Protein AF-0000000074097395 (afdb_homodimer)

Organism: Heligmosomoides polygyrus (NCBI:txid6339)

pLDDT: mean 74.3, std 24.21, range [18.67, 97.06]

Structure (mmCIF, N/CA/C/O backbone):
data_AF-0000000074097395-model_v1
#
loop_
_entity.id
_entity.type
_entity.pdbx_description
1 polymer 'BED-type domain-containing protein'
#
loop_
_atom_site.group_PDB
_atom_site.id
_atom_site.type_symbol
_atom_site.label_atom_id
_atom_site.label_alt_id
_atom_site.label_comp_id
_atom_site.label_asym_id
_atom_site.label_entity_id
_atom_site.label_seq_id
_atom_site.pdbx_PDB_ins_code
_atom_site.Cartn_x
_atom_site.Cartn_y
_atom_site.Cartn_z
_atom_site.occupancy
_atom_site.B_iso_or_equiv
_atom_site.auth_seq_id
_atom_site.auth_comp_id
_atom_site.auth_asym_id
_atom_site.auth_atom_id
_atom_site.pdbx_PDB_model_num
ATOM 1 N N . LEU A 1 1 ? 30.234 2.107 -43.625 1 19.41 1 LEU A N 1
ATOM 2 C CA . LEU A 1 1 ? 31.531 2.777 -43.688 1 19.41 1 LEU A CA 1
ATOM 3 C C . LEU A 1 1 ? 31.625 3.836 -42.594 1 19.41 1 LEU A C 1
ATOM 5 O O . LEU A 1 1 ? 30.812 4.762 -42.531 1 19.41 1 LEU A O 1
ATOM 9 N N . ASP A 1 2 ? 32.094 3.387 -41.312 1 20 2 ASP A N 1
ATOM 10 C CA . ASP A 1 2 ? 32.188 3.797 -39.906 1 20 2 ASP A CA 1
ATOM 11 C C . ASP A 1 2 ? 33.062 5.031 -39.75 1 20 2 ASP A C 1
ATOM 13 O O . ASP A 1 2 ? 34.281 4.926 -39.781 1 20 2 ASP A O 1
ATOM 17 N N . ILE A 1 3 ? 32.688 6.164 -40.469 1 21.08 3 ILE A N 1
ATOM 18 C CA . ILE A 1 3 ? 33.5 7.367 -40.5 1 21.08 3 ILE A CA 1
ATOM 19 C C . ILE A 1 3 ? 33.781 7.836 -39.094 1 21.08 3 ILE A C 1
ATOM 21 O O . ILE A 1 3 ? 32.875 8.234 -38.375 1 21.08 3 ILE A O 1
ATOM 25 N N . ALA A 1 4 ? 34.844 7.289 -38.375 1 23.27 4 ALA A N 1
ATOM 26 C CA . ALA A 1 4 ? 35.594 7.461 -37.125 1 23.27 4 ALA A CA 1
ATOM 27 C C . ALA A 1 4 ? 36.031 8.914 -36.969 1 23.27 4 ALA A C 1
ATOM 29 O O . ALA A 1 4 ? 37.062 9.312 -37.5 1 23.27 4 ALA A O 1
ATOM 30 N N . THR A 1 5 ? 35.156 9.938 -37.25 1 25.12 5 THR A N 1
ATOM 31 C CA . THR A 1 5 ? 35.625 11.312 -37.25 1 25.12 5 THR A CA 1
ATOM 32 C C . THR A 1 5 ? 36.344 11.625 -35.938 1 25.12 5 THR A C 1
ATOM 34 O O . THR A 1 5 ? 35.812 11.391 -34.844 1 25.12 5 THR A O 1
ATOM 37 N N . GLY A 1 6 ? 37.688 11.547 -35.75 1 26.08 6 GLY A N 1
ATOM 38 C CA . GLY A 1 6 ? 38.781 11.758 -34.812 1 26.08 6 GLY A CA 1
ATOM 39 C C . GLY A 1 6 ? 38.719 13.094 -34.125 1 26.08 6 GLY A C 1
ATOM 40 O O . GLY A 1 6 ? 39.469 14.016 -34.438 1 26.08 6 GLY A O 1
ATOM 41 N N . ASN A 1 7 ? 37.469 13.656 -33.781 1 25.48 7 ASN A N 1
ATOM 42 C CA . ASN A 1 7 ? 37.312 15.031 -33.312 1 25.48 7 ASN A CA 1
ATOM 43 C C . ASN A 1 7 ? 38.125 15.305 -32.062 1 25.48 7 ASN A C 1
ATOM 45 O O . ASN A 1 7 ? 37.906 14.672 -31.031 1 25.48 7 ASN A O 1
ATOM 49 N N . THR A 1 8 ? 39.438 15.672 -32.188 1 27.41 8 THR A N 1
ATOM 50 C CA . THR A 1 8 ? 40.438 16.047 -31.203 1 27.41 8 THR A CA 1
ATOM 51 C C . THR A 1 8 ? 39.906 17.109 -30.234 1 27.41 8 THR A C 1
ATOM 53 O O . THR A 1 8 ? 39.531 18.203 -30.656 1 27.41 8 THR A O 1
ATOM 56 N N . ASP A 1 9 ? 39.219 16.719 -29.188 1 26.17 9 ASP A N 1
ATOM 57 C CA . ASP A 1 9 ? 38.531 17.422 -28.109 1 26.17 9 ASP A CA 1
ATOM 58 C C . ASP A 1 9 ? 39.5 18.375 -27.359 1 26.17 9 ASP A C 1
ATOM 60 O O . ASP A 1 9 ? 40.375 17.922 -26.641 1 26.17 9 ASP A O 1
ATOM 64 N N . CYS A 1 10 ? 40.062 19.438 -28.062 1 27.48 10 CYS A N 1
ATOM 65 C CA . CYS A 1 10 ? 40.812 20.516 -27.453 1 27.48 10 CYS A CA 1
ATOM 66 C C . CYS A 1 10 ? 40.156 21.031 -26.188 1 27.48 10 CYS A C 1
ATOM 68 O O . CYS A 1 10 ? 38.969 21.359 -26.219 1 27.48 10 CYS A O 1
ATOM 70 N N . VAL A 1 11 ? 40.562 20.594 -25.016 1 29.11 11 VAL A N 1
ATOM 71 C CA . VAL A 1 11 ? 40.156 20.875 -23.641 1 29.11 11 VAL A CA 1
ATOM 72 C C . VAL A 1 11 ? 40.344 22.375 -23.344 1 29.11 11 VAL A C 1
ATOM 74 O O . VAL A 1 11 ? 41.469 22.828 -23.203 1 29.11 11 VAL A O 1
ATOM 77 N N . ILE A 1 12 ? 39.781 23.328 -24.094 1 32.34 12 ILE A N 1
ATOM 78 C CA . ILE A 1 12 ? 39.906 24.75 -23.766 1 32.34 12 ILE A CA 1
ATOM 79 C C . ILE A 1 12 ? 39.531 24.969 -22.312 1 32.34 12 ILE A C 1
ATOM 81 O O . ILE A 1 12 ? 38.5 24.453 -21.844 1 32.34 12 ILE A O 1
ATOM 85 N N . PRO A 1 13 ? 40.469 25.469 -21.516 1 31.77 13 PRO A N 1
ATOM 86 C CA . PRO A 1 13 ? 40.219 25.656 -20.094 1 31.77 13 PRO A CA 1
ATOM 87 C C . PRO A 1 13 ? 38.906 26.375 -19.797 1 31.77 13 PRO A C 1
ATOM 89 O O . PRO A 1 13 ? 38.562 27.312 -20.516 1 31.77 13 PRO A O 1
ATOM 92 N N . VAL A 1 14 ? 37.969 25.812 -19.125 1 34.22 14 VAL A N 1
ATOM 93 C CA . VAL A 1 14 ? 36.562 26.031 -18.906 1 34.22 14 VAL A CA 1
ATOM 94 C C . VAL A 1 14 ? 36.312 27.438 -18.375 1 34.22 14 VAL A C 1
ATOM 96 O O . VAL A 1 14 ? 35.281 28.047 -18.656 1 34.22 14 VAL A O 1
ATOM 99 N N . ALA A 1 15 ? 37.25 28 -17.641 1 35.91 15 ALA A N 1
ATOM 100 C CA . ALA A 1 15 ? 36.938 29.266 -16.953 1 35.91 15 ALA A CA 1
ATOM 101 C C . ALA A 1 15 ? 36.844 30.422 -17.938 1 35.91 15 ALA A C 1
ATOM 103 O O . ALA A 1 15 ? 36.062 31.344 -17.75 1 35.91 15 ALA A O 1
ATOM 104 N N . GLU A 1 16 ? 37.781 30.469 -18.812 1 39.03 16 GLU A N 1
ATOM 105 C CA . GLU A 1 16 ? 37.906 31.562 -19.766 1 39.03 16 GLU A CA 1
ATOM 106 C C . GLU A 1 16 ? 36.719 31.578 -20.734 1 39.03 16 GLU A C 1
ATOM 108 O O . GLU A 1 16 ? 36.344 32.625 -21.266 1 39.03 16 GLU A O 1
ATOM 113 N N . ILE A 1 17 ? 36.156 30.375 -20.938 1 40.47 17 ILE A N 1
ATOM 114 C CA . ILE A 1 17 ? 35.125 30.25 -21.953 1 40.47 17 ILE A CA 1
ATOM 115 C C . ILE A 1 17 ? 33.812 30.828 -21.422 1 40.47 17 ILE A C 1
ATOM 117 O O . ILE A 1 17 ? 32.844 30.984 -22.172 1 40.47 17 ILE A O 1
ATOM 121 N N . GLU A 1 18 ? 33.812 31.047 -20.156 1 43.16 18 GLU A N 1
ATOM 122 C CA . GLU A 1 18 ? 32.5 31.547 -19.766 1 43.16 18 GLU A CA 1
ATOM 123 C C . GLU A 1 18 ? 32.219 32.906 -20.406 1 43.16 18 GLU A C 1
ATOM 125 O O . GLU A 1 18 ? 31.047 33.25 -20.609 1 43.16 18 GLU A O 1
ATOM 130 N N . HIS A 1 19 ? 33.219 33.594 -20.734 1 44.97 19 HIS A N 1
ATOM 131 C CA . HIS A 1 19 ? 32.969 34.906 -21.312 1 44.97 19 HIS A CA 1
ATOM 132 C C . HIS A 1 19 ? 32.906 34.812 -22.844 1 44.97 19 HIS A C 1
ATOM 134 O O . HIS A 1 19 ? 32.781 35.844 -23.516 1 44.97 19 HIS A O 1
ATOM 140 N N . LEU A 1 20 ? 33.281 33.688 -23.359 1 44.19 20 LEU A N 1
ATOM 141 C CA . LEU A 1 20 ? 33.188 33.531 -24.797 1 44.19 20 LEU A CA 1
ATOM 142 C C . LEU A 1 20 ? 31.844 32.938 -25.203 1 44.19 20 LEU A C 1
ATOM 144 O O . LEU A 1 20 ? 31.375 31.984 -24.547 1 44.19 20 LEU A O 1
ATOM 148 N N . SER A 1 21 ? 30.984 33.656 -25.734 1 47.03 21 SER A N 1
ATOM 149 C CA . SER A 1 21 ? 29.734 33.125 -26.281 1 47.03 21 SER A CA 1
ATOM 150 C C . SER A 1 21 ? 29.984 31.938 -27.219 1 47.03 21 SER A C 1
ATOM 152 O O . SER A 1 21 ? 31.109 31.719 -27.656 1 47.03 21 SER A O 1
ATOM 154 N N . GLY A 1 22 ? 29.047 31.125 -27.656 1 47.44 22 GLY A N 1
ATOM 155 C CA . GLY A 1 22 ? 28.953 29.938 -28.484 1 47.44 22 GLY A CA 1
ATOM 156 C C . GLY A 1 22 ? 29.781 30.031 -29.75 1 47.44 22 GLY A C 1
ATOM 157 O O . GLY A 1 22 ? 30.062 31.141 -30.234 1 47.44 22 GLY A O 1
ATOM 158 N N . LYS A 1 23 ? 30.734 29.094 -29.969 1 50.12 23 LYS A N 1
ATOM 159 C CA . LYS A 1 23 ? 31.391 28.828 -31.25 1 50.12 23 LYS A CA 1
ATOM 160 C C . LYS A 1 23 ? 30.375 28.734 -32.375 1 50.12 23 LYS A C 1
ATOM 162 O O . LYS A 1 23 ? 29.391 28.016 -32.281 1 50.12 23 LYS A O 1
ATOM 167 N N . PHE A 1 24 ? 30.25 29.875 -33.062 1 53.38 24 PHE A N 1
ATOM 168 C CA . PHE A 1 24 ? 29.422 29.766 -34.25 1 53.38 24 PHE A CA 1
ATOM 169 C C . PHE A 1 24 ? 30.281 29.641 -35.5 1 53.38 24 PHE A C 1
ATOM 171 O O . PHE A 1 24 ? 31.422 30.094 -35.531 1 53.38 24 PHE A O 1
ATOM 178 N N . VAL A 1 25 ? 29.969 28.625 -36.375 1 57.19 25 VAL A N 1
ATOM 179 C CA . VAL A 1 25 ? 30.562 28.531 -37.719 1 57.19 25 VAL A CA 1
ATOM 180 C C . VAL A 1 25 ? 30.062 29.672 -38.594 1 57.19 25 VAL A C 1
ATOM 182 O O . VAL A 1 25 ? 28.844 29.906 -38.688 1 57.19 25 VAL A O 1
ATOM 185 N N . ASP A 1 26 ? 30.922 30.516 -38.906 1 54.5 26 ASP A N 1
ATOM 186 C CA . ASP A 1 26 ? 30.5 31.625 -39.75 1 54.5 26 ASP A CA 1
ATOM 187 C C . ASP A 1 26 ? 30.203 31.125 -41.188 1 54.5 26 ASP A C 1
ATOM 189 O O . ASP A 1 26 ? 30.422 29.953 -41.5 1 54.5 26 ASP A O 1
ATOM 193 N N . ASP A 1 27 ? 29.609 31.938 -42.062 1 61.84 27 ASP A N 1
ATOM 194 C CA . ASP A 1 27 ? 29.188 31.656 -43.438 1 61.84 27 ASP A CA 1
ATOM 195 C C . ASP A 1 27 ? 30.328 31.062 -44.25 1 61.84 27 ASP A C 1
ATOM 197 O O . ASP A 1 27 ? 30.094 30.422 -45.281 1 61.84 27 ASP A O 1
ATOM 201 N N . THR A 1 28 ? 31.625 31.25 -43.719 1 63.53 28 THR A N 1
ATOM 202 C CA . THR A 1 28 ? 32.75 30.734 -44.531 1 63.53 28 THR A CA 1
ATOM 203 C C . THR A 1 28 ? 33.25 29.422 -43.938 1 63.53 28 THR A C 1
ATOM 205 O O . THR A 1 28 ? 34.188 28.828 -44.5 1 63.53 28 THR A O 1
ATOM 208 N N . GLY A 1 29 ? 32.5 28.797 -42.938 1 61.94 29 GLY A N 1
ATOM 209 C CA . GLY A 1 29 ? 32.844 27.5 -42.375 1 61.94 29 GLY A CA 1
ATOM 210 C C . GLY A 1 29 ? 33.875 27.578 -41.281 1 61.94 29 GLY A C 1
ATOM 211 O O . GLY A 1 29 ? 34.344 26.547 -40.781 1 61.94 29 GLY A O 1
ATOM 212 N N . SER A 1 30 ? 34.281 28.797 -40.938 1 61.91 30 SER A N 1
ATOM 213 C CA . SER A 1 30 ? 35.344 28.906 -39.938 1 61.91 30 SER A CA 1
ATOM 214 C C . SER A 1 30 ? 34.781 29.109 -38.562 1 61.91 30 SER A C 1
ATOM 216 O O . SER A 1 30 ? 33.719 29.75 -38.406 1 61.91 30 SER A O 1
ATOM 218 N N . ASP A 1 31 ? 35.281 28.453 -37.531 1 63.53 31 ASP A N 1
ATOM 219 C CA . ASP A 1 31 ? 34.875 28.562 -36.125 1 63.53 31 ASP A CA 1
ATOM 220 C C . ASP A 1 31 ? 35.219 29.938 -35.562 1 63.53 31 ASP A C 1
ATOM 222 O O . ASP A 1 31 ? 36.344 30.391 -35.688 1 63.53 31 ASP A O 1
ATOM 226 N N . VAL A 1 32 ? 34.125 30.688 -35.219 1 69.44 32 VAL A N 1
ATOM 227 C CA . VAL A 1 32 ? 34.344 32.031 -34.688 1 69.44 32 VAL A CA 1
ATOM 228 C C . VAL A 1 32 ? 33.844 32.094 -33.25 1 69.44 32 VAL A C 1
ATOM 230 O O . VAL A 1 32 ? 32.938 31.344 -32.875 1 69.44 32 VAL A O 1
ATOM 233 N N . ALA A 1 33 ? 34.625 32.75 -32.375 1 66.94 33 ALA A N 1
ATOM 234 C CA . ALA A 1 33 ? 34.188 33 -31.016 1 66.94 33 ALA A CA 1
ATOM 235 C C . ALA A 1 33 ? 33.938 34.469 -30.766 1 66.94 33 ALA A C 1
ATOM 237 O O . ALA A 1 33 ? 34.594 35.344 -31.344 1 66.94 33 ALA A O 1
ATOM 238 N N . GLU A 1 34 ? 32.719 34.844 -30.141 1 68.88 34 GLU A N 1
ATOM 239 C CA . GLU A 1 34 ? 32.344 36.219 -29.828 1 68.88 34 GLU A CA 1
ATOM 240 C C . GLU A 1 34 ? 32.688 36.562 -28.375 1 68.88 34 GLU A C 1
ATOM 242 O O . GLU A 1 34 ? 32.375 35.781 -27.469 1 68.88 34 GLU A O 1
ATOM 247 N N . CYS A 1 35 ? 33.469 37.656 -28.188 1 64.44 35 CYS A N 1
ATOM 248 C CA . CYS A 1 35 ? 33.719 38.156 -26.844 1 64.44 35 CYS A CA 1
ATOM 249 C C . CYS A 1 35 ? 32.469 38.75 -26.219 1 64.44 35 CYS A C 1
ATOM 251 O O . CYS A 1 35 ? 31.844 39.656 -26.797 1 64.44 35 CYS A O 1
ATOM 253 N N . ARG A 1 36 ? 31.969 38.188 -25.234 1 66.62 36 ARG A N 1
ATOM 254 C CA . ARG A 1 36 ? 30.719 38.594 -24.609 1 66.62 36 ARG A CA 1
ATOM 255 C C . ARG A 1 36 ? 30.859 40 -24.031 1 66.62 36 ARG A C 1
ATOM 257 O O . ARG A 1 36 ? 29.844 40.688 -23.781 1 66.62 36 ARG A O 1
ATOM 264 N N . ILE A 1 37 ? 32 40.469 -23.906 1 67.56 37 ILE A N 1
ATOM 265 C CA . ILE A 1 37 ? 32.219 41.781 -23.312 1 67.56 37 ILE A CA 1
ATOM 266 C C . ILE A 1 37 ? 32.156 42.844 -24.406 1 67.56 37 ILE A C 1
ATOM 268 O O . ILE A 1 37 ? 31.438 43.844 -24.266 1 67.56 37 ILE A O 1
ATOM 272 N N . CYS A 1 38 ? 32.812 42.781 -25.484 1 66.56 38 CYS A N 1
ATOM 273 C CA . CYS A 1 38 ? 32.844 43.812 -26.484 1 66.56 38 CYS A CA 1
ATOM 274 C C . CYS A 1 38 ? 32.219 43.344 -27.797 1 66.56 38 CYS A C 1
ATOM 276 O O . CYS A 1 38 ? 32.156 44.094 -28.781 1 66.56 38 CYS A O 1
ATOM 278 N N . SER A 1 39 ? 31.547 42.094 -27.875 1 69.25 39 SER A N 1
ATOM 279 C CA . SER A 1 39 ? 30.812 41.5 -28.984 1 69.25 39 SER A CA 1
ATOM 280 C C . SER A 1 39 ? 31.688 41.406 -30.234 1 69.25 39 SER A C 1
ATOM 282 O O . SER A 1 39 ? 31.172 41.25 -31.344 1 69.25 39 SER A O 1
ATOM 284 N N . LYS A 1 40 ? 33.031 41.531 -30.047 1 70.94 40 LYS A N 1
ATOM 285 C CA . LYS A 1 40 ? 33.906 41.375 -31.203 1 70.94 40 LYS A CA 1
ATOM 286 C C . LYS A 1 40 ? 34.062 39.875 -31.547 1 70.94 40 LYS A C 1
ATOM 288 O O . LYS A 1 40 ? 34.188 39.031 -30.656 1 70.94 40 LYS A O 1
ATOM 293 N N . ILE A 1 41 ? 33.875 39.531 -32.875 1 68.88 41 ILE A N 1
ATOM 294 C CA . ILE A 1 41 ? 33.906 38.188 -33.375 1 68.88 41 ILE A CA 1
ATOM 295 C C . ILE A 1 41 ? 35.312 37.844 -33.812 1 68.88 41 ILE A C 1
ATOM 297 O O . ILE A 1 41 ? 35.938 38.594 -34.562 1 68.88 41 ILE A O 1
ATOM 301 N N . TYR A 1 42 ? 35.969 36.844 -33.125 1 67.56 42 TYR A N 1
ATOM 302 C CA . TYR A 1 42 ? 37.312 36.438 -33.5 1 67.56 42 TYR A CA 1
ATOM 303 C C . TYR A 1 42 ? 37.281 35.062 -34.156 1 67.56 42 TYR A C 1
ATOM 305 O O . TYR A 1 42 ? 36.5 34.188 -33.75 1 67.56 42 TYR A O 1
ATOM 313 N N . LYS A 1 43 ? 37.969 34.938 -35.25 1 64.88 43 LYS A N 1
ATOM 314 C CA . LYS A 1 43 ? 38.125 33.656 -35.938 1 64.88 43 LYS A CA 1
ATOM 315 C C . LYS A 1 43 ? 39.062 32.75 -35.188 1 64.88 43 LYS A C 1
ATOM 317 O O . LYS A 1 43 ? 40.125 33.156 -34.719 1 64.88 43 LYS A O 1
ATOM 322 N N . ILE A 1 44 ? 38.594 31.531 -34.656 1 60.69 44 ILE A N 1
ATOM 323 C CA . ILE A 1 44 ? 39.406 30.547 -33.969 1 60.69 44 ILE A CA 1
ATOM 324 C C . ILE A 1 44 ? 40.25 29.781 -34.969 1 60.69 44 ILE A C 1
ATOM 326 O O . ILE A 1 44 ? 39.719 29.172 -35.906 1 60.69 44 ILE A O 1
ATOM 330 N N . PRO A 1 45 ? 41.625 30.094 -35.031 1 56.78 45 PRO A N 1
ATOM 331 C CA . PRO A 1 45 ? 42.438 29.344 -36 1 56.78 45 PRO A CA 1
ATOM 332 C C . PRO A 1 45 ? 42.344 27.828 -35.812 1 56.78 45 PRO A C 1
ATOM 334 O O . PRO A 1 45 ? 41.969 27.359 -34.75 1 56.78 45 PRO A O 1
ATOM 337 N N . ARG A 1 46 ? 42.438 27.078 -36.906 1 50.75 46 ARG A N 1
ATOM 338 C CA . ARG A 1 46 ? 42.375 25.609 -36.969 1 50.75 46 ARG A CA 1
ATOM 339 C C . ARG A 1 46 ? 43.281 25 -35.906 1 50.75 46 ARG A C 1
ATOM 341 O O . ARG A 1 46 ? 43.094 23.875 -35.469 1 50.75 46 ARG A O 1
ATOM 348 N N . CYS A 1 47 ? 44.438 25.531 -35.562 1 42.22 47 CYS A N 1
ATOM 349 C CA . CYS A 1 47 ? 45.375 24.938 -34.625 1 42.22 47 CYS A CA 1
ATOM 350 C C . CYS A 1 47 ? 44.938 25.219 -33.188 1 42.22 47 CYS A C 1
ATOM 352 O O . CYS A 1 47 ? 45.625 24.812 -32.25 1 42.22 47 CYS A O 1
ATOM 354 N N . ARG A 1 48 ? 43.625 25.375 -32.781 1 45.59 48 ARG A N 1
ATOM 355 C CA . ARG A 1 48 ? 42.844 25.438 -31.547 1 45.59 48 ARG A CA 1
ATOM 356 C C . ARG A 1 48 ? 43.562 26.25 -30.469 1 45.59 48 ARG A C 1
ATOM 358 O O . ARG A 1 48 ? 43.344 26.016 -29.281 1 45.59 48 ARG A O 1
ATOM 365 N N . SER A 1 49 ? 44.562 27.016 -30.875 1 45.44 49 SER A N 1
ATOM 366 C CA . SER A 1 49 ? 45.25 27.75 -29.828 1 45.44 49 SER A CA 1
ATOM 367 C C . SER A 1 49 ? 44.406 28.922 -29.344 1 45.44 49 SER A C 1
ATOM 369 O O . SER A 1 49 ? 43.875 29.688 -30.141 1 45.44 49 SER A O 1
ATOM 371 N N . THR A 1 50 ? 43.781 28.922 -28.219 1 48.56 50 THR A N 1
ATOM 372 C CA . THR A 1 50 ? 43 29.969 -27.578 1 48.56 50 THR A CA 1
ATOM 373 C C . THR A 1 50 ? 43.875 31.141 -27.156 1 48.56 50 THR A C 1
ATOM 375 O O . THR A 1 50 ? 43.438 32.031 -26.422 1 48.56 50 THR A O 1
ATOM 378 N N . SER A 1 51 ? 45.188 31.094 -27.609 1 56.22 51 SER A N 1
ATOM 379 C CA . SER A 1 51 ? 46.094 32.156 -27.203 1 56.22 51 SER A CA 1
ATOM 380 C C . SER A 1 51 ? 45.656 33.5 -27.703 1 56.22 51 SER A C 1
ATOM 382 O O . SER A 1 51 ? 45.781 34.5 -27.016 1 56.22 51 SER A O 1
ATOM 384 N N . ASN A 1 52 ? 45.062 33.531 -28.906 1 60.69 52 ASN A N 1
ATOM 385 C CA . ASN A 1 52 ? 44.625 34.781 -29.5 1 60.69 52 ASN A CA 1
ATOM 386 C C . ASN A 1 52 ? 43.469 35.406 -28.75 1 60.69 52 ASN A C 1
ATOM 388 O O . ASN A 1 52 ? 43.406 36.625 -28.578 1 60.69 52 ASN A O 1
ATOM 392 N N . LEU A 1 53 ? 42.594 34.531 -28.203 1 60.47 53 LEU A N 1
ATOM 393 C CA . LEU A 1 53 ? 41.438 35.031 -27.422 1 60.47 53 LEU A CA 1
ATOM 394 C C . LEU A 1 53 ? 41.875 35.531 -26.062 1 60.47 53 LEU A C 1
ATOM 396 O O . LEU A 1 53 ? 41.375 36.562 -25.594 1 60.47 53 LEU A O 1
ATOM 400 N N . LEU A 1 54 ? 42.938 34.906 -25.547 1 63.31 54 LEU A N 1
ATOM 401 C CA . LEU A 1 54 ? 43.5 35.375 -24.281 1 63.31 54 LEU A CA 1
ATOM 402 C C . LEU A 1 54 ? 44.219 36.719 -24.469 1 63.31 54 LEU A C 1
ATOM 404 O O . LEU A 1 54 ? 44.094 37.594 -23.609 1 63.31 54 LEU A O 1
ATOM 408 N N . ARG A 1 55 ? 44.844 36.906 -25.547 1 66.44 55 ARG A N 1
ATOM 409 C CA . ARG A 1 55 ? 45.5 38.188 -25.859 1 66.44 55 ARG A CA 1
ATOM 410 C C . ARG A 1 55 ? 44.5 39.312 -26.031 1 66.44 55 ARG A C 1
ATOM 412 O O . ARG A 1 55 ? 44.719 40.406 -25.547 1 66.44 55 ARG A O 1
ATOM 419 N N . HIS A 1 56 ? 43.312 39.062 -26.609 1 67 56 HIS A N 1
ATOM 420 C CA . HIS A 1 56 ? 42.25 40.031 -26.75 1 67 56 HIS A CA 1
ATOM 421 C C . HIS A 1 56 ? 41.719 40.5 -25.391 1 67 56 HIS A C 1
ATOM 423 O O . HIS A 1 56 ? 41.594 41.688 -25.141 1 67 56 HIS A O 1
ATOM 429 N N . LEU A 1 57 ? 41.531 39.562 -24.562 1 64.88 57 LEU A N 1
ATOM 430 C CA . LEU A 1 57 ? 41 39.906 -23.25 1 64.88 57 LEU A CA 1
ATOM 431 C C . LEU A 1 57 ? 42 40.719 -22.438 1 64.88 57 LEU A C 1
ATOM 433 O O . LEU A 1 57 ? 41.656 41.688 -21.766 1 64.88 57 LEU A O 1
ATOM 437 N N . LYS A 1 58 ? 43.25 40.344 -22.547 1 68.88 58 LYS A N 1
ATOM 438 C CA . LYS A 1 58 ? 44.312 41.062 -21.844 1 68.88 58 LYS A CA 1
ATOM 439 C C . LYS A 1 58 ? 44.469 42.469 -22.375 1 68.88 58 LYS A C 1
ATOM 441 O O . LYS A 1 58 ? 44.719 43.406 -21.609 1 68.88 58 LYS A O 1
ATOM 446 N N . GLU A 1 59 ? 44.281 42.594 -23.641 1 73.88 59 GLU A N 1
ATOM 447 C CA . GLU A 1 59 ? 44.562 43.875 -24.266 1 73.88 59 GLU A CA 1
ATOM 448 C C . GLU A 1 59 ? 43.344 44.812 -24.25 1 73.88 59 GLU A C 1
ATOM 450 O O . GLU A 1 59 ? 43.5 46 -24.047 1 73.88 59 GLU A O 1
ATOM 455 N N . ASN A 1 60 ? 42.062 44.25 -24.438 1 71.94 60 ASN A N 1
ATOM 456 C CA . ASN A 1 60 ? 40.906 45.125 -24.609 1 71.94 60 ASN A CA 1
ATOM 457 C C . ASN A 1 60 ? 40.031 45.156 -23.359 1 71.94 60 ASN A C 1
ATOM 459 O O . ASN A 1 60 ? 39.188 46.031 -23.203 1 71.94 60 ASN A O 1
ATOM 463 N N . HIS A 1 61 ? 40.031 44.094 -22.531 1 64.12 61 HIS A N 1
ATOM 464 C CA . HIS A 1 61 ? 39.219 44.062 -21.328 1 64.12 61 HIS A CA 1
ATOM 465 C C . HIS A 1 61 ? 40.031 43.75 -20.094 1 64.12 61 HIS A C 1
ATOM 467 O O . HIS A 1 61 ? 39.781 42.75 -19.406 1 64.12 61 HIS A O 1
ATOM 473 N N . PRO A 1 62 ? 41.156 44.531 -19.891 1 65.62 62 PRO A N 1
ATOM 474 C CA . PRO A 1 62 ? 42.062 44.25 -18.766 1 65.62 62 PRO A CA 1
ATOM 475 C C . PRO A 1 62 ? 41.344 44.344 -17.422 1 65.62 62 PRO A C 1
ATOM 477 O O . PRO A 1 62 ? 41.688 43.594 -16.484 1 65.62 62 PRO A O 1
ATOM 480 N N . GLU A 1 63 ? 40.438 45.25 -17.234 1 64.94 63 GLU A N 1
ATOM 481 C CA . GLU A 1 63 ? 39.781 45.406 -15.945 1 64.94 63 GLU A CA 1
ATOM 482 C C . GLU A 1 63 ? 38.906 44.219 -15.609 1 64.94 63 GLU A C 1
ATOM 484 O O . GLU A 1 63 ? 38.844 43.75 -14.469 1 64.94 63 GLU A O 1
ATOM 489 N N . GLU A 1 64 ? 38.094 43.781 -16.594 1 59.81 64 GLU A N 1
ATOM 490 C CA . GLU A 1 64 ? 37.25 42.625 -16.344 1 59.81 64 GLU A CA 1
ATOM 491 C C . GLU A 1 64 ? 38.094 41.375 -16.062 1 59.81 64 GLU A C 1
ATOM 493 O O . GLU A 1 64 ? 37.719 40.531 -15.25 1 59.81 64 GLU A O 1
ATOM 498 N N . LEU A 1 65 ? 39.219 41.312 -16.781 1 56.53 65 LEU A N 1
ATOM 499 C CA . LEU A 1 65 ? 40.188 40.25 -16.484 1 56.53 65 LEU A CA 1
ATOM 500 C C . LEU A 1 65 ? 40.781 40.438 -15.094 1 56.53 65 LEU A C 1
ATOM 502 O O . LEU A 1 65 ? 40.969 39.469 -14.352 1 56.53 65 LEU A O 1
ATOM 506 N N . ARG A 1 66 ? 41.094 41.594 -14.656 1 56.69 66 ARG A N 1
ATOM 507 C CA . ARG A 1 66 ? 41.594 41.875 -13.312 1 56.69 66 ARG A CA 1
ATOM 508 C C . ARG A 1 66 ? 40.5 41.562 -12.266 1 56.69 66 ARG A C 1
ATOM 510 O O . ARG A 1 66 ? 40.812 41 -11.203 1 56.69 66 ARG A O 1
ATOM 517 N N . ASN A 1 67 ? 39.25 42.031 -12.398 1 51.41 67 ASN A N 1
ATOM 518 C CA . ASN A 1 67 ? 38.188 41.75 -11.445 1 51.41 67 ASN A CA 1
ATOM 519 C C . ASN A 1 67 ? 37.875 40.25 -11.375 1 51.41 67 ASN A C 1
ATOM 521 O O . ASN A 1 67 ? 37.531 39.75 -10.305 1 51.41 67 ASN A O 1
ATOM 525 N N . ALA A 1 68 ? 37.812 39.531 -12.453 1 45.56 68 ALA A N 1
ATOM 526 C CA . ALA A 1 68 ? 37.719 38.062 -12.43 1 45.56 68 ALA A CA 1
ATOM 527 C C . ALA A 1 68 ? 38.938 37.438 -11.758 1 45.56 68 ALA A C 1
ATOM 529 O O . ALA A 1 68 ? 38.812 36.469 -11.016 1 45.56 68 ALA A O 1
ATOM 530 N N . ASN A 1 69 ? 40.062 38 -12.008 1 43.38 69 ASN A N 1
ATOM 531 C CA . ASN A 1 69 ? 41.25 37.562 -11.32 1 43.38 69 ASN A CA 1
ATOM 532 C C . ASN A 1 69 ? 41.281 38 -9.859 1 43.38 69 ASN A C 1
ATOM 534 O O . ASN A 1 69 ? 41.812 37.312 -8.992 1 43.38 69 ASN A O 1
ATOM 538 N N . ALA A 1 70 ? 40.812 39.156 -9.438 1 43.09 70 ALA A N 1
ATOM 539 C CA . ALA A 1 70 ? 40.781 39.594 -8.047 1 43.09 70 ALA A CA 1
ATOM 540 C C . ALA A 1 70 ? 39.875 38.688 -7.211 1 43.09 70 ALA A C 1
ATOM 542 O O . ALA A 1 70 ? 40.156 38.438 -6.039 1 43.09 70 ALA A O 1
ATOM 543 N N . THR A 1 71 ? 38.625 38.344 -7.594 1 35.78 71 THR A N 1
ATOM 544 C CA . THR A 1 71 ? 37.875 37.312 -6.863 1 35.78 71 THR A CA 1
ATOM 545 C C . THR A 1 71 ? 38.625 36 -6.875 1 35.78 71 THR A C 1
ATOM 547 O O . THR A 1 71 ? 38.5 35.188 -5.938 1 35.78 71 THR A O 1
ATOM 550 N N . ARG A 1 72 ? 39.375 35.688 -7.883 1 33.81 72 ARG A N 1
ATOM 551 C CA . ARG A 1 72 ? 40.281 34.531 -7.871 1 33.81 72 ARG A CA 1
ATOM 552 C C . ARG A 1 72 ? 41.406 34.75 -6.879 1 33.81 72 ARG A C 1
ATOM 554 O O . ARG A 1 72 ? 41.844 33.812 -6.223 1 33.81 72 ARG A O 1
ATOM 561 N N . THR A 1 73 ? 41.875 35.938 -6.824 1 34.47 73 THR A N 1
ATOM 562 C CA . THR A 1 73 ? 42.969 36.188 -5.898 1 34.47 73 THR A CA 1
ATOM 563 C C . THR A 1 73 ? 42.5 36.125 -4.453 1 34.47 73 THR A C 1
ATOM 565 O O . THR A 1 73 ? 43.281 35.875 -3.539 1 34.47 73 THR A O 1
ATOM 568 N N . ARG A 1 74 ? 41.25 36.625 -4.023 1 32.94 74 ARG A N 1
ATOM 569 C CA . ARG A 1 74 ? 40.875 36.281 -2.652 1 32.94 74 ARG A CA 1
ATOM 570 C C . ARG A 1 74 ? 40.719 34.781 -2.459 1 32.94 74 ARG A C 1
ATOM 572 O O . ARG A 1 74 ? 40.906 34.281 -1.349 1 32.94 74 ARG A O 1
ATOM 579 N N . ARG A 1 75 ? 40.281 33.938 -3.455 1 31.25 75 ARG A N 1
ATOM 580 C CA . ARG A 1 75 ? 40.5 32.5 -3.346 1 31.25 75 ARG A CA 1
ATOM 581 C C . ARG A 1 75 ? 41.969 32.125 -3.445 1 31.25 75 ARG A C 1
ATOM 583 O O . ARG A 1 75 ? 42.375 31.125 -2.898 1 31.25 75 ARG A O 1
ATOM 590 N N . GLU A 1 76 ? 42.719 32.875 -4.145 1 31.56 76 GLU A N 1
ATOM 591 C CA . GLU A 1 76 ? 44.125 32.531 -4.293 1 31.56 76 GLU A CA 1
ATOM 592 C C . GLU A 1 76 ? 44.906 32.812 -3.006 1 31.56 76 GLU A C 1
ATOM 594 O O . GLU A 1 76 ? 46.031 32.344 -2.826 1 31.56 76 GLU A O 1
ATOM 599 N N . LYS A 1 77 ? 44.688 33.906 -2.26 1 32.88 77 LYS A N 1
ATOM 600 C CA . LYS A 1 77 ? 45.531 34.062 -1.09 1 32.88 77 LYS A CA 1
ATOM 601 C C . LYS A 1 77 ? 45.469 32.844 -0.186 1 32.88 77 LYS A C 1
ATOM 603 O O . LYS A 1 77 ? 46.375 32.562 0.59 1 32.88 77 LYS A O 1
ATOM 608 N N . ASN A 1 78 ? 44.312 32.312 0.165 1 29.89 78 ASN A N 1
ATOM 609 C CA . ASN A 1 78 ? 44.5 31.094 0.955 1 29.89 78 ASN A CA 1
ATOM 610 C C . ASN A 1 78 ? 45.281 30.031 0.166 1 29.89 78 ASN A C 1
ATOM 612 O O . ASN A 1 78 ? 45.312 28.875 0.574 1 29.89 78 ASN A O 1
ATOM 616 N N . ASN A 1 79 ? 45.75 30.391 -1.021 1 29.52 79 ASN A N 1
ATOM 617 C CA . ASN A 1 79 ? 46.5 29.516 -1.9 1 29.52 79 ASN A CA 1
ATOM 618 C C . ASN A 1 79 ? 47.906 29.234 -1.351 1 29.52 79 ASN A C 1
ATOM 620 O O . ASN A 1 79 ? 48.781 28.75 -2.074 1 29.52 79 ASN A O 1
ATOM 624 N N . ASN A 1 80 ? 48.406 30.062 -0.454 1 29.81 80 ASN A N 1
ATOM 625 C CA . ASN A 1 80 ? 49.844 29.875 -0.205 1 29.81 80 ASN A CA 1
ATOM 626 C C . ASN A 1 80 ? 50.156 28.438 0.149 1 29.81 80 ASN A C 1
ATOM 628 O O . ASN A 1 80 ? 51.188 27.906 -0.259 1 29.81 80 ASN A O 1
ATOM 632 N N . ASP A 1 81 ? 49.969 28.125 1.467 1 29.19 81 ASP A N 1
ATOM 633 C CA . ASP A 1 81 ? 50.625 26.891 1.899 1 29.19 81 ASP A CA 1
ATOM 634 C C . ASP A 1 81 ? 50.094 25.688 1.125 1 29.19 81 ASP A C 1
ATOM 636 O O . ASP A 1 81 ? 48.875 25.438 1.105 1 29.19 81 ASP A O 1
ATOM 640 N N . PRO A 1 82 ? 50.75 25.266 -0.046 1 32.03 82 PRO A N 1
ATOM 641 C CA . PRO A 1 82 ? 50.281 24.125 -0.843 1 32.03 82 PRO A CA 1
ATOM 642 C C . PRO A 1 82 ? 49.781 22.969 0.018 1 32.03 82 PRO A C 1
ATOM 644 O O . PRO A 1 82 ? 50.594 22.203 0.553 1 32.03 82 PRO A O 1
ATOM 647 N N . LYS A 1 83 ? 49.062 23.219 1.044 1 29.53 83 LYS A N 1
ATOM 648 C CA . LYS A 1 83 ? 48.625 21.984 1.704 1 29.53 83 LYS A CA 1
ATOM 649 C C . LYS A 1 83 ? 48.312 20.906 0.683 1 29.53 83 LYS A C 1
ATOM 651 O O . LYS A 1 83 ? 47.562 21.141 -0.277 1 29.53 83 LYS A O 1
ATOM 656 N N . GLN A 1 84 ? 49.25 19.828 0.479 1 28.28 84 GLN A N 1
ATOM 657 C CA . GLN A 1 84 ? 49.188 18.578 -0.281 1 28.28 84 GLN A CA 1
ATOM 658 C C . GLN A 1 84 ? 47.75 18.031 -0.346 1 28.28 84 GLN A C 1
ATOM 660 O O . GLN A 1 84 ? 47.219 17.625 0.67 1 28.28 84 GLN A O 1
ATOM 665 N N . ALA A 1 85 ? 46.875 18.641 -1.03 1 31.27 85 ALA A N 1
ATOM 666 C CA . ALA A 1 85 ? 45.719 17.812 -1.368 1 31.27 85 ALA A CA 1
ATOM 667 C C . ALA A 1 85 ? 46.125 16.344 -1.513 1 31.27 85 ALA A C 1
ATOM 669 O O . ALA A 1 85 ? 47.031 16.016 -2.281 1 31.27 85 ALA A O 1
ATOM 670 N N . THR A 1 86 ? 46.219 15.617 -0.46 1 32.31 86 THR A N 1
ATOM 671 C CA . THR A 1 86 ? 46.688 14.234 -0.519 1 32.31 86 THR A CA 1
ATOM 672 C C . THR A 1 86 ? 46.344 13.602 -1.866 1 32.31 86 THR A C 1
ATOM 674 O O . THR A 1 86 ? 45.312 13.938 -2.467 1 32.31 86 THR A O 1
ATOM 677 N N . LEU A 1 87 ? 47.312 13.117 -2.74 1 32.84 87 LEU A N 1
ATOM 678 C CA . LEU A 1 87 ? 47.188 12.211 -3.875 1 32.84 87 LEU A CA 1
ATOM 679 C C . LEU A 1 87 ? 45.812 11.523 -3.865 1 32.84 87 LEU A C 1
ATOM 681 O O . LEU A 1 87 ? 45.344 11.094 -4.91 1 32.84 87 LEU A O 1
ATOM 685 N N . GLU A 1 88 ? 45.281 11.43 -2.748 1 34.88 88 GLU A N 1
ATOM 686 C CA . GLU A 1 88 ? 44.031 10.672 -2.594 1 34.88 88 GLU A CA 1
ATOM 687 C C . GLU A 1 88 ? 42.875 11.383 -3.26 1 34.88 88 GLU A C 1
ATOM 689 O O . GLU A 1 88 ? 42 10.734 -3.848 1 34.88 88 GLU A O 1
ATOM 694 N N . GLU A 1 89 ? 42.719 12.695 -3.098 1 37.94 89 GLU A N 1
ATOM 695 C CA . GLU A 1 89 ? 41.531 13.336 -3.676 1 37.94 89 GLU A CA 1
ATOM 696 C C . GLU A 1 89 ? 41.656 13.445 -5.191 1 37.94 89 GLU A C 1
ATOM 698 O O . GLU A 1 89 ? 40.656 13.414 -5.906 1 37.94 89 GLU A O 1
ATOM 703 N N . THR A 1 90 ? 42.812 13.906 -5.781 1 36.81 90 THR A N 1
ATOM 704 C CA . THR A 1 90 ? 43.031 14.109 -7.207 1 36.81 90 THR A CA 1
ATOM 705 C C . THR A 1 90 ? 42.781 12.82 -7.984 1 36.81 90 THR A C 1
ATOM 707 O O . THR A 1 90 ? 42.5 12.859 -9.188 1 36.81 90 THR A O 1
ATOM 710 N N . LEU A 1 91 ? 43.281 11.648 -7.543 1 36.38 91 LEU A N 1
ATOM 711 C CA . LEU A 1 91 ? 43.062 10.461 -8.344 1 36.38 91 LEU A CA 1
ATOM 712 C C . LEU A 1 91 ? 41.562 10.07 -8.312 1 36.38 91 LEU A C 1
ATOM 714 O O . LEU A 1 91 ? 41.188 9.203 -7.531 1 36.38 91 LEU A O 1
ATOM 718 N N . LYS A 1 92 ? 40.688 11.031 -8.195 1 45.66 92 LYS A N 1
ATOM 719 C CA . LYS A 1 92 ? 39.344 10.625 -8.602 1 45.66 92 LYS A CA 1
ATOM 720 C C . LYS A 1 92 ? 39.375 9.734 -9.836 1 45.66 92 LYS A C 1
ATOM 722 O O . LYS A 1 92 ? 39.656 10.211 -10.945 1 45.66 92 LYS A O 1
ATOM 727 N N . ARG A 1 93 ? 39.844 8.664 -9.766 1 51.16 93 ARG A N 1
ATOM 728 C CA . ARG A 1 93 ? 39.875 7.746 -10.898 1 51.16 93 ARG A CA 1
ATOM 729 C C . ARG A 1 93 ? 38.594 7.793 -11.695 1 51.16 93 ARG A C 1
ATOM 731 O O . ARG A 1 93 ? 37.5 7.621 -11.133 1 51.16 93 ARG A O 1
ATOM 738 N N . LYS A 1 94 ? 38.594 8.594 -12.812 1 66.25 94 LYS A N 1
ATOM 739 C CA . LYS A 1 94 ? 37.5 8.672 -13.773 1 66.25 94 LYS A CA 1
ATOM 740 C C . LYS A 1 94 ? 36.875 7.301 -14.031 1 66.25 94 LYS A C 1
ATOM 742 O O . LYS A 1 94 ? 37.594 6.32 -14.242 1 66.25 94 LYS A O 1
ATOM 747 N N . MET A 1 95 ? 35.719 7.148 -13.602 1 84.06 95 MET A N 1
ATOM 748 C CA . MET A 1 95 ? 34.969 5.914 -13.797 1 84.06 95 MET A CA 1
ATOM 749 C C . MET A 1 95 ? 34.812 5.605 -15.289 1 84.06 95 MET A C 1
ATOM 751 O O . MET A 1 95 ? 34.531 6.504 -16.078 1 84.06 95 MET A O 1
ATOM 755 N N . THR A 1 96 ? 35.281 4.512 -15.703 1 87.44 96 THR A N 1
ATOM 756 C CA . THR A 1 96 ? 35.125 4.086 -17.094 1 87.44 96 THR A CA 1
ATOM 757 C C . THR A 1 96 ? 33.656 3.854 -17.406 1 87.44 96 THR A C 1
ATOM 759 O O . THR A 1 96 ? 32.812 3.729 -16.5 1 87.44 96 THR A O 1
ATOM 762 N N . LYS A 1 97 ? 33.406 4.008 -18.625 1 89.88 97 LYS A N 1
ATOM 763 C CA . LYS A 1 97 ? 32.031 3.742 -19.078 1 89.88 97 LYS A CA 1
ATOM 764 C C . LYS A 1 97 ? 31.578 2.344 -18.672 1 89.88 97 LYS A C 1
ATOM 766 O O . LYS A 1 97 ? 30.422 2.152 -18.266 1 89.88 97 LYS A O 1
ATOM 771 N N . ALA A 1 98 ? 32.438 1.423 -18.781 1 90.62 98 ALA A N 1
ATOM 772 C CA . ALA A 1 98 ? 32.125 0.041 -18.422 1 90.62 98 ALA A CA 1
ATOM 773 C C . ALA A 1 98 ? 31.844 -0.087 -16.922 1 90.62 98 ALA A C 1
ATOM 775 O O . ALA A 1 98 ? 30.938 -0.828 -16.531 1 90.62 98 ALA A O 1
ATOM 776 N N . GLN A 1 99 ? 32.594 0.588 -16.203 1 91.31 99 GLN A N 1
ATOM 777 C CA . GLN A 1 99 ? 32.375 0.568 -14.758 1 91.31 99 GLN A CA 1
ATOM 778 C C . GLN A 1 99 ? 31.016 1.19 -14.398 1 91.31 99 GLN A C 1
ATOM 780 O O . GLN A 1 99 ? 30.281 0.666 -13.555 1 91.31 99 GLN A O 1
ATOM 785 N N . LYS A 1 100 ? 30.75 2.26 -15.047 1 93.94 100 LYS A N 1
ATOM 786 C CA . LYS A 1 100 ? 29.469 2.918 -14.812 1 93.94 100 LYS A CA 1
ATOM 787 C C . LYS A 1 100 ? 28.297 2.006 -15.188 1 93.94 100 LYS A C 1
ATOM 789 O O . LYS A 1 100 ? 27.312 1.916 -14.461 1 93.94 100 LYS A O 1
ATOM 794 N N . GLU A 1 101 ? 28.438 1.411 -16.297 1 94.06 101 GLU A N 1
ATOM 795 C CA . GLU A 1 101 ? 27.391 0.508 -16.766 1 94.06 101 GLU A CA 1
ATOM 796 C C . GLU A 1 101 ? 27.188 -0.646 -15.797 1 94.06 101 GLU A C 1
ATOM 798 O O . GLU A 1 101 ? 26.047 -1.051 -15.547 1 94.06 101 GLU A O 1
ATOM 803 N N . SER A 1 102 ? 28.219 -1.139 -15.281 1 94.94 102 SER A N 1
ATOM 804 C CA . SER A 1 102 ? 28.125 -2.219 -14.305 1 94.94 102 SER A CA 1
ATOM 805 C C . SER A 1 102 ? 27.422 -1.755 -13.039 1 94.94 102 SER A C 1
ATOM 807 O O . SER A 1 102 ? 26.594 -2.482 -12.484 1 94.94 102 SER A O 1
ATOM 809 N N . LEU A 1 103 ? 27.75 -0.57 -12.641 1 95.94 103 LEU A N 1
ATOM 810 C CA . LEU A 1 103 ? 27.109 -0.012 -11.453 1 95.94 103 LEU A CA 1
ATOM 811 C C . LEU A 1 103 ? 25.641 0.272 -11.703 1 95.94 103 LEU A C 1
ATOM 813 O O . LEU A 1 103 ? 24.797 0.04 -10.836 1 95.94 103 LEU A O 1
ATOM 817 N N . ASP A 1 104 ? 25.328 0.768 -12.875 1 96.81 104 ASP A N 1
ATOM 818 C CA . ASP A 1 104 ? 23.938 1.003 -13.242 1 96.81 104 ASP A CA 1
ATOM 819 C C . ASP A 1 104 ? 23.141 -0.296 -13.211 1 96.81 104 ASP A C 1
ATOM 821 O O . ASP A 1 104 ? 21.984 -0.311 -12.773 1 96.81 104 ASP A O 1
ATOM 825 N N . LYS A 1 105 ? 23.75 -1.337 -13.68 1 96.62 105 LYS A N 1
ATOM 826 C CA . LYS A 1 105 ? 23.109 -2.643 -13.672 1 96.62 105 LYS A CA 1
ATOM 827 C C . LYS A 1 105 ? 22.844 -3.121 -12.25 1 96.62 105 LYS A C 1
ATOM 829 O O . LYS A 1 105 ? 21.766 -3.65 -11.953 1 96.62 105 LYS A O 1
ATOM 834 N N . LYS A 1 106 ? 23.812 -2.936 -11.422 1 96.62 106 LYS A N 1
ATOM 835 C CA . LYS A 1 106 ? 23.656 -3.338 -10.031 1 96.62 106 LYS A CA 1
ATOM 836 C C . LYS A 1 106 ? 22.578 -2.512 -9.336 1 96.62 106 LYS A C 1
ATOM 838 O O . LYS A 1 106 ? 21.812 -3.037 -8.523 1 96.62 106 LYS A O 1
ATOM 843 N N . LEU A 1 107 ? 22.547 -1.251 -9.641 1 96.81 107 LEU A N 1
ATOM 844 C CA . LEU A 1 107 ? 21.5 -0.385 -9.109 1 96.81 107 LEU A CA 1
ATOM 845 C C . LEU A 1 107 ? 20.125 -0.842 -9.578 1 96.81 107 LEU A C 1
ATOM 847 O O . LEU A 1 107 ? 19.188 -0.933 -8.781 1 96.81 107 LEU A O 1
ATOM 851 N N . ALA A 1 108 ? 20.016 -1.109 -10.812 1 97.06 108 ALA A N 1
ATOM 852 C CA . ALA A 1 108 ? 18.75 -1.586 -11.375 1 97.06 108 ALA A CA 1
ATOM 853 C C . ALA A 1 108 ? 18.297 -2.871 -10.688 1 97.06 108 ALA A C 1
ATOM 855 O O . ALA A 1 108 ? 17.109 -3.031 -10.375 1 97.06 108 ALA A O 1
ATOM 856 N N . THR A 1 109 ? 19.203 -3.75 -10.43 1 96.06 109 THR A N 1
ATOM 857 C CA . THR A 1 109 ? 18.891 -5.008 -9.75 1 96.06 109 THR A CA 1
ATOM 858 C C . THR A 1 109 ? 18.422 -4.758 -8.32 1 96.06 109 THR A C 1
ATOM 860 O O . THR A 1 109 ? 17.484 -5.402 -7.852 1 96.06 109 THR A O 1
ATOM 863 N N . ALA A 1 110 ? 19.062 -3.855 -7.695 1 95.69 110 ALA A N 1
ATOM 864 C CA . ALA A 1 110 ? 18.656 -3.508 -6.332 1 95.69 110 ALA A CA 1
ATOM 865 C C . ALA A 1 110 ? 17.25 -2.949 -6.297 1 95.69 110 ALA A C 1
ATOM 867 O O . ALA A 1 110 ? 16.453 -3.291 -5.41 1 95.69 110 ALA A O 1
ATOM 868 N N . VAL A 1 111 ? 16.922 -2.117 -7.238 1 95.44 111 VAL A N 1
ATOM 869 C CA . VAL A 1 111 ? 15.609 -1.505 -7.32 1 95.44 111 VAL A CA 1
ATOM 870 C C . VAL A 1 111 ? 14.555 -2.576 -7.609 1 95.44 111 VAL A C 1
ATOM 872 O O . VAL A 1 111 ? 13.508 -2.615 -6.965 1 95.44 111 VAL A O 1
ATOM 875 N N . ALA A 1 112 ? 14.859 -3.461 -8.477 1 94.38 112 ALA A N 1
ATOM 876 C CA . ALA A 1 112 ? 13.93 -4.52 -8.867 1 94.38 112 ALA A CA 1
ATOM 877 C C . ALA A 1 112 ? 13.719 -5.508 -7.723 1 94.38 112 ALA A C 1
ATOM 879 O O . ALA A 1 112 ? 12.578 -5.832 -7.375 1 94.38 112 ALA A O 1
ATOM 880 N N . HIS A 1 113 ? 14.781 -5.926 -7.113 1 93.19 113 HIS A N 1
ATOM 881 C CA . HIS A 1 113 ? 14.711 -6.918 -6.051 1 93.19 113 HIS A CA 1
ATOM 882 C C . HIS A 1 113 ? 14.047 -6.34 -4.805 1 93.19 113 HIS A C 1
ATOM 884 O O . HIS A 1 113 ? 13.359 -7.055 -4.074 1 93.19 113 HIS A O 1
ATOM 890 N N . GLY A 1 114 ? 14.305 -5.105 -4.598 1 91.25 114 GLY A N 1
ATOM 891 C CA . GLY A 1 114 ? 13.727 -4.461 -3.434 1 91.25 114 GLY A CA 1
ATOM 892 C C . GLY A 1 114 ? 12.336 -3.9 -3.693 1 91.25 114 GLY A C 1
ATOM 893 O O . GLY A 1 114 ? 11.688 -3.391 -2.779 1 91.25 114 GLY A O 1
ATOM 894 N N . SER A 1 115 ? 11.914 -4.016 -4.895 1 91.44 115 SER A N 1
ATOM 895 C CA . SER A 1 115 ? 10.648 -3.422 -5.297 1 91.44 115 SER A CA 1
ATOM 896 C C . SER A 1 115 ? 10.594 -1.938 -4.945 1 91.44 115 SER A C 1
ATOM 898 O O . SER A 1 115 ? 9.617 -1.47 -4.359 1 91.44 115 SER A O 1
ATOM 900 N N . LEU A 1 116 ? 11.625 -1.286 -5.203 1 92.81 116 LEU A N 1
ATOM 901 C CA . LEU A 1 116 ? 11.719 0.139 -4.906 1 92.81 116 LEU A CA 1
ATOM 902 C C . LEU A 1 116 ? 11.141 0.971 -6.043 1 92.81 116 LEU A C 1
ATOM 904 O O . LEU A 1 116 ? 11.133 0.535 -7.199 1 92.81 116 LEU A O 1
ATOM 908 N N . PRO A 1 117 ? 10.672 2.178 -5.676 1 92.25 117 PRO A N 1
ATOM 909 C CA . PRO A 1 117 ? 10.195 3.041 -6.758 1 92.25 117 PRO A CA 1
ATOM 910 C C . PRO A 1 117 ? 11.312 3.463 -7.711 1 92.25 117 PRO A C 1
ATOM 912 O O . PRO A 1 117 ? 12.445 3.697 -7.277 1 92.25 117 PRO A O 1
ATOM 915 N N . LEU A 1 118 ? 10.938 3.629 -8.992 1 93.44 118 LEU A N 1
ATOM 916 C CA . LEU A 1 118 ? 11.914 4.039 -9.992 1 93.44 118 LEU A CA 1
ATOM 917 C C . LEU A 1 118 ? 12.391 5.465 -9.734 1 93.44 118 LEU A C 1
ATOM 919 O O . LEU A 1 118 ? 13.484 5.844 -10.164 1 93.44 118 LEU A O 1
ATOM 923 N N . SER A 1 119 ? 11.664 6.18 -9 1 92.62 119 SER A N 1
ATOM 924 C CA . SER A 1 119 ? 11.969 7.582 -8.734 1 92.62 119 SER A CA 1
ATOM 925 C C . SER A 1 119 ? 13.07 7.715 -7.684 1 92.62 119 SER A C 1
ATOM 927 O O . SER A 1 119 ? 13.531 8.82 -7.402 1 92.62 119 SER A O 1
ATOM 929 N N . ILE A 1 120 ? 13.406 6.609 -7.121 1 93.75 120 ILE A N 1
ATOM 930 C CA . ILE A 1 120 ? 14.43 6.645 -6.082 1 93.75 120 ILE A CA 1
ATOM 931 C C . ILE A 1 120 ? 15.688 7.309 -6.625 1 93.75 120 ILE A C 1
ATOM 933 O O . ILE A 1 120 ? 16.391 8.008 -5.891 1 93.75 120 ILE A O 1
ATOM 937 N N . VAL A 1 121 ? 16.031 7.141 -7.883 1 94 121 VAL A N 1
ATOM 938 C CA . VAL A 1 121 ? 17.266 7.633 -8.477 1 94 121 VAL A CA 1
ATOM 939 C C . VAL A 1 121 ? 17.188 9.148 -8.641 1 94 121 VAL A C 1
ATOM 941 O O . VAL A 1 121 ? 18.219 9.812 -8.805 1 94 121 VAL A O 1
ATOM 944 N N . ALA A 1 122 ? 15.992 9.648 -8.641 1 93 122 ALA A N 1
ATOM 945 C CA . ALA A 1 122 ? 15.805 11.086 -8.789 1 93 122 ALA A CA 1
ATOM 946 C C . ALA A 1 122 ? 15.789 11.773 -7.426 1 93 122 ALA A C 1
ATOM 948 O O . ALA A 1 122 ? 15.758 13.008 -7.344 1 93 122 ALA A O 1
ATOM 949 N N . SER A 1 123 ? 15.75 11 -6.391 1 94.19 123 SER A N 1
ATOM 950 C CA . SER A 1 123 ? 15.727 11.555 -5.043 1 94.19 123 SER A CA 1
ATOM 951 C C . SER A 1 123 ? 17.031 12.258 -4.711 1 94.19 123 SER A C 1
ATOM 953 O O . SER A 1 123 ? 18.109 11.656 -4.797 1 94.19 123 SER A O 1
ATOM 955 N N . PRO A 1 124 ? 16.984 13.492 -4.262 1 94.69 124 PRO A N 1
ATOM 956 C CA . PRO A 1 124 ? 18.203 14.227 -3.92 1 94.69 124 PRO A CA 1
ATOM 957 C C . PRO A 1 124 ? 18.969 13.586 -2.76 1 94.69 124 PRO A C 1
ATOM 959 O O . PRO A 1 124 ? 20.203 13.562 -2.766 1 94.69 124 PRO A O 1
ATOM 962 N N . SER A 1 125 ? 18.219 13.086 -1.823 1 95.19 125 SER A N 1
ATOM 963 C CA . SER A 1 125 ? 18.875 12.477 -0.669 1 95.19 125 SER A CA 1
ATOM 964 C C . SER A 1 125 ? 19.594 11.195 -1.059 1 95.19 125 SER A C 1
ATOM 966 O O . SER A 1 125 ? 20.688 10.906 -0.546 1 95.19 125 SER A O 1
ATOM 968 N N . PHE A 1 126 ? 19.016 10.453 -1.963 1 96.31 126 PHE A N 1
ATOM 969 C CA . PHE A 1 126 ? 19.672 9.242 -2.43 1 96.31 126 PHE A CA 1
ATOM 970 C C . PHE A 1 126 ? 20.891 9.57 -3.264 1 96.31 126 PHE A C 1
ATOM 972 O O . PHE A 1 126 ? 21.953 8.953 -3.102 1 96.31 126 PHE A O 1
ATOM 979 N N . SER A 1 127 ? 20.75 10.523 -4.059 1 94.56 127 SER A N 1
ATOM 980 C CA . SER A 1 127 ? 21.875 10.969 -4.871 1 94.56 127 SER A CA 1
ATOM 981 C C . SER A 1 127 ? 23.031 11.461 -3.996 1 94.56 127 SER A C 1
ATOM 983 O O . SER A 1 127 ? 24.203 11.203 -4.289 1 94.56 127 SER A O 1
ATOM 985 N N . ASP A 1 128 ? 22.672 12.18 -2.959 1 95.62 128 ASP A N 1
ATOM 986 C CA . ASP A 1 128 ? 23.672 12.68 -2.021 1 95.62 128 ASP A CA 1
ATOM 987 C C . ASP A 1 128 ? 24.438 11.523 -1.373 1 95.62 128 ASP A C 1
ATOM 989 O O . ASP A 1 128 ? 25.656 11.586 -1.211 1 95.62 128 ASP A O 1
ATOM 993 N N . PHE A 1 129 ? 23.797 10.531 -1.028 1 96.44 129 PHE A N 1
ATOM 994 C CA . PHE A 1 129 ? 24.406 9.336 -0.437 1 96.44 129 PHE A CA 1
ATOM 995 C C . PHE A 1 129 ? 25.328 8.656 -1.429 1 96.44 129 PHE A C 1
ATOM 997 O O . PHE A 1 129 ? 26.484 8.336 -1.098 1 96.44 129 PHE A O 1
ATOM 1004 N N . VAL A 1 130 ? 24.828 8.484 -2.607 1 95.88 130 VAL A N 1
ATOM 1005 C CA . VAL A 1 130 ? 25.594 7.797 -3.641 1 95.88 130 VAL A CA 1
ATOM 1006 C C . VAL A 1 130 ? 26.844 8.609 -3.988 1 95.88 130 VAL A C 1
ATOM 1008 O O . VAL A 1 130 ? 27.938 8.047 -4.117 1 95.88 130 VAL A O 1
ATOM 1011 N N . THR A 1 131 ? 26.672 9.875 -4.086 1 93.56 131 THR A N 1
ATOM 1012 C CA . THR A 1 131 ? 27.797 10.758 -4.402 1 93.56 131 THR A CA 1
ATOM 1013 C C . THR A 1 131 ? 28.828 10.734 -3.283 1 93.56 131 THR A C 1
ATOM 1015 O O . THR A 1 131 ? 30.031 10.789 -3.543 1 93.56 131 THR A O 1
ATOM 1018 N N . ALA A 1 132 ? 28.359 10.672 -2.119 1 93.94 132 ALA A N 1
ATOM 1019 C CA . ALA A 1 132 ? 29.266 10.594 -0.977 1 93.94 132 ALA A CA 1
ATOM 1020 C C . ALA A 1 132 ? 30.031 9.273 -0.973 1 93.94 132 ALA A C 1
ATOM 1022 O O . ALA A 1 132 ? 31.188 9.219 -0.538 1 93.94 132 ALA A O 1
ATOM 1023 N N . LEU A 1 133 ? 29.391 8.242 -1.385 1 93.25 133 LEU A N 1
ATOM 1024 C CA . LEU A 1 133 ? 30.031 6.93 -1.468 1 93.25 133 LEU A CA 1
ATOM 1025 C C . LEU A 1 133 ? 31.094 6.91 -2.561 1 93.25 133 LEU A C 1
ATOM 1027 O O . LEU A 1 133 ? 32.188 6.426 -2.344 1 93.25 133 LEU A O 1
ATOM 1031 N N . ASN A 1 134 ? 30.688 7.367 -3.695 1 92.19 134 ASN A N 1
ATOM 1032 C CA . ASN A 1 134 ? 31.562 7.445 -4.852 1 92.19 134 ASN A CA 1
ATOM 1033 C C . ASN A 1 134 ? 31.281 8.688 -5.688 1 92.19 134 ASN A C 1
ATOM 1035 O O . ASN A 1 134 ? 30.359 8.703 -6.508 1 92.19 134 ASN A O 1
ATOM 1039 N N . PRO A 1 135 ? 32.062 9.68 -5.484 1 90.31 135 PRO A N 1
ATOM 1040 C CA . PRO A 1 135 ? 31.812 10.961 -6.16 1 90.31 135 PRO A CA 1
ATOM 1041 C C . PRO A 1 135 ? 31.906 10.852 -7.68 1 90.31 135 PRO A C 1
ATOM 1043 O O . PRO A 1 135 ? 31.438 11.734 -8.391 1 90.31 135 PRO A O 1
ATOM 1046 N N . SER A 1 136 ? 32.531 9.766 -8.172 1 91.19 136 SER A N 1
ATOM 1047 C CA . SER A 1 136 ? 32.688 9.617 -9.617 1 91.19 136 SER A CA 1
ATOM 1048 C C . SER A 1 136 ? 31.438 9.016 -10.258 1 91.19 136 SER A C 1
ATOM 1050 O O . SER A 1 136 ? 31.312 9 -11.477 1 91.19 136 SER A O 1
ATOM 1052 N N . TYR A 1 137 ? 30.609 8.57 -9.422 1 94.06 137 TYR A N 1
ATOM 1053 C CA . TYR A 1 137 ? 29.406 7.914 -9.93 1 94.06 137 TYR A CA 1
ATOM 1054 C C . TYR A 1 137 ? 28.203 8.828 -9.82 1 94.06 137 TYR A C 1
ATOM 1056 O O . TYR A 1 137 ? 27.969 9.438 -8.773 1 94.06 137 TYR A O 1
ATOM 1064 N N . ARG A 1 138 ? 27.469 8.922 -10.898 1 92.19 138 ARG A N 1
ATOM 1065 C CA . ARG A 1 138 ? 26.188 9.633 -10.914 1 92.19 138 ARG A CA 1
ATOM 1066 C C . ARG A 1 138 ? 25.047 8.695 -11.273 1 92.19 138 ARG A C 1
ATOM 1068 O O . ARG A 1 138 ? 25.125 7.957 -12.258 1 92.19 138 ARG A O 1
ATOM 1075 N N . THR A 1 139 ? 24.031 8.758 -10.484 1 93.75 139 THR A N 1
ATOM 1076 C CA . THR A 1 139 ? 22.875 7.906 -10.734 1 93.75 139 THR A CA 1
ATOM 1077 C C . THR A 1 139 ? 22.234 8.266 -12.07 1 93.75 139 THR A C 1
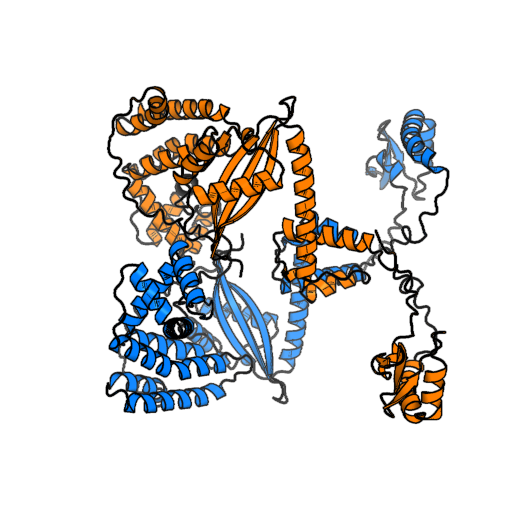ATOM 1079 O O . THR A 1 139 ? 22.203 9.43 -12.461 1 93.75 139 THR A O 1
ATOM 1082 N N . PRO A 1 140 ? 21.766 7.301 -12.711 1 94.5 140 PRO A N 1
ATOM 1083 C CA . PRO A 1 140 ? 21.031 7.582 -13.953 1 94.5 140 PRO A CA 1
ATOM 1084 C C . PRO A 1 140 ? 19.688 8.25 -13.703 1 94.5 140 PRO A C 1
ATOM 1086 O O . PRO A 1 140 ? 19.203 8.258 -12.57 1 94.5 140 PRO A O 1
ATOM 1089 N N . SER A 1 141 ? 19.188 8.883 -14.727 1 94.62 141 SER A N 1
ATOM 1090 C CA . SER A 1 141 ? 17.812 9.383 -14.664 1 94.62 141 SER A CA 1
ATOM 1091 C C . SER A 1 141 ? 16.812 8.227 -14.594 1 94.62 141 SER A C 1
ATOM 1093 O O . SER A 1 141 ? 17.188 7.066 -14.773 1 94.62 141 SER A O 1
ATOM 1095 N N . THR A 1 142 ? 15.672 8.555 -14.289 1 95.44 142 THR A N 1
ATOM 1096 C CA . THR A 1 142 ? 14.625 7.543 -14.266 1 95.44 142 THR A CA 1
ATOM 1097 C C . THR A 1 142 ? 14.508 6.852 -15.617 1 95.44 142 THR A C 1
ATOM 1099 O O . THR A 1 142 ? 14.375 5.625 -15.688 1 95.44 142 THR A O 1
ATOM 1102 N N . LYS A 1 143 ? 14.578 7.617 -16.656 1 95.31 143 LYS A N 1
ATOM 1103 C CA . LYS A 1 143 ? 14.539 7.055 -18 1 95.31 143 LYS A CA 1
ATOM 1104 C C . LYS A 1 143 ? 15.758 6.172 -18.25 1 95.31 143 LYS A C 1
ATOM 1106 O O . LYS A 1 143 ? 15.641 5.094 -18.844 1 95.31 143 LYS A O 1
ATOM 1111 N N . GLY A 1 144 ? 16.844 6.648 -17.844 1 95.38 144 GLY A N 1
ATOM 1112 C CA . GLY A 1 144 ? 18.062 5.863 -17.984 1 95.38 144 GLY A CA 1
ATOM 1113 C C . GLY A 1 144 ? 18 4.535 -17.266 1 95.38 144 GLY A C 1
ATOM 1114 O O . GLY A 1 144 ? 18.453 3.512 -17.781 1 95.38 144 GLY A O 1
ATOM 1115 N N . LEU A 1 145 ? 17.516 4.629 -16.094 1 96.56 145 LEU A N 1
ATOM 1116 C CA . LEU A 1 145 ? 17.359 3.404 -15.312 1 96.56 145 LEU A CA 1
ATOM 1117 C C . LEU A 1 145 ? 16.438 2.422 -16.016 1 96.56 145 LEU A C 1
ATOM 1119 O O . LEU A 1 145 ? 16.703 1.22 -16.047 1 96.56 145 LEU A O 1
ATOM 1123 N N . LYS A 1 146 ? 15.344 2.879 -16.562 1 96.12 146 LYS A N 1
ATOM 1124 C CA . LYS A 1 146 ? 14.414 2.041 -17.328 1 96.12 146 LYS A CA 1
ATOM 1125 C C . LYS A 1 146 ? 15.109 1.383 -18.516 1 96.12 146 LYS A C 1
ATOM 1127 O O . LYS A 1 146 ? 14.867 0.213 -18.812 1 96.12 146 LYS A O 1
ATOM 1132 N N . ASP A 1 147 ? 15.945 2.119 -19.109 1 96.12 147 ASP A N 1
ATOM 1133 C CA . ASP A 1 147 ? 16.688 1.582 -20.25 1 96.12 147 ASP A CA 1
ATOM 1134 C C . ASP A 1 147 ? 17.609 0.444 -19.812 1 96.12 147 ASP A C 1
ATOM 1136 O O . ASP A 1 147 ? 17.719 -0.566 -20.516 1 96.12 147 ASP A O 1
ATOM 1140 N N . VAL A 1 148 ? 18.234 0.692 -18.734 1 96.44 148 VAL A N 1
ATOM 1141 C CA . VAL A 1 148 ? 19.094 -0.353 -18.203 1 96.44 148 VAL A CA 1
ATOM 1142 C C . VAL A 1 148 ? 18.266 -1.6 -17.891 1 96.44 148 VAL A C 1
ATOM 1144 O O . VAL A 1 148 ? 18.688 -2.719 -18.203 1 96.44 148 VAL A O 1
ATOM 1147 N N . MET A 1 149 ? 17.141 -1.434 -17.312 1 96.12 149 MET A N 1
ATOM 1148 C CA . MET A 1 149 ? 16.266 -2.551 -16.969 1 96.12 149 MET A CA 1
ATOM 1149 C C . MET A 1 149 ? 15.773 -3.27 -18.234 1 96.12 149 MET A C 1
ATOM 1151 O O . MET A 1 149 ? 15.695 -4.5 -18.25 1 96.12 149 MET A O 1
ATOM 1155 N N . ARG A 1 150 ? 15.469 -2.51 -19.234 1 95 150 ARG A N 1
ATOM 1156 C CA . ARG A 1 150 ? 15.039 -3.104 -20.5 1 95 150 ARG A CA 1
ATOM 1157 C C . ARG A 1 150 ? 16.141 -3.955 -21.109 1 95 150 ARG A C 1
ATOM 1159 O O . ARG A 1 150 ? 15.883 -5.031 -21.641 1 95 150 ARG A O 1
ATOM 1166 N N . ALA A 1 151 ? 17.297 -3.424 -21.016 1 95.19 151 ALA A N 1
ATOM 1167 C CA . ALA A 1 151 ? 18.438 -4.188 -21.516 1 95.19 151 ALA A CA 1
ATOM 1168 C C . ALA A 1 151 ? 18.625 -5.484 -20.734 1 95.19 151 ALA A C 1
ATOM 1170 O O . ALA A 1 151 ? 18.953 -6.523 -21.312 1 95.19 151 ALA A O 1
ATOM 1171 N N . GLN A 1 152 ? 18.406 -5.375 -19.453 1 94.5 152 GLN A N 1
ATOM 1172 C CA . GLN A 1 152 ? 18.5 -6.566 -18.609 1 94.5 152 GLN A CA 1
ATOM 1173 C C . GLN A 1 152 ? 17.438 -7.594 -19 1 94.5 152 GLN A C 1
ATOM 1175 O O . GLN A 1 152 ? 17.703 -8.797 -19 1 94.5 152 GLN A O 1
ATOM 1180 N N . VAL A 1 153 ? 16.266 -7.168 -19.312 1 93.62 153 VAL A N 1
ATOM 1181 C CA . VAL A 1 153 ? 15.195 -8.062 -19.75 1 93.62 153 VAL A CA 1
ATOM 1182 C C . VAL A 1 153 ? 15.594 -8.742 -21.062 1 93.62 153 VAL A C 1
ATOM 1184 O O . VAL A 1 153 ? 15.352 -9.938 -21.234 1 93.62 153 VAL A O 1
ATOM 1187 N N . GLN A 1 154 ? 16.219 -8.016 -21.938 1 94.56 154 GLN A N 1
ATOM 1188 C CA . GLN A 1 154 ? 16.688 -8.594 -23.188 1 94.56 154 GLN A CA 1
ATOM 1189 C C . GLN A 1 154 ? 17.719 -9.68 -22.953 1 94.56 154 GLN A C 1
ATOM 1191 O O . GLN A 1 154 ? 17.734 -10.703 -23.641 1 94.56 154 GLN A O 1
ATOM 1196 N N . GLU A 1 155 ? 18.531 -9.383 -21.984 1 94.06 155 GLU A N 1
ATOM 1197 C CA . GLU A 1 155 ? 19.516 -10.391 -21.641 1 94.06 155 GLU A CA 1
ATOM 11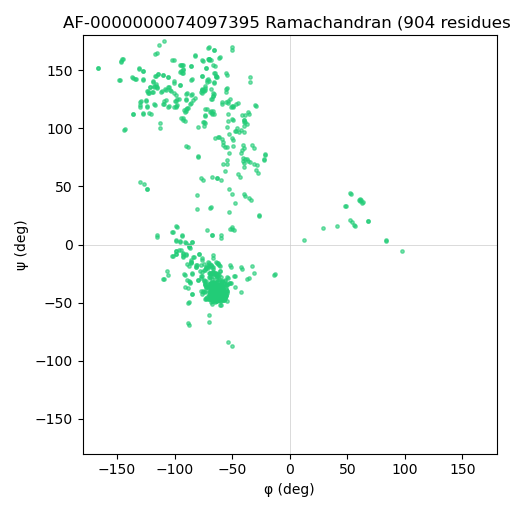98 C C . GLU A 1 155 ? 18.844 -11.664 -21.125 1 94.06 155 GLU A C 1
ATOM 1200 O O . GLU A 1 155 ? 19.266 -12.773 -21.453 1 94.06 155 GLU A O 1
ATOM 1205 N N . VAL A 1 156 ? 17.906 -11.516 -20.312 1 93.56 156 VAL A N 1
ATOM 1206 C CA . VAL A 1 156 ? 17.156 -12.656 -19.797 1 93.56 156 VAL A CA 1
ATOM 1207 C C . VAL A 1 156 ? 16.469 -13.391 -20.938 1 93.56 156 VAL A C 1
ATOM 1209 O O . VAL A 1 156 ? 16.453 -14.625 -20.969 1 93.56 156 VAL A O 1
ATOM 1212 N N . ASP A 1 157 ? 15.922 -12.656 -21.875 1 94.5 157 ASP A N 1
ATOM 1213 C CA . ASP A 1 157 ? 15.281 -13.25 -23.047 1 94.5 157 ASP A CA 1
ATOM 1214 C C . ASP A 1 157 ? 16.266 -14.094 -23.844 1 94.5 157 ASP A C 1
ATOM 1216 O O . ASP A 1 157 ? 15.93 -15.18 -24.312 1 94.5 157 ASP A O 1
ATOM 1220 N N . ASP A 1 158 ? 17.422 -13.578 -23.984 1 95.31 158 ASP A N 1
ATOM 1221 C CA . ASP A 1 158 ? 18.453 -14.312 -24.703 1 95.31 158 ASP A CA 1
ATOM 1222 C C . ASP A 1 158 ? 18.797 -15.625 -24 1 95.31 158 ASP A C 1
ATOM 1224 O O . ASP A 1 158 ? 18.969 -16.656 -24.656 1 95.31 158 ASP A O 1
ATOM 1228 N N . GLU A 1 159 ? 18.859 -15.531 -22.734 1 92.56 159 GLU A N 1
ATOM 1229 C CA . GLU A 1 159 ? 19.094 -16.734 -21.953 1 92.56 159 GLU A CA 1
ATOM 1230 C C . GLU A 1 159 ? 17.953 -17.75 -22.125 1 92.56 159 GLU A C 1
ATOM 1232 O O . GLU A 1 159 ? 18.203 -18.953 -22.25 1 92.56 159 GLU A O 1
ATOM 1237 N N . HIS A 1 160 ? 16.812 -17.281 -22.125 1 92.5 160 HIS A N 1
ATOM 1238 C CA . HIS A 1 160 ? 15.641 -18.141 -22.312 1 92.5 160 HIS A CA 1
ATOM 1239 C C . HIS A 1 160 ? 15.641 -18.766 -23.703 1 92.5 160 HIS A C 1
ATOM 1241 O O . HIS A 1 160 ? 15.328 -19.938 -23.844 1 92.5 160 HIS A O 1
ATOM 1247 N N . ARG A 1 161 ? 15.984 -17.984 -24.672 1 93 161 ARG A N 1
ATOM 1248 C CA . ARG A 1 161 ? 16.047 -18.516 -26.031 1 93 161 ARG A CA 1
ATOM 1249 C C . ARG A 1 161 ? 17.047 -19.656 -26.125 1 93 161 ARG A C 1
ATOM 1251 O O . ARG A 1 161 ? 16.781 -20.672 -26.781 1 93 161 ARG A O 1
ATOM 1258 N N . ALA A 1 162 ? 18.109 -19.453 -25.484 1 90.62 162 ALA A N 1
ATOM 1259 C CA . ALA A 1 162 ? 19.125 -20.5 -25.469 1 90.62 162 ALA A CA 1
ATOM 1260 C C . ALA A 1 162 ? 18.609 -21.75 -24.766 1 90.62 162 ALA A C 1
ATOM 1262 O O . ALA A 1 162 ? 18.844 -22.875 -25.219 1 90.62 162 ALA A O 1
ATOM 1263 N N . LEU A 1 163 ? 17.922 -21.562 -23.719 1 88.75 163 LEU A N 1
ATOM 1264 C CA . LEU A 1 163 ? 17.375 -22.672 -22.953 1 88.75 163 LEU A CA 1
ATOM 1265 C C . LEU A 1 163 ? 16.328 -23.438 -23.766 1 88.75 163 LEU A C 1
ATOM 1267 O O . LEU A 1 163 ? 16.328 -24.672 -23.797 1 88.75 163 LEU A O 1
ATOM 1271 N N . PHE A 1 164 ? 15.484 -22.766 -24.453 1 89.31 164 PHE A N 1
ATOM 1272 C CA . PHE A 1 164 ? 14.367 -23.375 -25.156 1 89.31 164 PHE A CA 1
ATOM 1273 C C . PHE A 1 164 ? 14.828 -23.953 -26.5 1 89.31 164 PHE A C 1
ATOM 1275 O O . PHE A 1 164 ? 14.133 -24.781 -27.094 1 89.31 164 PHE A O 1
ATOM 1282 N N . ALA A 1 165 ? 15.938 -23.469 -26.922 1 86.69 165 ALA A N 1
ATOM 1283 C CA . ALA A 1 165 ? 16.484 -24.031 -28.156 1 86.69 165 ALA A CA 1
ATOM 1284 C C . ALA A 1 165 ? 16.828 -25.516 -27.969 1 86.69 165 ALA A C 1
ATOM 1286 O O . ALA A 1 165 ? 16.75 -26.297 -28.922 1 86.69 165 ALA A O 1
ATOM 1287 N N . THR A 1 166 ? 17.109 -25.906 -26.797 1 79.94 166 THR A N 1
ATOM 1288 C CA . THR A 1 166 ? 17.562 -27.266 -26.531 1 79.94 166 THR A CA 1
ATOM 1289 C C . THR A 1 166 ? 16.422 -28.109 -25.969 1 79.94 166 THR A C 1
ATOM 1291 O O . THR A 1 166 ? 16.516 -29.328 -25.906 1 79.94 166 THR A O 1
ATOM 1294 N N . ALA A 1 167 ? 15.391 -27.453 -25.656 1 76.88 167 ALA A N 1
ATOM 1295 C CA . ALA A 1 167 ? 14.297 -28.172 -24.984 1 76.88 167 ALA A CA 1
ATOM 1296 C C . ALA A 1 167 ? 13.266 -28.656 -26 1 76.88 167 ALA A C 1
ATOM 1298 O O . ALA A 1 167 ? 13.117 -28.078 -27.078 1 76.88 167 ALA A O 1
ATOM 1299 N N . THR A 1 168 ? 12.641 -29.781 -25.719 1 78.31 168 THR A N 1
ATOM 1300 C CA . THR A 1 168 ? 11.688 -30.391 -26.656 1 78.31 168 THR A CA 1
ATOM 1301 C C . THR A 1 168 ? 10.289 -29.828 -26.422 1 78.31 168 THR A C 1
ATOM 1303 O O . THR A 1 168 ? 9.742 -29.141 -27.297 1 78.31 168 THR A O 1
ATOM 1306 N N . ASP A 1 169 ? 9.641 -30.125 -25.266 1 87.44 169 ASP A N 1
ATOM 1307 C CA . ASP A 1 169 ? 8.273 -29.703 -24.984 1 87.44 169 ASP A CA 1
ATOM 1308 C C . ASP A 1 169 ? 8.234 -28.641 -23.891 1 87.44 169 ASP A C 1
ATOM 1310 O O . ASP A 1 169 ? 9.094 -28.641 -23 1 87.44 169 ASP A O 1
ATOM 1314 N N . VAL A 1 170 ? 7.312 -27.797 -24.062 1 90.62 170 VAL A N 1
ATOM 1315 C CA . VAL A 1 170 ? 7.191 -26.703 -23.109 1 90.62 170 VAL A CA 1
ATOM 1316 C C . VAL A 1 170 ? 5.801 -26.703 -22.484 1 90.62 170 VAL A C 1
ATOM 1318 O O . VAL A 1 170 ? 4.805 -26.938 -23.172 1 90.62 170 VAL A O 1
ATOM 1321 N N . ALA A 1 171 ? 5.781 -26.625 -21.219 1 91.25 171 ALA A N 1
ATOM 1322 C CA . ALA A 1 171 ? 4.531 -26.391 -20.5 1 91.25 171 ALA A CA 1
ATOM 1323 C C . ALA A 1 171 ? 4.461 -24.969 -19.969 1 91.25 171 ALA A C 1
ATOM 1325 O O . ALA A 1 171 ? 5.473 -24.406 -19.531 1 91.25 171 ALA A O 1
ATOM 1326 N N . ILE A 1 172 ? 3.223 -24.375 -19.984 1 91.62 172 ILE A N 1
ATOM 1327 C CA . ILE A 1 172 ? 3.131 -23 -19.484 1 91.62 172 ILE A CA 1
ATOM 1328 C C . ILE A 1 172 ? 2.035 -22.922 -18.422 1 91.62 172 ILE A C 1
ATOM 1330 O O . ILE A 1 172 ? 1.091 -23.703 -18.422 1 91.62 172 ILE A O 1
ATOM 1334 N N . THR A 1 173 ? 2.244 -22.047 -17.531 1 90.56 173 THR A N 1
ATOM 1335 C CA . THR A 1 173 ? 1.247 -21.656 -16.531 1 90.56 173 THR A CA 1
ATOM 1336 C C . THR A 1 173 ? 0.845 -20.188 -16.719 1 90.56 173 THR A C 1
ATOM 1338 O O . THR A 1 173 ? 1.699 -19.328 -16.938 1 90.56 173 THR A O 1
ATOM 1341 N N . ILE A 1 174 ? -0.438 -19.969 -16.656 1 89.88 174 ILE A N 1
ATOM 1342 C CA . ILE A 1 174 ? -0.939 -18.625 -16.906 1 89.88 174 ILE A CA 1
ATOM 1343 C C . ILE A 1 174 ? -1.831 -18.188 -15.75 1 89.88 174 ILE A C 1
ATOM 1345 O O . ILE A 1 174 ? -2.52 -19 -15.133 1 89.88 174 ILE A O 1
ATOM 1349 N N . ASP A 1 175 ? -1.694 -16.922 -15.43 1 86.69 175 ASP A N 1
ATOM 1350 C CA . ASP A 1 175 ? -2.568 -16.312 -14.43 1 86.69 175 ASP A CA 1
ATOM 1351 C C . ASP A 1 175 ? -2.824 -14.844 -14.742 1 86.69 175 ASP A C 1
ATOM 1353 O O . ASP A 1 175 ? -1.956 -14.156 -15.289 1 86.69 175 ASP A O 1
ATOM 1357 N N . CYS A 1 176 ? -4.027 -14.469 -14.5 1 82.94 176 CYS A N 1
ATOM 1358 C CA . CYS A 1 176 ? -4.414 -13.078 -14.695 1 82.94 176 CYS A CA 1
ATOM 1359 C C . CYS A 1 176 ? -4.938 -12.469 -13.398 1 82.94 176 CYS A C 1
ATOM 1361 O O . CYS A 1 176 ? -5.684 -13.117 -12.664 1 82.94 176 CYS A O 1
ATOM 1363 N N . TRP A 1 177 ? -4.461 -11.227 -13.141 1 80.75 177 TRP A N 1
ATOM 1364 C CA . TRP A 1 177 ? -4.992 -10.562 -11.953 1 80.75 177 TRP A CA 1
ATOM 1365 C C . TRP A 1 177 ? -5.09 -9.055 -12.18 1 80.75 177 TRP A C 1
ATOM 1367 O O . TRP A 1 177 ? -4.41 -8.508 -13.047 1 80.75 177 TRP A O 1
ATOM 1377 N N . LYS A 1 178 ? -5.926 -8.422 -11.43 1 77 178 LYS A N 1
ATOM 1378 C CA . LYS A 1 178 ? -6.137 -6.98 -11.539 1 77 178 LYS A CA 1
ATOM 1379 C C . LYS A 1 178 ? -5.191 -6.219 -10.609 1 77 178 LYS A C 1
ATOM 1381 O O . LYS A 1 178 ? -5.012 -6.594 -9.453 1 77 178 LYS A O 1
ATOM 1386 N N . SER A 1 179 ? -4.527 -5.246 -11.188 1 73.44 179 SER A N 1
ATOM 1387 C CA . SER A 1 179 ? -3.74 -4.332 -10.367 1 73.44 179 SER A CA 1
ATOM 1388 C C . SER A 1 179 ? -4.598 -3.191 -9.828 1 73.44 179 SER A C 1
ATOM 1390 O O . SER A 1 179 ? -5.211 -2.453 -10.602 1 73.44 179 SER A O 1
ATOM 1392 N N . LYS A 1 180 ? -4.707 -2.979 -8.594 1 65 180 LYS A N 1
ATOM 1393 C CA . LYS A 1 180 ? -5.547 -1.947 -8 1 65 180 LYS A CA 1
ATOM 1394 C C . LYS A 1 180 ? -5.023 -0.552 -8.32 1 65 180 LYS A C 1
ATOM 1396 O O . LYS A 1 180 ? -5.793 0.336 -8.695 1 65 180 LYS A O 1
ATOM 1401 N N . ASN A 1 181 ? -3.746 -0.471 -8.219 1 59.56 181 ASN A N 1
ATOM 1402 C CA . ASN A 1 181 ? -3.146 0.851 -8.359 1 59.56 181 ASN A CA 1
ATOM 1403 C C . ASN A 1 181 ? -2.9 1.206 -9.82 1 59.56 181 ASN A C 1
ATOM 1405 O O . ASN A 1 181 ? -2.852 2.385 -10.18 1 59.56 181 ASN A O 1
ATOM 1409 N N . GLY A 1 182 ? -2.775 0.149 -10.648 1 61.44 182 GLY A N 1
ATOM 1410 C CA . GLY A 1 182 ? -2.412 0.402 -12.031 1 61.44 182 GLY A CA 1
ATOM 1411 C C . GLY A 1 182 ? -3.609 0.472 -12.961 1 61.44 182 GLY A C 1
ATOM 1412 O O . GLY A 1 182 ? -3.467 0.783 -14.141 1 61.44 182 GLY A O 1
ATOM 1413 N N . ASN A 1 183 ? -4.73 0.358 -12.398 1 64.5 183 ASN A N 1
ATOM 1414 C CA . ASN A 1 183 ? -5.949 0.4 -13.203 1 64.5 183 ASN A CA 1
ATOM 1415 C C . ASN A 1 183 ? -5.852 -0.515 -14.422 1 64.5 183 ASN A C 1
ATOM 1417 O O . ASN A 1 183 ? -6.246 -0.131 -15.523 1 64.5 183 ASN A O 1
ATOM 1421 N N . CYS A 1 184 ? -5.113 -1.642 -14.227 1 73.44 184 CYS A N 1
ATOM 1422 C CA . CYS A 1 184 ? -4.957 -2.58 -15.328 1 73.44 184 CYS A CA 1
ATOM 1423 C C . CYS A 1 184 ? -4.906 -4.016 -14.82 1 73.44 184 CYS A C 1
ATOM 1425 O O . CYS A 1 184 ? -4.805 -4.25 -13.617 1 73.44 184 CYS A O 1
ATOM 1427 N N . SER A 1 185 ? -5.203 -4.883 -15.805 1 81.38 185 SER A N 1
ATOM 1428 C CA . SER A 1 185 ? -5.02 -6.301 -15.516 1 81.38 185 SER A CA 1
ATOM 1429 C C . SER A 1 185 ? -3.646 -6.789 -15.969 1 81.38 185 SER A C 1
ATOM 1431 O O . SER A 1 185 ? -3.062 -6.23 -16.906 1 81.38 185 SER A O 1
ATOM 1433 N N . LEU A 1 186 ? -3.197 -7.742 -15.227 1 87.19 186 LEU A N 1
ATOM 1434 C CA . LEU A 1 186 ? -1.889 -8.312 -15.531 1 87.19 186 LEU A CA 1
ATOM 1435 C C . LEU A 1 186 ? -2.004 -9.797 -15.859 1 87.19 186 LEU A C 1
ATOM 1437 O O . LEU A 1 186 ? -2.809 -10.508 -15.258 1 87.19 186 LEU A O 1
ATOM 1441 N N . LEU A 1 187 ? -1.228 -10.156 -16.844 1 90.12 187 LEU A N 1
ATOM 1442 C CA . LEU A 1 187 ? -1.123 -11.547 -17.25 1 90.12 187 LEU A CA 1
ATOM 1443 C C . LEU A 1 187 ? 0.298 -12.07 -17.062 1 90.12 187 LEU A C 1
ATOM 1445 O O . LEU A 1 187 ? 1.256 -11.469 -17.547 1 90.12 187 LEU A O 1
ATOM 1449 N N . SER A 1 188 ? 0.36 -13.086 -16.25 1 92.38 188 SER A N 1
ATOM 1450 C CA . SER A 1 188 ? 1.662 -13.711 -16.062 1 92.38 188 SER A CA 1
ATOM 1451 C C . SER A 1 188 ? 1.742 -15.047 -16.797 1 92.38 188 SER A C 1
ATOM 1453 O O . SER A 1 188 ? 0.781 -15.82 -16.797 1 92.38 188 SER A O 1
ATOM 1455 N N . VAL A 1 189 ? 2.838 -15.258 -17.469 1 93.19 189 VAL A N 1
ATOM 1456 C CA . VAL A 1 189 ? 3.105 -16.516 -18.172 1 93.19 189 VAL A CA 1
ATOM 1457 C C . VAL A 1 189 ? 4.426 -17.109 -17.688 1 93.19 189 VAL A C 1
ATOM 1459 O O . VAL A 1 189 ? 5.473 -16.453 -17.766 1 93.19 189 VAL A O 1
ATOM 1462 N N . THR A 1 190 ? 4.34 -18.266 -17.141 1 92.75 190 THR A N 1
ATOM 1463 C CA . THR A 1 190 ? 5.547 -18.984 -16.734 1 92.75 190 THR A CA 1
ATOM 1464 C C . THR A 1 190 ? 5.734 -20.25 -17.562 1 92.75 190 THR A C 1
ATOM 1466 O O . THR A 1 190 ? 4.758 -20.859 -18 1 92.75 190 THR A O 1
ATOM 1469 N N . GLY A 1 191 ? 6.957 -20.547 -17.781 1 90.75 191 GLY A N 1
ATOM 1470 C CA . GLY A 1 191 ? 7.285 -21.734 -18.562 1 90.75 191 GLY A CA 1
ATOM 1471 C C . GLY A 1 191 ? 8.055 -22.766 -17.781 1 90.75 191 GLY A C 1
ATOM 1472 O O . GLY A 1 191 ? 8.867 -22.438 -16.906 1 90.75 191 GLY A O 1
ATOM 1473 N N . HIS A 1 192 ? 7.762 -24 -18.094 1 89.31 192 HIS A N 1
ATOM 1474 C CA . HIS A 1 192 ? 8.438 -25.156 -17.5 1 89.31 192 HIS A CA 1
ATOM 1475 C C . HIS A 1 192 ? 9.016 -26.062 -18.578 1 89.31 192 HIS A C 1
ATOM 1477 O O . HIS A 1 192 ? 8.297 -26.516 -19.469 1 89.31 192 HIS A O 1
ATOM 1483 N N . VAL A 1 193 ? 10.312 -26.297 -18.453 1 87.56 193 VAL A N 1
ATOM 1484 C CA . VAL A 1 193 ? 10.961 -27.141 -19.453 1 87.56 193 VAL A CA 1
ATOM 1485 C C . VAL A 1 193 ? 11.914 -28.109 -18.75 1 87.56 193 VAL A C 1
ATOM 1487 O O . VAL A 1 193 ? 12.469 -27.797 -17.703 1 87.56 193 VAL A O 1
ATOM 1490 N N . PHE A 1 194 ? 11.922 -29.234 -19.328 1 83 194 PHE A N 1
ATOM 1491 C CA . PHE A 1 194 ? 12.867 -30.234 -18.859 1 83 194 PHE A CA 1
ATOM 1492 C C . PHE A 1 194 ? 14.094 -30.297 -19.766 1 83 194 PHE A C 1
ATOM 1494 O O . PHE A 1 194 ? 13.984 -30.109 -20.984 1 83 194 PHE A O 1
ATOM 1501 N N . SER A 1 195 ? 15.219 -30.469 -19.031 1 75.06 195 SER A N 1
ATOM 1502 C CA . SER A 1 195 ? 16.422 -30.75 -19.828 1 75.06 195 SER A CA 1
ATOM 1503 C C . SER A 1 195 ? 16.266 -32.031 -20.625 1 75.06 195 SER A C 1
ATOM 1505 O O . SER A 1 195 ? 15.359 -32.812 -20.375 1 75.06 195 SER A O 1
ATOM 1507 N N . SER A 1 196 ? 17.141 -32.125 -21.688 1 72.94 196 SER A N 1
ATOM 1508 C CA . SER A 1 196 ? 17.109 -33.281 -22.562 1 72.94 196 SER A CA 1
ATOM 1509 C C . SER A 1 196 ? 17.219 -34.594 -21.766 1 72.94 196 SER A C 1
ATOM 1511 O O . SER A 1 196 ? 16.656 -35.594 -22.141 1 72.94 196 SER A O 1
ATOM 1513 N N . ASP A 1 197 ? 17.922 -34.406 -20.609 1 67.38 197 ASP A N 1
ATOM 1514 C CA . ASP A 1 197 ? 18.109 -35.594 -19.797 1 67.38 197 ASP A CA 1
ATOM 1515 C C . ASP A 1 197 ? 17.016 -35.719 -18.734 1 67.38 197 ASP A C 1
ATOM 1517 O O . ASP A 1 197 ? 17.031 -36.656 -17.938 1 67.38 197 ASP A O 1
ATOM 1521 N N . PHE A 1 198 ? 16.047 -34.906 -18.797 1 67.06 198 PHE A N 1
ATOM 1522 C CA . PHE A 1 198 ? 14.867 -34.875 -17.938 1 67.06 198 PHE A CA 1
ATOM 1523 C C . PHE A 1 198 ? 15.266 -34.812 -16.469 1 67.06 198 PHE A C 1
ATOM 1525 O O . PHE A 1 198 ? 14.5 -35.219 -15.602 1 67.06 198 PHE A O 1
ATOM 1532 N N . ASN A 1 199 ? 16.484 -34.406 -16.266 1 67.75 199 ASN A N 1
ATOM 1533 C CA . ASN A 1 199 ? 16.984 -34.406 -14.891 1 67.75 199 ASN A CA 1
ATOM 1534 C C . ASN A 1 199 ? 16.719 -33.062 -14.203 1 67.75 199 ASN A C 1
ATOM 1536 O O . ASN A 1 199 ? 16.578 -33 -12.977 1 67.75 199 ASN A O 1
ATOM 1540 N N . ARG A 1 200 ? 16.641 -32.125 -15.039 1 77.12 200 ARG A N 1
ATOM 1541 C CA . ARG A 1 200 ? 16.5 -30.828 -14.406 1 77.12 200 ARG A CA 1
ATOM 1542 C C . ARG A 1 200 ? 15.344 -30.031 -15.008 1 77.12 200 ARG A C 1
ATOM 1544 O O . ARG A 1 200 ? 15.258 -29.891 -16.234 1 77.12 200 ARG A O 1
ATOM 1551 N N . ARG A 1 201 ? 14.398 -29.719 -14.102 1 83.25 201 ARG A N 1
ATOM 1552 C CA . ARG A 1 201 ? 13.305 -28.844 -14.523 1 83.25 201 ARG A CA 1
ATOM 1553 C C . ARG A 1 201 ? 13.695 -27.375 -14.367 1 83.25 201 ARG A C 1
ATOM 1555 O O . ARG A 1 201 ? 14.203 -26.969 -13.32 1 83.25 201 ARG A O 1
ATOM 1562 N N . HIS A 1 202 ? 13.484 -26.703 -15.438 1 86.69 202 HIS A N 1
ATOM 1563 C CA . HIS A 1 202 ? 13.695 -25.25 -15.398 1 86.69 202 HIS A CA 1
ATOM 1564 C C . HIS A 1 202 ? 12.375 -24.5 -15.367 1 86.69 202 HIS A C 1
ATOM 1566 O O . HIS A 1 202 ? 11.523 -24.703 -16.234 1 86.69 202 HIS A O 1
ATOM 1572 N N . ASN A 1 203 ? 12.227 -23.781 -14.305 1 88.94 203 ASN A N 1
ATOM 1573 C CA . ASN A 1 203 ? 11.094 -22.875 -14.195 1 88.94 203 ASN A CA 1
ATOM 1574 C C . ASN A 1 203 ? 11.484 -21.438 -14.508 1 88.94 203 ASN A C 1
ATOM 1576 O O . ASN A 1 203 ? 12.352 -20.875 -13.852 1 88.94 203 ASN A O 1
ATOM 1580 N N . VAL A 1 204 ? 10.812 -20.938 -15.578 1 90.44 204 VAL A N 1
ATOM 1581 C CA . VAL A 1 204 ? 11.234 -19.609 -16 1 90.44 204 VAL A CA 1
ATOM 1582 C C . VAL A 1 204 ? 10.008 -18.703 -16.172 1 90.44 204 VAL A C 1
ATOM 1584 O O . VAL A 1 204 ? 8.906 -19.203 -16.453 1 90.44 204 VAL A O 1
ATOM 1587 N N . VAL A 1 205 ? 10.203 -17.453 -15.992 1 92.94 205 VAL A N 1
ATOM 1588 C CA . VAL A 1 205 ? 9.172 -16.469 -16.281 1 92.94 205 VAL A CA 1
ATOM 1589 C C . VAL A 1 205 ? 9.281 -16.016 -17.75 1 92.94 205 VAL A C 1
ATOM 1591 O O . VAL A 1 205 ? 10.289 -15.414 -18.141 1 92.94 205 VAL A O 1
ATOM 1594 N N . LEU A 1 206 ? 8.258 -16.281 -18.453 1 93.75 206 LEU A N 1
ATOM 1595 C CA . LEU A 1 206 ? 8.297 -15.945 -19.875 1 93.75 206 LEU A CA 1
ATOM 1596 C C . LEU A 1 206 ? 7.898 -14.492 -20.109 1 93.75 206 LEU A C 1
ATOM 1598 O O . LEU A 1 206 ? 8.484 -13.812 -20.953 1 93.75 206 LEU A O 1
ATOM 1602 N N . ASP A 1 207 ? 6.824 -14.109 -19.359 1 94.25 207 ASP A N 1
ATOM 1603 C CA . ASP A 1 207 ? 6.348 -12.75 -19.609 1 94.25 207 ASP A CA 1
ATOM 1604 C C . ASP A 1 207 ? 5.375 -12.297 -18.516 1 94.25 207 ASP A C 1
ATOM 1606 O O . ASP A 1 207 ? 4.824 -13.125 -17.797 1 94.25 207 ASP A O 1
ATOM 1610 N N . CYS A 1 208 ? 5.367 -11.07 -18.344 1 92.12 208 CYS A N 1
ATOM 1611 C CA . CYS A 1 208 ? 4.355 -10.359 -17.578 1 92.12 208 CYS A CA 1
ATOM 1612 C C . CYS A 1 208 ? 3.754 -9.211 -18.375 1 92.12 208 CYS A C 1
ATOM 1614 O O . CYS A 1 208 ? 4.418 -8.203 -18.625 1 92.12 208 CYS A O 1
ATOM 1616 N N . ILE A 1 209 ? 2.469 -9.414 -18.688 1 90.88 209 ILE A N 1
ATOM 1617 C CA . ILE A 1 209 ? 1.883 -8.547 -19.703 1 90.88 209 ILE A CA 1
ATOM 1618 C C . ILE A 1 209 ? 0.741 -7.734 -19.094 1 90.88 209 ILE A C 1
ATOM 1620 O O . ILE A 1 209 ? -0.073 -8.273 -18.328 1 90.88 209 ILE A O 1
ATOM 1624 N N . THR A 1 210 ? 0.763 -6.48 -19.438 1 86.5 210 THR A N 1
ATOM 1625 C CA . THR A 1 210 ? -0.376 -5.641 -19.078 1 86.5 210 THR A CA 1
ATOM 1626 C C . THR A 1 210 ? -1.503 -5.801 -20.094 1 86.5 210 THR A C 1
ATOM 1628 O O . THR A 1 210 ? -1.273 -5.711 -21.297 1 86.5 210 THR A O 1
ATOM 1631 N N . LEU A 1 211 ? -2.625 -6.117 -19.547 1 82.81 211 LEU A N 1
ATOM 1632 C CA . LEU A 1 211 ? -3.797 -6.234 -20.406 1 82.81 211 LEU A CA 1
ATOM 1633 C C . LEU A 1 211 ? -4.582 -4.93 -20.438 1 82.81 211 LEU A C 1
ATOM 1635 O O . LEU A 1 211 ? -5.145 -4.516 -19.422 1 82.81 211 LEU A O 1
ATOM 1639 N N . LYS A 1 212 ? -4.574 -4.215 -21.484 1 72.75 212 LYS A N 1
ATOM 1640 C CA . LYS A 1 212 ? -5.215 -2.908 -21.625 1 72.75 212 LYS A CA 1
ATOM 1641 C C . LYS A 1 212 ? -6.57 -3.031 -22.328 1 72.75 212 LYS A C 1
ATOM 1643 O O . LYS A 1 212 ? -7.352 -2.08 -22.344 1 72.75 212 LYS A O 1
ATOM 1648 N N . GLU A 1 213 ? -6.801 -4.199 -22.797 1 69.25 213 GLU A N 1
ATOM 1649 C CA . GLU A 1 213 ? -8.023 -4.383 -23.594 1 69.25 213 GLU A CA 1
ATOM 1650 C C . GLU A 1 213 ? -9.25 -4.441 -22.688 1 69.25 213 GLU A C 1
ATOM 1652 O O . GLU A 1 213 ? -9.133 -4.652 -21.484 1 69.25 213 GLU A O 1
ATOM 1657 N N . LYS A 1 214 ? -10.391 -4.16 -23.328 1 65.94 214 LYS A N 1
ATOM 1658 C CA . LYS A 1 214 ? -11.688 -4.082 -22.672 1 65.94 214 LYS A CA 1
ATOM 1659 C C . LYS A 1 214 ? -12.055 -5.406 -22.016 1 65.94 214 LYS A C 1
ATOM 1661 O O . LYS A 1 214 ? -12.531 -5.43 -20.875 1 65.94 214 LYS A O 1
ATOM 1666 N N . SER A 1 215 ? -11.961 -6.441 -22.828 1 70.31 215 SER A N 1
ATOM 1667 C CA . SER A 1 215 ? -12.312 -7.762 -22.312 1 70.31 215 SER A CA 1
ATOM 1668 C C . SER A 1 215 ? -11.164 -8.742 -22.484 1 70.31 215 SER A C 1
ATOM 1670 O O . SER A 1 215 ? -10.438 -8.695 -23.469 1 70.31 215 SER A O 1
ATOM 1672 N N . GLN A 1 216 ? -10.984 -9.336 -21.406 1 73.69 216 GLN A N 1
ATOM 1673 C CA . GLN A 1 216 ? -9.969 -10.383 -21.453 1 73.69 216 GLN A CA 1
ATOM 1674 C C . GLN A 1 216 ? -10.523 -11.664 -22.062 1 73.69 216 GLN A C 1
ATOM 1676 O O . GLN A 1 216 ? -10.852 -12.609 -21.344 1 73.69 216 GLN A O 1
ATOM 1681 N N . THR A 1 217 ? -10.641 -11.594 -23.391 1 78.56 217 THR A N 1
ATOM 1682 C CA . THR A 1 217 ? -11.141 -12.781 -24.078 1 78.56 217 THR A CA 1
ATOM 1683 C C . THR A 1 217 ? -10.016 -13.781 -24.312 1 78.56 217 THR A C 1
ATOM 1685 O O . THR A 1 217 ? -8.836 -13.438 -24.203 1 78.56 217 THR A O 1
ATOM 1688 N N . ALA A 1 218 ? -10.477 -14.969 -24.594 1 84.31 218 ALA A N 1
ATOM 1689 C CA . ALA A 1 218 ? -9.523 -16.031 -24.875 1 84.31 218 ALA A CA 1
ATOM 1690 C C . ALA A 1 218 ? -8.617 -15.664 -26.047 1 84.31 218 ALA A C 1
ATOM 1692 O O . ALA A 1 218 ? -7.418 -15.938 -26.016 1 84.31 218 ALA A O 1
ATOM 1693 N N . ASN A 1 219 ? -9.18 -15 -26.984 1 86 219 ASN A N 1
ATOM 1694 C CA . ASN A 1 219 ? -8.43 -14.633 -28.172 1 86 219 ASN A CA 1
ATOM 1695 C C . ASN A 1 219 ? -7.332 -13.617 -27.859 1 86 219 ASN A C 1
ATOM 1697 O O . ASN A 1 219 ? -6.219 -13.719 -28.375 1 86 219 ASN A O 1
ATOM 1701 N N . ILE A 1 220 ? -7.656 -12.719 -27.047 1 86.38 220 ILE A N 1
ATOM 1702 C CA . ILE A 1 220 ? -6.695 -11.68 -26.688 1 86.38 220 ILE A CA 1
ATOM 1703 C C . ILE A 1 220 ? -5.559 -12.289 -25.875 1 86.38 220 ILE A C 1
ATOM 1705 O O . ILE A 1 220 ? -4.383 -12.023 -26.141 1 86.38 220 ILE A O 1
ATOM 1709 N N . ILE A 1 221 ? -5.918 -13.078 -24.984 1 88.94 221 ILE A N 1
ATOM 1710 C CA . ILE A 1 221 ? -4.926 -13.727 -24.125 1 88.94 221 ILE A CA 1
ATOM 1711 C C . ILE A 1 221 ? -4.02 -14.617 -24.984 1 88.94 221 ILE A C 1
ATOM 1713 O O . ILE A 1 221 ? -2.797 -14.586 -24.828 1 88.94 221 ILE A O 1
ATOM 1717 N N . ALA A 1 222 ? -4.672 -15.359 -25.875 1 91 222 ALA A N 1
ATOM 1718 C CA . ALA A 1 222 ? -3.906 -16.234 -26.766 1 91 222 ALA A CA 1
ATOM 1719 C C . ALA A 1 222 ? -2.938 -15.43 -27.625 1 91 222 ALA A C 1
ATOM 1721 O O . ALA A 1 222 ? -1.787 -15.828 -27.828 1 91 222 ALA A O 1
ATOM 1722 N N . SER A 1 223 ? -3.439 -14.336 -28.078 1 91.88 223 SER A N 1
ATOM 1723 C CA . SER A 1 223 ? -2.6 -13.484 -28.906 1 91.88 223 SER A CA 1
ATOM 1724 C C . SER A 1 223 ? -1.393 -12.969 -28.141 1 91.88 223 SER A C 1
ATOM 1726 O O . SER A 1 223 ? -0.281 -12.922 -28.672 1 91.88 223 SER A O 1
ATOM 1728 N N . LYS A 1 224 ? -1.644 -12.594 -26.938 1 92.12 224 LYS A N 1
ATOM 1729 C CA . LYS A 1 224 ? -0.558 -12.102 -26.094 1 92.12 224 LYS A CA 1
ATOM 1730 C C . LYS A 1 224 ? 0.458 -13.195 -25.797 1 92.12 224 LYS A C 1
ATOM 1732 O O . LYS A 1 224 ? 1.666 -12.953 -25.797 1 92.12 224 LYS A O 1
ATOM 1737 N N . ILE A 1 225 ? -0.016 -14.344 -25.562 1 92.75 225 ILE A N 1
ATOM 1738 C CA . ILE A 1 225 ? 0.86 -15.484 -25.312 1 92.75 225 ILE A CA 1
ATOM 1739 C C . ILE A 1 225 ? 1.68 -15.805 -26.547 1 92.75 225 ILE A C 1
ATOM 1741 O O . ILE A 1 225 ? 2.883 -16.062 -26.469 1 92.75 225 ILE A O 1
ATOM 1745 N N . ARG A 1 226 ? 1.056 -15.758 -27.734 1 94.19 226 ARG A N 1
ATOM 1746 C CA . ARG A 1 226 ? 1.75 -16.016 -28.984 1 94.19 226 ARG A CA 1
ATOM 1747 C C . ARG A 1 226 ? 2.885 -15.016 -29.203 1 94.19 226 ARG A C 1
ATOM 1749 O O . ARG A 1 226 ? 3.975 -15.383 -29.641 1 94.19 226 ARG A O 1
ATOM 1756 N N . GLN A 1 227 ? 2.566 -13.82 -28.859 1 94.38 227 GLN A N 1
ATOM 1757 C CA . GLN A 1 227 ? 3.59 -12.781 -28.984 1 94.38 227 GLN A CA 1
ATOM 1758 C C . GLN A 1 227 ? 4.777 -13.086 -28.062 1 94.38 227 GLN A C 1
ATOM 1760 O O . GLN A 1 227 ? 5.934 -12.914 -28.469 1 94.38 227 GLN A O 1
ATOM 1765 N N . SER A 1 228 ? 4.48 -13.477 -26.906 1 94.06 228 SER A N 1
ATOM 1766 C CA . SER A 1 228 ? 5.531 -13.805 -25.938 1 94.06 228 SER A CA 1
ATOM 1767 C C . SER A 1 228 ? 6.352 -15 -26.422 1 94.06 228 SER A C 1
ATOM 1769 O O . SER A 1 228 ? 7.578 -15 -26.297 1 94.06 228 SER A O 1
ATOM 1771 N N . LEU A 1 229 ? 5.707 -16.016 -26.938 1 94.12 229 LEU A N 1
ATOM 1772 C CA . LEU A 1 229 ? 6.391 -17.203 -27.453 1 94.12 229 LEU A CA 1
ATOM 1773 C C . LEU A 1 229 ? 7.273 -16.844 -28.641 1 94.12 229 LEU A C 1
ATOM 1775 O O . LEU A 1 229 ? 8.414 -17.281 -28.734 1 94.12 229 LEU A O 1
ATOM 1779 N N . SER A 1 230 ? 6.711 -16.016 -29.484 1 94.62 230 SER A N 1
ATOM 1780 C CA . SER A 1 230 ? 7.461 -15.594 -30.656 1 94.62 230 SER A CA 1
ATOM 1781 C C . SER A 1 230 ? 8.703 -14.797 -30.266 1 94.62 230 SER A C 1
ATOM 1783 O O . SER A 1 230 ? 9.773 -14.977 -30.844 1 94.62 230 SER A O 1
ATOM 1785 N N . ARG A 1 231 ? 8.516 -13.961 -29.328 1 94 231 ARG A N 1
ATOM 1786 C CA . ARG A 1 231 ? 9.625 -13.164 -28.828 1 94 231 ARG A CA 1
ATOM 1787 C C . ARG A 1 231 ? 10.766 -14.055 -28.344 1 94 231 ARG A C 1
ATOM 1789 O O . ARG A 1 231 ? 11.938 -13.719 -28.516 1 94 231 ARG A O 1
ATOM 1796 N N . LEU A 1 232 ? 10.445 -15.188 -27.812 1 94.19 232 LEU A N 1
ATOM 1797 C CA . LEU A 1 232 ? 11.438 -16.094 -27.234 1 94.19 232 LEU A CA 1
ATOM 1798 C C . LEU A 1 232 ? 11.781 -17.203 -28.234 1 94.19 232 LEU A C 1
ATOM 1800 O O . LEU A 1 232 ? 12.492 -18.156 -27.891 1 94.19 232 LEU A O 1
ATOM 1804 N N . SER A 1 233 ? 11.234 -17.172 -29.438 1 92.94 233 SER A N 1
ATOM 1805 C CA . SER A 1 233 ? 11.469 -18.141 -30.516 1 92.94 233 SER A CA 1
ATOM 1806 C C . SER A 1 233 ? 11.016 -19.531 -30.109 1 92.94 233 SER A C 1
ATOM 1808 O O . SER A 1 233 ? 11.719 -20.516 -30.359 1 92.94 233 SER A O 1
ATOM 1810 N N . ILE A 1 234 ? 9.984 -19.562 -29.453 1 92.81 234 ILE A N 1
ATOM 1811 C CA . ILE A 1 234 ? 9.367 -20.828 -29.109 1 92.81 234 ILE A CA 1
ATOM 1812 C C . ILE A 1 234 ? 8.219 -21.125 -30.078 1 92.81 234 ILE A C 1
ATOM 1814 O O . ILE A 1 234 ? 7.289 -20.328 -30.203 1 92.81 234 ILE A O 1
ATOM 1818 N N . SER A 1 235 ? 8.344 -22.234 -30.672 1 91.69 235 SER A N 1
ATOM 1819 C CA . SER A 1 235 ? 7.273 -22.625 -31.578 1 91.69 235 SER A CA 1
ATOM 1820 C C . SER A 1 235 ? 6.004 -23 -30.812 1 91.69 235 SER A C 1
ATOM 1822 O O . SER A 1 235 ? 6.074 -23.641 -29.766 1 91.69 235 SER A O 1
ATOM 1824 N N . GLU A 1 236 ? 4.859 -22.656 -31.328 1 91.19 236 GLU A N 1
ATOM 1825 C CA . GLU A 1 236 ? 3.578 -22.969 -30.703 1 91.19 236 GLU A CA 1
ATOM 1826 C C . GLU A 1 236 ? 3.35 -24.469 -30.609 1 91.19 236 GLU A C 1
ATOM 1828 O O . GLU A 1 236 ? 2.658 -24.938 -29.703 1 91.19 236 GLU A O 1
ATOM 1833 N N . THR A 1 237 ? 3.922 -25.203 -31.562 1 89 237 THR A N 1
ATOM 1834 C CA . THR A 1 237 ? 3.732 -26.641 -31.625 1 89 237 THR A CA 1
ATOM 1835 C C . THR A 1 237 ? 4.426 -27.328 -30.438 1 89 237 THR A C 1
ATOM 1837 O O . THR A 1 237 ? 4.113 -28.469 -30.109 1 89 237 THR A O 1
ATOM 1840 N N . ARG A 1 238 ? 5.312 -26.625 -29.828 1 90.31 238 ARG A N 1
ATOM 1841 C CA . ARG A 1 238 ? 6.047 -27.188 -28.703 1 90.31 238 ARG A CA 1
ATOM 1842 C C . ARG A 1 238 ? 5.273 -27.016 -27.406 1 90.31 238 ARG A C 1
ATOM 1844 O O . ARG A 1 238 ? 5.605 -27.625 -26.391 1 90.31 238 ARG A O 1
ATOM 1851 N N . LEU A 1 239 ? 4.363 -26.219 -27.438 1 91.88 239 LEU A N 1
ATOM 1852 C CA . LEU A 1 239 ? 3.506 -26.031 -26.266 1 91.88 239 LEU A CA 1
ATOM 1853 C C . LEU A 1 239 ? 2.561 -27.219 -26.109 1 91.88 239 LEU A C 1
ATOM 1855 O O . LEU A 1 239 ? 1.61 -27.375 -26.875 1 91.88 239 LEU A O 1
ATOM 1859 N N . LYS A 1 240 ? 2.752 -28 -25.109 1 90.5 240 LYS A N 1
ATOM 1860 C CA . LYS A 1 240 ? 1.988 -29.234 -24.984 1 90.5 240 LYS A CA 1
ATOM 1861 C C . LYS A 1 240 ? 0.99 -29.156 -23.828 1 90.5 240 LYS A C 1
ATOM 1863 O O . LYS A 1 240 ? -0.066 -29.797 -23.859 1 90.5 240 LYS A O 1
ATOM 1868 N N . TYR A 1 241 ? 1.414 -28.359 -22.859 1 90.56 241 TYR A N 1
ATOM 1869 C CA . TYR A 1 241 ? 0.562 -28.312 -21.688 1 90.56 241 TYR A CA 1
ATOM 1870 C C . TYR A 1 241 ? 0.34 -26.875 -21.219 1 90.56 241 TYR A C 1
ATOM 1872 O O . TYR A 1 241 ? 1.26 -26.047 -21.266 1 90.56 241 TYR A O 1
ATOM 1880 N N . VAL A 1 242 ? -0.838 -26.594 -20.781 1 89.12 242 VAL A N 1
ATOM 1881 C CA . VAL A 1 242 ? -1.205 -25.312 -20.172 1 89.12 242 VAL 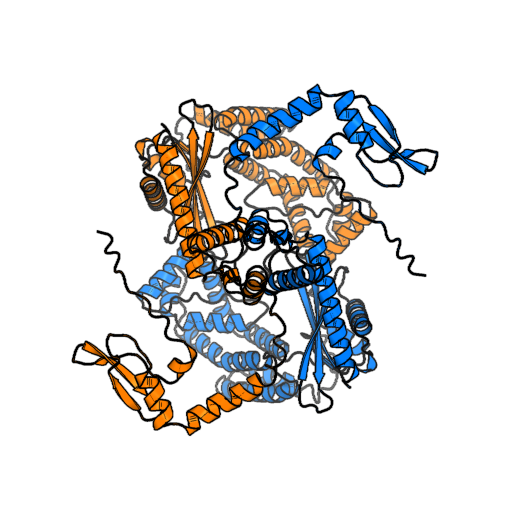A CA 1
ATOM 1882 C C . VAL A 1 242 ? -1.904 -25.562 -18.844 1 89.12 242 VAL A C 1
ATOM 1884 O O . VAL A 1 242 ? -2.848 -26.344 -18.75 1 89.12 242 VAL A O 1
ATOM 1887 N N . ALA A 1 243 ? -1.334 -24.969 -17.828 1 82.38 243 ALA A N 1
ATOM 1888 C CA . ALA A 1 243 ? -1.928 -25.078 -16.5 1 82.38 243 ALA A CA 1
ATOM 1889 C C . ALA A 1 243 ? -2.467 -23.734 -16.031 1 82.38 243 ALA A C 1
ATOM 1891 O O . ALA A 1 243 ? -1.7 -22.859 -15.609 1 82.38 243 ALA A O 1
ATOM 1892 N N . PRO A 1 244 ? -3.766 -23.469 -16.016 1 76.81 244 PRO A N 1
ATOM 1893 C CA . PRO A 1 244 ? -4.371 -22.234 -15.531 1 76.81 244 PRO A CA 1
ATOM 1894 C C . PRO A 1 244 ? -5.219 -22.438 -14.273 1 76.81 244 PRO A C 1
ATOM 1896 O O . PRO A 1 244 ? -5.348 -23.578 -13.797 1 76.81 244 PRO A O 1
ATOM 1899 N N . ASP A 1 245 ? -5.785 -21.344 -13.5 1 73.31 245 ASP A N 1
ATOM 1900 C CA . ASP A 1 245 ? -6.691 -21.391 -12.352 1 73.31 245 ASP A CA 1
ATOM 1901 C C . ASP A 1 245 ? -8.094 -21.812 -12.789 1 73.31 245 ASP A C 1
ATOM 1903 O O . ASP A 1 245 ? -8.992 -21.938 -11.953 1 73.31 245 ASP A O 1
ATOM 1907 N N . GLY A 1 246 ? -8.391 -22.312 -13.977 1 66.88 246 GLY A N 1
ATOM 1908 C CA . GLY A 1 246 ? -9.656 -22.922 -14.359 1 66.88 246 GLY A CA 1
ATOM 1909 C C . GLY A 1 246 ? -10.578 -21.953 -15.094 1 66.88 246 GLY A C 1
ATOM 1910 O O . GLY A 1 246 ? -11.688 -22.328 -15.477 1 66.88 246 GLY A O 1
ATOM 1911 N N . ALA A 1 247 ? -10.289 -20.812 -15.219 1 70 247 ALA A N 1
ATOM 1912 C CA . ALA A 1 247 ? -11.148 -19.875 -15.945 1 70 247 ALA A CA 1
ATOM 1913 C C . ALA A 1 247 ? -11.43 -20.375 -17.359 1 70 247 ALA A C 1
ATOM 1915 O O . ALA A 1 247 ? -10.539 -20.906 -18.016 1 70 247 ALA A O 1
ATOM 1916 N N . THR A 1 248 ? -12.727 -20.359 -17.719 1 74 248 THR A N 1
ATOM 1917 C CA . THR A 1 248 ? -13.18 -20.812 -19.031 1 74 248 THR A CA 1
ATOM 1918 C C . THR A 1 248 ? -12.367 -20.141 -20.141 1 74 248 THR A C 1
ATOM 1920 O O . THR A 1 248 ? -12.047 -20.781 -21.141 1 74 248 THR A O 1
ATOM 1923 N N . VAL A 1 249 ? -12.023 -19.016 -19.859 1 77.25 249 VAL A N 1
ATOM 1924 C CA . VAL A 1 249 ? -11.273 -18.25 -20.875 1 77.25 249 VAL A CA 1
ATOM 1925 C C . VAL A 1 249 ? -9.93 -18.938 -21.125 1 77.25 249 VAL A C 1
ATOM 1927 O O . VAL A 1 249 ? -9.508 -19.062 -22.281 1 77.25 249 VAL A O 1
ATOM 1930 N N . ILE A 1 250 ? -9.398 -19.422 -20.109 1 76.62 250 ILE A N 1
ATOM 1931 C CA . ILE A 1 250 ? -8.062 -19.984 -20.234 1 76.62 250 ILE A CA 1
ATOM 1932 C C . ILE A 1 250 ? -8.164 -21.391 -20.844 1 76.62 250 ILE A C 1
ATOM 1934 O O . ILE A 1 250 ? -7.27 -21.812 -21.578 1 76.62 250 ILE A O 1
ATOM 1938 N N . GLU A 1 251 ? -9.266 -22.094 -20.594 1 80.56 251 GLU A N 1
ATOM 1939 C CA . GLU A 1 251 ? -9.492 -23.359 -21.266 1 80.56 251 GLU A CA 1
ATOM 1940 C C . GLU A 1 251 ? -9.531 -23.188 -22.781 1 80.56 251 GLU A C 1
ATOM 1942 O O . GLU A 1 251 ? -8.953 -23.984 -23.516 1 80.56 251 GLU A O 1
ATOM 1947 N N . ASN A 1 252 ? -10.156 -22.141 -23.172 1 84.88 252 ASN A N 1
ATOM 1948 C CA . ASN A 1 252 ? -10.242 -21.844 -24.594 1 84.88 252 ASN A CA 1
ATOM 1949 C C . ASN A 1 252 ? -8.875 -21.5 -25.172 1 84.88 252 ASN A C 1
ATOM 1951 O O . ASN A 1 252 ? -8.586 -21.828 -26.328 1 84.88 252 ASN A O 1
ATOM 1955 N N . VAL A 1 253 ? -8.102 -20.906 -24.406 1 86.69 253 VAL A N 1
ATOM 1956 C CA . VAL A 1 253 ? -6.746 -20.562 -24.812 1 86.69 253 VAL A CA 1
ATOM 1957 C C . VAL A 1 253 ? -5.953 -21.844 -25.078 1 86.69 253 VAL A C 1
ATOM 1959 O O . VAL A 1 253 ? -5.242 -21.953 -26.078 1 86.69 253 VAL A O 1
ATOM 1962 N N . SER A 1 254 ? -6.078 -22.812 -24.203 1 87.06 254 SER A N 1
ATOM 1963 C CA . SER A 1 254 ? -5.395 -24.094 -24.359 1 87.06 254 SER A CA 1
ATOM 1964 C C . SER A 1 254 ? -5.82 -24.781 -25.656 1 87.06 254 SER A C 1
ATOM 1966 O O . SER A 1 254 ? -4.996 -25.375 -26.359 1 87.06 254 SER A O 1
ATOM 1968 N N . ARG A 1 255 ? -7.055 -24.672 -25.938 1 86.56 255 ARG A N 1
ATOM 1969 C CA . ARG A 1 255 ? -7.59 -25.266 -27.156 1 86.56 255 ARG A CA 1
ATOM 1970 C C . ARG A 1 255 ? -7.02 -24.594 -28.391 1 86.56 255 ARG A C 1
ATOM 1972 O O . ARG A 1 255 ? -6.715 -25.25 -29.391 1 86.56 255 ARG A O 1
ATOM 1979 N N . ASP A 1 256 ? -6.93 -23.328 -28.281 1 87.94 256 ASP A N 1
ATOM 1980 C CA . ASP A 1 256 ? -6.387 -22.562 -29.391 1 87.94 256 ASP A CA 1
ATOM 1981 C C . ASP A 1 256 ? -4.965 -23.016 -29.734 1 87.94 256 ASP A C 1
ATOM 1983 O O . ASP A 1 256 ? -4.566 -23.016 -30.891 1 87.94 256 ASP A O 1
ATOM 1987 N N . PHE A 1 257 ? -4.211 -23.438 -28.797 1 90.56 257 PHE A N 1
ATOM 1988 C CA . PHE A 1 257 ? -2.828 -23.844 -28.984 1 90.56 257 PHE A CA 1
ATOM 1989 C C . PHE A 1 257 ? -2.744 -25.344 -29.25 1 90.56 257 PHE A C 1
ATOM 1991 O O . PHE A 1 257 ? -1.678 -25.859 -29.578 1 90.56 257 PHE A O 1
ATOM 1998 N N . GLY A 1 258 ? -3.871 -26 -29.094 1 88.5 258 GLY A N 1
ATOM 1999 C CA . GLY A 1 258 ? -3.852 -27.453 -29.203 1 88.5 258 GLY A CA 1
ATOM 2000 C C . GLY A 1 258 ? -3.104 -28.125 -28.062 1 88.5 258 GLY A C 1
ATOM 2001 O O . GLY A 1 258 ? -2.541 -29.203 -28.25 1 88.5 258 GLY A O 1
ATOM 2002 N N . ALA A 1 259 ? -2.955 -27.438 -27.016 1 91.38 259 ALA A N 1
ATOM 2003 C CA . ALA A 1 259 ? -2.248 -27.969 -25.844 1 91.38 259 ALA A CA 1
ATOM 2004 C C . ALA A 1 259 ? -3.217 -28.625 -24.859 1 91.38 259 ALA A C 1
ATOM 2006 O O . ALA A 1 259 ? -4.418 -28.328 -24.891 1 91.38 259 ALA A O 1
ATOM 2007 N N . LYS A 1 260 ? -2.684 -29.516 -24.125 1 89.31 260 LYS A N 1
ATOM 2008 C CA . LYS A 1 260 ? -3.502 -30.156 -23.109 1 89.31 260 LYS A CA 1
ATOM 2009 C C . LYS A 1 260 ? -3.717 -29.234 -21.906 1 89.31 260 LYS A C 1
ATOM 2011 O O . LYS A 1 260 ? -2.77 -28.625 -21.422 1 89.31 260 LYS A O 1
ATOM 2016 N N . TYR A 1 261 ? -4.879 -29.172 -21.531 1 88.5 261 TYR A N 1
ATOM 2017 C CA . TYR A 1 261 ? -5.285 -28.344 -20.406 1 88.5 261 TYR A CA 1
ATOM 2018 C C . TYR A 1 261 ? -5.219 -29.125 -19.109 1 88.5 261 TYR A C 1
ATOM 2020 O O . TYR A 1 261 ? -5.793 -30.203 -18.984 1 88.5 261 TYR A O 1
ATOM 2028 N N . ILE A 1 262 ? -4.484 -28.562 -18.156 1 86.94 262 ILE A N 1
ATOM 2029 C CA . ILE A 1 262 ? -4.449 -29.156 -16.828 1 86.94 262 ILE A CA 1
ATOM 2030 C C . ILE A 1 262 ? -4.918 -28.125 -15.805 1 86.94 262 ILE A C 1
ATOM 2032 O O . ILE A 1 262 ? -4.219 -27.141 -15.539 1 86.94 262 ILE A O 1
ATOM 2036 N N . HIS A 1 263 ? -6.012 -28.375 -15.227 1 86.94 263 HIS A N 1
ATOM 2037 C CA . HIS A 1 263 ? -6.535 -27.469 -14.211 1 86.94 263 HIS A CA 1
ATOM 2038 C C . HIS A 1 263 ? -5.645 -27.453 -12.977 1 86.94 263 HIS A C 1
ATOM 2040 O O . HIS A 1 263 ? -5.281 -28.516 -12.453 1 86.94 263 HIS A O 1
ATOM 2046 N N . CYS A 1 264 ? -5.289 -26.312 -12.531 1 88.06 264 CYS A N 1
ATOM 2047 C CA . CYS A 1 264 ? -4.469 -26.188 -11.328 1 88.06 264 CYS A CA 1
ATOM 2048 C C . CYS A 1 264 ? -5.09 -26.969 -10.172 1 88.06 264 CYS A C 1
ATOM 2050 O O . CYS A 1 264 ? -6.234 -26.719 -9.797 1 88.06 264 CYS A O 1
ATOM 2052 N N . CYS A 1 265 ? -4.34 -27.812 -9.633 1 88.38 265 CYS A N 1
ATOM 2053 C CA . CYS A 1 265 ? -4.824 -28.688 -8.562 1 88.38 265 CYS A CA 1
ATOM 2054 C C . CYS A 1 265 ? -5.25 -27.875 -7.348 1 88.38 265 CYS A C 1
ATOM 2056 O O . CYS A 1 265 ? -6.297 -28.125 -6.754 1 88.38 265 CYS A O 1
ATOM 2058 N N . ALA A 1 266 ? -4.441 -26.922 -6.996 1 89.69 266 ALA A N 1
ATOM 2059 C CA . ALA A 1 266 ? -4.758 -26.078 -5.848 1 89.69 266 ALA A CA 1
ATOM 2060 C C . ALA A 1 266 ? -6.082 -25.344 -6.055 1 89.69 266 ALA A C 1
ATOM 2062 O O . ALA A 1 266 ? -6.863 -25.188 -5.113 1 89.69 266 ALA A O 1
ATOM 2063 N N . HIS A 1 267 ? -6.344 -24.953 -7.234 1 88.69 267 HIS A N 1
ATOM 2064 C CA . HIS A 1 267 ? -7.59 -24.25 -7.539 1 88.69 267 HIS A CA 1
ATOM 2065 C C . HIS A 1 267 ? -8.789 -25.188 -7.426 1 88.69 267 HIS A C 1
ATOM 2067 O O . HIS A 1 267 ? -9.852 -24.781 -6.953 1 88.69 267 HIS A O 1
ATOM 2073 N N . VAL A 1 268 ? -8.594 -26.359 -7.898 1 88.94 268 VAL A N 1
ATOM 2074 C CA . VAL A 1 268 ? -9.656 -27.344 -7.797 1 88.94 268 VAL A CA 1
ATOM 2075 C C . VAL A 1 268 ? -10.008 -27.594 -6.328 1 88.94 268 VAL A C 1
ATOM 2077 O O . VAL A 1 268 ? -11.18 -27.594 -5.953 1 88.94 268 VAL A O 1
ATOM 2080 N N . ILE A 1 269 ? -8.984 -27.75 -5.57 1 90.94 269 ILE A N 1
ATOM 2081 C CA . ILE A 1 269 ? -9.195 -27.938 -4.141 1 90.94 269 ILE A CA 1
ATOM 2082 C C . ILE A 1 269 ? -9.953 -26.75 -3.566 1 90.94 269 ILE A C 1
ATOM 2084 O O . ILE A 1 269 ? -10.891 -26.906 -2.785 1 90.94 269 ILE A O 1
ATOM 2088 N N . ASN A 1 270 ? -9.547 -25.578 -3.91 1 91.75 270 ASN A N 1
ATOM 2089 C CA . ASN A 1 270 ? -10.188 -24.359 -3.441 1 91.75 270 ASN A CA 1
ATOM 2090 C C . ASN A 1 270 ? -11.68 -24.328 -3.77 1 91.75 270 ASN A C 1
ATOM 2092 O O . ASN A 1 270 ? -12.5 -23.984 -2.922 1 91.75 270 ASN A O 1
ATOM 2096 N N . LEU A 1 271 ? -12.023 -24.719 -4.965 1 87.81 271 LEU A N 1
ATOM 2097 C CA . LEU A 1 271 ? -13.422 -24.734 -5.398 1 87.81 271 LEU A CA 1
ATOM 2098 C C . LEU A 1 271 ? -14.234 -25.734 -4.586 1 87.81 271 LEU A C 1
ATOM 2100 O O . LEU A 1 271 ? -15.328 -25.422 -4.121 1 87.81 271 LEU A O 1
ATOM 2104 N N . ILE A 1 272 ? -13.68 -26.844 -4.367 1 88.81 272 ILE A N 1
ATOM 2105 C CA . ILE A 1 272 ? -14.367 -27.922 -3.672 1 88.81 272 ILE A CA 1
ATOM 2106 C C . ILE A 1 272 ? -14.602 -27.531 -2.215 1 88.81 272 ILE A C 1
ATOM 2108 O O . ILE A 1 272 ? -15.719 -27.656 -1.703 1 88.81 272 ILE A O 1
ATOM 2112 N N . VAL A 1 273 ? -13.57 -27.078 -1.643 1 91.25 273 VAL A N 1
ATOM 2113 C CA . VAL A 1 273 ? -13.648 -26.75 -0.223 1 91.25 273 VAL A CA 1
ATOM 2114 C C . VAL A 1 273 ? -14.594 -25.562 -0.015 1 91.25 273 VAL A C 1
ATOM 2116 O O . VAL A 1 273 ? -15.438 -25.578 0.88 1 91.25 273 VAL A O 1
ATOM 2119 N N . SER A 1 274 ? -14.438 -24.547 -0.813 1 89.88 274 SER A N 1
ATOM 2120 C CA . SER A 1 274 ? -15.273 -23.359 -0.69 1 89.88 274 SER A CA 1
ATOM 2121 C C . SER A 1 274 ? -16.75 -23.703 -0.854 1 89.88 274 SER A C 1
ATOM 2123 O O . SER A 1 274 ? -17.594 -23.234 -0.083 1 89.88 274 SER A O 1
ATOM 2125 N N . LYS A 1 275 ? -17.062 -24.5 -1.784 1 87 275 LYS A N 1
ATOM 2126 C CA . LYS A 1 275 ? -18.438 -24.922 -2.01 1 87 275 LYS A CA 1
ATOM 2127 C C . LYS A 1 275 ? -18.953 -25.766 -0.847 1 87 275 LYS A C 1
ATOM 2129 O O . LYS A 1 275 ? -20.109 -25.609 -0.419 1 87 275 LYS A O 1
ATOM 2134 N N . SER A 1 276 ? -18.109 -26.609 -0.373 1 86.31 276 SER A N 1
ATOM 2135 C CA . SER A 1 276 ? -18.484 -27.484 0.724 1 86.31 276 SER A CA 1
ATOM 2136 C C . SER A 1 276 ? -18.781 -26.703 1.993 1 86.31 276 SER A C 1
ATOM 2138 O O . SER A 1 276 ? -19.766 -26.969 2.682 1 86.31 276 SER A O 1
ATOM 2140 N N . ILE A 1 277 ? -17.953 -25.734 2.271 1 86.44 277 ILE A N 1
ATOM 2141 C CA . ILE A 1 277 ? -18.141 -24.922 3.467 1 86.44 277 ILE A CA 1
ATOM 2142 C C . ILE A 1 277 ? -19.438 -24.125 3.355 1 86.44 277 ILE A C 1
ATOM 2144 O O . ILE A 1 277 ? -20.172 -23.984 4.332 1 86.44 277 ILE A O 1
ATOM 2148 N N . ALA A 1 278 ? -19.719 -23.688 2.209 1 85.19 278 ALA A N 1
ATOM 2149 C CA . ALA A 1 278 ? -20.891 -22.828 1.981 1 85.19 278 ALA A CA 1
ATOM 2150 C C . ALA A 1 278 ? -22.188 -23.625 2.166 1 85.19 278 ALA A C 1
ATOM 2152 O O . ALA A 1 278 ? -23.219 -23.047 2.52 1 85.19 278 ALA A O 1
ATOM 2153 N N . THR A 1 279 ? -22.141 -24.875 1.995 1 79.94 279 THR A N 1
ATOM 2154 C CA . THR A 1 279 ? -23.344 -25.688 2.012 1 79.94 279 THR A CA 1
ATOM 2155 C C . THR A 1 279 ? -23.531 -26.359 3.375 1 79.94 279 THR A C 1
ATOM 2157 O O . THR A 1 279 ? -24.547 -26.984 3.631 1 79.94 279 THR A O 1
ATOM 2160 N N . THR A 1 280 ? -22.641 -26.25 4.258 1 77.62 280 THR A N 1
ATOM 2161 C CA . THR A 1 280 ? 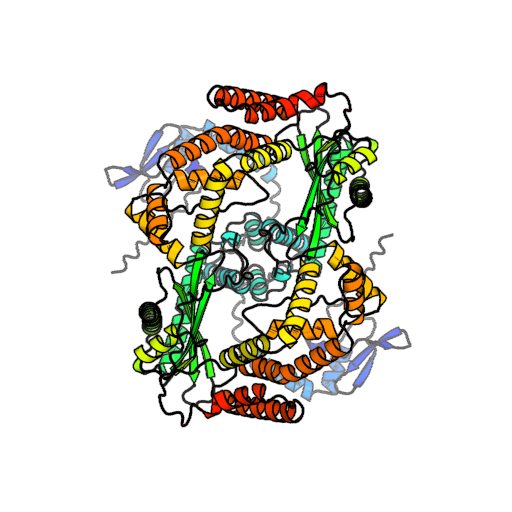-22.734 -26.875 5.566 1 77.62 280 THR A CA 1
ATOM 2162 C C . THR A 1 280 ? -23.359 -25.938 6.59 1 77.62 280 THR A C 1
ATOM 2164 O O . THR A 1 280 ? -23.234 -24.719 6.469 1 77.62 280 THR A O 1
ATOM 2167 N N . PRO A 1 281 ? -24 -26.453 7.543 1 74.56 281 PRO A N 1
ATOM 2168 C CA . PRO A 1 281 ? -24.531 -25.625 8.625 1 74.56 281 PRO A CA 1
ATOM 2169 C C . PRO A 1 281 ? -23.438 -24.891 9.391 1 74.56 281 PRO A C 1
ATOM 2171 O O . PRO A 1 281 ? -23.734 -23.891 10.07 1 74.56 281 PRO A O 1
ATOM 2174 N N . ALA A 1 282 ? -22.312 -25.406 9.188 1 83.88 282 ALA A N 1
ATOM 2175 C CA . ALA A 1 282 ? -21.188 -24.781 9.883 1 83.88 282 ALA A CA 1
ATOM 2176 C C . ALA A 1 282 ? -20.891 -23.406 9.297 1 83.88 282 ALA A C 1
ATOM 2178 O O . ALA A 1 282 ? -20.203 -22.594 9.914 1 83.88 282 ALA A O 1
ATOM 2179 N N . ASN A 1 283 ? -21.422 -23.156 8.117 1 89.62 283 ASN A N 1
ATOM 2180 C CA . ASN A 1 283 ? -21.188 -21.875 7.457 1 89.62 283 ASN A CA 1
ATOM 2181 C C . ASN A 1 283 ? -21.641 -20.703 8.32 1 89.62 283 ASN A C 1
ATOM 2183 O O . ASN A 1 283 ? -20.969 -19.672 8.391 1 89.62 283 ASN A O 1
ATOM 2187 N N . GLY A 1 284 ? -22.75 -20.906 8.938 1 91.31 284 GLY A N 1
ATOM 2188 C CA . GLY A 1 284 ? -23.25 -19.859 9.812 1 91.31 284 GLY A CA 1
ATOM 2189 C C . GLY A 1 284 ? -22.297 -19.531 10.953 1 91.31 284 GLY A C 1
ATOM 2190 O O . GLY A 1 284 ? -22.109 -18.375 11.297 1 91.31 284 GLY A O 1
ATOM 2191 N N . LEU A 1 285 ? -21.75 -20.594 11.523 1 93.62 285 LEU A N 1
ATOM 2192 C CA . LEU A 1 285 ? -20.812 -20.422 12.617 1 93.62 285 LEU A CA 1
ATOM 2193 C C . LEU A 1 285 ? -19.531 -19.719 12.133 1 93.62 285 LEU A C 1
ATOM 2195 O O . LEU A 1 285 ? -19.031 -18.828 12.805 1 93.62 285 LEU A O 1
ATOM 2199 N N . ILE A 1 286 ? -19.109 -20.109 10.984 1 93.88 286 ILE A N 1
ATOM 2200 C CA . ILE A 1 286 ? -17.906 -19.531 10.422 1 93.88 286 ILE A CA 1
ATOM 2201 C C . ILE A 1 286 ? -18.125 -18.047 10.109 1 93.88 286 ILE A C 1
ATOM 2203 O O . ILE A 1 286 ? -17.25 -17.219 10.359 1 93.88 286 ILE A O 1
ATOM 2207 N N . GLN A 1 287 ? -19.266 -17.75 9.656 1 93.94 287 GLN A N 1
ATOM 2208 C CA . GLN A 1 287 ? -19.609 -16.359 9.367 1 93.94 287 GLN A CA 1
ATOM 2209 C C . GLN A 1 287 ? -19.625 -15.516 10.641 1 93.94 287 GLN A C 1
ATOM 2211 O O . GLN A 1 287 ? -19.203 -14.359 10.625 1 93.94 287 GLN A O 1
ATOM 2216 N N . ARG A 1 288 ? -20.141 -16.109 11.664 1 94 288 ARG A N 1
ATOM 2217 C CA . ARG A 1 288 ? -20.141 -15.414 12.945 1 94 288 ARG A CA 1
ATOM 2218 C C . ARG A 1 288 ? -18.719 -15.102 13.406 1 94 288 ARG A C 1
ATOM 2220 O O . ARG A 1 288 ? -18.438 -14 13.883 1 94 288 ARG A O 1
ATOM 2227 N N . ILE A 1 289 ? -17.844 -16.031 13.219 1 95.88 289 ILE A N 1
ATOM 2228 C CA . ILE A 1 289 ? -16.438 -15.836 13.57 1 95.88 289 ILE A CA 1
ATOM 2229 C C . ILE A 1 289 ? -15.836 -14.727 12.711 1 95.88 289 ILE A C 1
ATOM 2231 O O . ILE A 1 289 ? -15.141 -13.844 13.227 1 95.88 289 ILE A O 1
ATOM 2235 N N . LYS A 1 290 ? -16.125 -14.844 11.469 1 94.81 290 LYS A N 1
ATOM 2236 C CA . LYS A 1 290 ? -15.641 -13.852 10.523 1 94.81 290 LYS A CA 1
ATOM 2237 C C . LYS A 1 290 ? -16.047 -12.445 10.945 1 94.81 290 LYS A C 1
ATOM 2239 O O . LYS A 1 290 ? -15.242 -11.508 10.883 1 94.81 290 LYS A O 1
ATOM 2244 N N . GLN A 1 291 ? -17.188 -12.273 11.383 1 94.62 291 GLN A N 1
ATOM 2245 C CA . GLN A 1 291 ? -17.719 -10.977 11.789 1 94.62 291 GLN A CA 1
ATOM 2246 C C . GLN A 1 291 ? -16.984 -10.453 13.023 1 94.62 291 GLN A C 1
ATOM 2248 O O . GLN A 1 291 ? -16.656 -9.273 13.109 1 94.62 291 GLN A O 1
ATOM 2253 N N . VAL A 1 292 ? -16.797 -11.312 13.906 1 94.94 292 VAL A N 1
ATOM 2254 C CA . VAL A 1 292 ? -16.125 -10.914 15.133 1 94.94 292 VAL A CA 1
ATOM 2255 C C . VAL A 1 292 ? -14.672 -10.539 14.82 1 94.94 292 VAL A C 1
ATOM 2257 O O . VAL A 1 292 ? -14.164 -9.539 15.328 1 94.94 292 VAL A O 1
ATOM 2260 N N . VAL A 1 293 ? -14.07 -11.359 14 1 94.75 293 VAL A N 1
ATOM 2261 C CA . VAL A 1 293 ? -12.688 -11.078 13.617 1 94.75 293 VAL A CA 1
ATOM 2262 C C . VAL A 1 293 ? -12.609 -9.742 12.875 1 94.75 293 VAL A C 1
ATOM 2264 O O . VAL A 1 293 ? -11.68 -8.969 13.078 1 94.75 293 VAL A O 1
ATOM 2267 N N . ALA A 1 294 ? -13.531 -9.492 12.016 1 92.19 294 ALA A N 1
ATOM 2268 C CA . ALA A 1 294 ? -13.594 -8.211 11.32 1 92.19 294 ALA A CA 1
ATOM 2269 C C . ALA A 1 294 ? -13.695 -7.051 12.305 1 92.19 294 ALA A C 1
ATOM 2271 O O . ALA A 1 294 ? -13.094 -5.996 12.094 1 92.19 294 ALA A O 1
ATOM 2272 N N . LYS A 1 295 ? -14.445 -7.195 13.391 1 91.19 295 LYS A N 1
ATOM 2273 C CA . LYS A 1 295 ? -14.586 -6.164 14.414 1 91.19 295 LYS A CA 1
ATOM 2274 C C . LYS A 1 295 ? -13.258 -5.895 15.117 1 91.19 295 LYS A C 1
ATOM 2276 O O . LYS A 1 295 ? -12.953 -4.75 15.461 1 91.19 295 LYS A O 1
ATOM 2281 N N . ILE A 1 296 ? -12.508 -6.973 15.359 1 89.44 296 ILE A N 1
ATOM 2282 C CA . ILE A 1 296 ? -11.188 -6.828 15.961 1 89.44 296 ILE A CA 1
ATOM 2283 C C . ILE A 1 296 ? -10.312 -5.941 15.078 1 89.44 296 ILE A C 1
ATOM 2285 O O . ILE A 1 296 ? -9.609 -5.062 15.578 1 89.44 296 ILE A O 1
ATOM 2289 N N . ASN A 1 297 ? -10.445 -6.188 13.828 1 83.56 297 ASN A N 1
ATOM 2290 C CA . ASN A 1 297 ? -9.562 -5.496 12.891 1 83.56 297 ASN A CA 1
ATOM 2291 C C . ASN A 1 297 ? -10.008 -4.051 12.672 1 83.56 297 ASN A C 1
ATOM 2293 O O . ASN A 1 297 ? -9.18 -3.182 12.391 1 83.56 297 ASN A O 1
ATOM 2297 N N . LYS A 1 298 ? -11.211 -3.779 12.82 1 80.62 298 LYS A N 1
ATOM 2298 C CA . LYS A 1 298 ? -11.766 -2.459 12.531 1 80.62 298 LYS A CA 1
ATOM 2299 C C . LYS A 1 298 ? -11.641 -1.531 13.734 1 80.62 298 LYS A C 1
ATOM 2301 O O . LYS A 1 298 ? -11.492 -0.317 13.578 1 80.62 298 LYS A O 1
ATOM 2306 N N . SER A 1 299 ? -11.719 -2.07 14.93 1 79 299 SER A N 1
ATOM 2307 C CA . SER A 1 299 ? -11.75 -1.268 16.141 1 79 299 SER A CA 1
ATOM 2308 C C . SER A 1 299 ? -10.461 -1.411 16.938 1 79 299 SER A C 1
ATOM 2310 O O . SER A 1 299 ? -10.141 -2.498 17.422 1 79 299 SER A O 1
ATOM 2312 N N . SER A 1 300 ? -9.812 -0.274 17.125 1 76.81 300 SER A N 1
ATOM 2313 C CA . SER A 1 300 ? -8.594 -0.284 17.938 1 76.81 300 SER A CA 1
ATOM 2314 C C . SER A 1 300 ? -8.891 -0.697 19.375 1 76.81 300 SER A C 1
ATOM 2316 O O . SER A 1 300 ? -8.078 -1.377 20 1 76.81 300 SER A O 1
ATOM 2318 N N . LYS A 1 301 ? -10.023 -0.285 19.859 1 80.12 301 LYS A N 1
ATOM 2319 C CA . LYS A 1 301 ? -10.414 -0.637 21.234 1 80.12 301 LYS A CA 1
ATOM 2320 C C . LYS A 1 301 ? -10.617 -2.143 21.375 1 80.12 301 LYS A C 1
ATOM 2322 O O . LYS A 1 301 ? -10.141 -2.75 22.328 1 80.12 301 LYS A O 1
ATOM 2327 N N . THR A 1 302 ? -11.328 -2.666 20.406 1 86.94 302 THR A N 1
ATOM 2328 C CA . THR A 1 302 ? -11.586 -4.102 20.422 1 86.94 302 THR A CA 1
ATOM 2329 C C . THR A 1 302 ? -10.281 -4.891 20.297 1 86.94 302 THR A C 1
ATOM 2331 O O . THR A 1 302 ? -10.094 -5.887 21 1 86.94 302 THR A O 1
ATOM 2334 N N . LYS A 1 303 ? -9.438 -4.484 19.484 1 86.44 303 LYS A N 1
ATOM 2335 C CA . LYS A 1 303 ? -8.141 -5.125 19.297 1 86.44 303 LYS A CA 1
ATOM 2336 C C . LYS A 1 303 ? -7.312 -5.094 20.578 1 86.44 303 LYS A C 1
ATOM 2338 O O . LYS A 1 303 ? -6.672 -6.086 20.938 1 86.44 303 LYS A O 1
ATOM 2343 N N . PHE A 1 304 ? -7.34 -3.932 21.172 1 83.75 304 PHE A N 1
ATOM 2344 C CA . PHE A 1 304 ? -6.613 -3.764 22.422 1 83.75 304 PHE A CA 1
ATOM 2345 C C . PHE A 1 304 ? -7.133 -4.727 23.484 1 83.75 304 PHE A C 1
ATOM 2347 O O . PHE A 1 304 ? -6.352 -5.387 24.172 1 83.75 304 PHE A O 1
ATOM 2354 N N . GLU A 1 305 ? -8.43 -4.762 23.625 1 87.94 305 GLU A N 1
ATOM 2355 C CA . GLU A 1 305 ? -9.062 -5.645 24.609 1 87.94 305 GLU A CA 1
ATOM 2356 C C . GLU A 1 305 ? -8.672 -7.102 24.359 1 87.94 305 GLU A C 1
ATOM 2358 O O . GLU A 1 305 ? -8.383 -7.836 25.312 1 87.94 305 GLU A O 1
ATOM 2363 N N . TYR A 1 306 ? -8.672 -7.457 23.156 1 91.69 306 TYR A N 1
ATOM 2364 C CA . TYR A 1 306 ? -8.312 -8.828 22.797 1 91.69 306 TYR A CA 1
ATOM 2365 C C . TYR A 1 306 ? -6.855 -9.117 23.141 1 91.69 306 TYR A C 1
ATOM 2367 O O . TYR A 1 306 ? -6.547 -10.141 23.734 1 91.69 306 TYR A O 1
ATOM 2375 N N . ARG A 1 307 ? -6.023 -8.266 22.828 1 88.62 307 ARG A N 1
ATOM 2376 C CA . ARG A 1 307 ? -4.594 -8.422 23.062 1 88.62 307 ARG A CA 1
ATOM 2377 C C . ARG A 1 307 ? -4.301 -8.484 24.562 1 88.62 307 ARG A C 1
ATOM 2379 O O . ARG A 1 307 ? -3.463 -9.273 25 1 88.62 307 ARG A O 1
ATOM 2386 N N . GLU A 1 308 ? -4.895 -7.555 25.219 1 88.5 308 GLU A N 1
ATOM 2387 C CA . GLU A 1 308 ? -4.699 -7.516 26.672 1 88.5 308 GLU A CA 1
ATOM 2388 C C . GLU A 1 308 ? -5.105 -8.836 27.328 1 88.5 308 GLU A C 1
ATOM 2390 O O . GLU A 1 308 ? -4.414 -9.336 28.219 1 88.5 308 GLU A O 1
ATOM 2395 N N . TYR A 1 309 ? -6.188 -9.305 26.891 1 92 309 TYR A N 1
ATOM 2396 C CA . TYR A 1 309 ? -6.648 -10.562 27.469 1 92 309 TYR A CA 1
ATOM 2397 C C . TYR A 1 309 ? -5.727 -11.711 27.078 1 92 309 TYR A C 1
ATOM 2399 O O . TYR A 1 309 ? -5.473 -12.609 27.891 1 92 309 TYR A O 1
ATOM 2407 N N . LEU A 1 310 ? -5.266 -11.742 25.875 1 93.38 310 LEU A N 1
ATOM 2408 C CA . LEU A 1 310 ? -4.289 -12.742 25.469 1 93.38 310 LEU A CA 1
ATOM 2409 C C . LEU A 1 310 ? -3.064 -12.719 26.375 1 93.38 310 LEU A C 1
ATOM 2411 O O . LEU A 1 310 ? -2.562 -13.766 26.781 1 93.38 310 LEU A O 1
ATOM 2415 N N . GLN A 1 311 ? -2.664 -11.539 26.641 1 91 311 GLN A N 1
ATOM 2416 C CA . GLN A 1 311 ? -1.508 -11.359 27.5 1 91 311 GLN A CA 1
ATOM 2417 C C . GLN A 1 311 ? -1.804 -11.859 28.922 1 91 311 GLN A C 1
ATOM 2419 O O . GLN A 1 311 ? -0.973 -12.531 29.531 1 91 311 GLN A O 1
ATOM 2424 N N . GLU A 1 312 ? -2.947 -11.492 29.406 1 91.75 312 GLU A N 1
ATOM 2425 C CA . GLU A 1 312 ? -3.357 -11.891 30.75 1 91.75 312 GLU A CA 1
ATOM 2426 C C . GLU A 1 312 ? -3.4 -13.414 30.875 1 91.75 312 GLU A C 1
ATOM 2428 O O . GLU A 1 312 ? -3.043 -13.961 31.922 1 91.75 312 GLU A O 1
ATOM 2433 N N . MET A 1 313 ? -3.83 -14.047 29.812 1 93.31 313 MET A N 1
ATOM 2434 C CA . MET A 1 313 ? -3.98 -15.5 29.844 1 93.31 313 MET A CA 1
ATOM 2435 C C . MET A 1 313 ? -2.697 -16.188 29.391 1 93.31 313 MET A C 1
ATOM 2437 O O . MET A 1 313 ? -2.658 -17.406 29.25 1 93.31 313 MET A O 1
ATOM 2441 N N . ASP A 1 314 ? -1.682 -15.43 29.078 1 92.12 314 ASP A N 1
ATOM 2442 C CA . ASP A 1 314 ? -0.388 -15.938 28.625 1 92.12 314 ASP A CA 1
ATOM 2443 C C . ASP A 1 314 ? -0.531 -16.75 27.344 1 92.12 314 ASP A C 1
ATOM 2445 O O . ASP A 1 314 ? 0.012 -17.844 27.234 1 92.12 314 ASP A O 1
ATOM 2449 N N . LEU A 1 315 ? -1.367 -16.266 26.547 1 90.62 315 LEU A N 1
ATOM 2450 C CA . LEU A 1 315 ? -1.53 -16.844 25.219 1 90.62 315 LEU A CA 1
ATOM 2451 C C . LEU A 1 315 ? -0.685 -16.094 24.188 1 90.62 315 LEU A C 1
ATOM 2453 O O . LEU A 1 315 ? -0.297 -14.945 24.422 1 90.62 315 LEU A O 1
ATOM 2457 N N . PRO A 1 316 ? -0.341 -16.766 23.141 1 89.56 316 PRO A N 1
ATOM 2458 C CA . PRO A 1 316 ? 0.407 -16.062 22.094 1 89.56 316 PRO A CA 1
ATOM 2459 C C . PRO A 1 316 ? -0.306 -14.812 21.609 1 89.56 316 PRO A C 1
ATOM 2461 O O . PRO A 1 316 ? -1.526 -14.828 21.422 1 89.56 316 PRO A O 1
ATOM 2464 N N . LYS A 1 317 ? 0.501 -13.82 21.516 1 86.12 317 LYS A N 1
ATOM 2465 C CA . LYS A 1 317 ? -0.041 -12.539 21.078 1 86.12 317 LYS A CA 1
ATOM 2466 C C . LYS A 1 317 ? -0.275 -12.531 19.562 1 86.12 317 LYS A C 1
ATOM 2468 O O . LYS A 1 317 ? 0.344 -11.75 18.844 1 86.12 317 LYS A O 1
ATOM 2473 N N . LYS A 1 318 ? -1.049 -13.438 19.094 1 88.94 318 LYS A N 1
ATOM 2474 C CA . LYS A 1 318 ? -1.35 -13.547 17.672 1 88.94 318 LYS A CA 1
ATOM 2475 C C . LYS A 1 318 ? -2.793 -13.148 17.375 1 88.94 318 LYS A C 1
ATOM 2477 O O . LYS A 1 318 ? -3.723 -13.648 18.016 1 88.94 318 LYS A O 1
ATOM 2482 N N . MET A 1 319 ? -2.93 -12.227 16.531 1 90.25 319 MET A N 1
ATOM 2483 C CA . MET A 1 319 ? -4.27 -11.867 16.078 1 90.25 319 MET A CA 1
ATOM 2484 C C . MET A 1 319 ? -4.809 -12.891 15.086 1 90.25 319 MET A C 1
ATOM 2486 O O . MET A 1 319 ? -4.055 -13.453 14.289 1 90.25 319 MET A O 1
ATOM 2490 N N . PRO A 1 320 ? -6.07 -13.109 15.164 1 92.81 320 PRO A N 1
ATOM 2491 C CA . PRO A 1 320 ? -6.629 -14.078 14.219 1 92.81 320 PRO A CA 1
ATOM 2492 C C . PRO A 1 320 ? -6.508 -13.625 12.766 1 92.81 320 PRO A C 1
ATOM 2494 O O . PRO A 1 320 ? -6.641 -12.438 12.469 1 92.81 320 PRO A O 1
ATOM 2497 N N . CYS A 1 321 ? -6.301 -14.586 11.961 1 91.5 321 CYS A N 1
ATOM 2498 C CA . CYS A 1 321 ? -6.203 -14.336 10.531 1 91.5 321 CYS A CA 1
ATOM 2499 C C . CYS A 1 321 ? -7.531 -13.852 9.969 1 91.5 321 CYS A C 1
ATOM 2501 O O . CYS A 1 321 ? -8.594 -14.352 10.344 1 91.5 321 CYS A O 1
ATOM 2503 N N . THR A 1 322 ? -7.426 -12.883 9.094 1 89.25 322 THR A N 1
ATOM 2504 C CA . THR A 1 322 ? -8.617 -12.414 8.398 1 89.25 322 THR A CA 1
ATOM 2505 C C . THR A 1 322 ? -8.898 -13.281 7.172 1 89.25 322 THR A C 1
ATOM 2507 O O . THR A 1 322 ? -7.977 -13.664 6.449 1 89.25 322 THR A O 1
ATOM 2510 N N . GLU A 1 323 ? -10.102 -13.492 6.969 1 87.06 323 GLU A N 1
ATOM 2511 C CA . GLU A 1 323 ? -10.469 -14.344 5.844 1 87.06 323 GLU A CA 1
ATOM 2512 C C . GLU A 1 323 ? -10.297 -13.617 4.516 1 87.06 323 GLU A C 1
ATOM 2514 O O . GLU A 1 323 ? -10.656 -12.445 4.395 1 87.06 323 GLU A O 1
ATOM 2519 N N . CYS A 1 324 ? -9.672 -14.289 3.635 1 86.25 324 CYS A N 1
ATOM 2520 C CA . CYS A 1 324 ? -9.625 -13.883 2.234 1 86.25 324 CYS A CA 1
ATOM 2521 C C . CYS A 1 324 ? -10.664 -14.633 1.412 1 86.25 324 CYS A C 1
ATOM 2523 O O . CYS A 1 324 ? -10.602 -15.859 1.296 1 86.25 324 CYS A O 1
ATOM 2525 N N . PRO A 1 325 ? -11.531 -13.938 0.832 1 81.38 325 PRO A N 1
ATOM 2526 C CA . PRO A 1 325 ? -12.664 -14.602 0.177 1 81.38 325 PRO A CA 1
ATOM 2527 C C . PRO A 1 325 ? -12.227 -15.492 -0.986 1 81.38 325 PRO A C 1
ATOM 2529 O O . PRO A 1 325 ? -12.914 -16.453 -1.316 1 81.38 325 PRO A O 1
ATOM 2532 N N . THR A 1 326 ? -11.125 -15.25 -1.577 1 80.69 326 THR A N 1
ATOM 2533 C CA . THR A 1 326 ? -10.734 -15.992 -2.771 1 80.69 326 THR A CA 1
ATOM 2534 C C . THR A 1 326 ? -9.82 -17.156 -2.41 1 80.69 326 THR A C 1
ATOM 2536 O O . THR A 1 326 ? -9.461 -17.969 -3.273 1 80.69 326 THR A O 1
ATOM 2539 N N . ARG A 1 327 ? -9.484 -17.234 -1.171 1 86.19 327 ARG A N 1
ATOM 2540 C CA . ARG A 1 327 ? -8.594 -18.297 -0.723 1 86.19 327 ARG A CA 1
ATOM 2541 C C . ARG A 1 327 ? -9.086 -18.906 0.583 1 86.19 327 ARG A C 1
ATOM 2543 O O . ARG A 1 327 ? -8.867 -18.344 1.659 1 86.19 327 ARG A O 1
ATOM 2550 N N . TRP A 1 328 ? -9.477 -20.062 0.471 1 91.25 328 TRP A N 1
ATOM 2551 C CA . TRP A 1 328 ? -10.102 -20.719 1.612 1 91.25 328 TRP A CA 1
ATOM 2552 C C . TRP A 1 328 ? -9.086 -20.953 2.727 1 91.25 328 TRP A C 1
ATOM 2554 O O . TRP A 1 328 ? -9.461 -21.172 3.883 1 91.25 328 TRP A O 1
ATOM 2564 N N . GLY A 1 329 ? -7.805 -21.047 2.404 1 92.81 329 GLY A N 1
ATOM 2565 C CA . GLY A 1 329 ? -6.766 -21.281 3.396 1 92.81 329 GLY A CA 1
ATOM 2566 C C . GLY A 1 329 ? -6.824 -20.297 4.555 1 92.81 329 GLY A C 1
ATOM 2567 O O . GLY A 1 329 ? -6.559 -20.672 5.699 1 92.81 329 GLY A O 1
ATOM 2568 N N . SER A 1 330 ? -7.211 -19.141 4.277 1 93.75 330 SER A N 1
ATOM 2569 C CA . SER A 1 330 ? -7.336 -18.141 5.32 1 93.75 330 SER A CA 1
ATOM 2570 C C . SER A 1 330 ? -8.477 -18.469 6.277 1 93.75 330 SER A C 1
ATOM 2572 O O . SER A 1 330 ? -8.406 -18.156 7.469 1 93.75 330 SER A O 1
ATOM 2574 N N . THR A 1 331 ? -9.531 -19.078 5.73 1 93.31 331 THR A N 1
ATOM 2575 C CA . THR A 1 331 ? -10.633 -19.516 6.582 1 93.31 331 THR A CA 1
ATOM 2576 C C . THR A 1 331 ? -10.156 -20.578 7.574 1 93.31 331 THR A C 1
ATOM 2578 O O . THR A 1 331 ? -10.484 -20.516 8.758 1 93.31 331 THR A O 1
ATOM 2581 N N . PHE A 1 332 ? -9.391 -21.516 7.074 1 95.12 332 PHE A N 1
ATOM 2582 C CA . PHE A 1 332 ? -8.812 -22.547 7.926 1 95.12 332 PHE A CA 1
ATOM 2583 C C . PHE A 1 332 ? -7.941 -21.938 9.008 1 95.12 332 PHE A C 1
ATOM 2585 O O . PHE A 1 332 ? -8.047 -22.297 10.18 1 95.12 332 PHE A O 1
ATOM 2592 N N . LEU A 1 333 ? -7.078 -21.016 8.68 1 96.69 333 LEU A N 1
ATOM 2593 C CA . LEU A 1 333 ? -6.176 -20.359 9.625 1 96.69 333 LEU A CA 1
ATOM 2594 C C . LEU A 1 333 ? -6.957 -19.516 10.633 1 96.69 333 LEU A C 1
ATOM 2596 O O . LEU A 1 333 ? -6.621 -19.516 11.82 1 96.69 333 LEU A O 1
ATOM 2600 N N . MET A 1 334 ? -7.922 -18.828 10.141 1 96.25 334 MET A N 1
ATOM 2601 C CA . MET A 1 334 ? -8.781 -18.047 11.031 1 96.25 334 MET A CA 1
ATOM 2602 C C . MET A 1 334 ? -9.43 -18.938 12.078 1 96.25 334 MET A C 1
ATOM 2604 O O . MET A 1 334 ? -9.383 -18.625 13.273 1 96.25 334 MET A O 1
ATOM 2608 N N . LEU A 1 335 ? -9.961 -20.016 11.617 1 95.38 335 LEU A N 1
ATOM 2609 C CA . LEU A 1 335 ? -10.602 -20.984 12.516 1 95.38 335 LEU A CA 1
ATOM 2610 C C . LEU A 1 335 ? -9.609 -21.531 13.531 1 95.38 335 LEU A C 1
ATOM 2612 O O . LEU A 1 335 ? -9.906 -21.609 14.727 1 95.38 335 LEU A O 1
ATOM 2616 N N . SER A 1 336 ? -8.492 -21.875 13.055 1 96.38 336 SER A N 1
ATOM 2617 C CA . SER A 1 336 ? -7.445 -22.422 13.914 1 96.38 336 SER A CA 1
ATOM 2618 C C . SER A 1 336 ? -7.012 -21.391 14.969 1 96.38 336 SER A C 1
ATOM 2620 O O . SER A 1 336 ? -6.875 -21.734 16.141 1 96.38 336 SER A O 1
ATOM 2622 N N . ASP A 1 337 ? -6.84 -20.188 14.531 1 95.94 337 ASP A N 1
ATOM 2623 C CA . ASP A 1 337 ? -6.422 -19.141 15.445 1 95.94 337 ASP A CA 1
ATOM 2624 C C . ASP A 1 337 ? -7.465 -18.922 16.547 1 95.94 337 ASP A C 1
ATOM 2626 O O . ASP A 1 337 ? -7.117 -18.781 17.719 1 95.94 337 ASP A O 1
ATOM 2630 N N . VAL A 1 338 ? -8.688 -18.906 16.188 1 96.12 338 VAL A N 1
ATOM 2631 C CA . VAL A 1 338 ? -9.781 -18.641 17.109 1 96.12 338 VAL A CA 1
ATOM 2632 C C . VAL A 1 338 ? -9.922 -19.812 18.094 1 96.12 338 VAL A C 1
ATOM 2634 O O . VAL A 1 338 ? -10.047 -19.609 19.297 1 96.12 338 VAL A O 1
ATOM 2637 N N . LEU A 1 339 ? -9.867 -21 17.609 1 95.88 339 LEU A N 1
ATOM 2638 C CA . LEU A 1 339 ? -10.023 -22.188 18.453 1 95.88 339 LEU A CA 1
ATOM 2639 C C . LEU A 1 339 ? -8.859 -22.312 19.422 1 95.88 339 LEU A C 1
ATOM 2641 O O . LEU A 1 339 ? -9.031 -22.781 20.547 1 95.88 339 LEU A O 1
ATOM 2645 N N . ASN A 1 340 ? -7.699 -21.922 18.984 1 94.44 340 ASN A N 1
ATOM 2646 C CA . ASN A 1 340 ? -6.523 -21.969 19.844 1 94.44 340 ASN A CA 1
ATOM 2647 C C . ASN A 1 340 ? -6.602 -20.938 20.969 1 94.44 340 ASN A C 1
ATOM 2649 O O . ASN A 1 340 ? -5.969 -21.109 22.016 1 94.44 340 ASN A O 1
ATOM 2653 N N . ALA A 1 341 ? -7.344 -19.922 20.734 1 95 341 ALA A N 1
ATOM 2654 C CA . ALA A 1 341 ? -7.512 -18.875 21.75 1 95 341 ALA A CA 1
ATOM 2655 C C . ALA A 1 341 ? -8.992 -18.656 22.078 1 95 341 ALA A C 1
ATOM 2657 O O . ALA A 1 341 ? -9.461 -17.531 22.141 1 95 341 ALA A O 1
ATOM 2658 N N . MET A 1 342 ? -9.656 -19.766 22.297 1 93.94 342 MET A N 1
ATOM 2659 C CA . MET A 1 342 ? -11.109 -19.719 22.453 1 93.94 342 MET A CA 1
ATOM 2660 C C . MET A 1 342 ? -11.492 -18.938 23.703 1 93.94 342 MET A C 1
ATOM 2662 O O . MET A 1 342 ? -12.492 -18.219 23.719 1 93.94 342 MET A O 1
ATOM 2666 N N . SER A 1 343 ? -10.719 -19.047 24.766 1 93.38 343 SER A N 1
ATOM 2667 C CA . SER A 1 343 ? -11.008 -18.328 26 1 93.38 343 SER A CA 1
ATOM 2668 C C . SER A 1 343 ? -10.977 -16.812 25.781 1 93.38 343 SER A C 1
ATOM 2670 O O . SER A 1 343 ? -11.859 -16.094 26.25 1 93.38 343 SER A O 1
ATOM 2672 N N . ALA A 1 344 ? -9.93 -16.438 25.109 1 94.31 344 ALA A N 1
ATOM 2673 C CA . ALA A 1 344 ? -9.812 -15.023 24.781 1 94.31 344 ALA A CA 1
ATOM 2674 C C . ALA A 1 344 ? -10.953 -14.57 23.875 1 94.31 344 ALA A C 1
ATOM 2676 O O . ALA A 1 344 ? -11.484 -13.469 24.031 1 94.31 344 ALA A O 1
ATOM 2677 N N . PHE A 1 345 ? -11.289 -15.414 22.984 1 95.44 345 PHE A N 1
ATOM 2678 C CA . PHE A 1 345 ? -12.359 -15.102 22.031 1 95.44 345 PHE A CA 1
ATOM 2679 C C . PHE A 1 345 ? -13.703 -14.984 22.75 1 95.44 345 PHE A C 1
ATOM 2681 O O . PHE A 1 345 ? -14.492 -14.086 22.469 1 95.44 345 PHE A O 1
ATOM 2688 N N . ASP A 1 346 ? -13.922 -15.828 23.688 1 94.38 346 ASP A N 1
ATOM 2689 C CA . ASP A 1 346 ? -15.133 -15.789 24.5 1 94.38 346 ASP A CA 1
ATOM 2690 C C . ASP A 1 346 ? -15.211 -14.484 25.297 1 94.38 346 ASP A C 1
ATOM 2692 O O . ASP A 1 346 ? -16.266 -13.852 25.359 1 94.38 346 ASP A O 1
ATOM 2696 N N . HIS A 1 347 ? -14.133 -14.203 25.859 1 94.81 347 HIS A N 1
ATOM 2697 C CA . HIS A 1 347 ? -14.078 -12.945 26.594 1 94.81 347 HIS A CA 1
ATOM 2698 C C . HIS A 1 347 ? -14.422 -11.766 25.703 1 94.81 347 HIS A C 1
ATOM 2700 O O . HIS A 1 347 ? -15.133 -10.852 26.109 1 94.81 347 HIS A O 1
ATOM 2706 N N . LEU A 1 348 ? -13.852 -11.805 24.562 1 94.94 348 LEU A N 1
ATOM 2707 C CA . LEU A 1 348 ? -14.109 -10.727 23.609 1 94.94 348 LEU A CA 1
ATOM 2708 C C . LEU A 1 348 ? -15.594 -10.664 23.25 1 94.94 348 LEU A C 1
ATOM 2710 O O . LEU A 1 348 ? -16.156 -9.578 23.141 1 94.94 348 LEU A O 1
ATOM 2714 N N . MET A 1 349 ? -16.172 -11.781 23.047 1 95.62 349 MET A N 1
ATOM 2715 C CA . MET A 1 349 ? -17.594 -11.828 22.719 1 95.62 349 MET A CA 1
ATOM 2716 C C . MET A 1 349 ? -18.422 -11.211 23.844 1 95.62 349 MET A C 1
ATOM 2718 O O . MET A 1 349 ? -19.375 -10.461 23.578 1 95.62 349 MET A O 1
ATOM 2722 N N . ASP A 1 350 ? -18.031 -11.453 25 1 95.06 350 ASP A N 1
ATOM 2723 C CA . ASP A 1 350 ? -18.688 -10.836 26.141 1 95.06 350 ASP A CA 1
ATOM 2724 C C . ASP A 1 350 ? -18.516 -9.312 26.125 1 95.06 350 ASP A C 1
ATOM 2726 O O . ASP A 1 350 ? -19.469 -8.578 26.344 1 95.06 350 ASP A O 1
ATOM 2730 N N . TYR A 1 351 ? -17.312 -9.016 25.906 1 93.19 351 TYR A N 1
ATOM 2731 C CA . TYR A 1 351 ? -16.984 -7.594 25.844 1 93.19 351 TYR A CA 1
ATOM 2732 C C . TYR A 1 351 ? -17.844 -6.883 24.797 1 93.19 351 TYR A C 1
ATOM 2734 O O . TYR A 1 351 ? -18.297 -5.754 25.016 1 93.19 351 TYR A O 1
ATOM 2742 N N . LEU A 1 352 ? -18.094 -7.508 23.703 1 94.81 352 LEU A N 1
ATOM 2743 C CA . LEU A 1 352 ? -18.859 -6.941 22.594 1 94.81 352 LEU A CA 1
ATOM 2744 C C . LEU A 1 352 ? -20.344 -7.18 22.781 1 94.81 352 LEU A C 1
ATOM 2746 O O . LEU A 1 352 ? -21.156 -6.863 21.906 1 94.81 352 LEU A O 1
ATOM 2750 N N . LYS A 1 353 ? -20.734 -7.816 23.812 1 95.06 353 LYS A N 1
ATOM 2751 C CA . LYS A 1 353 ? -22.109 -8.133 24.125 1 95.06 353 LYS A CA 1
ATOM 2752 C C . LYS A 1 353 ? -22.734 -9.047 23.078 1 95.06 353 LYS A C 1
ATOM 2754 O O . LYS A 1 353 ? -23.859 -8.828 22.641 1 95.06 353 LYS A O 1
ATOM 2759 N N . LEU A 1 354 ? -21.922 -9.891 22.609 1 95.25 354 LEU A N 1
ATOM 2760 C CA . LEU A 1 354 ? -22.375 -10.914 21.688 1 95.25 354 LEU A CA 1
ATOM 2761 C C . LEU A 1 354 ? -22.562 -12.258 22.391 1 95.25 354 LEU A C 1
ATOM 2763 O O . LEU A 1 354 ? -21.938 -12.5 23.438 1 95.25 354 LEU A O 1
ATOM 2767 N N . SER A 1 355 ? -23.344 -13.094 21.781 1 94 355 SER A N 1
ATOM 2768 C CA . SER A 1 355 ? -23.562 -14.422 22.359 1 94 355 SER A CA 1
ATOM 2769 C C . SER A 1 355 ? -22.359 -15.328 22.125 1 94 355 SER A C 1
ATOM 2771 O O . SER A 1 355 ? -21.859 -15.43 21 1 94 355 SER A O 1
ATOM 2773 N N . ARG A 1 356 ? -22 -15.977 23.188 1 94.12 356 ARG A N 1
ATOM 2774 C CA . ARG A 1 356 ? -20.906 -16.938 23.078 1 94.12 356 ARG A CA 1
ATOM 2775 C C . ARG A 1 356 ? -21.328 -18.156 22.266 1 94.12 356 ARG A C 1
ATOM 2777 O O . ARG A 1 356 ? -22.516 -18.406 22.078 1 94.12 356 ARG A O 1
ATOM 2784 N N . PHE A 1 357 ? -20.281 -18.781 21.781 1 94.62 357 PHE A N 1
ATOM 2785 C CA . PHE A 1 357 ? -20.562 -20.047 21.125 1 94.62 357 PHE A CA 1
ATOM 2786 C C . PHE A 1 357 ? -20.891 -21.125 22.156 1 94.62 357 PHE A C 1
ATOM 2788 O O . PHE A 1 357 ? -20.234 -21.219 23.188 1 94.62 357 PHE A O 1
ATOM 2795 N N . GLU A 1 358 ? -21.906 -21.906 21.875 1 93.88 358 GLU A N 1
ATOM 2796 C CA . GLU A 1 358 ? -22.25 -23.031 22.719 1 93.88 358 GLU A CA 1
ATOM 2797 C C . GLU A 1 358 ? -21.203 -24.156 22.594 1 93.88 358 GLU A C 1
ATOM 2799 O O . GLU A 1 358 ? -20.469 -24.203 21.609 1 93.88 358 GLU A O 1
ATOM 2804 N N . ILE A 1 359 ? -21.188 -24.984 23.562 1 93.06 359 ILE A N 1
ATOM 2805 C CA . ILE A 1 359 ? -20.219 -26.078 23.594 1 93.06 359 ILE A CA 1
ATOM 2806 C C . ILE A 1 359 ? -20.375 -26.953 22.359 1 93.06 359 ILE A C 1
ATOM 2808 O O . ILE A 1 359 ? -19.375 -27.375 21.766 1 93.06 359 ILE A O 1
ATOM 2812 N N . GLU A 1 360 ? -21.578 -27.109 21.953 1 91.81 360 GLU A N 1
ATOM 2813 C CA . GLU A 1 360 ? -21.844 -27.922 20.766 1 91.81 360 GLU A CA 1
ATOM 2814 C C . GLU A 1 360 ? -21.344 -27.234 19.5 1 91.81 360 GLU A C 1
ATOM 2816 O O . GLU A 1 360 ? -20.844 -27.906 18.594 1 91.81 360 GLU A O 1
ATOM 2821 N N . GLU A 1 361 ? -21.484 -26.016 19.5 1 92.94 361 GLU A N 1
ATOM 2822 C CA . GLU A 1 361 ? -21.031 -25.25 18.344 1 92.94 361 GLU A CA 1
ATOM 2823 C C . GLU A 1 361 ? -19.5 -25.297 18.234 1 92.94 361 GLU A C 1
ATOM 2825 O O . GLU A 1 361 ? -18.969 -25.422 17.125 1 92.94 361 GLU A O 1
ATOM 2830 N N . VAL A 1 362 ? -18.875 -25.188 19.391 1 94.25 362 VAL A N 1
ATOM 2831 C CA . VAL A 1 362 ? -17.422 -25.266 19.422 1 94.25 362 VAL A CA 1
ATOM 2832 C C . VAL A 1 362 ? -16.969 -26.641 18.953 1 94.25 362 VAL A C 1
ATOM 2834 O O . VAL A 1 362 ? -15.969 -26.766 18.234 1 94.25 362 VAL A O 1
ATOM 2837 N N . ARG A 1 363 ? -17.656 -27.641 19.328 1 91.5 363 ARG A N 1
ATOM 2838 C CA . ARG A 1 363 ? -17.344 -29 18.906 1 91.5 363 ARG A CA 1
ATOM 2839 C C . ARG A 1 363 ? -17.453 -29.141 17.391 1 91.5 363 ARG A C 1
ATOM 2841 O O . ARG A 1 363 ? -16.609 -29.766 16.75 1 91.5 363 ARG A O 1
ATOM 2848 N N . VAL A 1 364 ? -18.469 -28.547 16.875 1 89.88 364 VAL A N 1
ATOM 2849 C CA . VAL A 1 364 ? -18.672 -28.578 15.43 1 89.88 364 VAL A CA 1
ATOM 2850 C C . VAL A 1 364 ? -17.531 -27.859 14.727 1 89.88 364 VAL A C 1
ATOM 2852 O O . VAL A 1 364 ? -17 -28.344 13.727 1 89.88 364 VAL A O 1
ATOM 2855 N N . LEU A 1 365 ? -17.156 -26.734 15.258 1 93.12 365 LEU A N 1
ATOM 2856 C CA . LEU A 1 365 ? -16.062 -25.953 14.672 1 93.12 365 LEU A CA 1
ATOM 2857 C C . LEU A 1 365 ? -14.758 -26.734 14.719 1 93.12 365 LEU A C 1
ATOM 2859 O O . LEU A 1 365 ? -13.984 -26.703 13.758 1 93.12 365 LEU A O 1
ATOM 2863 N N . LYS A 1 366 ? -14.516 -27.406 15.75 1 93.12 366 LYS A N 1
ATOM 2864 C CA . LYS A 1 366 ? -13.312 -28.234 15.867 1 93.12 366 LYS A CA 1
ATOM 2865 C C . LYS A 1 366 ? -13.328 -29.375 14.859 1 93.12 366 LYS A C 1
ATOM 2867 O O . LYS A 1 366 ? -12.297 -29.672 14.25 1 93.12 366 LYS A O 1
ATOM 2872 N N . LYS A 1 367 ? -14.445 -29.922 14.672 1 88.62 367 LYS A N 1
ATOM 2873 C CA . LYS A 1 367 ? -14.578 -31 13.703 1 88.62 367 LYS A CA 1
ATOM 2874 C C . LYS A 1 367 ? -14.312 -30.516 12.281 1 88.62 367 LYS A C 1
ATOM 2876 O O . LYS A 1 367 ? -13.625 -31.188 11.508 1 88.62 367 LYS A O 1
ATOM 2881 N N . ILE A 1 368 ? -14.797 -29.406 12.055 1 89.94 368 ILE A N 1
ATOM 2882 C CA . ILE A 1 368 ? -14.609 -28.844 10.727 1 89.94 368 ILE A CA 1
ATOM 2883 C C . ILE A 1 368 ? -13.133 -28.516 10.508 1 89.94 368 ILE A C 1
ATOM 2885 O O . ILE A 1 368 ? -12.578 -28.781 9.438 1 89.94 368 ILE A O 1
ATOM 2889 N N . ARG A 1 369 ? -12.562 -27.906 11.477 1 93.12 369 ARG A N 1
ATOM 2890 C CA . ARG A 1 369 ? -11.141 -27.594 11.391 1 93.12 369 ARG A CA 1
ATOM 2891 C C . ARG A 1 369 ? -10.32 -28.859 11.125 1 93.12 369 ARG A C 1
ATOM 2893 O O . ARG A 1 369 ? -9.43 -28.859 10.266 1 93.12 369 ARG A O 1
ATOM 2900 N N . ASN A 1 370 ? -10.633 -29.906 11.82 1 91.25 370 ASN A N 1
ATOM 2901 C CA . ASN A 1 370 ? -9.93 -31.172 11.641 1 91.25 370 ASN A CA 1
ATOM 2902 C C . ASN A 1 370 ? -10.172 -31.75 10.258 1 91.25 370 ASN A C 1
ATOM 2904 O O . ASN A 1 370 ? -9.266 -32.312 9.648 1 91.25 370 ASN A O 1
ATOM 2908 N N . PHE A 1 371 ? -11.359 -31.594 9.875 1 89.62 371 PHE A N 1
ATOM 2909 C CA . PHE A 1 371 ? -11.734 -32.094 8.555 1 89.62 371 PHE A CA 1
ATOM 2910 C C . PHE A 1 371 ? -10.969 -31.344 7.465 1 89.62 371 PHE A C 1
ATOM 2912 O O . PHE A 1 371 ? -10.586 -31.953 6.453 1 89.62 371 PHE A O 1
ATOM 2919 N N . LEU A 1 372 ? -10.703 -30.078 7.652 1 93.06 372 LEU A N 1
ATOM 2920 C CA . LEU A 1 372 ? -10.102 -29.234 6.633 1 93.06 372 LEU A CA 1
ATOM 2921 C C . LEU A 1 372 ? -8.578 -29.328 6.664 1 93.06 372 LEU A C 1
ATOM 2923 O O . LEU A 1 372 ? -7.906 -28.938 5.711 1 93.06 372 LEU A O 1
ATOM 2927 N N . GLU A 1 373 ? -8.016 -29.859 7.652 1 94.56 373 GLU A N 1
ATOM 2928 C CA . GLU A 1 373 ? -6.574 -29.891 7.867 1 94.56 373 GLU A CA 1
ATOM 2929 C C . GLU A 1 373 ? -5.859 -30.609 6.734 1 94.56 373 GLU A C 1
ATOM 2931 O O . GLU A 1 373 ? -4.887 -30.094 6.176 1 94.56 373 GLU A O 1
ATOM 2936 N N . PRO A 1 374 ? -6.363 -31.828 6.316 1 93.62 374 PRO A N 1
ATOM 2937 C CA . PRO A 1 374 ? -5.699 -32.5 5.195 1 93.62 374 PRO A CA 1
ATOM 2938 C C . PRO A 1 374 ? -5.762 -31.672 3.904 1 93.62 374 PRO A C 1
ATOM 2940 O O . PRO A 1 374 ? -4.816 -31.688 3.111 1 93.62 374 PRO A O 1
ATOM 2943 N N . TYR A 1 375 ? -6.836 -31.016 3.699 1 95.06 375 TYR A N 1
ATOM 2944 C CA . TYR A 1 375 ? -6.973 -30.188 2.508 1 95.06 375 TYR A CA 1
ATOM 2945 C C . TYR A 1 375 ? -5.984 -29.031 2.535 1 95.06 375 TYR A C 1
ATOM 2947 O O . TYR A 1 375 ? -5.395 -28.688 1.507 1 95.06 375 TYR A O 1
ATOM 2955 N N . TYR A 1 376 ? -5.82 -28.422 3.699 1 95.56 376 TYR A N 1
ATOM 2956 C CA . TYR A 1 376 ? -4.863 -27.328 3.852 1 95.56 376 TYR A CA 1
ATOM 2957 C C . TYR A 1 376 ? -3.439 -27.812 3.607 1 95.56 376 TYR A C 1
ATOM 2959 O O . TYR A 1 376 ? -2.678 -27.172 2.873 1 95.56 376 TYR A O 1
ATOM 2967 N N . THR A 1 377 ? -3.125 -28.922 4.133 1 94.88 377 THR A N 1
ATOM 2968 C CA . THR A 1 377 ? -1.791 -29.5 3.994 1 94.88 377 THR A CA 1
ATOM 2969 C C . THR A 1 377 ? -1.497 -29.828 2.533 1 94.88 377 THR A C 1
ATOM 2971 O O . THR A 1 377 ? -0.424 -29.5 2.021 1 94.88 377 THR A O 1
ATOM 2974 N N . MET A 1 378 ? -2.465 -30.5 1.914 1 93.75 378 MET A N 1
ATOM 2975 C CA . MET A 1 378 ? -2.264 -30.906 0.527 1 93.75 378 MET A CA 1
ATOM 2976 C C . MET A 1 378 ? -2.205 -29.703 -0.395 1 93.75 378 MET A C 1
ATOM 2978 O O . MET A 1 378 ? -1.477 -29.703 -1.389 1 93.75 378 MET A O 1
ATOM 2982 N N . THR A 1 379 ? -3.012 -28.656 -0.112 1 93.62 379 THR A N 1
ATOM 2983 C CA . THR A 1 379 ? -2.941 -27.422 -0.894 1 93.62 379 THR A CA 1
ATOM 2984 C C . THR A 1 379 ? -1.535 -26.828 -0.848 1 93.62 379 THR A C 1
ATOM 2986 O O . THR A 1 379 ? -0.979 -26.469 -1.883 1 93.62 379 THR A O 1
ATOM 2989 N N . ASN A 1 380 ? -0.971 -26.797 0.308 1 92.62 380 ASN A N 1
ATOM 2990 C CA . ASN A 1 380 ? 0.377 -26.25 0.464 1 92.62 380 ASN A CA 1
ATOM 2991 C C . ASN A 1 380 ? 1.407 -27.109 -0.271 1 92.62 380 ASN A C 1
ATOM 2993 O O . ASN A 1 380 ? 2.381 -26.578 -0.815 1 92.62 380 ASN A O 1
ATOM 2997 N N . GLN A 1 381 ? 1.156 -28.391 -0.331 1 90.62 381 GLN A N 1
ATOM 2998 C CA . GLN A 1 381 ? 2.072 -29.297 -1.008 1 90.62 381 GLN A CA 1
ATOM 2999 C C . GLN A 1 381 ? 2.039 -29.094 -2.52 1 90.62 381 GLN A C 1
ATOM 3001 O O . GLN A 1 381 ? 3.086 -29.078 -3.172 1 90.62 381 GLN A O 1
ATOM 3006 N N . VAL A 1 382 ? 0.91 -28.953 -3.012 1 90.06 382 VAL A N 1
ATOM 3007 C CA . VAL A 1 382 ? 0.784 -28.828 -4.461 1 90.06 382 VAL A CA 1
ATOM 3008 C C . VAL A 1 382 ? 1.248 -27.453 -4.91 1 90.06 382 VAL A C 1
ATOM 3010 O O . VAL A 1 382 ? 1.589 -27.25 -6.082 1 90.06 382 VAL A O 1
ATOM 3013 N N . CYS A 1 383 ? 1.264 -26.453 -4.027 1 88.38 383 CYS A N 1
ATOM 3014 C CA . CYS A 1 383 ? 1.66 -25.094 -4.371 1 88.38 383 CYS A CA 1
ATOM 3015 C C . CYS A 1 383 ? 3.174 -24.922 -4.285 1 88.38 383 CYS A C 1
ATOM 3017 O O . CYS A 1 383 ? 3.709 -23.875 -4.648 1 88.38 383 CYS A O 1
ATOM 3019 N N . PHE A 1 384 ? 3.764 -25.969 -3.988 1 84.44 384 PHE A N 1
ATOM 3020 C CA . PHE A 1 384 ? 5.215 -25.875 -3.877 1 84.44 384 PHE A CA 1
ATOM 3021 C C . PHE A 1 384 ? 5.855 -25.734 -5.254 1 84.44 384 PHE A C 1
ATOM 3023 O O . PHE A 1 384 ? 5.348 -26.266 -6.238 1 84.44 384 PHE A O 1
ATOM 3030 N N . LYS A 1 385 ? 6.945 -25.125 -5.348 1 79.06 385 LYS A N 1
ATOM 3031 C CA . LYS A 1 385 ? 7.621 -24.781 -6.59 1 79.06 385 LYS A CA 1
ATOM 3032 C C . LYS A 1 385 ? 7.953 -26.016 -7.41 1 79.06 385 LYS A C 1
ATOM 3034 O O . LYS A 1 385 ? 7.879 -26 -8.641 1 79.06 385 LYS A O 1
ATOM 3039 N N . ASP A 1 386 ? 8.266 -27.109 -6.766 1 78.75 386 ASP A N 1
ATOM 3040 C CA . ASP A 1 386 ? 8.727 -28.312 -7.469 1 78.75 386 ASP A CA 1
ATOM 3041 C C . ASP A 1 386 ? 7.586 -29.312 -7.645 1 78.75 386 ASP A C 1
ATOM 3043 O O . ASP A 1 386 ? 7.82 -30.469 -8 1 78.75 386 ASP A O 1
ATOM 3047 N N . SER A 1 387 ? 6.434 -28.797 -7.449 1 84.12 387 SER A N 1
ATOM 3048 C CA . SER A 1 387 ? 5.293 -29.703 -7.605 1 84.12 387 SER A CA 1
ATOM 3049 C C . SER A 1 387 ? 5.066 -30.047 -9.07 1 84.12 387 SER A C 1
ATOM 3051 O O . SER A 1 387 ? 5.23 -29.203 -9.953 1 84.12 387 SER A O 1
ATOM 3053 N N . THR A 1 388 ? 4.73 -31.344 -9.32 1 82.88 388 THR A N 1
ATOM 3054 C CA . THR A 1 388 ? 4.5 -31.828 -10.68 1 82.88 388 THR A CA 1
ATOM 3055 C C . THR A 1 388 ? 3.047 -32.25 -10.859 1 82.88 388 THR A C 1
ATOM 3057 O O . THR A 1 388 ? 2.316 -32.406 -9.883 1 82.88 388 THR A O 1
ATOM 3060 N N . ALA A 1 389 ? 2.662 -32.406 -12.086 1 83.56 389 ALA A N 1
ATOM 3061 C CA . ALA A 1 389 ? 1.293 -32.812 -12.406 1 83.56 389 ALA A CA 1
ATOM 3062 C C . ALA A 1 389 ? 0.973 -34.188 -11.852 1 83.56 389 ALA A C 1
ATOM 3064 O O . ALA A 1 389 ? -0.184 -34.5 -11.547 1 83.56 389 ALA A O 1
ATOM 3065 N N . SER A 1 390 ? 1.985 -34.969 -11.68 1 82.5 390 SER A N 1
ATOM 3066 C CA . SER A 1 390 ? 1.768 -36.312 -11.18 1 82.5 390 SER A CA 1
ATOM 3067 C C . SER A 1 390 ? 1.262 -36.312 -9.742 1 82.5 390 SER A C 1
ATOM 3069 O O . SER A 1 390 ? 0.622 -37.281 -9.297 1 82.5 390 SER A O 1
ATOM 3071 N N . MET A 1 391 ? 1.544 -35.281 -9.078 1 85.94 391 MET A N 1
ATOM 3072 C CA . MET A 1 391 ? 1.111 -35.156 -7.691 1 85.94 391 MET A CA 1
ATOM 3073 C C . MET A 1 391 ? -0.407 -35.062 -7.602 1 85.94 391 MET A C 1
ATOM 3075 O O . MET A 1 391 ? -0.994 -35.375 -6.562 1 85.94 391 MET A O 1
ATOM 3079 N N . TYR A 1 392 ? -0.942 -34.688 -8.695 1 86.69 392 TYR A N 1
ATOM 3080 C CA . TYR A 1 392 ? -2.389 -34.5 -8.742 1 86.69 392 TYR A CA 1
ATOM 3081 C C . TYR A 1 392 ? -3.111 -35.781 -8.336 1 86.69 392 TYR A C 1
ATOM 3083 O O . TYR A 1 392 ? -4.027 -35.75 -7.512 1 86.69 392 TYR A O 1
ATOM 3091 N N . ILE A 1 393 ? -2.629 -36.844 -8.805 1 87.5 393 ILE A N 1
ATOM 3092 C CA . ILE A 1 393 ? -3.273 -38.125 -8.562 1 87.5 393 ILE A CA 1
ATOM 3093 C C . ILE A 1 393 ? -3.084 -38.531 -7.105 1 87.5 393 ILE A C 1
ATOM 3095 O O . ILE A 1 393 ? -4.043 -38.906 -6.434 1 87.5 393 ILE A O 1
ATOM 3099 N N . GLY A 1 394 ? -1.855 -38.406 -6.641 1 89.25 394 GLY A N 1
ATOM 3100 C CA . GLY A 1 394 ? -1.581 -38.719 -5.25 1 89.25 394 GLY A CA 1
ATOM 3101 C C . GLY A 1 394 ? -2.371 -37.875 -4.27 1 89.25 394 GLY A C 1
ATOM 3102 O O . GLY A 1 394 ? -2.949 -38.406 -3.316 1 89.25 394 GLY A O 1
ATOM 3103 N N . VAL A 1 395 ? -2.447 -36.688 -4.535 1 91.69 395 VAL A N 1
ATOM 3104 C CA . VAL A 1 395 ? -3.143 -35.75 -3.658 1 91.69 395 VAL A CA 1
ATOM 3105 C C . VAL A 1 395 ? -4.641 -36.062 -3.668 1 91.69 395 VAL A C 1
ATOM 3107 O O . VAL A 1 395 ? -5.281 -36.062 -2.615 1 91.69 395 VAL A O 1
ATOM 3110 N N . ALA A 1 396 ? -5.199 -36.312 -4.805 1 89.69 396 ALA A N 1
ATOM 3111 C CA . ALA A 1 396 ? -6.621 -36.656 -4.918 1 89.69 396 ALA A CA 1
ATOM 3112 C C . ALA A 1 396 ? -6.961 -37.906 -4.113 1 89.69 396 ALA A C 1
ATOM 3114 O O . ALA A 1 396 ? -7.953 -37.938 -3.379 1 89.69 396 ALA A O 1
ATOM 3115 N N . GLN A 1 397 ? -6.129 -38.844 -4.195 1 90.81 397 GLN A N 1
ATOM 3116 C CA . GLN A 1 397 ? -6.371 -40.094 -3.48 1 90.81 397 GLN A CA 1
ATOM 3117 C C . GLN A 1 397 ? -6.32 -39.875 -1.97 1 90.81 397 GLN A C 1
ATOM 3119 O O . GLN A 1 397 ? -7.148 -40.438 -1.234 1 90.81 397 GLN A O 1
ATOM 3124 N N . ILE A 1 398 ? -5.387 -39.125 -1.589 1 91.25 398 ILE A N 1
ATOM 3125 C CA . ILE A 1 398 ? -5.238 -38.844 -0.164 1 91.25 398 ILE A CA 1
ATOM 3126 C C . ILE A 1 398 ? -6.473 -38.094 0.349 1 91.25 398 ILE A C 1
ATOM 3128 O O . ILE A 1 398 ? -7.02 -38.438 1.399 1 91.25 398 ILE A O 1
ATOM 3132 N N . LEU A 1 399 ? -6.938 -37.188 -0.393 1 91.69 399 LEU A N 1
ATOM 3133 C CA . LEU A 1 399 ? -8.055 -36.344 0.05 1 91.69 399 LEU A CA 1
ATOM 3134 C C . LEU A 1 399 ? -9.359 -37.125 0.022 1 91.69 399 LEU A C 1
ATOM 3136 O O . LEU A 1 399 ? -10.211 -36.969 0.898 1 91.69 399 LEU A O 1
ATOM 3140 N N . ILE A 1 400 ? -9.461 -38 -0.916 1 88.31 400 ILE A N 1
ATOM 3141 C CA . ILE A 1 400 ? -10.633 -38.875 -0.979 1 88.31 400 ILE A CA 1
ATOM 3142 C C . ILE A 1 400 ? -10.648 -39.812 0.221 1 88.31 400 ILE A C 1
ATOM 3144 O O . ILE A 1 400 ? -11.672 -39.969 0.89 1 88.31 400 ILE A O 1
ATOM 3148 N N . SER A 1 401 ? -9.531 -40.312 0.48 1 88.94 401 SER A N 1
ATOM 3149 C CA . SER A 1 401 ? -9.414 -41.219 1.618 1 88.94 401 SER A CA 1
ATOM 3150 C C . SER A 1 401 ? -9.695 -40.5 2.932 1 88.94 401 SER A C 1
ATOM 3152 O O . SER A 1 401 ? -10.383 -41.031 3.803 1 88.94 401 SER A O 1
ATOM 3154 N N . ALA A 1 402 ? -9.133 -39.375 3.023 1 87.38 402 ALA A N 1
ATOM 3155 C CA . ALA A 1 402 ? -9.344 -38.594 4.234 1 87.38 402 ALA A CA 1
ATOM 3156 C C . ALA A 1 402 ? -10.82 -38.25 4.418 1 87.38 402 ALA A C 1
ATOM 3158 O O . ALA A 1 402 ? -11.336 -38.281 5.539 1 87.38 402 ALA A O 1
ATOM 3159 N N . THR A 1 403 ? -11.5 -37.938 3.406 1 86 403 THR A N 1
ATOM 3160 C CA . THR A 1 403 ? -12.914 -37.594 3.447 1 86 403 THR A CA 1
ATOM 3161 C C . THR A 1 403 ? -13.758 -38.812 3.828 1 86 403 THR A C 1
ATOM 3163 O O . THR A 1 403 ? -14.688 -38.719 4.629 1 86 403 THR A O 1
ATOM 3166 N N . GLU A 1 404 ? -13.375 -39.906 3.287 1 83.81 404 GLU A N 1
ATOM 3167 C CA . GLU A 1 404 ? -14.102 -41.125 3.572 1 83.81 404 GLU A CA 1
ATOM 3168 C C . GLU A 1 404 ? -13.922 -41.562 5.027 1 83.81 404 GLU A C 1
ATOM 3170 O O . GLU A 1 404 ? -14.875 -42.031 5.664 1 83.81 404 GLU A O 1
ATOM 3175 N N . SER A 1 405 ? -12.805 -41.375 5.48 1 80.5 405 SER A N 1
ATOM 3176 C CA . SER A 1 405 ? -12.531 -41.75 6.867 1 80.5 405 SER A CA 1
ATOM 3177 C C . SER A 1 405 ? -13.289 -40.844 7.832 1 80.5 405 SER A C 1
ATOM 3179 O O . SER A 1 405 ? -13.703 -41.281 8.906 1 80.5 405 SER A O 1
ATOM 3181 N N . SER A 1 406 ? -13.398 -39.625 7.469 1 74 406 SER A N 1
ATOM 3182 C CA . SER A 1 406 ? -14.086 -38.656 8.328 1 74 406 SER A CA 1
ATOM 3183 C C . SER A 1 406 ? -15.602 -38.812 8.25 1 74 406 SER A C 1
ATOM 3185 O O . SER A 1 406 ? -16.312 -38.562 9.211 1 74 406 SER A O 1
ATOM 3187 N N . SER A 1 407 ? -16.141 -39.062 7.02 1 62.84 407 SER A N 1
ATOM 3188 C CA . SER A 1 407 ? -17.578 -39.25 6.812 1 62.84 407 SER A CA 1
ATOM 3189 C C . SER A 1 407 ? -18.094 -40.469 7.586 1 62.84 407 SER A C 1
ATOM 3191 O O . SER A 1 407 ? -19.266 -40.469 8.008 1 62.84 407 SER A O 1
ATOM 3193 N N . SER A 1 408 ? -17.312 -41.562 7.574 1 54.59 408 SER A N 1
ATOM 3194 C CA . SER A 1 408 ? -17.812 -42.656 8.406 1 54.59 408 SER A CA 1
ATOM 3195 C C . SER A 1 408 ? -18.188 -42.156 9.797 1 54.59 408 SER A C 1
ATOM 3197 O O . SER A 1 408 ? -19.078 -42.75 10.445 1 54.59 408 SER A O 1
ATOM 3199 N N . SER A 1 409 ? -17.484 -41.125 10.047 1 48.03 409 SER A N 1
ATOM 3200 C CA . SER A 1 409 ? -17.891 -40.594 11.336 1 48.03 409 SER A CA 1
ATOM 3201 C C . SER A 1 409 ? -19.031 -39.594 11.18 1 48.03 409 SER A C 1
ATOM 3203 O O . SER A 1 409 ? -19.641 -39.188 12.172 1 48.03 409 SER A O 1
ATOM 3205 N N . TRP A 1 410 ? -19.047 -38.875 9.977 1 48.44 410 TRP A N 1
ATOM 3206 C CA . TRP A 1 410 ? -20.094 -37.906 9.734 1 48.44 410 TRP A CA 1
ATOM 3207 C C . TRP A 1 410 ? -21.312 -38.562 9.086 1 48.44 410 TRP A C 1
ATOM 3209 O O . TRP A 1 410 ? -21.188 -39.25 8.07 1 48.44 410 TRP A O 1
ATOM 3219 N N . SER A 1 411 ? -22.219 -39.156 9.727 1 41.16 411 SER A N 1
ATOM 3220 C CA . SER A 1 411 ? -23.469 -39.75 9.242 1 41.16 411 SER A CA 1
ATOM 3221 C C . SER A 1 411 ? -24 -39 8.039 1 41.16 411 SER A C 1
ATOM 3223 O O . SER A 1 411 ? -24.984 -39.438 7.41 1 41.16 411 SER A O 1
ATOM 3225 N N . ASP A 1 412 ? -23.703 -37.719 7.781 1 39.41 412 ASP A N 1
ATOM 3226 C CA . ASP A 1 412 ? -24.578 -37.062 6.824 1 39.41 412 ASP A CA 1
ATOM 3227 C C . ASP A 1 412 ? -24.078 -37.219 5.395 1 39.41 412 ASP A C 1
ATOM 3229 O O . ASP A 1 412 ? -22.875 -37.094 5.137 1 39.41 412 ASP A O 1
ATOM 3233 N N . GLU A 1 413 ? -24.734 -37.875 4.418 1 39.09 413 GLU A N 1
ATOM 3234 C CA . GLU A 1 413 ? -24.672 -38.25 3.012 1 39.09 413 GLU A CA 1
ATOM 3235 C C . GLU A 1 413 ? -24.031 -37.156 2.166 1 39.09 413 GLU A C 1
ATOM 3237 O O . GLU A 1 413 ? -23.438 -37.438 1.126 1 39.09 413 GLU A O 1
ATOM 3242 N N . LYS A 1 414 ? -24.109 -36 2.479 1 37 414 LYS A N 1
ATOM 3243 C CA . LYS A 1 414 ? -23.875 -34.875 1.556 1 37 414 LYS A CA 1
ATOM 3244 C C . LYS A 1 414 ? -22.375 -34.719 1.291 1 37 414 LYS A C 1
ATOM 3246 O O . LYS A 1 414 ? -21.984 -34.344 0.179 1 37 414 LYS A O 1
ATOM 3251 N N . TRP A 1 415 ? -21.562 -35.031 2.193 1 39.97 415 TRP A N 1
ATOM 3252 C CA . TRP A 1 415 ? -20.141 -34.781 1.952 1 39.97 415 TRP A CA 1
ATOM 3253 C C . TRP A 1 415 ? -19.547 -35.844 1.04 1 39.97 415 TRP A C 1
ATOM 3255 O O . TRP A 1 415 ? -18.5 -35.625 0.417 1 39.97 415 TRP A O 1
ATOM 3265 N N . LEU A 1 416 ? -20.156 -37.062 0.953 1 38.62 416 LEU A N 1
ATOM 3266 C CA . LEU A 1 416 ? -19.672 -38.156 0.092 1 38.62 416 LEU A CA 1
ATOM 3267 C C . LEU A 1 416 ? -19.672 -37.719 -1.37 1 38.62 416 LEU A C 1
ATOM 3269 O O . LEU A 1 416 ? -18.891 -38.219 -2.174 1 38.62 416 LEU A O 1
ATOM 3273 N N . ARG A 1 417 ? -20.422 -36.781 -1.75 1 35.09 417 ARG A N 1
ATOM 3274 C CA . ARG A 1 417 ? -20.453 -36.344 -3.143 1 35.09 417 ARG A CA 1
ATOM 3275 C C . ARG A 1 417 ? -19.156 -35.625 -3.506 1 35.09 417 ARG A C 1
ATOM 3277 O O . ARG A 1 417 ? -18.875 -35.406 -4.688 1 35.09 417 ARG A O 1
ATOM 3284 N N . TYR A 1 418 ? -18.438 -35.188 -2.547 1 36.97 418 TYR A N 1
ATOM 3285 C CA . TYR A 1 418 ? -17.203 -34.438 -2.791 1 36.97 418 TYR A CA 1
ATOM 3286 C C . TYR A 1 418 ? -16.172 -35.281 -3.506 1 36.97 418 TYR A C 1
ATOM 3288 O O . TYR A 1 418 ? -15.484 -34.812 -4.41 1 36.97 418 TYR A O 1
ATOM 3296 N N . GLY A 1 419 ? -15.945 -36.594 -3.08 1 35.47 419 GLY A N 1
ATOM 3297 C CA . GLY A 1 419 ? -14.977 -37.5 -3.693 1 35.47 419 GLY A CA 1
ATOM 3298 C C . GLY A 1 419 ? -15.375 -37.938 -5.094 1 35.47 419 GLY A C 1
ATOM 3299 O O . GLY A 1 419 ? -14.516 -38.281 -5.902 1 35.47 419 GLY A O 1
ATOM 3300 N N . ARG A 1 420 ? -16.641 -38 -5.402 1 33.31 420 ARG A N 1
ATOM 3301 C CA . ARG A 1 420 ? -17.078 -38.5 -6.699 1 33.31 420 ARG A CA 1
ATOM 3302 C C . ARG A 1 420 ? -16.828 -37.5 -7.805 1 33.31 420 ARG A C 1
ATOM 3304 O O . ARG A 1 420 ? -16.969 -37.812 -8.984 1 33.31 420 ARG A O 1
ATOM 3311 N N . TYR A 1 421 ? -16.594 -36.25 -7.406 1 34.38 421 TYR A N 1
ATOM 3312 C CA . TYR A 1 421 ? -16.328 -35.312 -8.492 1 34.38 421 TYR A CA 1
ATOM 3313 C C . TYR A 1 421 ? -15.07 -35.719 -9.258 1 34.38 421 TYR A C 1
ATOM 3315 O O . TYR A 1 421 ? -15 -35.562 -10.484 1 34.38 421 TYR A O 1
ATOM 3323 N N . TYR A 1 422 ? -14.117 -36.25 -8.586 1 34.78 422 TYR A N 1
ATOM 3324 C CA . TYR A 1 422 ? -12.93 -36.656 -9.328 1 34.78 422 TYR A CA 1
ATOM 3325 C C . TYR A 1 422 ? -13.18 -37.969 -10.094 1 34.78 422 TYR A C 1
ATOM 3327 O O . TYR A 1 422 ? -12.492 -38.25 -11.078 1 34.78 422 TYR A O 1
ATOM 3335 N N . ASP A 1 423 ? -14.094 -38.875 -9.578 1 31.27 423 ASP A N 1
ATOM 3336 C CA . ASP A 1 423 ? -14.297 -40.125 -10.273 1 31.27 423 ASP A CA 1
ATOM 3337 C C . ASP A 1 423 ? -15.133 -39.938 -11.539 1 31.27 423 ASP A C 1
ATOM 3339 O O . ASP A 1 423 ? -15.008 -40.688 -12.5 1 31.27 423 ASP A O 1
ATOM 3343 N N . SER A 1 424 ? -16.219 -39.062 -11.445 1 32.09 424 SER A N 1
ATOM 3344 C CA . SER A 1 424 ? -17.125 -39.031 -12.578 1 32.09 424 SER A CA 1
ATOM 3345 C C . SER A 1 424 ? -16.422 -38.562 -13.844 1 32.09 424 SER A C 1
ATOM 3347 O O . SER A 1 424 ? -16.891 -38.812 -14.953 1 32.09 424 SER A O 1
ATOM 3349 N N . ASP A 1 425 ? -15.383 -37.688 -13.773 1 32.22 425 ASP A N 1
ATOM 3350 C CA . ASP A 1 425 ? -14.961 -37.344 -15.117 1 32.22 425 ASP A CA 1
ATOM 3351 C C . ASP A 1 425 ? -14.367 -38.531 -15.852 1 32.22 425 ASP A C 1
ATOM 3353 O O . ASP A 1 425 ? -13.883 -38.406 -16.984 1 32.22 425 ASP A O 1
ATOM 3357 N N . SER A 1 426 ? -14.102 -39.688 -15.195 1 31.2 426 SER A N 1
ATOM 3358 C CA . SER A 1 426 ? -13.766 -40.719 -16.156 1 31.2 426 SER A CA 1
ATOM 3359 C C . SER A 1 426 ? -14.984 -41.156 -16.969 1 31.2 426 SER A C 1
ATOM 3361 O O . SER A 1 426 ? -14.891 -41.375 -18.172 1 31.2 426 SER A O 1
ATOM 3363 N N . SER A 1 427 ? -16.109 -41.844 -16.406 1 28.94 427 SER A N 1
ATOM 3364 C CA . SER A 1 427 ? -17.156 -42.438 -17.219 1 28.94 427 SER A CA 1
ATOM 3365 C C . SER A 1 427 ? -18.25 -41.438 -17.531 1 28.94 427 SER A C 1
ATOM 3367 O O . SER A 1 427 ? -19.328 -41.812 -18 1 28.94 427 SER A O 1
ATOM 3369 N N . SER A 1 428 ? -18.5 -40.312 -16.906 1 28.2 428 SER A N 1
ATOM 3370 C CA . SER A 1 428 ? -19.75 -39.625 -17.141 1 28.2 428 SER A CA 1
ATOM 3371 C C . SER A 1 428 ? -19.969 -39.375 -18.641 1 28.2 428 SER A C 1
ATOM 3373 O O . SER A 1 428 ? -19.078 -38.906 -19.328 1 28.2 428 SER A O 1
ATOM 3375 N N . GLU A 1 429 ? -20.984 -40.031 -19.312 1 26.72 429 GLU A N 1
ATOM 3376 C CA . GLU A 1 429 ? -21.938 -39.562 -20.328 1 26.72 429 GLU A CA 1
ATOM 3377 C C . GLU A 1 429 ? -22.328 -38.125 -20.078 1 26.72 429 GLU A C 1
ATOM 3379 O O . GLU A 1 429 ? -22.359 -37.656 -18.938 1 26.72 429 GLU A O 1
ATOM 3384 N N . SER A 1 430 ? -22.484 -37.188 -21.188 1 27.28 430 SER A N 1
ATOM 3385 C CA . SER A 1 430 ? -22.844 -35.812 -21.5 1 27.28 430 SER A CA 1
ATOM 3386 C C . SER A 1 430 ? -24.156 -35.438 -20.828 1 27.28 430 SER A C 1
ATOM 3388 O O . SER A 1 430 ? -25.016 -34.781 -21.438 1 27.28 430 SER A O 1
ATOM 3390 N N . SER A 1 431 ? -24.75 -36.062 -19.891 1 25.89 431 SER A N 1
ATOM 3391 C CA . SER A 1 431 ? -26.031 -35.406 -19.594 1 25.89 431 SER A CA 1
ATOM 3392 C C . SER A 1 431 ? -25.859 -33.938 -19.312 1 25.89 431 SER A C 1
ATOM 3394 O O . SER A 1 431 ? -24.906 -33.531 -18.625 1 25.89 431 SER A O 1
ATOM 3396 N N . ASP A 1 432 ? -26.562 -32.938 -20.125 1 25.16 432 ASP A N 1
ATOM 3397 C CA . ASP A 1 432 ? -26.828 -31.5 -20.312 1 25.16 432 ASP A CA 1
ATOM 3398 C C . ASP A 1 432 ? -27.234 -30.844 -19 1 25.16 432 ASP A C 1
ATOM 3400 O O . ASP A 1 432 ? -28.422 -30.547 -18.797 1 25.16 432 ASP A O 1
ATOM 3404 N N . THR A 1 433 ? -27.094 -31.422 -17.891 1 25.27 433 THR A N 1
ATOM 3405 C CA . THR A 1 433 ? -27.656 -30.531 -16.875 1 25.27 433 THR A CA 1
ATOM 3406 C C . THR A 1 433 ? -27.109 -29.109 -17.031 1 25.27 433 THR A C 1
ATOM 3408 O O . THR A 1 433 ? -25.906 -28.922 -17.156 1 25.27 433 THR A O 1
ATOM 3411 N N . ASP A 1 434 ? -27.969 -28.094 -17.547 1 23.59 434 ASP A N 1
ATOM 3412 C CA . ASP A 1 434 ? -27.906 -26.656 -17.766 1 23.59 434 ASP A CA 1
ATOM 3413 C C . ASP A 1 434 ? -27.281 -25.938 -16.578 1 23.59 434 ASP A C 1
ATOM 3415 O O . ASP A 1 434 ? -27.875 -25.891 -15.5 1 23.59 434 ASP A O 1
ATOM 3419 N N . TYR A 1 435 ? -26.109 -26.297 -16.25 1 24.41 435 TYR A N 1
ATOM 3420 C CA . TYR A 1 435 ? -25.484 -25.281 -15.422 1 24.41 435 TYR A CA 1
ATOM 3421 C C . TYR A 1 435 ? -25.797 -23.891 -15.93 1 24.41 435 TYR A C 1
ATOM 3423 O O . TYR A 1 435 ? -25.422 -23.516 -17.047 1 24.41 435 TYR A O 1
ATOM 3431 N N . ASP A 1 436 ? -27.016 -23.422 -15.703 1 24 436 ASP A N 1
ATOM 3432 C CA . ASP A 1 436 ? -27.266 -21.984 -15.891 1 24 436 ASP A CA 1
ATOM 3433 C C . ASP A 1 436 ? -26.062 -21.156 -15.453 1 24 436 ASP A C 1
ATOM 3435 O O . ASP A 1 436 ? -25.688 -21.172 -14.281 1 24 436 ASP A O 1
ATOM 3439 N N . SER A 1 437 ? -25 -21.203 -16.234 1 26.14 437 SER A N 1
ATOM 3440 C CA . SER A 1 437 ? -23.938 -20.203 -16.281 1 26.14 437 SER A CA 1
ATOM 3441 C C . SER A 1 437 ? -24.484 -18.812 -16.031 1 26.14 437 SER A C 1
ATOM 3443 O O . SER A 1 437 ? -24.938 -18.141 -16.969 1 26.14 437 SER A O 1
ATOM 3445 N N . THR A 1 438 ? -25.422 -18.641 -15.141 1 24.97 438 THR A N 1
ATOM 3446 C CA . THR A 1 438 ? -25.562 -17.203 -14.969 1 24.97 438 THR A CA 1
ATOM 3447 C C . THR A 1 438 ? -24.203 -16.516 -14.984 1 24.97 438 THR A C 1
ATOM 3449 O O . THR A 1 438 ? -23.234 -17.016 -14.406 1 24.97 438 THR A O 1
ATOM 3452 N N . ASP A 1 439 ? -23.875 -15.836 -16.078 1 25.45 439 ASP A N 1
ATOM 3453 C CA . ASP A 1 439 ? -22.891 -14.781 -16.328 1 25.45 439 ASP A CA 1
ATOM 3454 C C . ASP A 1 439 ? -22.609 -13.984 -15.062 1 25.45 439 ASP A C 1
ATOM 3456 O O . ASP A 1 439 ? -23.25 -12.953 -14.812 1 25.45 439 ASP A O 1
ATOM 3460 N N . GLU A 1 440 ? -22.812 -14.562 -13.922 1 25.69 440 GLU A N 1
ATOM 3461 C CA . GLU A 1 440 ? -22.266 -13.625 -12.953 1 25.69 440 GLU A CA 1
ATOM 3462 C C . GLU A 1 440 ? -20.859 -13.172 -13.359 1 25.69 440 GLU A C 1
ATOM 3464 O O . GLU A 1 440 ? -19.984 -14.008 -13.609 1 25.69 440 GLU A O 1
ATOM 3469 N N . GLU A 1 441 ? -20.75 -12.07 -14.141 1 27.66 441 GLU A N 1
ATOM 3470 C CA . GLU A 1 441 ? -19.562 -11.25 -14.359 1 27.66 441 GLU A CA 1
ATOM 3471 C C . GLU A 1 441 ? -18.562 -11.406 -13.219 1 27.66 441 GLU A C 1
ATOM 3473 O O . GLU A 1 441 ? -18.875 -11.109 -12.062 1 27.66 441 GLU A O 1
ATOM 3478 N N . ASN A 1 442 ? -17.906 -12.531 -13.18 1 28.11 442 ASN A N 1
ATOM 3479 C CA . ASN A 1 442 ? -16.719 -12.711 -12.344 1 28.11 442 ASN A CA 1
ATOM 3480 C C . ASN A 1 442 ? -15.984 -11.391 -12.109 1 28.11 442 ASN A C 1
ATOM 3482 O O . ASN A 1 442 ? -15.352 -10.859 -13.023 1 28.11 442 ASN A O 1
ATOM 3486 N N . SER A 1 443 ? -16.641 -10.5 -11.516 1 27.81 443 SER A N 1
ATOM 3487 C CA . SER A 1 443 ? -15.922 -9.336 -11.008 1 27.81 443 SER A CA 1
ATOM 3488 C C . SER A 1 443 ? -14.602 -9.742 -10.352 1 27.81 443 SER A C 1
ATOM 3490 O O . SER A 1 443 ? -14.586 -10.57 -9.438 1 27.81 443 SER A O 1
ATOM 3492 N N . TYR A 1 444 ? -13.555 -10.023 -11.188 1 28 444 TYR A N 1
ATOM 3493 C CA . TYR A 1 444 ? -12.211 -10.055 -10.633 1 28 444 TYR A CA 1
ATOM 3494 C C . TYR A 1 444 ? -12.141 -9.258 -9.336 1 28 444 TYR A C 1
ATOM 3496 O O . TYR 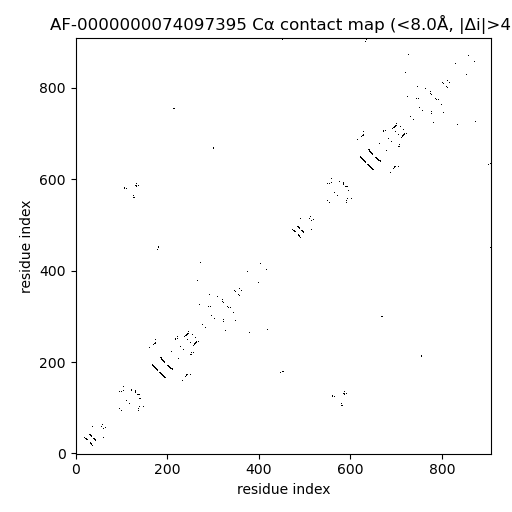A 1 444 ? -12.438 -8.062 -9.312 1 28 444 TYR A O 1
ATOM 3504 N N . GLU A 1 445 ? -12.617 -9.852 -8.312 1 29.39 445 GLU A N 1
ATOM 3505 C CA . GLU A 1 445 ? -12.492 -9.312 -6.965 1 29.39 445 GLU A CA 1
ATOM 3506 C C . GLU A 1 445 ? -11.156 -8.602 -6.77 1 29.39 445 GLU A C 1
ATOM 3508 O O . GLU A 1 445 ? -10.125 -9.062 -7.266 1 29.39 445 GLU A O 1
ATOM 3513 N N . GLU A 1 446 ? -11.234 -7.309 -6.605 1 28.98 446 GLU A N 1
ATOM 3514 C CA . GLU A 1 446 ? -10.219 -6.363 -6.152 1 28.98 446 GLU A CA 1
ATOM 3515 C C . GLU A 1 446 ? -9.344 -6.969 -5.062 1 28.98 446 GLU A C 1
ATOM 3517 O O . GLU A 1 446 ? -9.844 -7.363 -4.004 1 28.98 446 GLU A O 1
ATOM 3522 N N . ASN A 1 447 ? -8.492 -7.855 -5.484 1 28.47 447 ASN A N 1
ATOM 3523 C CA . ASN A 1 447 ? -7.492 -8.156 -4.465 1 28.47 447 ASN A CA 1
ATOM 3524 C C . ASN A 1 447 ? -7.059 -6.906 -3.711 1 28.47 447 ASN A C 1
ATOM 3526 O O . ASN A 1 447 ? -6.508 -5.977 -4.309 1 28.47 447 ASN A O 1
ATOM 3530 N N . SER A 1 448 ? -7.801 -6.582 -2.791 1 27.23 448 SER A N 1
ATOM 3531 C CA . SER A 1 448 ? -7.566 -5.496 -1.844 1 27.23 448 SER A CA 1
ATOM 3532 C C . SER A 1 448 ? -6.109 -5.457 -1.396 1 27.23 448 SER A C 1
ATOM 3534 O O . SER A 1 448 ? -5.699 -4.539 -0.682 1 27.23 448 SER A O 1
ATOM 3536 N N . ASP A 1 449 ? -5.438 -6.566 -1.541 1 27.7 449 ASP A N 1
ATOM 3537 C CA . ASP A 1 449 ? -4.156 -6.523 -0.848 1 27.7 449 ASP A CA 1
ATOM 3538 C C . ASP A 1 449 ? -3.107 -5.785 -1.681 1 27.7 449 ASP A C 1
ATOM 3540 O O . ASP A 1 449 ? -1.92 -5.805 -1.351 1 27.7 449 ASP A O 1
ATOM 3544 N N . ALA A 1 450 ? -3.363 -5.617 -2.994 1 26.16 450 ALA A N 1
ATOM 3545 C CA . ALA A 1 450 ? -2.197 -5.07 -3.684 1 26.16 450 ALA A CA 1
ATOM 3546 C C . ALA A 1 450 ? -1.928 -3.633 -3.252 1 26.16 450 ALA A C 1
ATOM 3548 O O . ALA A 1 450 ? -2.854 -2.824 -3.152 1 26.16 450 ALA A O 1
ATOM 3549 N N . PRO A 1 451 ? -0.741 -3.303 -2.789 1 23.86 451 PRO A N 1
ATOM 3550 C CA . PRO A 1 451 ? -0.307 -1.983 -2.322 1 23.86 451 PRO A CA 1
ATOM 3551 C C . PRO A 1 451 ? -0.431 -0.907 -3.398 1 23.86 451 PRO A C 1
ATOM 3553 O O . PRO A 1 451 ? -0.192 -1.178 -4.578 1 23.86 451 PRO A O 1
ATOM 3556 N N . THR A 1 452 ? -1.576 -0.224 -3.457 1 21.11 452 THR A N 1
ATOM 3557 C CA . THR A 1 452 ? -1.699 0.902 -4.375 1 21.11 452 THR A CA 1
ATOM 3558 C C . THR A 1 452 ? -0.413 1.723 -4.398 1 21.11 452 THR A C 1
ATOM 3560 O O . THR A 1 452 ? 0.143 2.049 -3.35 1 21.11 452 THR A O 1
ATOM 3563 N N . LEU A 1 453 ? 0.342 1.654 -5.41 1 20.19 453 LEU A N 1
ATOM 3564 C CA . LEU A 1 453 ? 1.485 2.502 -5.73 1 20.19 453 LEU A CA 1
ATOM 3565 C C . LEU A 1 453 ? 1.09 3.975 -5.723 1 20.19 453 LEU A C 1
ATOM 3567 O O . LEU A 1 453 ? 0.199 4.387 -6.469 1 20.19 453 LEU A O 1
ATOM 3571 N N . ASP A 1 454 ? 0.794 4.574 -4.641 1 18.98 454 ASP A N 1
ATOM 3572 C CA . ASP A 1 454 ? 0.909 6.016 -4.852 1 18.98 454 ASP A CA 1
ATOM 3573 C C . ASP A 1 454 ? 2.26 6.375 -5.469 1 18.98 454 ASP A C 1
ATOM 3575 O O . ASP A 1 454 ? 3.295 5.848 -5.055 1 18.98 454 ASP A O 1
ATOM 3579 N N . LEU B 1 1 ? 34.938 9.727 33.656 1 18.95 1 LEU B N 1
ATOM 3580 C CA . LEU B 1 1 ? 36.344 9.438 33.656 1 18.95 1 LEU B CA 1
ATOM 3581 C C . LEU B 1 1 ? 36.688 8.336 32.656 1 18.95 1 LEU B C 1
ATOM 3583 O O . LEU B 1 1 ? 36.156 7.227 32.75 1 18.95 1 LEU B O 1
ATOM 3587 N N . ASP B 1 2 ? 37 8.695 31.312 1 19.14 2 ASP B N 1
ATOM 3588 C CA . ASP B 1 2 ? 37.125 8.156 29.969 1 19.14 2 ASP B CA 1
ATOM 3589 C C . ASP B 1 2 ? 38.312 7.188 29.875 1 19.14 2 ASP B C 1
ATOM 3591 O O . ASP B 1 2 ? 39.469 7.609 29.828 1 19.14 2 ASP B O 1
ATOM 3595 N N . ILE B 1 3 ? 38.281 6.07 30.75 1 20.52 3 ILE B N 1
ATOM 3596 C CA . ILE B 1 3 ? 39.438 5.164 30.875 1 20.52 3 ILE B CA 1
ATOM 3597 C C . ILE B 1 3 ? 39.812 4.605 29.516 1 20.52 3 ILE B C 1
ATOM 3599 O O . ILE B 1 3 ? 39.031 3.867 28.906 1 20.52 3 ILE B O 1
ATOM 3603 N N . ALA B 1 4 ? 40.625 5.297 28.625 1 22.86 4 ALA B N 1
ATOM 3604 C CA . ALA B 1 4 ? 41.312 5.176 27.359 1 22.86 4 ALA B CA 1
ATOM 3605 C C . ALA B 1 4 ? 42.188 3.928 27.344 1 22.86 4 ALA B C 1
ATOM 3607 O O . ALA B 1 4 ? 43.344 3.943 27.844 1 22.86 4 ALA B O 1
ATOM 3608 N N . THR B 1 5 ? 41.656 2.691 27.766 1 24.27 5 THR B N 1
ATOM 3609 C CA . THR B 1 5 ? 42.469 1.51 27.938 1 24.27 5 THR B CA 1
ATOM 3610 C C . THR B 1 5 ? 43.25 1.195 26.656 1 24.27 5 THR B C 1
ATOM 3612 O O . THR B 1 5 ? 42.688 1.191 25.578 1 24.27 5 THR B O 1
ATOM 3615 N N . GLY B 1 6 ? 44.531 1.465 26.438 1 25.64 6 GLY B N 1
ATOM 3616 C CA . GLY B 1 6 ? 45.625 1.442 25.469 1 25.64 6 GLY B CA 1
ATOM 3617 C C . GLY B 1 6 ? 45.812 0.087 24.828 1 25.64 6 GLY B C 1
ATOM 3618 O O . GLY B 1 6 ? 46.875 -0.542 24.984 1 25.64 6 GLY B O 1
ATOM 3619 N N . ASN B 1 7 ? 44.75 -0.855 24.656 1 24.88 7 ASN B N 1
ATOM 3620 C CA . ASN B 1 7 ? 44.906 -2.264 24.312 1 24.88 7 ASN B CA 1
ATOM 3621 C C . ASN B 1 7 ? 45.5 -2.434 22.922 1 24.88 7 ASN B C 1
ATOM 3623 O O . ASN B 1 7 ? 44.938 -1.989 21.922 1 24.88 7 ASN B O 1
ATOM 3627 N N . THR B 1 8 ? 46.875 -2.533 22.75 1 27 8 THR B N 1
ATOM 3628 C CA . THR B 1 8 ? 47.781 -2.727 21.625 1 27 8 THR B CA 1
ATOM 3629 C C . THR B 1 8 ? 47.375 -3.955 20.812 1 27 8 THR B C 1
ATOM 3631 O O . THR B 1 8 ? 47.406 -5.082 21.312 1 27 8 THR B O 1
ATOM 3634 N N . ASP B 1 9 ? 46.375 -3.918 19.938 1 26.11 9 ASP B N 1
ATOM 3635 C CA . ASP B 1 9 ? 45.688 -4.895 19.078 1 26.11 9 ASP B CA 1
ATOM 3636 C C . ASP B 1 9 ? 46.688 -5.562 18.125 1 26.11 9 ASP B C 1
ATOM 3638 O O . ASP B 1 9 ? 47.219 -4.918 17.219 1 26.11 9 ASP B O 1
ATOM 3642 N N . CYS B 1 10 ? 47.656 -6.438 18.641 1 27.09 10 CYS B N 1
ATOM 3643 C CA . CYS B 1 10 ? 48.562 -7.289 17.891 1 27.09 10 CYS B CA 1
ATOM 3644 C C . CYS B 1 10 ? 47.844 -8.031 16.781 1 27.09 10 CYS B C 1
ATOM 3646 O O . CYS B 1 10 ? 46.812 -8.664 17.031 1 27.09 10 CYS B O 1
ATOM 3648 N N . VAL B 1 11 ? 47.906 -7.594 15.508 1 29.08 11 VAL B N 1
ATOM 3649 C CA . VAL B 1 11 ? 47.312 -8.07 14.266 1 29.08 11 VAL B CA 1
ATOM 3650 C C . VAL B 1 11 ? 47.844 -9.469 13.938 1 29.08 11 VAL B C 1
ATOM 3652 O O . VAL B 1 11 ? 49.031 -9.625 13.586 1 29.08 11 VAL B O 1
ATOM 3655 N N . ILE B 1 12 ? 47.719 -10.508 14.773 1 32.12 12 ILE B N 1
ATOM 3656 C CA . ILE B 1 12 ? 48.125 -11.867 14.445 1 32.12 12 ILE B CA 1
ATOM 3657 C C . ILE B 1 12 ? 47.562 -12.266 13.086 1 32.12 12 ILE B C 1
ATOM 3659 O O . ILE B 1 12 ? 46.375 -12.062 12.82 1 32.12 12 ILE B O 1
ATOM 3663 N N . PRO B 1 13 ? 48.438 -12.578 12.133 1 31.34 13 PRO B N 1
ATOM 3664 C CA . PRO B 1 13 ? 48 -12.914 10.781 1 31.34 13 PRO B CA 1
ATOM 3665 C C . PRO B 1 13 ? 46.906 -13.984 10.766 1 31.34 13 PRO B C 1
ATOM 3667 O O . PRO B 1 13 ? 46.969 -14.938 11.547 1 31.34 13 PRO B O 1
ATOM 3670 N N . VAL B 1 14 ? 45.719 -13.773 10.297 1 33.97 14 VAL B N 1
ATOM 3671 C CA . VAL B 1 14 ? 44.406 -14.398 10.336 1 33.97 14 VAL B CA 1
ATOM 3672 C C . VAL B 1 14 ? 44.5 -15.836 9.844 1 33.97 14 VAL B C 1
ATOM 3674 O O . VAL B 1 14 ? 43.75 -16.703 10.289 1 33.97 14 VAL B O 1
ATOM 3677 N N . ALA B 1 15 ? 45.375 -16.188 8.938 1 35.62 15 ALA B N 1
ATOM 3678 C CA . ALA B 1 15 ? 45.281 -17.5 8.289 1 35.62 15 ALA B CA 1
ATOM 3679 C C . ALA B 1 15 ? 45.688 -18.609 9.25 1 35.62 15 ALA B C 1
ATOM 3681 O O . ALA B 1 15 ? 45.125 -19.703 9.195 1 35.62 15 ALA B O 1
ATOM 3682 N N . GLU B 1 16 ? 46.781 -18.422 9.922 1 39.06 16 GLU B N 1
ATOM 3683 C CA . GLU B 1 16 ? 47.312 -19.438 10.82 1 39.06 16 GLU B CA 1
ATOM 3684 C C . GLU B 1 16 ? 46.375 -19.734 11.969 1 39.06 16 GLU B C 1
ATOM 3686 O O . GLU B 1 16 ? 46.406 -20.828 12.539 1 39.06 16 GLU B O 1
ATOM 3691 N N . ILE B 1 17 ? 45.562 -18.734 12.32 1 40.28 17 ILE B N 1
ATOM 3692 C CA . ILE B 1 17 ? 44.75 -18.859 13.516 1 40.28 17 ILE B CA 1
ATOM 3693 C C . ILE B 1 17 ? 43.562 -19.797 13.242 1 40.28 17 ILE B C 1
ATOM 3695 O O . ILE B 1 17 ? 42.844 -20.172 14.164 1 40.28 17 ILE B O 1
ATOM 3699 N N . GLU B 1 18 ? 43.406 -20.062 12 1 43.47 18 GLU B N 1
ATOM 3700 C CA . GLU B 1 18 ? 42.219 -20.906 11.859 1 43.47 18 GLU B CA 1
ATOM 3701 C C . GLU B 1 18 ? 42.406 -22.25 12.555 1 43.47 18 GLU B C 1
ATOM 3703 O O . GLU B 1 18 ? 41.438 -22.875 12.984 1 43.47 18 GLU B O 1
ATOM 3708 N N . HIS B 1 19 ? 43.594 -22.672 12.688 1 45.31 19 HIS B N 1
ATOM 3709 C CA . HIS B 1 19 ? 43.812 -23.969 13.305 1 45.31 19 HIS B CA 1
ATOM 3710 C C . HIS B 1 19 ? 44.031 -23.844 14.805 1 45.31 19 HIS B C 1
ATOM 3712 O O . HIS B 1 19 ? 44.344 -24.828 15.477 1 45.31 19 HIS B O 1
ATOM 3718 N N . LEU B 1 20 ? 44.188 -22.625 15.258 1 44.19 20 LEU B N 1
ATOM 3719 C CA . LEU B 1 20 ? 44.344 -22.453 16.703 1 44.19 20 LEU B CA 1
ATOM 3720 C C . LEU B 1 20 ? 42.969 -22.188 17.344 1 44.19 20 LEU B C 1
ATOM 3722 O O . LEU B 1 20 ? 42.156 -21.438 16.812 1 44.19 20 LEU B O 1
ATOM 3726 N N . SER B 1 21 ? 42.438 -23.109 18.062 1 46.62 21 SER B N 1
ATOM 3727 C CA . SER B 1 21 ? 41.25 -22.875 18.844 1 46.62 21 SER B CA 1
ATOM 3728 C C . SER B 1 21 ? 41.375 -21.625 19.703 1 46.62 21 SER B C 1
ATOM 3730 O O . SER B 1 21 ? 42.469 -21.125 19.922 1 46.62 21 SER B O 1
ATOM 3732 N N . GLY B 1 22 ? 40.375 -21.062 20.375 1 47.5 22 GLY B N 1
ATOM 3733 C CA . GLY B 1 22 ? 40.156 -19.906 21.219 1 47.5 22 GLY B CA 1
ATOM 3734 C C . GLY B 1 22 ? 41.219 -19.734 22.281 1 47.5 22 GLY B C 1
ATOM 3735 O O . GLY B 1 22 ? 41.875 -20.703 22.672 1 47.5 22 GLY B O 1
ATOM 3736 N N . LYS B 1 23 ? 41.938 -18.562 22.266 1 50.69 23 LYS B N 1
ATOM 3737 C CA . LYS B 1 23 ? 42.75 -18.094 23.375 1 50.69 23 LYS B CA 1
ATOM 3738 C C . LYS B 1 23 ? 42 -18.172 24.703 1 50.69 23 LYS B C 1
ATOM 3740 O O . LYS B 1 23 ? 40.844 -17.688 24.797 1 50.69 23 LYS B O 1
ATOM 3745 N N . PHE B 1 24 ? 42.281 -19.266 25.406 1 52.44 24 PHE B N 1
ATOM 3746 C CA . PHE B 1 24 ? 41.688 -19.312 26.734 1 52.44 24 PHE B CA 1
ATOM 3747 C C . PHE B 1 24 ? 42.719 -18.891 27.797 1 52.44 24 PHE B C 1
ATOM 3749 O O . PHE B 1 24 ? 43.938 -19.031 27.594 1 52.44 24 PHE B O 1
ATOM 3756 N N . VAL B 1 25 ? 42.344 -17.922 28.688 1 56.62 25 VAL B N 1
ATOM 3757 C CA . VAL B 1 25 ? 43.125 -17.625 29.891 1 56.62 25 VAL B CA 1
ATOM 3758 C C . VAL B 1 25 ? 43.094 -18.812 30.844 1 56.62 25 VAL B C 1
ATOM 3760 O O . VAL B 1 25 ? 42.031 -19.312 31.172 1 56.62 25 VAL B O 1
ATOM 3763 N N . ASP B 1 26 ? 44.188 -19.406 31 1 54.31 26 ASP B N 1
ATOM 3764 C CA . ASP B 1 26 ? 44.219 -20.531 31.938 1 54.31 26 ASP B CA 1
ATOM 3765 C C . ASP B 1 26 ? 44.094 -20.047 33.375 1 54.31 26 ASP B C 1
ATOM 3767 O O . ASP B 1 26 ? 44.094 -18.844 33.625 1 54.31 26 ASP B O 1
ATOM 3771 N N . ASP B 1 27 ? 43.875 -20.906 34.375 1 61.69 27 ASP B N 1
ATOM 3772 C CA . ASP B 1 27 ? 43.656 -20.656 35.781 1 61.69 27 ASP B CA 1
ATOM 3773 C C . ASP B 1 27 ? 44.75 -19.75 36.344 1 61.69 27 ASP B C 1
ATOM 3775 O O . ASP B 1 27 ? 44.562 -19.125 37.375 1 61.69 27 ASP B O 1
ATOM 3779 N N . THR B 1 28 ? 45.938 -19.672 35.594 1 63.34 28 THR B N 1
ATOM 3780 C CA . THR B 1 28 ? 47.031 -18.859 36.156 1 63.34 28 THR B CA 1
ATOM 3781 C C . THR B 1 28 ? 47.094 -17.5 35.469 1 63.34 28 THR B C 1
ATOM 3783 O O . THR B 1 28 ? 47.969 -16.672 35.781 1 63.34 28 THR B O 1
ATOM 3786 N N . GLY B 1 29 ? 46.031 -17.141 34.625 1 61.62 29 GLY B N 1
ATOM 3787 C CA . GLY B 1 29 ? 45.938 -15.844 34 1 61.62 29 GLY B CA 1
ATOM 3788 C C . GLY B 1 29 ? 46.75 -15.742 32.719 1 61.62 29 GLY B C 1
ATOM 3789 O O . GLY B 1 29 ? 46.844 -14.656 32.125 1 61.62 29 GLY B O 1
ATOM 3790 N N . SER B 1 30 ? 47.344 -16.828 32.312 1 61.81 30 SER B N 1
ATOM 3791 C CA . SER B 1 30 ? 48.188 -16.75 31.125 1 61.81 30 SER B CA 1
ATOM 3792 C C . SER B 1 30 ? 47.438 -17.156 29.875 1 61.81 30 SER B C 1
ATOM 3794 O O . SER B 1 30 ? 46.562 -18.031 29.938 1 61.81 30 SER B O 1
ATOM 3796 N N . ASP B 1 31 ? 47.562 -16.484 28.781 1 63.84 31 ASP B N 1
ATOM 3797 C CA . ASP B 1 31 ? 46.938 -16.766 27.5 1 63.84 31 ASP B CA 1
ATOM 3798 C C . ASP B 1 31 ? 47.5 -18.047 26.875 1 63.84 31 ASP B C 1
ATOM 3800 O O . ASP B 1 31 ? 48.719 -18.219 26.781 1 63.84 31 ASP B O 1
ATOM 3804 N N . VAL B 1 32 ? 46.594 -19.062 26.75 1 69.56 32 VAL B N 1
ATOM 3805 C CA . VAL B 1 32 ? 47 -20.344 26.188 1 69.56 32 VAL B CA 1
ATOM 3806 C C . VAL B 1 32 ? 46.25 -20.594 24.891 1 69.56 32 VAL B C 1
ATOM 3808 O O . VAL B 1 32 ? 45.125 -20.109 24.703 1 69.56 32 VAL B O 1
ATOM 3811 N N . ALA B 1 33 ? 47 -21.078 23.875 1 67.12 33 ALA B N 1
ATOM 3812 C CA . ALA B 1 33 ? 46.406 -21.484 22.609 1 67.12 33 ALA B CA 1
ATOM 3813 C C . ALA B 1 33 ? 46.469 -22.984 22.422 1 67.12 33 ALA B C 1
ATOM 3815 O O . ALA B 1 33 ? 47.438 -23.625 22.859 1 67.12 33 ALA B O 1
ATOM 3816 N N . GLU B 1 34 ? 45.281 -23.672 22.016 1 69.44 34 GLU B N 1
ATOM 3817 C CA . GLU B 1 34 ? 45.219 -25.109 21.766 1 69.44 34 GLU B CA 1
ATOM 3818 C C . GLU B 1 34 ? 45.344 -25.422 20.281 1 69.44 34 GLU B C 1
ATOM 3820 O O . GLU B 1 34 ? 44.688 -24.797 19.453 1 69.44 34 GLU B O 1
ATOM 3825 N N . CYS B 1 35 ? 46.312 -26.281 19.938 1 64.69 35 CYS B N 1
ATOM 3826 C CA . CYS B 1 35 ? 46.438 -26.781 18.562 1 64.69 35 CYS B CA 1
ATOM 3827 C C . CYS B 1 35 ? 45.25 -27.688 18.203 1 64.69 35 CYS B C 1
ATOM 3829 O O . CYS B 1 35 ? 45 -28.688 18.891 1 64.69 35 CYS B O 1
ATOM 3831 N N . ARG B 1 36 ? 44.469 -27.297 17.359 1 66.56 36 ARG B N 1
ATOM 3832 C CA . ARG B 1 36 ? 43.25 -28.031 16.984 1 66.56 36 ARG B CA 1
ATOM 3833 C C . ARG B 1 36 ? 43.625 -29.391 16.391 1 66.56 36 ARG B C 1
ATOM 3835 O O . ARG B 1 36 ? 42.781 -30.297 16.344 1 66.56 36 ARG B O 1
ATOM 3842 N N . ILE B 1 37 ? 44.812 -29.562 16.031 1 67.88 37 ILE B N 1
ATOM 3843 C CA . ILE B 1 37 ? 45.219 -30.828 15.406 1 67.88 37 ILE B CA 1
ATOM 3844 C C . ILE B 1 37 ? 45.625 -31.828 16.484 1 67.88 37 ILE B C 1
ATOM 3846 O O . ILE B 1 37 ? 45.156 -32.969 16.484 1 67.88 37 ILE B O 1
ATOM 3850 N N . CYS B 1 38 ? 46.438 -31.547 17.422 1 66.88 38 CYS B N 1
ATOM 3851 C CA . CYS B 1 38 ? 46.938 -32.5 18.406 1 66.88 38 CYS B CA 1
ATOM 3852 C C . CYS B 1 38 ? 46.469 -32.156 19.812 1 66.88 38 CYS B C 1
ATOM 3854 O O . CYS B 1 38 ? 46.781 -32.812 20.781 1 66.88 38 CYS B O 1
ATOM 3856 N N . SER B 1 39 ? 45.5 -31.062 20.016 1 69.38 39 SER B N 1
ATOM 3857 C CA . SER B 1 39 ? 44.875 -30.609 21.25 1 69.38 39 SER B CA 1
ATOM 3858 C C . SER B 1 39 ? 45.906 -30.234 22.297 1 69.38 39 SER B C 1
ATOM 3860 O O . SER B 1 39 ? 45.625 -30.188 23.5 1 69.38 39 SER B O 1
ATOM 3862 N N . LYS B 1 40 ? 47.219 -30.047 21.844 1 70.75 40 LYS B N 1
ATOM 3863 C CA . LYS B 1 40 ? 48.219 -29.609 22.812 1 70.75 40 LYS B CA 1
ATOM 3864 C C . LYS B 1 40 ? 48.062 -28.125 23.125 1 70.75 40 LYS B C 1
ATOM 3866 O O . LYS B 1 40 ? 47.812 -27.312 22.234 1 70.75 40 LYS B O 1
ATOM 3871 N N . ILE B 1 41 ? 48.031 -27.781 24.469 1 68.38 41 ILE B N 1
ATOM 3872 C CA . ILE B 1 41 ? 47.812 -26.438 24.969 1 68.38 41 ILE B CA 1
ATOM 3873 C C . ILE B 1 41 ? 49.156 -25.734 25.109 1 68.38 41 ILE B C 1
ATOM 3875 O O . ILE B 1 41 ? 50.094 -26.266 25.719 1 68.38 41 ILE B O 1
ATOM 3879 N N . TYR B 1 42 ? 49.406 -24.672 24.328 1 67.25 42 TYR B N 1
ATOM 3880 C CA . TYR B 1 42 ? 50.656 -23.922 24.406 1 67.25 42 TYR B CA 1
ATOM 3881 C C . TYR B 1 42 ? 50.406 -22.562 25.078 1 67.25 42 TYR B C 1
ATOM 3883 O O . TYR B 1 42 ? 49.375 -21.922 24.859 1 67.25 42 TYR B O 1
ATOM 3891 N N . LYS B 1 43 ? 51.25 -22.219 26.031 1 64.38 43 LYS B N 1
ATOM 3892 C CA . LYS B 1 43 ? 51.219 -20.906 26.688 1 64.38 43 LYS B CA 1
ATOM 3893 C C . LYS B 1 43 ? 51.719 -19.812 25.734 1 64.38 43 LYS B C 1
ATOM 3895 O O . LYS B 1 43 ? 52.75 -20 25.078 1 64.38 43 LYS B O 1
ATOM 3900 N N . ILE B 1 44 ? 50.875 -18.828 25.344 1 60.28 44 ILE B N 1
ATOM 3901 C CA . ILE B 1 44 ? 51.25 -17.688 24.516 1 60.28 44 ILE B CA 1
ATOM 3902 C C . ILE B 1 44 ? 52.062 -16.688 25.328 1 60.28 44 ILE B C 1
ATOM 3904 O O . ILE B 1 44 ? 51.562 -16.188 26.344 1 60.28 44 ILE B O 1
ATOM 3908 N N . PRO B 1 45 ? 53.469 -16.688 25.141 1 55.81 45 PRO B N 1
ATOM 3909 C CA . PRO B 1 45 ? 54.219 -15.711 25.922 1 55.81 45 PRO B CA 1
ATOM 3910 C C . PRO B 1 45 ? 53.719 -14.281 25.734 1 55.81 45 PRO B C 1
ATOM 3912 O O . PRO B 1 45 ? 53.062 -13.992 24.734 1 55.81 45 PRO B O 1
ATOM 3915 N N . ARG B 1 46 ? 53.781 -13.484 26.781 1 49.09 46 ARG B N 1
ATOM 3916 C CA . ARG B 1 46 ? 53.406 -12.078 26.797 1 49.09 46 ARG B CA 1
ATOM 3917 C C . ARG B 1 46 ? 53.906 -11.352 25.562 1 49.09 46 ARG B C 1
ATOM 3919 O O . ARG B 1 46 ? 53.344 -10.352 25.125 1 49.09 46 ARG B O 1
ATOM 3926 N N . CYS B 1 47 ? 55.094 -11.578 25.062 1 41.75 47 CYS B N 1
ATOM 3927 C CA . CYS B 1 47 ? 55.656 -10.836 23.938 1 41.75 47 CYS B CA 1
ATOM 3928 C C . CYS B 1 47 ? 55.125 -11.367 22.609 1 41.75 47 CYS B C 1
ATOM 3930 O O . CYS B 1 47 ? 55.5 -10.906 21.547 1 41.75 47 CYS B O 1
ATOM 3932 N N . ARG B 1 48 ? 53.75 -11.711 22.391 1 44.88 48 ARG B N 1
ATOM 3933 C CA . ARG B 1 48 ? 52.812 -12.047 21.344 1 44.88 48 ARG B CA 1
ATOM 3934 C C . ARG B 1 48 ? 53.5 -12.727 20.172 1 44.88 48 ARG B C 1
ATOM 3936 O O . ARG B 1 48 ? 53.031 -12.648 19.031 1 44.88 48 ARG B O 1
ATOM 3943 N N . SER B 1 49 ? 54.719 -13.172 20.375 1 45.16 49 SER B N 1
ATOM 3944 C CA . SER B 1 49 ? 55.344 -13.781 19.203 1 45.16 49 SER B CA 1
ATOM 3945 C C . SER B 1 49 ? 54.75 -15.148 18.906 1 45.16 49 SER B C 1
ATOM 3947 O O . SER B 1 49 ? 54.594 -15.969 19.812 1 45.16 49 SER B O 1
ATOM 3949 N N . THR B 1 50 ? 53.938 -15.352 17.953 1 48.5 50 THR B N 1
ATOM 3950 C CA . THR B 1 50 ? 53.312 -16.594 17.5 1 48.5 50 THR B CA 1
ATOM 3951 C C . THR B 1 50 ? 54.344 -17.531 16.906 1 48.5 50 THR B C 1
ATOM 3953 O O . THR B 1 50 ? 54 -18.547 16.281 1 48.5 50 THR B O 1
ATOM 3956 N N . SER B 1 51 ? 55.656 -17.141 17.062 1 56.19 51 SER B N 1
ATOM 3957 C CA . SER B 1 51 ? 56.719 -17.969 16.484 1 56.19 51 SER B CA 1
ATOM 3958 C C . SER B 1 51 ? 56.719 -19.375 17.078 1 56.19 51 SER B C 1
ATOM 3960 O O . SER B 1 51 ? 56.969 -20.344 16.359 1 56.19 51 SER B O 1
ATOM 3962 N N . ASN B 1 52 ? 56.375 -19.469 18.375 1 60.47 52 ASN B N 1
ATOM 3963 C CA . ASN B 1 52 ? 56.406 -20.766 19.031 1 60.47 52 ASN B CA 1
ATOM 3964 C C . ASN B 1 52 ? 55.312 -21.688 18.5 1 60.47 52 ASN B C 1
ATOM 3966 O O . ASN B 1 52 ? 55.531 -22.891 18.359 1 60.47 52 ASN B O 1
ATOM 3970 N N . LEU B 1 53 ? 54.188 -21.094 18.141 1 60.44 53 LEU B N 1
ATOM 3971 C CA . LEU B 1 53 ? 53.062 -21.875 17.609 1 60.44 53 LEU B CA 1
ATOM 3972 C C . LEU B 1 53 ? 53.375 -22.328 16.172 1 60.44 53 LEU B C 1
ATOM 3974 O O . LEU B 1 53 ? 53.062 -23.469 15.812 1 60.44 53 LEU B O 1
ATOM 3978 N N . LEU B 1 54 ? 54.094 -21.469 15.477 1 63.06 54 LEU B N 1
ATOM 3979 C CA . LEU B 1 54 ? 54.5 -21.844 14.125 1 63.06 54 LEU B CA 1
ATOM 3980 C C . LEU B 1 54 ? 55.531 -22.953 14.156 1 63.06 54 LEU B C 1
ATOM 3982 O O . LEU B 1 54 ? 55.5 -23.875 13.336 1 63.06 54 LEU B O 1
ATOM 3986 N N . ARG B 1 55 ? 56.406 -22.953 15.094 1 66.19 55 ARG B N 1
ATOM 3987 C CA . ARG B 1 55 ? 57.406 -24 15.266 1 66.19 55 ARG B CA 1
ATOM 3988 C C . ARG B 1 55 ? 56.75 -25.328 15.617 1 66.19 55 ARG B C 1
ATOM 3990 O O . ARG B 1 55 ? 57.156 -26.375 15.086 1 66.19 55 ARG B O 1
ATOM 3997 N N . HIS B 1 56 ? 55.688 -25.344 16.422 1 67.19 56 HIS B N 1
ATOM 3998 C CA . HIS B 1 56 ? 54.938 -26.547 16.766 1 67.19 56 HIS B CA 1
ATOM 3999 C C . HIS B 1 56 ? 54.281 -27.172 15.539 1 67.19 56 HIS B C 1
ATOM 4001 O O . HIS B 1 56 ? 54.375 -28.391 15.32 1 67.19 56 HIS B O 1
ATOM 4007 N N . LEU B 1 57 ? 53.688 -26.344 14.766 1 64.81 57 LEU B N 1
ATOM 4008 C CA . LEU B 1 57 ? 53.031 -26.875 13.578 1 64.81 57 LEU B CA 1
ATOM 4009 C C . LEU B 1 57 ? 54.031 -27.438 12.586 1 64.81 57 LEU B C 1
ATOM 4011 O O . LEU B 1 57 ? 53.812 -28.484 11.992 1 64.81 57 LEU B O 1
ATOM 4015 N N . LYS B 1 58 ? 55.156 -26.781 12.461 1 68.69 58 LYS B N 1
ATOM 4016 C CA . LYS B 1 58 ? 56.188 -27.234 11.555 1 68.69 58 LYS B CA 1
ATOM 4017 C C . LYS B 1 58 ? 56.812 -28.547 12.039 1 68.69 58 LYS B C 1
ATOM 4019 O O . LYS B 1 58 ? 57.094 -29.438 11.227 1 68.69 58 LYS B O 1
ATOM 4024 N N . GLU B 1 59 ? 56.875 -28.672 13.328 1 73.94 59 GLU B N 1
ATOM 4025 C CA . GLU B 1 59 ? 57.594 -29.812 13.867 1 73.94 59 GLU B CA 1
ATOM 4026 C C . GLU B 1 59 ? 56.688 -31 14.078 1 73.94 59 GLU B C 1
ATOM 4028 O O . GLU B 1 59 ? 57.062 -32.156 13.844 1 73.94 59 GLU B O 1
ATOM 4033 N N . ASN B 1 60 ? 55.344 -30.766 14.523 1 71.94 60 ASN B N 1
ATOM 4034 C CA . ASN B 1 60 ? 54.5 -31.891 14.914 1 71.94 60 ASN B CA 1
ATOM 4035 C C . ASN B 1 60 ? 53.406 -32.188 13.867 1 71.94 60 ASN B C 1
ATOM 4037 O O . ASN B 1 60 ? 52.812 -33.25 13.867 1 71.94 60 ASN B O 1
ATOM 4041 N N . HIS B 1 61 ? 53.031 -31.188 13.031 1 64.12 61 HIS B N 1
ATOM 4042 C CA . HIS B 1 61 ? 52 -31.422 12.023 1 64.12 61 HIS B CA 1
ATOM 4043 C C . HIS B 1 61 ? 52.469 -30.953 10.648 1 64.12 61 HIS B C 1
ATOM 4045 O O . HIS B 1 61 ? 51.844 -30.094 10.031 1 64.12 61 HIS B O 1
ATOM 4051 N N . PRO B 1 62 ? 53.688 -31.469 10.211 1 65.62 62 PRO B N 1
ATOM 4052 C CA . PRO B 1 62 ? 54.25 -31.031 8.93 1 65.62 62 PRO B CA 1
ATOM 4053 C C . PRO B 1 62 ? 53.375 -31.359 7.742 1 65.62 62 PRO B C 1
ATOM 4055 O O . PRO B 1 62 ? 53.344 -30.609 6.766 1 65.62 62 PRO B O 1
ATOM 4058 N N . GLU B 1 63 ? 52.688 -32.469 7.734 1 64.94 63 GLU B N 1
ATOM 4059 C CA . GLU B 1 63 ? 51.875 -32.875 6.586 1 64.94 63 GLU B CA 1
ATOM 4060 C C . GLU B 1 63 ? 50.656 -31.953 6.43 1 64.94 63 GLU B C 1
ATOM 4062 O O . GLU B 1 63 ? 50.281 -31.578 5.309 1 64.94 63 GLU B O 1
ATOM 4067 N N . GLU B 1 64 ? 49.969 -31.625 7.543 1 59.84 64 GLU B N 1
ATOM 4068 C CA . GLU B 1 64 ? 48.812 -30.734 7.453 1 59.84 64 GLU B CA 1
ATOM 4069 C C . GLU B 1 64 ? 49.25 -29.328 7.012 1 59.84 64 GLU B C 1
ATOM 4071 O O . GLU B 1 64 ? 48.5 -28.656 6.273 1 59.84 64 GLU B O 1
ATOM 4076 N N . LEU B 1 65 ? 50.469 -29 7.449 1 56.91 65 LEU B N 1
ATOM 4077 C CA . LEU B 1 65 ? 51.062 -27.766 6.965 1 56.91 65 LEU B CA 1
ATOM 4078 C C . LEU B 1 65 ? 51.406 -27.859 5.484 1 56.91 65 LEU B C 1
ATOM 4080 O O . LEU B 1 65 ? 51.188 -26.906 4.723 1 56.91 65 LEU B O 1
ATOM 4084 N N . ARG B 1 66 ? 51.906 -28.922 5 1 57.28 66 ARG B N 1
ATOM 4085 C CA . ARG B 1 66 ? 52.188 -29.125 3.584 1 57.28 66 ARG B CA 1
ATOM 4086 C C . ARG B 1 66 ? 50.906 -29.141 2.76 1 57.28 66 ARG B C 1
ATOM 4088 O O . ARG B 1 66 ? 50.875 -28.578 1.664 1 57.28 66 ARG B O 1
ATOM 4095 N N . ASN B 1 67 ? 49.844 -29.891 3.141 1 51.66 67 ASN B N 1
ATOM 4096 C CA . ASN B 1 67 ? 48.562 -29.922 2.414 1 51.66 67 ASN B CA 1
ATOM 4097 C C . ASN B 1 67 ? 47.906 -28.562 2.381 1 51.66 67 ASN B C 1
ATOM 4099 O O . ASN B 1 67 ? 47.281 -28.188 1.381 1 51.66 67 ASN B O 1
ATOM 4103 N N . ALA B 1 68 ? 47.906 -27.781 3.434 1 45.75 68 ALA B N 1
ATOM 4104 C CA . ALA B 1 68 ? 47.469 -26.406 3.414 1 45.75 68 ALA B CA 1
ATOM 4105 C C . ALA B 1 68 ? 48.344 -25.547 2.502 1 45.75 68 ALA B C 1
ATOM 4107 O O . ALA B 1 68 ? 47.844 -24.656 1.803 1 45.75 68 ALA B O 1
ATOM 4108 N N . ASN B 1 69 ? 49.594 -25.797 2.512 1 43.88 69 ASN B N 1
ATOM 4109 C CA . ASN B 1 69 ? 50.5 -25.109 1.602 1 43.88 69 ASN B CA 1
ATOM 4110 C C . ASN B 1 69 ? 50.344 -25.609 0.17 1 43.88 69 ASN B C 1
ATOM 4112 O O . ASN B 1 69 ? 50.531 -24.859 -0.784 1 43.88 69 ASN B O 1
ATOM 4116 N N . ALA B 1 70 ? 50.094 -26.891 -0.152 1 43.84 70 ALA B N 1
ATOM 4117 C CA . ALA B 1 70 ? 49.938 -27.391 -1.517 1 43.84 70 ALA B CA 1
ATOM 4118 C C . ALA B 1 70 ? 48.719 -26.766 -2.186 1 43.84 70 ALA B C 1
ATOM 4120 O O . ALA B 1 70 ? 48.719 -26.5 -3.389 1 43.84 70 ALA B O 1
ATOM 4121 N N . THR B 1 71 ? 47.5 -26.688 -1.565 1 37.75 71 THR B N 1
ATOM 4122 C CA . THR B 1 71 ? 46.406 -25.922 -2.17 1 37.75 71 THR B CA 1
ATOM 4123 C C . THR B 1 71 ? 46.812 -24.453 -2.344 1 37.75 71 THR B C 1
ATOM 4125 O O . THR B 1 71 ? 46.312 -23.781 -3.254 1 37.75 71 THR B O 1
ATOM 4128 N N . ARG B 1 72 ? 47.688 -23.922 -1.542 1 33 72 ARG B N 1
ATOM 4129 C CA . ARG B 1 72 ? 48.281 -22.594 -1.758 1 33 72 ARG B CA 1
ATOM 4130 C C . ARG B 1 72 ? 49.188 -22.594 -2.98 1 33 72 ARG B C 1
ATOM 4132 O O . ARG B 1 72 ? 49.219 -21.609 -3.725 1 33 72 ARG B O 1
ATOM 4139 N N . THR B 1 73 ? 49.938 -23.625 -3.141 1 34.88 73 THR B N 1
ATOM 4140 C CA . THR B 1 73 ? 50.875 -23.641 -4.262 1 34.88 73 THR B CA 1
ATOM 4141 C C . THR B 1 73 ? 50.125 -23.688 -5.59 1 34.88 73 THR B C 1
ATOM 4143 O O . THR B 1 73 ? 50.625 -23.234 -6.617 1 34.88 73 THR B O 1
ATOM 4146 N N . ARG B 1 74 ? 49 -24.531 -5.797 1 33.5 74 ARG B N 1
ATOM 4147 C CA . ARG B 1 74 ? 48.312 -24.359 -7.07 1 33.5 74 ARG B CA 1
ATOM 4148 C C . ARG B 1 74 ? 47.812 -22.922 -7.234 1 33.5 74 ARG B C 1
ATOM 4150 O O . ARG B 1 74 ? 47.656 -22.438 -8.359 1 33.5 74 ARG B O 1
ATOM 4157 N N . ARG B 1 75 ? 47.438 -22.188 -6.16 1 31.08 75 ARG B N 1
ATOM 4158 C CA . ARG B 1 75 ? 47.219 -20.75 -6.285 1 31.08 75 ARG B CA 1
ATOM 4159 C C . ARG B 1 75 ? 48.531 -20.031 -6.508 1 31.08 75 ARG B C 1
ATOM 4161 O O . ARG B 1 75 ? 48.562 -18.922 -7.07 1 31.08 75 ARG B O 1
ATOM 4168 N N . GLU B 1 76 ? 49.594 -20.578 -6.027 1 31.52 76 GLU B N 1
ATOM 4169 C CA . GLU B 1 76 ? 50.875 -19.875 -6.141 1 31.52 76 GLU B CA 1
ATOM 4170 C C . GLU B 1 76 ? 51.406 -19.922 -7.57 1 31.52 76 GLU B C 1
ATOM 4172 O O . GLU B 1 76 ? 52.281 -19.125 -7.945 1 31.52 76 GLU B O 1
ATOM 4177 N N . LYS B 1 77 ? 51.312 -21.078 -8.328 1 33.06 77 LYS B N 1
ATOM 4178 C CA . LYS B 1 77 ? 51.938 -21.031 -9.641 1 33.06 77 LYS B CA 1
ATOM 4179 C C . LYS B 1 77 ? 51.375 -19.875 -10.477 1 33.06 77 LYS B C 1
ATOM 4181 O O . LYS B 1 77 ? 52 -19.438 -11.445 1 33.06 77 LYS B O 1
ATOM 4186 N N . ASN B 1 78 ? 50.062 -19.672 -10.539 1 30.2 78 ASN B N 1
ATOM 4187 C CA . ASN B 1 78 ? 49.75 -18.484 -11.336 1 30.2 78 ASN B CA 1
ATOM 4188 C C . ASN B 1 78 ? 50.375 -17.234 -10.75 1 30.2 78 ASN B C 1
ATOM 4190 O O . ASN B 1 78 ? 50.031 -16.125 -11.141 1 30.2 78 ASN B O 1
ATOM 4194 N N . ASN B 1 79 ? 51.219 -17.422 -9.742 1 29.23 79 ASN B N 1
ATOM 4195 C CA . ASN B 1 79 ? 51.875 -16.297 -9.078 1 29.23 79 ASN B CA 1
ATOM 4196 C C . ASN B 1 79 ? 52.969 -15.695 -9.977 1 29.23 79 ASN B C 1
ATOM 4198 O O . ASN B 1 79 ? 53.812 -14.938 -9.5 1 29.23 79 ASN B O 1
ATOM 4202 N N . ASN B 1 80 ? 53.438 -16.422 -10.961 1 30 80 ASN B N 1
ATOM 4203 C CA . ASN B 1 80 ? 54.656 -15.852 -11.523 1 30 80 ASN B CA 1
ATOM 4204 C C . ASN B 1 80 ? 54.5 -14.375 -11.852 1 30 80 ASN B C 1
ATOM 4206 O O . ASN B 1 80 ? 55.375 -13.57 -11.586 1 30 80 ASN B O 1
ATOM 4210 N N . ASP B 1 81 ? 54 -14.117 -13.109 1 29.22 81 ASP B N 1
ATOM 4211 C CA . ASP B 1 81 ? 54.219 -12.781 -13.648 1 29.22 81 ASP B CA 1
ATOM 4212 C C . ASP B 1 81 ? 53.531 -11.727 -12.789 1 29.22 81 ASP B C 1
ATOM 4214 O O . ASP B 1 81 ? 52.344 -11.789 -12.562 1 29.22 81 ASP B O 1
ATOM 4218 N N . PRO B 1 82 ? 54.25 -11.109 -11.766 1 31.98 82 PRO B N 1
ATOM 4219 C CA . PRO B 1 82 ? 53.719 -10.094 -10.867 1 31.98 82 PRO B CA 1
ATOM 4220 C C . PRO B 1 82 ? 52.812 -9.102 -11.586 1 31.98 82 PRO B C 1
ATOM 4222 O O . PRO B 1 82 ? 53.281 -8.211 -12.289 1 31.98 82 PRO B O 1
ATOM 4225 N N . LYS B 1 83 ? 51.938 -9.516 -12.445 1 29.64 83 LYS B N 1
ATOM 4226 C CA . LYS B 1 83 ? 51.125 -8.445 -12.984 1 29.64 83 LYS B CA 1
ATOM 4227 C C . LYS B 1 83 ? 50.75 -7.438 -11.898 1 29.64 83 LYS B C 1
ATOM 4229 O O . LYS B 1 83 ? 50.344 -7.82 -10.797 1 29.64 83 LYS B O 1
ATOM 4234 N N . GLN B 1 84 ? 51.406 -6.125 -11.898 1 28.91 84 GLN B N 1
ATOM 4235 C CA . GLN B 1 84 ? 51.188 -4.891 -11.156 1 28.91 84 GLN B CA 1
ATOM 4236 C C . GLN B 1 84 ? 49.719 -4.746 -10.75 1 28.91 84 GLN B C 1
ATOM 4238 O O . GLN B 1 84 ? 48.875 -4.543 -11.602 1 28.91 84 GLN B O 1
ATOM 4243 N N . ALA B 1 85 ? 49.219 -5.527 -9.898 1 31.47 85 ALA B N 1
ATOM 4244 C CA . ALA B 1 85 ? 47.969 -5.043 -9.289 1 31.47 85 ALA B CA 1
ATOM 4245 C C . ALA B 1 85 ? 48 -3.521 -9.172 1 31.47 85 ALA B C 1
ATOM 4247 O O . ALA B 1 85 ? 48.906 -2.938 -8.609 1 31.47 85 ALA B O 1
ATOM 4248 N N . THR B 1 86 ? 47.625 -2.789 -10.195 1 32.84 86 THR B N 1
ATOM 4249 C CA . THR B 1 86 ? 47.688 -1.331 -10.203 1 32.84 86 THR B CA 1
ATOM 4250 C C . THR B 1 86 ? 47.5 -0.775 -8.797 1 32.84 86 THR B C 1
ATOM 4252 O O . THR B 1 86 ? 46.75 -1.351 -8 1 32.84 86 THR B O 1
ATOM 4255 N N . LEU B 1 87 ? 48.469 0.002 -8.156 1 33.03 87 LEU B N 1
ATOM 4256 C CA . LEU B 1 87 ? 48.375 0.908 -7.02 1 33.03 87 LEU B CA 1
ATOM 4257 C C . LEU B 1 87 ? 46.906 1.23 -6.711 1 33.03 87 LEU B C 1
ATOM 4259 O O . LEU B 1 87 ? 46.562 1.579 -5.578 1 33.03 87 LEU B O 1
ATOM 4263 N N . GLU B 1 88 ? 46.125 1.131 -7.691 1 35.19 88 GLU B N 1
ATOM 4264 C CA . GLU B 1 88 ? 44.719 1.541 -7.547 1 35.19 88 GLU B CA 1
ATOM 4265 C C . GLU B 1 88 ? 43.969 0.606 -6.605 1 35.19 88 GLU B C 1
ATOM 4267 O O . GLU B 1 88 ? 43.125 1.05 -5.836 1 35.19 88 GLU B O 1
ATOM 4272 N N . GLU B 1 89 ? 44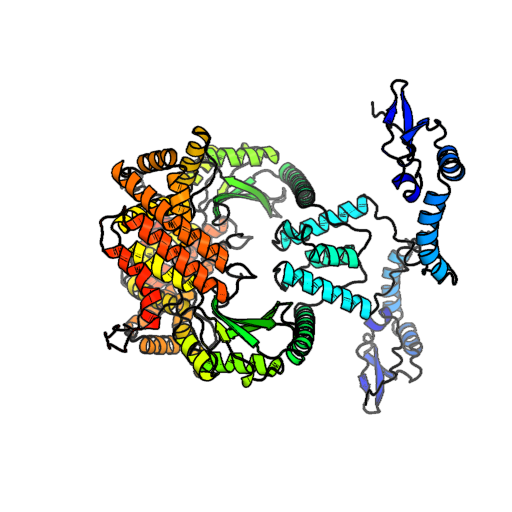.125 -0.701 -6.699 1 37.84 89 GLU B N 1
ATOM 4273 C CA . GLU B 1 89 ? 43.344 -1.588 -5.852 1 37.84 89 GLU B CA 1
ATOM 4274 C C . GLU B 1 89 ? 43.844 -1.546 -4.402 1 37.84 89 GLU B C 1
ATOM 4276 O O . GLU B 1 89 ? 43.062 -1.769 -3.475 1 37.84 89 GLU B O 1
ATOM 4281 N N . THR B 1 90 ? 45.156 -1.613 -4.07 1 36.88 90 THR B N 1
ATOM 4282 C CA . THR B 1 90 ? 45.75 -1.653 -2.736 1 36.88 90 THR B CA 1
ATOM 4283 C C . THR B 1 90 ? 45.312 -0.444 -1.916 1 36.88 90 THR B C 1
ATOM 4285 O O . THR B 1 90 ? 45.312 -0.486 -0.684 1 36.88 90 THR B O 1
ATOM 4288 N N . LEU B 1 91 ? 45.375 0.809 -2.439 1 36.59 91 LEU B N 1
ATOM 4289 C CA . LEU B 1 91 ? 45 1.925 -1.574 1 36.59 91 LEU B CA 1
ATOM 4290 C C . LEU B 1 91 ? 43.5 1.906 -1.274 1 36.59 91 LEU B C 1
ATOM 4292 O O . LEU B 1 91 ? 42.719 2.609 -1.926 1 36.59 91 LEU B O 1
ATOM 4296 N N . LYS B 1 92 ? 42.875 0.75 -1.19 1 45.81 92 LYS B N 1
ATOM 4297 C CA . LYS B 1 92 ? 41.594 0.8 -0.502 1 45.81 92 LYS B CA 1
ATOM 4298 C C . LYS B 1 92 ? 41.656 1.724 0.711 1 45.81 92 LYS B C 1
ATOM 4300 O O . LYS B 1 92 ? 42.281 1.39 1.721 1 45.81 92 LYS B O 1
ATOM 4305 N N . ARG B 1 93 ? 41.75 2.895 0.612 1 52 93 ARG B N 1
ATOM 4306 C CA . ARG B 1 93 ? 41.781 3.844 1.721 1 52 93 ARG B CA 1
ATOM 4307 C C . ARG B 1 93 ? 40.75 3.48 2.775 1 52 93 ARG B C 1
ATOM 4309 O O . ARG B 1 93 ? 39.562 3.326 2.461 1 52 93 ARG B O 1
ATOM 4316 N N . LYS B 1 94 ? 41.188 2.783 3.873 1 66.75 94 LYS B N 1
ATOM 4317 C CA . LYS B 1 94 ? 40.375 2.439 5.043 1 66.75 94 LYS B CA 1
ATOM 4318 C C . LYS B 1 94 ? 39.469 3.604 5.461 1 66.75 94 LYS B C 1
ATOM 4320 O O . LYS B 1 94 ? 39.938 4.746 5.543 1 66.75 94 LYS B O 1
ATOM 4325 N N . MET B 1 95 ? 38.25 3.441 5.301 1 84.06 95 MET B N 1
ATOM 4326 C CA . MET B 1 95 ? 37.25 4.426 5.695 1 84.06 95 MET B CA 1
ATOM 4327 C C . MET B 1 95 ? 37.344 4.723 7.188 1 84.06 95 MET B C 1
ATOM 4329 O O . MET B 1 95 ? 37.5 3.807 8 1 84.06 95 MET B O 1
ATOM 4333 N N . THR B 1 96 ? 37.531 5.934 7.539 1 87.5 96 THR B N 1
ATOM 4334 C CA . THR B 1 96 ? 37.562 6.336 8.945 1 87.5 96 THR B CA 1
ATOM 4335 C C . THR B 1 96 ? 36.188 6.156 9.57 1 87.5 96 THR B C 1
ATOM 4337 O O . THR B 1 96 ? 35.188 6.02 8.859 1 87.5 96 THR B O 1
ATOM 4340 N N . LYS B 1 97 ? 36.25 5.98 10.812 1 89.94 97 LYS B N 1
ATOM 4341 C CA . LYS B 1 97 ? 35 5.867 11.547 1 89.94 97 LYS B CA 1
ATOM 4342 C C . LYS B 1 97 ? 34.094 7.066 11.289 1 89.94 97 LYS B C 1
ATOM 4344 O O . LYS B 1 97 ? 32.875 6.918 11.148 1 89.94 97 LYS B O 1
ATOM 4349 N N . ALA B 1 98 ? 34.656 8.203 11.227 1 90.75 98 ALA B N 1
ATOM 4350 C CA . ALA B 1 98 ? 33.906 9.43 10.984 1 90.75 98 ALA B CA 1
ATOM 4351 C C . ALA B 1 98 ? 33.281 9.422 9.594 1 90.75 98 ALA B C 1
ATOM 4353 O O . ALA B 1 98 ? 32.156 9.867 9.414 1 90.75 98 ALA B O 1
ATOM 4354 N N . GLN B 1 99 ? 34.031 8.961 8.703 1 91.31 99 GLN B N 1
ATOM 4355 C CA . GLN B 1 99 ? 33.5 8.867 7.34 1 91.31 99 GLN B CA 1
ATOM 4356 C C . GLN B 1 99 ? 32.344 7.887 7.254 1 91.31 99 GLN B C 1
ATOM 4358 O O . GLN B 1 99 ? 31.328 8.156 6.598 1 91.31 99 GLN B O 1
ATOM 4363 N N . LYS B 1 100 ? 32.531 6.809 7.922 1 94 100 LYS B N 1
ATOM 4364 C CA . LYS B 1 100 ? 31.453 5.809 7.938 1 94 100 LYS B CA 1
ATOM 4365 C C . LYS B 1 100 ? 30.188 6.371 8.578 1 94 100 LYS B C 1
ATOM 4367 O O . LYS B 1 100 ? 29.094 6.156 8.07 1 94 100 LYS B O 1
ATOM 4372 N N . GLU B 1 101 ? 30.375 7.012 9.656 1 94.06 101 GLU B N 1
ATOM 4373 C CA . GLU B 1 101 ? 29.25 7.602 10.359 1 94.06 101 GLU B CA 1
ATOM 4374 C C . GLU B 1 101 ? 28.516 8.617 9.477 1 94.06 101 GLU B C 1
ATOM 4376 O O . GLU B 1 101 ? 27.297 8.688 9.484 1 94.06 101 GLU B O 1
ATOM 4381 N N . SER B 1 102 ? 29.266 9.367 8.781 1 95 102 SER B N 1
ATOM 4382 C CA . SER B 1 102 ? 28.672 10.344 7.883 1 95 102 SER B CA 1
ATOM 4383 C C . SER B 1 102 ? 27.875 9.664 6.773 1 95 102 SER B C 1
ATOM 4385 O O . SER B 1 102 ? 26.781 10.117 6.422 1 95 102 SER B O 1
ATOM 4387 N N . LEU B 1 103 ? 28.438 8.617 6.285 1 95.94 103 LEU B N 1
ATOM 4388 C CA . LEU B 1 103 ? 27.75 7.867 5.234 1 95.94 103 LEU B CA 1
ATOM 4389 C C . LEU B 1 103 ? 26.5 7.191 5.773 1 95.94 103 LEU B C 1
ATOM 4391 O O . LEU B 1 103 ? 25.469 7.156 5.102 1 95.94 103 LEU B O 1
ATOM 4395 N N . ASP B 1 104 ? 26.578 6.66 6.961 1 96.81 104 ASP B N 1
ATOM 4396 C CA . ASP B 1 104 ? 25.422 6.055 7.602 1 96.81 104 ASP B CA 1
ATOM 4397 C C . ASP B 1 104 ? 24.297 7.078 7.781 1 96.81 104 ASP B C 1
ATOM 4399 O O . ASP B 1 104 ? 23.125 6.758 7.59 1 96.81 104 ASP B O 1
ATOM 4403 N N . LYS B 1 105 ? 24.688 8.266 8.141 1 96.62 105 LYS B N 1
ATOM 4404 C CA . LYS B 1 105 ? 23.703 9.336 8.305 1 96.62 105 LYS B CA 1
ATOM 4405 C C . LYS B 1 105 ? 23.031 9.68 6.98 1 96.62 105 LYS B C 1
ATOM 4407 O O . LYS B 1 105 ? 21.812 9.875 6.926 1 96.62 105 LYS B O 1
ATOM 4412 N N . LYS B 1 106 ? 23.828 9.75 5.969 1 96.62 106 LYS B N 1
ATOM 4413 C CA . LYS B 1 106 ? 23.281 10.055 4.648 1 96.62 106 LYS B CA 1
ATOM 4414 C C . LYS B 1 106 ? 22.359 8.938 4.168 1 96.62 106 LYS B C 1
ATOM 4416 O O . LYS B 1 106 ? 21.328 9.203 3.543 1 96.62 106 LYS B O 1
ATOM 4421 N N . LEU B 1 107 ? 22.75 7.734 4.43 1 96.81 107 LEU B N 1
ATOM 4422 C CA . LEU B 1 107 ? 21.906 6.594 4.094 1 96.81 107 LEU B CA 1
ATOM 4423 C C . LEU B 1 107 ? 20.594 6.656 4.852 1 96.81 107 LEU B C 1
ATOM 4425 O O . LEU B 1 107 ? 19.516 6.461 4.262 1 96.81 107 LEU B O 1
ATOM 4429 N N . ALA B 1 108 ? 20.656 6.914 6.09 1 97.06 108 ALA B N 1
ATOM 4430 C CA . ALA B 1 108 ? 19.453 7.035 6.914 1 97.06 108 ALA B CA 1
ATOM 4431 C C . ALA B 1 108 ? 18.516 8.117 6.375 1 97.06 108 ALA B C 1
ATOM 4433 O O . ALA B 1 108 ? 17.297 7.93 6.32 1 97.06 108 ALA B O 1
ATOM 4434 N N . THR B 1 109 ? 19.062 9.203 5.961 1 96.06 109 THR B N 1
ATOM 4435 C CA . THR B 1 109 ? 18.281 10.305 5.402 1 96.06 109 THR B CA 1
ATOM 4436 C C . THR B 1 109 ? 17.625 9.891 4.094 1 96.06 109 THR B C 1
ATOM 4438 O O . THR B 1 109 ? 16.453 10.227 3.848 1 96.06 109 THR B O 1
ATOM 4441 N N . ALA B 1 110 ? 18.344 9.188 3.314 1 95.62 110 ALA B N 1
ATOM 4442 C CA . ALA B 1 110 ? 17.797 8.703 2.053 1 95.62 110 ALA B CA 1
ATOM 4443 C C . ALA B 1 110 ? 16.609 7.766 2.293 1 95.62 110 ALA B C 1
ATOM 4445 O O . ALA B 1 110 ? 15.594 7.844 1.598 1 95.62 110 ALA B O 1
ATOM 4446 N N . VAL B 1 111 ? 16.734 6.906 3.26 1 95.38 111 VAL B N 1
ATOM 4447 C CA . VAL B 1 111 ? 15.688 5.949 3.59 1 95.38 111 VAL B CA 1
ATOM 4448 C C . VAL B 1 111 ? 14.461 6.691 4.121 1 95.38 111 VAL B C 1
ATOM 4450 O O . VAL B 1 111 ? 13.328 6.418 3.705 1 95.38 111 VAL B O 1
ATOM 4453 N N . ALA B 1 112 ? 14.672 7.656 4.941 1 94.38 112 ALA B N 1
ATOM 4454 C CA . ALA B 1 112 ? 13.586 8.422 5.543 1 94.38 112 ALA B CA 1
ATOM 4455 C C . ALA B 1 112 ? 12.875 9.281 4.5 1 94.38 112 ALA B C 1
ATOM 4457 O O . ALA B 1 112 ? 11.648 9.258 4.406 1 94.38 112 ALA B O 1
ATOM 4458 N N . HIS B 1 113 ? 13.648 9.961 3.689 1 93.19 113 HIS B N 1
ATOM 4459 C CA . HIS B 1 113 ? 13.078 10.867 2.697 1 93.19 113 HIS B CA 1
ATOM 4460 C C . HIS B 1 113 ? 12.367 10.094 1.591 1 93.19 113 HIS B C 1
ATOM 4462 O O . HIS B 1 113 ? 11.367 10.57 1.038 1 93.19 113 HIS B O 1
ATOM 4468 N N . GLY B 1 114 ? 12.906 8.969 1.3 1 91.25 114 GLY B N 1
ATOM 4469 C CA . GLY B 1 114 ? 12.305 8.156 0.256 1 91.25 114 GLY B CA 1
ATOM 4470 C C . GLY B 1 114 ? 11.219 7.234 0.771 1 91.25 114 GLY B C 1
ATOM 4471 O O . GLY B 1 114 ? 10.57 6.535 -0.01 1 91.25 114 GLY B O 1
ATOM 4472 N N . SER B 1 115 ? 11.023 7.27 2.037 1 91.38 115 SER B N 1
ATOM 4473 C CA . SER B 1 115 ? 10.078 6.359 2.674 1 91.38 115 SER B CA 1
ATOM 4474 C C . SER B 1 115 ? 10.367 4.91 2.297 1 91.38 115 SER B C 1
ATOM 4476 O O . SER B 1 115 ? 9.461 4.164 1.916 1 91.38 115 SER B O 1
ATOM 4478 N N . LEU B 1 116 ? 11.578 4.578 2.328 1 92.81 116 LEU B N 1
ATOM 4479 C CA . LEU B 1 116 ? 12.008 3.229 1.982 1 92.81 116 LEU B CA 1
ATOM 4480 C C . LEU B 1 116 ? 11.922 2.307 3.193 1 92.81 116 LEU B C 1
ATOM 4482 O O . LEU B 1 116 ? 12.039 2.76 4.336 1 92.81 116 LEU B O 1
ATOM 4486 N N . PRO B 1 117 ? 11.742 0.997 2.895 1 92.12 117 PRO B N 1
ATOM 4487 C CA . PRO B 1 117 ? 11.758 0.073 4.031 1 92.12 117 PRO B CA 1
ATOM 4488 C C . PRO B 1 117 ? 13.125 0.002 4.715 1 92.12 117 PRO B C 1
ATOM 4490 O O . PRO B 1 117 ? 14.156 0.07 4.047 1 92.12 117 PRO B O 1
ATOM 4493 N N . LEU B 1 118 ? 13.086 -0.217 6.035 1 93.31 118 LEU B N 1
ATOM 4494 C CA . LEU B 1 118 ? 14.328 -0.311 6.797 1 93.31 118 LEU B CA 1
ATOM 4495 C C . LEU B 1 118 ? 15.117 -1.552 6.398 1 93.31 118 LEU B C 1
ATOM 4497 O O . LEU B 1 118 ? 16.344 -1.597 6.566 1 93.31 118 LEU B O 1
ATOM 4501 N N . SER B 1 119 ? 14.469 -2.465 5.805 1 92.56 119 SER B N 1
ATOM 4502 C CA . SER B 1 119 ? 15.094 -3.732 5.441 1 92.56 119 SER B CA 1
ATOM 4503 C C . SER B 1 119 ? 15.945 -3.588 4.188 1 92.56 119 SER B C 1
ATOM 4505 O O . SER B 1 119 ? 16.641 -4.531 3.783 1 92.56 119 SER B O 1
ATOM 4507 N N . ILE B 1 120 ? 15.836 -2.455 3.594 1 93.69 120 ILE B N 1
ATOM 4508 C CA . ILE B 1 120 ? 16.594 -2.234 2.365 1 93.69 120 ILE B CA 1
ATOM 4509 C C . ILE B 1 120 ? 18.078 -2.508 2.617 1 93.69 120 ILE B C 1
ATOM 4511 O O . ILE B 1 120 ? 18.781 -3.004 1.735 1 93.69 120 ILE B O 1
ATOM 4515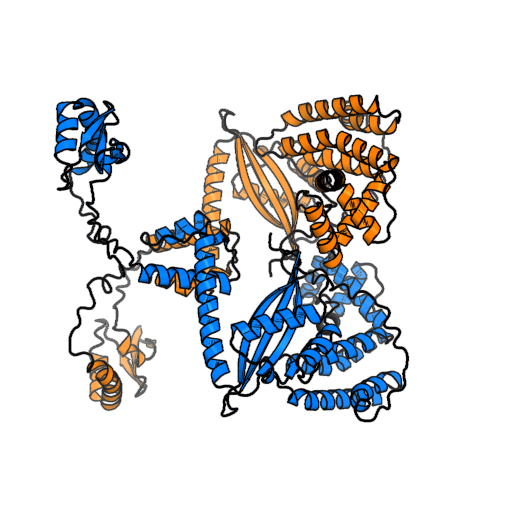 N N . VAL B 1 121 ? 18.594 -2.201 3.793 1 94 121 VAL B N 1
ATOM 4516 C CA . VAL B 1 121 ? 20.016 -2.311 4.105 1 94 121 VAL B CA 1
ATOM 4517 C C . VAL B 1 121 ? 20.406 -3.781 4.242 1 94 121 VAL B C 1
ATOM 4519 O O . VAL B 1 121 ? 21.594 -4.129 4.172 1 94 121 VAL B O 1
ATOM 4522 N N . ALA B 1 122 ? 19.422 -4.598 4.477 1 93.06 122 ALA B N 1
ATOM 4523 C CA . ALA B 1 122 ? 19.688 -6.027 4.609 1 93.06 122 ALA B CA 1
ATOM 4524 C C . ALA B 1 122 ? 19.578 -6.73 3.26 1 93.06 122 ALA B C 1
ATOM 4526 O O . ALA B 1 122 ? 19.891 -7.922 3.148 1 93.06 122 ALA B O 1
ATOM 4527 N N . SER B 1 123 ? 19.125 -6.035 2.285 1 94.19 123 SER B N 1
ATOM 4528 C CA . SER B 1 123 ? 18.984 -6.613 0.953 1 94.19 123 SER B CA 1
ATOM 4529 C C . SER B 1 123 ? 20.344 -6.934 0.34 1 94.19 123 SER B C 1
ATOM 4531 O O . SER B 1 123 ? 21.203 -6.055 0.222 1 94.19 123 SER B O 1
ATOM 4533 N N . PRO B 1 124 ? 20.547 -8.133 -0.12 1 94.69 124 PRO B N 1
ATOM 4534 C CA . PRO B 1 124 ? 21.828 -8.5 -0.728 1 94.69 124 PRO B CA 1
ATOM 4535 C C . PRO B 1 124 ? 22.125 -7.707 -1.999 1 94.69 124 PRO B C 1
ATOM 4537 O O . PRO B 1 124 ? 23.281 -7.344 -2.246 1 94.69 124 PRO B O 1
ATOM 4540 N N . SER B 1 125 ? 21.094 -7.477 -2.75 1 95.25 125 SER B N 1
ATOM 4541 C CA . SER B 1 125 ? 21.297 -6.742 -3.994 1 95.25 125 SER B CA 1
ATOM 4542 C C . SER B 1 125 ? 21.703 -5.297 -3.723 1 95.25 125 SER B C 1
ATOM 4544 O O . SER B 1 125 ? 22.531 -4.734 -4.441 1 95.25 125 SER B O 1
ATOM 4546 N N . PHE B 1 126 ? 21.109 -4.727 -2.699 1 96.31 126 PHE B N 1
ATOM 4547 C CA . PHE B 1 126 ? 21.484 -3.363 -2.342 1 96.31 126 PHE B CA 1
ATOM 4548 C C . PHE B 1 126 ? 22.906 -3.316 -1.793 1 96.31 126 PHE B C 1
ATOM 4550 O O . PHE B 1 126 ? 23.688 -2.43 -2.146 1 96.31 126 PHE B O 1
ATOM 4557 N N . SER B 1 127 ? 23.219 -4.242 -1.012 1 94.62 127 SER B N 1
ATOM 4558 C CA . SER B 1 127 ? 24.562 -4.336 -0.467 1 94.62 127 SER B CA 1
ATOM 4559 C C . SER B 1 127 ? 25.594 -4.512 -1.575 1 94.62 127 SER B C 1
ATOM 4561 O O . SER B 1 127 ? 26.688 -3.928 -1.521 1 94.62 127 SER B O 1
ATOM 4563 N N . ASP B 1 128 ? 25.234 -5.324 -2.535 1 95.75 128 ASP B N 1
ATOM 4564 C CA . ASP B 1 128 ? 26.125 -5.543 -3.676 1 95.75 128 ASP B CA 1
ATOM 4565 C C . ASP B 1 128 ? 26.375 -4.242 -4.43 1 95.75 128 ASP B C 1
ATOM 4567 O O . ASP B 1 128 ? 27.516 -3.971 -4.844 1 95.75 128 ASP B O 1
ATOM 4571 N N . PHE B 1 129 ? 25.438 -3.48 -4.602 1 96.44 129 PHE B N 1
ATOM 4572 C CA . PHE B 1 129 ? 25.547 -2.188 -5.266 1 96.44 129 PHE B CA 1
ATOM 4573 C C . PHE B 1 129 ? 26.438 -1.243 -4.465 1 96.44 129 PHE B C 1
ATOM 4575 O O . PHE B 1 129 ? 27.359 -0.634 -5.016 1 96.44 129 PHE B O 1
ATOM 4582 N N . VAL B 1 130 ? 26.156 -1.182 -3.211 1 95.88 130 VAL B N 1
ATOM 4583 C CA . VAL B 1 130 ? 26.891 -0.275 -2.336 1 95.88 130 VAL B CA 1
ATOM 4584 C C . VAL B 1 130 ? 28.359 -0.692 -2.277 1 95.88 130 VAL B C 1
ATOM 4586 O O . VAL B 1 130 ? 29.25 0.152 -2.357 1 95.88 130 VAL B O 1
ATOM 4589 N N . THR B 1 131 ? 28.578 -1.957 -2.189 1 93.5 131 THR B N 1
ATOM 4590 C CA . THR B 1 131 ? 29.938 -2.475 -2.137 1 93.5 131 THR B CA 1
ATOM 4591 C C . THR B 1 131 ? 30.672 -2.197 -3.443 1 93.5 131 THR B C 1
ATOM 4593 O O . THR B 1 131 ? 31.875 -1.91 -3.439 1 93.5 131 THR B O 1
ATOM 4596 N N . ALA B 1 132 ? 29.984 -2.303 -4.48 1 94 132 ALA B N 1
ATOM 4597 C CA . ALA B 1 132 ? 30.578 -2.004 -5.781 1 94 132 ALA B CA 1
ATOM 4598 C C . ALA B 1 132 ? 30.922 -0.523 -5.902 1 94 132 ALA B C 1
ATOM 4600 O O . ALA B 1 132 ? 31.891 -0.158 -6.559 1 94 132 ALA B O 1
ATOM 4601 N N . LEU B 1 133 ? 30.109 0.298 -5.336 1 93.25 133 LEU B N 1
ATOM 4602 C CA . LEU B 1 133 ? 30.344 1.736 -5.344 1 93.25 133 LEU B CA 1
ATOM 4603 C C . LEU B 1 133 ? 31.578 2.08 -4.496 1 93.25 133 LEU B C 1
ATOM 4605 O O . LEU B 1 133 ? 32.438 2.852 -4.93 1 93.25 133 LEU B O 1
ATOM 4609 N N . ASN B 1 134 ? 31.562 1.57 -3.318 1 92.12 134 ASN B N 1
ATOM 4610 C CA . ASN B 1 134 ? 32.656 1.772 -2.377 1 92.12 134 ASN B CA 1
ATOM 4611 C C . ASN B 1 134 ? 32.906 0.523 -1.538 1 92.12 134 ASN B C 1
ATOM 4613 O O . ASN B 1 134 ? 32.219 0.28 -0.55 1 92.12 134 ASN B O 1
ATOM 4617 N N . PRO B 1 135 ? 33.875 -0.224 -1.923 1 90.38 135 PRO B N 1
ATOM 4618 C CA . PRO B 1 135 ? 34.125 -1.499 -1.254 1 90.38 135 PRO B CA 1
ATOM 4619 C C . PRO B 1 135 ? 34.5 -1.327 0.218 1 90.38 135 PRO B C 1
ATOM 4621 O O . PRO B 1 135 ? 34.469 -2.289 0.988 1 90.38 135 PRO B O 1
ATOM 4624 N N . SER B 1 136 ? 34.875 -0.1 0.61 1 91.25 136 SER B N 1
ATOM 4625 C CA . SER B 1 136 ? 35.281 0.131 1.992 1 91.25 136 SER B CA 1
ATOM 4626 C C . SER B 1 136 ? 34.062 0.375 2.891 1 91.25 136 SER B C 1
ATOM 4628 O O . SER B 1 136 ? 34.188 0.381 4.117 1 91.25 136 SER B O 1
ATOM 4630 N N . TYR B 1 137 ? 33 0.55 2.262 1 94.06 137 TYR B N 1
ATOM 4631 C CA . TYR B 1 137 ? 31.812 0.861 3.027 1 94.06 137 TYR B CA 1
ATOM 4632 C C . TYR B 1 137 ? 30.891 -0.359 3.139 1 94.06 137 TYR B C 1
ATOM 4634 O O . TYR B 1 137 ? 30.641 -1.039 2.145 1 94.06 137 TYR B O 1
ATOM 4642 N N . ARG B 1 138 ? 30.438 -0.617 4.332 1 92.19 138 ARG B N 1
ATOM 4643 C CA . ARG B 1 138 ? 29.453 -1.653 4.59 1 92.19 138 ARG B CA 1
ATOM 4644 C C . ARG B 1 138 ? 28.188 -1.062 5.211 1 92.19 138 ARG B C 1
ATOM 4646 O O . ARG B 1 138 ? 28.266 -0.3 6.176 1 92.19 138 ARG B O 1
ATOM 4653 N N . THR B 1 139 ? 27.109 -1.438 4.645 1 93.81 139 THR B N 1
ATOM 4654 C CA . THR B 1 139 ? 25.844 -0.937 5.156 1 93.81 139 THR B CA 1
ATOM 4655 C C . THR B 1 139 ? 25.609 -1.422 6.586 1 93.81 139 THR B C 1
ATOM 4657 O O . THR B 1 139 ? 25.984 -2.539 6.938 1 93.81 139 THR B O 1
ATOM 4660 N N . PRO B 1 140 ? 25.031 -0.607 7.336 1 94.5 140 PRO B N 1
ATOM 4661 C CA . PRO B 1 140 ? 24.672 -1.049 8.688 1 94.5 140 PRO B CA 1
ATOM 4662 C C . PRO B 1 140 ? 23.547 -2.072 8.703 1 94.5 140 PRO B C 1
ATOM 4664 O O . PRO B 1 140 ? 22.859 -2.25 7.695 1 94.5 140 PRO B O 1
ATOM 4667 N N . SER B 1 141 ? 23.469 -2.793 9.789 1 94.62 141 SER B N 1
ATOM 4668 C CA . SER B 1 141 ? 22.297 -3.65 9.992 1 94.62 141 SER B CA 1
ATOM 4669 C C . SER B 1 141 ? 21.031 -2.826 10.164 1 94.62 141 SER B C 1
ATOM 4671 O O . SER B 1 141 ? 21.094 -1.602 10.297 1 94.62 141 SER B O 1
ATOM 4673 N N . THR B 1 142 ? 19.984 -3.48 10.094 1 95.5 142 THR B N 1
ATOM 4674 C CA . THR B 1 142 ? 18.719 -2.801 10.32 1 95.5 142 THR B CA 1
ATOM 4675 C C . THR B 1 142 ? 18.688 -2.125 11.688 1 95.5 142 THR B C 1
ATOM 4677 O O . THR B 1 142 ? 18.234 -0.984 11.812 1 95.5 142 THR B O 1
ATOM 4680 N N . LYS B 1 143 ? 19.172 -2.799 12.656 1 95.19 143 LYS B N 1
ATOM 4681 C CA . LYS B 1 143 ? 19.266 -2.229 14 1 95.19 143 LYS B CA 1
ATOM 4682 C C . LYS B 1 143 ? 20.219 -1.035 14.023 1 95.19 143 LYS B C 1
ATOM 4684 O O . LYS B 1 143 ? 19.922 -0.019 14.656 1 95.19 143 LYS B O 1
ATOM 4689 N N . GLY B 1 144 ? 21.297 -1.207 13.383 1 95.38 144 GLY B N 1
ATOM 4690 C CA . GLY B 1 144 ? 22.25 -0.112 13.297 1 95.38 144 GLY B CA 1
ATOM 4691 C C . GLY B 1 144 ? 21.672 1.129 12.641 1 95.38 144 GLY B C 1
ATOM 4692 O O . GLY B 1 144 ? 21.922 2.248 13.094 1 95.38 144 GLY B O 1
ATOM 4693 N N . LEU B 1 145 ? 20.984 0.867 11.594 1 96.56 145 LEU B N 1
ATOM 4694 C CA . LEU B 1 145 ? 20.344 1.982 10.906 1 96.56 145 LEU B CA 1
ATOM 4695 C C . LEU B 1 145 ? 19.359 2.688 11.82 1 96.56 145 LEU B C 1
ATOM 4697 O O . LEU B 1 145 ? 19.281 3.92 11.836 1 96.56 145 LEU B O 1
ATOM 4701 N N . LYS B 1 146 ? 18.578 1.954 12.562 1 96.12 146 LYS B N 1
ATOM 4702 C CA . LYS B 1 146 ? 17.625 2.521 13.516 1 96.12 146 LYS B CA 1
ATOM 4703 C C . LYS B 1 146 ? 18.344 3.383 14.555 1 96.12 146 LYS B C 1
ATOM 4705 O O . LYS B 1 146 ? 17.844 4.445 14.93 1 96.12 146 LYS B O 1
ATOM 4710 N N . ASP B 1 147 ? 19.438 2.926 14.945 1 96.06 147 ASP B N 1
ATOM 4711 C CA . ASP B 1 147 ? 20.219 3.68 15.922 1 96.06 147 ASP B CA 1
ATOM 4712 C C . ASP B 1 147 ? 20.672 5.016 15.344 1 96.06 147 ASP B C 1
ATOM 4714 O O . ASP B 1 147 ? 20.656 6.039 16.031 1 96.06 147 ASP B O 1
ATOM 4718 N N . VAL B 1 148 ? 21.109 4.93 14.164 1 96.44 148 VAL B N 1
ATOM 4719 C CA . VAL B 1 148 ? 21.516 6.156 13.484 1 96.44 148 VAL B CA 1
ATOM 4720 C C . VAL B 1 148 ? 20.328 7.113 13.391 1 96.44 148 VAL B C 1
ATOM 4722 O O . VAL B 1 148 ? 20.469 8.312 13.641 1 96.44 148 VAL B O 1
ATOM 4725 N N . MET B 1 149 ? 19.203 6.617 13.062 1 96.06 149 MET B N 1
ATOM 4726 C CA . MET B 1 149 ? 18 7.434 12.938 1 96.06 149 MET B CA 1
ATOM 4727 C C . MET B 1 149 ? 17.594 8.023 14.281 1 96.06 149 MET B C 1
ATOM 4729 O O . MET B 1 149 ? 17.188 9.188 14.359 1 96.06 149 MET B O 1
ATOM 4733 N N . ARG B 1 150 ? 17.719 7.242 15.305 1 94.94 150 ARG B N 1
ATOM 4734 C CA . ARG B 1 150 ? 17.406 7.73 16.641 1 94.94 150 ARG B CA 1
ATOM 4735 C C . ARG B 1 150 ? 18.344 8.875 17.031 1 94.94 150 ARG B C 1
ATOM 4737 O O . ARG B 1 150 ? 17.906 9.852 17.656 1 94.94 150 ARG B O 1
ATOM 4744 N N . ALA B 1 151 ? 19.547 8.688 16.703 1 95.12 151 ALA B N 1
ATOM 4745 C CA . ALA B 1 151 ? 20.516 9.758 16.969 1 95.12 151 ALA B CA 1
ATOM 4746 C C . ALA B 1 151 ? 20.156 11.031 16.219 1 95.12 151 ALA B C 1
ATOM 4748 O O . ALA B 1 151 ? 20.297 12.133 16.734 1 95.12 151 ALA B O 1
ATOM 4749 N N . GLN B 1 152 ? 19.719 10.828 14.992 1 94.44 152 GLN B N 1
ATOM 4750 C CA . GLN B 1 152 ? 19.297 11.969 14.188 1 94.44 152 GLN B CA 1
ATOM 4751 C C . GLN B 1 152 ? 18.094 12.672 14.82 1 94.44 152 GLN B C 1
ATOM 4753 O O . GLN B 1 152 ? 18.016 13.898 14.805 1 94.44 152 GLN B O 1
ATOM 4758 N N . VAL B 1 153 ? 17.188 11.93 15.352 1 93.62 153 VAL B N 1
ATOM 4759 C CA . VAL B 1 153 ? 16.016 12.5 16.031 1 93.62 153 VAL B CA 1
ATOM 4760 C C . VAL B 1 153 ? 16.469 13.305 17.25 1 93.62 153 VAL B C 1
ATOM 4762 O O . VAL B 1 153 ? 15.938 14.391 17.5 1 93.62 153 VAL B O 1
ATOM 4765 N N . GLN B 1 154 ? 17.422 12.82 17.953 1 94.44 154 GLN B N 1
ATOM 4766 C CA . GLN B 1 154 ? 17.953 13.539 19.109 1 94.44 154 GLN B CA 1
ATOM 4767 C C . GLN B 1 154 ? 18.578 14.867 18.688 1 94.44 154 GLN B C 1
ATOM 4769 O O . GLN B 1 154 ? 18.453 15.867 19.406 1 94.44 154 GLN B O 1
ATOM 4774 N N . GLU B 1 155 ? 19.219 14.781 17.578 1 93.94 155 GLU B N 1
ATOM 4775 C CA . GLU B 1 155 ? 19.797 16.016 17.062 1 93.94 155 GLU B CA 1
ATOM 4776 C C . GLU B 1 155 ? 18.703 17.031 16.734 1 93.94 155 GLU B C 1
ATOM 4778 O O . GLU B 1 155 ? 18.844 18.219 17 1 93.94 155 GLU B O 1
ATOM 4783 N N . VAL B 1 156 ? 17.703 16.609 16.125 1 93.38 156 VAL B N 1
ATOM 4784 C CA . VAL B 1 156 ? 16.562 17.469 15.805 1 93.38 156 VAL B CA 1
ATOM 4785 C C . VAL B 1 156 ? 15.945 18.016 17.094 1 93.38 156 VAL B C 1
ATOM 4787 O O . VAL B 1 156 ? 15.594 19.188 17.156 1 93.38 156 VAL B O 1
ATOM 4790 N N . ASP B 1 157 ? 15.828 17.172 18.094 1 94.38 157 ASP B N 1
ATOM 4791 C CA . ASP B 1 157 ? 15.305 17.594 19.391 1 94.38 157 ASP B CA 1
ATOM 4792 C C . ASP B 1 157 ? 16.156 18.719 19.984 1 94.38 157 ASP B C 1
ATOM 4794 O O . ASP B 1 157 ? 15.633 19.672 20.547 1 94.38 157 ASP B O 1
ATOM 4798 N N . ASP B 1 158 ? 17.406 18.547 19.875 1 95.25 158 ASP B N 1
ATOM 4799 C CA . ASP B 1 158 ? 18.312 19.562 20.406 1 95.25 158 ASP B CA 1
ATOM 4800 C C . ASP B 1 158 ? 18.125 20.891 19.688 1 95.25 158 ASP B C 1
ATOM 4802 O O . ASP B 1 158 ? 18.141 21.953 20.312 1 95.25 158 ASP B O 1
ATOM 4806 N N . GLU B 1 159 ? 17.938 20.797 18.422 1 92.44 159 GLU B N 1
ATOM 4807 C CA . GLU B 1 159 ? 17.656 22 17.641 1 92.44 159 GLU B CA 1
ATOM 4808 C C . GLU B 1 159 ? 16.344 22.656 18.078 1 92.44 159 GLU B C 1
ATOM 4810 O O . GLU B 1 159 ? 16.266 23.875 18.188 1 92.44 159 GLU B O 1
ATOM 4815 N N . HIS B 1 160 ? 15.406 21.875 18.281 1 92.38 160 HIS B N 1
ATOM 4816 C CA . HIS B 1 160 ? 14.109 22.375 18.734 1 92.38 160 HIS B CA 1
ATOM 4817 C C . HIS B 1 160 ? 14.211 23.016 20.109 1 92.38 160 HIS B C 1
ATOM 4819 O O . HIS B 1 160 ? 13.617 24.062 20.359 1 92.38 160 HIS B O 1
ATOM 4825 N N . ARG B 1 161 ? 14.945 22.406 20.953 1 92.88 161 ARG B N 1
ATOM 4826 C CA . ARG B 1 161 ? 15.133 22.969 22.281 1 92.88 161 ARG B CA 1
ATOM 4827 C C . ARG B 1 161 ? 15.766 24.359 22.219 1 92.88 161 ARG B C 1
ATOM 4829 O O . ARG B 1 161 ? 15.367 25.266 22.938 1 92.88 161 ARG B O 1
ATOM 4836 N N . ALA B 1 162 ? 16.672 24.422 21.359 1 90.38 162 ALA B N 1
ATOM 4837 C CA . ALA B 1 162 ? 17.328 25.719 21.172 1 90.38 162 ALA B CA 1
ATOM 4838 C C . ALA B 1 162 ? 16.359 26.75 20.625 1 90.38 162 ALA B C 1
ATOM 4840 O O . ALA B 1 162 ? 16.359 27.906 21.062 1 90.38 162 ALA B O 1
ATOM 4841 N N . LEU B 1 163 ? 15.555 26.359 19.75 1 88.62 163 LEU B N 1
ATOM 4842 C CA . LEU B 1 163 ? 14.562 27.234 19.141 1 88.62 163 LEU B CA 1
ATOM 4843 C C . LEU B 1 163 ? 13.531 27.688 20.172 1 88.62 163 LEU B C 1
ATOM 4845 O O . LEU B 1 163 ? 13.195 28.875 20.234 1 88.62 163 LEU B O 1
ATOM 4849 N N . PHE B 1 164 ? 13.086 26.828 21 1 89.19 164 PHE B N 1
ATOM 4850 C CA . PHE B 1 164 ? 12.016 27.109 21.938 1 89.19 164 PHE B CA 1
ATOM 4851 C C . PHE B 1 164 ? 12.555 27.844 23.172 1 89.19 164 PHE B C 1
ATOM 4853 O O . PHE B 1 164 ? 11.797 28.469 23.906 1 89.19 164 PHE B O 1
ATOM 4860 N N . ALA B 1 165 ? 13.828 27.719 23.328 1 86.62 165 ALA B N 1
ATOM 4861 C CA . ALA B 1 165 ? 14.43 28.453 24.453 1 86.62 165 ALA B CA 1
ATOM 4862 C C . ALA B 1 165 ? 14.312 29.953 24.25 1 86.62 165 ALA B C 1
ATOM 4864 O O . ALA B 1 165 ? 14.211 30.719 25.219 1 86.62 165 ALA B O 1
ATOM 4865 N N . THR B 1 166 ? 14.219 30.359 23.047 1 79.94 166 THR B N 1
ATOM 4866 C CA . THR B 1 166 ? 14.195 31.797 22.75 1 79.94 166 THR B CA 1
ATOM 4867 C C . THR B 1 166 ? 12.773 32.25 22.453 1 79.94 166 THR B C 1
ATOM 4869 O O . THR B 1 166 ? 12.5 33.469 22.406 1 79.94 166 THR B O 1
ATOM 4872 N N . ALA B 1 167 ? 11.93 31.328 22.328 1 76.88 167 ALA B N 1
ATOM 4873 C CA . ALA B 1 167 ? 10.57 31.688 21.938 1 76.88 167 ALA B CA 1
ATOM 4874 C C . ALA B 1 167 ? 9.672 31.891 23.141 1 76.88 167 ALA B C 1
ATOM 4876 O O . ALA B 1 167 ? 9.922 31.328 24.219 1 76.88 167 ALA B O 1
ATOM 4877 N N . THR B 1 168 ? 8.711 32.781 23.031 1 78.19 168 THR B N 1
ATOM 4878 C CA . THR B 1 168 ? 7.836 33.125 24.156 1 78.19 168 THR B CA 1
ATOM 4879 C C . THR B 1 168 ? 6.641 32.188 24.203 1 78.19 168 THR B C 1
ATOM 4881 O O . THR B 1 168 ? 6.527 31.359 25.125 1 78.19 168 THR B O 1
ATOM 4884 N N . ASP B 1 169 ? 5.676 32.25 23.234 1 87.12 169 ASP B N 1
ATOM 4885 C CA . ASP B 1 169 ? 4.469 31.453 23.25 1 87.12 169 ASP B CA 1
ATOM 4886 C C . ASP B 1 169 ? 4.508 30.391 22.141 1 87.12 169 ASP B C 1
ATOM 4888 O O . ASP B 1 169 ? 5.129 30.609 21.094 1 87.12 169 ASP B O 1
ATOM 4892 N N . VAL B 1 170 ? 3.92 29.312 22.484 1 90.5 170 VAL B N 1
ATOM 4893 C CA . VAL B 1 170 ? 3.922 28.203 21.531 1 90.5 170 VAL B CA 1
ATOM 4894 C C . VAL B 1 170 ? 2.484 27.797 21.203 1 90.5 170 VAL B C 1
ATOM 4896 O O . VAL B 1 170 ? 1.631 27.75 22.094 1 90.5 170 VAL B O 1
ATOM 4899 N N . ALA B 1 171 ? 2.219 27.688 19.969 1 91.12 171 ALA B N 1
ATOM 4900 C CA . ALA B 1 171 ? 0.967 27.078 19.516 1 91.12 171 ALA B CA 1
ATOM 4901 C C . ALA B 1 171 ? 1.198 25.688 18.969 1 91.12 171 ALA B C 1
ATOM 4903 O O . ALA B 1 171 ? 2.215 25.422 18.312 1 91.12 171 ALA B O 1
ATOM 4904 N N . ILE B 1 172 ? 0.219 24.75 19.219 1 91.5 172 ILE B N 1
ATOM 4905 C CA . ILE B 1 172 ? 0.416 23.406 18.703 1 91.5 172 ILE B CA 1
ATOM 4906 C C . ILE B 1 172 ? -0.806 22.984 17.891 1 91.5 172 ILE B C 1
ATOM 4908 O O . ILE B 1 172 ? -1.914 23.469 18.125 1 91.5 172 ILE B O 1
ATOM 4912 N N . THR B 1 173 ? -0.545 22.172 16.938 1 90.56 173 THR B N 1
ATOM 4913 C CA . THR B 1 173 ? -1.572 21.484 16.172 1 90.56 173 THR B CA 1
ATOM 4914 C C . THR B 1 173 ? -1.496 19.984 16.391 1 90.56 173 THR B C 1
ATOM 4916 O O . THR B 1 173 ? -0.407 19.406 16.391 1 90.56 173 THR B O 1
ATOM 4919 N N . ILE B 1 174 ? -2.646 19.406 16.594 1 89.69 174 ILE B N 1
ATOM 4920 C CA . ILE B 1 174 ? -2.68 17.984 16.906 1 89.69 174 ILE B CA 1
ATOM 4921 C C . ILE B 1 174 ? -3.629 17.266 15.953 1 89.69 174 ILE B C 1
ATOM 4923 O O . ILE B 1 174 ? -4.629 17.828 15.516 1 89.69 174 ILE B O 1
ATOM 4927 N N . ASP B 1 175 ? -3.225 16.078 15.578 1 86.81 175 ASP B N 1
ATOM 4928 C CA . ASP B 1 175 ? -4.082 15.211 14.766 1 86.81 175 ASP B CA 1
ATOM 4929 C C . ASP B 1 175 ? -3.834 13.742 15.078 1 86.81 175 ASP B C 1
ATOM 4931 O O . ASP B 1 175 ? -2.711 13.352 15.406 1 86.81 175 ASP B O 1
ATOM 4935 N N . CYS B 1 176 ? -4.902 13.039 15.086 1 82.94 176 CYS B N 1
ATOM 4936 C CA . CYS B 1 176 ? -4.824 11.594 15.32 1 82.94 176 CYS B CA 1
ATOM 4937 C C . CYS B 1 176 ? -5.414 10.828 14.141 1 82.94 176 CYS B C 1
ATOM 4939 O O . CYS B 1 176 ? -6.449 11.211 13.594 1 82.94 176 CYS B O 1
ATOM 4941 N N . TRP B 1 177 ? -4.676 9.766 13.742 1 80.75 177 TRP B N 1
ATOM 4942 C CA . TRP B 1 177 ? -5.234 8.938 12.68 1 80.75 177 TRP B CA 1
ATOM 4943 C C . TRP B 1 177 ? -4.844 7.477 12.859 1 80.75 177 TRP B C 1
ATOM 4945 O O . TRP B 1 177 ? -3.865 7.168 13.547 1 80.75 177 TRP B O 1
ATOM 4955 N N . LYS B 1 178 ? -5.594 6.605 12.297 1 76.69 178 LYS B N 1
ATOM 4956 C CA . LYS B 1 178 ? -5.352 5.168 12.391 1 76.69 178 LYS B CA 1
ATOM 4957 C C . LYS B 1 178 ? -4.438 4.691 11.266 1 76.69 178 LYS B C 1
ATOM 4959 O O . LYS B 1 178 ? -4.613 5.078 10.109 1 76.69 178 LYS B O 1
ATOM 4964 N N . SER B 1 179 ? -3.422 3.959 11.648 1 73.25 179 SER B N 1
ATOM 4965 C CA . SER B 1 179 ? -2.59 3.295 10.648 1 73.25 179 SER B CA 1
ATOM 4966 C C . SER B 1 179 ? -3.164 1.935 10.266 1 73.25 179 SER B C 1
ATOM 4968 O O . SER B 1 179 ? -3.338 1.067 11.125 1 73.25 179 SER B O 1
ATOM 4970 N N . LYS B 1 180 ? -3.477 1.668 9.078 1 64.62 180 LYS B N 1
ATOM 4971 C CA . LYS B 1 180 ? -4.086 0.419 8.633 1 64.62 180 LYS B CA 1
ATOM 4972 C C . LYS B 1 180 ? -3.119 -0.751 8.789 1 64.62 180 LYS B C 1
ATOM 4974 O O . LYS B 1 180 ? -3.5 -1.815 9.281 1 64.62 180 LYS B O 1
ATOM 4979 N N . ASN B 1 181 ? -1.928 -0.456 8.438 1 59.25 181 ASN B N 1
ATOM 4980 C CA . ASN B 1 181 ? -0.95 -1.539 8.398 1 59.25 181 ASN B CA 1
ATOM 4981 C C . ASN B 1 181 ? -0.323 -1.776 9.766 1 59.25 181 ASN B C 1
ATOM 4983 O O . ASN B 1 181 ? 0.132 -2.883 10.062 1 59.25 181 ASN B O 1
ATOM 4987 N N . GLY B 1 182 ? -0.323 -0.726 10.578 1 61.31 182 GLY B N 1
ATOM 4988 C CA . GLY B 1 182 ? 0.372 -0.835 11.852 1 61.31 182 GLY B CA 1
ATOM 4989 C C . GLY B 1 182 ? -0.542 -1.222 13 1 61.31 182 GLY B C 1
ATOM 4990 O O . GLY B 1 182 ? -0.078 -1.454 14.117 1 61.31 182 GLY B O 1
ATOM 4991 N N . ASN B 1 183 ? -1.742 -1.428 12.688 1 64.62 183 ASN B N 1
ATOM 4992 C CA . ASN B 1 183 ? -2.705 -1.797 13.719 1 64.62 183 ASN B CA 1
ATOM 4993 C C . ASN B 1 183 ? -2.627 -0.86 14.922 1 64.62 183 ASN B C 1
ATOM 4995 O O . ASN B 1 183 ? -2.668 -1.31 16.062 1 64.62 183 ASN B O 1
ATOM 4999 N N . CYS B 1 184 ? -2.295 0.419 14.617 1 73.25 184 CYS B N 1
ATOM 5000 C CA . CYS B 1 184 ? -2.189 1.392 15.695 1 73.25 184 CYS B CA 1
ATOM 5001 C C . CYS B 1 184 ? -2.662 2.768 15.242 1 73.25 184 CYS B C 1
ATOM 5003 O O . CYS B 1 184 ? -2.879 2.99 14.055 1 73.25 184 CYS B O 1
ATOM 5005 N N . SER B 1 185 ? -2.98 3.541 16.297 1 81.31 185 SER B N 1
ATOM 5006 C CA . SER B 1 185 ? -3.283 4.941 16.016 1 81.31 185 SER B CA 1
ATOM 5007 C C . SER B 1 185 ? -2.049 5.82 16.203 1 81.31 185 SER B C 1
ATOM 5009 O O . SER B 1 185 ? -1.15 5.484 16.969 1 81.31 185 SER B O 1
ATOM 5011 N N . LEU B 1 186 ? -2.051 6.836 15.406 1 87.25 186 LEU B N 1
ATOM 5012 C CA . LEU B 1 186 ? -0.926 7.762 15.453 1 87.25 186 LEU B CA 1
ATOM 5013 C C . LEU B 1 186 ? -1.391 9.164 15.844 1 87.25 186 LEU B C 1
ATOM 5015 O O . LEU B 1 186 ? -2.473 9.594 15.445 1 87.25 186 LEU B O 1
ATOM 5019 N N . LEU B 1 187 ? -0.568 9.773 16.656 1 90.19 187 LEU B N 1
ATOM 5020 C CA . LEU B 1 187 ? -0.78 11.156 17.078 1 90.19 187 LEU B CA 1
ATOM 5021 C C . LEU B 1 187 ? 0.362 12.047 16.609 1 90.19 187 LEU B C 1
ATOM 5023 O O . LEU B 1 187 ? 1.531 11.758 16.875 1 90.19 187 LEU B O 1
ATOM 5027 N N . SER B 1 188 ? -0.035 13.008 15.836 1 92.38 188 SER B N 1
ATOM 5028 C CA . SER B 1 188 ? 0.965 13.977 15.398 1 92.38 188 SER B CA 1
ATOM 5029 C C . SER B 1 188 ? 0.816 15.297 16.141 1 92.38 188 SER B C 1
ATOM 5031 O O . SER B 1 188 ? -0.302 15.766 16.375 1 92.38 188 SER B O 1
ATOM 5033 N N . VAL B 1 189 ? 1.921 15.836 16.578 1 93.19 189 VAL B N 1
ATOM 5034 C CA . VAL B 1 189 ? 1.966 17.125 17.25 1 93.19 189 VAL B CA 1
ATOM 5035 C C . VAL B 1 189 ? 2.934 18.062 16.516 1 93.19 189 VAL B C 1
ATOM 5037 O O . VAL B 1 189 ? 4.113 17.734 16.359 1 93.19 189 VAL B O 1
ATOM 5040 N N . THR B 1 190 ? 2.414 19.141 16.031 1 92.81 190 THR B N 1
ATOM 5041 C CA . THR B 1 190 ? 3.256 20.141 15.398 1 92.81 190 THR B CA 1
ATOM 5042 C C . THR B 1 190 ? 3.24 21.438 16.203 1 92.81 190 THR B C 1
ATOM 5044 O O . THR B 1 190 ? 2.25 21.75 16.859 1 92.81 190 THR B O 1
ATOM 5047 N N . GLY B 1 191 ? 4.348 22.094 16.188 1 90.69 191 GLY B N 1
ATOM 5048 C CA . GLY B 1 191 ? 4.484 23.344 16.906 1 90.69 191 GLY B CA 1
ATOM 5049 C C . GLY B 1 191 ? 4.738 24.531 16.016 1 90.69 191 GLY B C 1
ATOM 5050 O O . GLY B 1 191 ? 5.402 24.406 14.977 1 90.69 191 GLY B O 1
ATOM 5051 N N . HIS B 1 192 ? 4.184 25.625 16.422 1 89.25 192 HIS B N 1
ATOM 5052 C CA . HIS B 1 192 ? 4.352 26.906 15.75 1 89.25 192 HIS B CA 1
ATOM 5053 C C . HIS B 1 192 ? 4.859 27.984 16.703 1 89.25 192 HIS B C 1
ATOM 5055 O O . HIS B 1 192 ? 4.234 28.234 17.734 1 89.25 192 HIS B O 1
ATOM 5061 N N . VAL B 1 193 ? 5.977 28.562 16.312 1 87.44 193 VAL B N 1
ATOM 5062 C CA . VAL B 1 193 ? 6.555 29.578 17.188 1 87.44 193 VAL B CA 1
ATOM 5063 C C . VAL B 1 193 ? 7.012 30.781 16.344 1 87.44 193 VAL B C 1
ATOM 5065 O O . VAL B 1 193 ? 7.406 30.609 15.188 1 87.44 193 VAL B O 1
ATOM 5068 N N . PHE B 1 194 ? 6.816 31.859 16.953 1 82.62 194 PHE B N 1
ATOM 5069 C CA . PHE B 1 194 ? 7.32 33.094 16.328 1 82.62 194 PHE B CA 1
ATOM 5070 C C . PHE B 1 194 ? 8.633 33.531 16.969 1 82.62 194 PHE B C 1
ATOM 5072 O O . PHE B 1 194 ? 8.828 33.344 18.172 1 82.62 194 PHE B O 1
ATOM 5079 N N . SER B 1 195 ? 9.492 33.969 16.016 1 74.56 195 SER B N 1
ATOM 5080 C CA . SER B 1 195 ? 10.703 34.594 16.562 1 74.56 195 SER B CA 1
ATOM 5081 C C . SER B 1 195 ? 10.367 35.812 17.406 1 74.56 195 SER B C 1
ATOM 5083 O O . SER B 1 195 ? 9.234 36.312 17.375 1 74.56 195 SER B O 1
ATOM 5085 N N . SER B 1 196 ? 11.383 36.188 18.25 1 72.06 196 SER B N 1
ATOM 5086 C CA . SER B 1 196 ? 11.203 37.312 19.141 1 72.06 196 SER B CA 1
ATOM 5087 C C . SER B 1 196 ? 10.781 38.562 18.375 1 72.06 196 SER B C 1
ATOM 5089 O O . SER B 1 196 ? 10.039 39.406 18.891 1 72.06 196 SER B O 1
ATOM 5091 N N . ASP B 1 197 ? 11.234 38.531 17.109 1 66.5 197 ASP B N 1
ATOM 5092 C CA . ASP B 1 197 ? 10.898 39.719 16.297 1 66.5 197 ASP B CA 1
ATOM 5093 C C . ASP B 1 197 ? 9.609 39.5 15.508 1 66.5 197 ASP B C 1
ATOM 5095 O O . ASP B 1 197 ? 9.188 40.344 14.742 1 66.5 197 ASP B O 1
ATOM 5099 N N . PHE B 1 198 ? 8.953 38.469 15.75 1 66.69 198 PHE B N 1
ATOM 5100 C CA . PHE B 1 198 ? 7.668 38.062 15.164 1 66.69 198 PHE B CA 1
ATOM 5101 C C . PHE B 1 198 ? 7.746 38.094 13.641 1 66.69 198 PHE B C 1
ATOM 5103 O O . PHE B 1 198 ? 6.727 38.219 12.961 1 66.69 198 PHE B O 1
ATOM 5110 N N . ASN B 1 199 ? 8.977 38.031 13.164 1 66.81 199 ASN B N 1
ATOM 5111 C CA . ASN B 1 199 ? 9.148 38.125 11.719 1 66.81 199 ASN B CA 1
ATOM 5112 C C . ASN B 1 199 ? 9.148 36.75 11.062 1 66.81 199 ASN B C 1
ATOM 5114 O O . ASN B 1 199 ? 8.781 36.625 9.891 1 66.81 199 ASN B O 1
ATOM 5118 N N . ARG B 1 200 ? 9.516 35.875 11.875 1 76.38 200 ARG B N 1
ATOM 5119 C CA . ARG B 1 200 ? 9.641 34.562 11.234 1 76.38 200 ARG B CA 1
ATOM 5120 C C . ARG B 1 200 ? 8.906 33.469 12.039 1 76.38 200 ARG B C 1
ATOM 5122 O O . ARG B 1 200 ? 9.102 33.375 13.25 1 76.38 200 ARG B O 1
ATOM 5129 N N . ARG B 1 201 ? 7.93 32.906 11.328 1 83.12 201 ARG B N 1
ATOM 5130 C CA . ARG B 1 201 ? 7.246 31.75 11.93 1 83.12 201 ARG B CA 1
ATOM 5131 C C . ARG B 1 201 ? 7.996 30.453 11.656 1 83.12 201 ARG B C 1
ATOM 5133 O O . ARG B 1 201 ? 8.398 30.188 10.523 1 83.12 201 ARG B O 1
ATOM 5140 N N . HIS B 1 202 ? 8.203 29.766 12.734 1 86.44 202 HIS B N 1
ATOM 5141 C CA . HIS B 1 202 ? 8.812 28.453 12.602 1 86.44 202 HIS B CA 1
ATOM 5142 C C . HIS B 1 202 ? 7.777 27.344 12.82 1 86.44 202 HIS B C 1
ATOM 5144 O O . HIS B 1 202 ? 7.109 27.312 13.859 1 86.44 202 HIS B O 1
ATOM 5150 N N . ASN B 1 203 ? 7.625 26.594 11.789 1 88.81 203 ASN B N 1
ATOM 5151 C CA . ASN B 1 203 ? 6.797 25.391 11.883 1 88.81 203 ASN B CA 1
ATOM 5152 C C . ASN B 1 203 ? 7.645 24.141 12.078 1 88.81 203 ASN B C 1
ATOM 5154 O O . ASN B 1 203 ? 8.492 23.828 11.234 1 88.81 203 ASN B O 1
ATOM 5158 N N . VAL B 1 204 ? 7.379 23.5 13.25 1 90.19 204 VAL B N 1
ATOM 5159 C CA . VAL B 1 204 ? 8.242 22.359 13.539 1 90.19 204 VAL B CA 1
ATOM 5160 C C . VAL B 1 204 ? 7.387 21.156 13.93 1 90.19 204 VAL B C 1
ATOM 5162 O O . VAL B 1 204 ? 6.277 21.312 14.445 1 90.19 204 VAL B O 1
ATOM 5165 N N . VAL B 1 205 ? 7.895 20 13.656 1 92.75 205 VAL B N 1
ATOM 5166 C CA . VAL B 1 205 ? 7.273 18.766 14.125 1 92.75 205 VAL B CA 1
ATOM 5167 C C . VAL B 1 205 ? 7.809 18.406 15.516 1 92.75 205 VAL B C 1
ATOM 5169 O O . VAL B 1 205 ? 9 18.141 15.672 1 92.75 205 VAL B O 1
ATOM 5172 N N . LEU B 1 206 ? 6.922 18.391 16.438 1 93.62 206 LEU B N 1
ATOM 5173 C CA . LEU B 1 206 ? 7.344 18.125 17.797 1 93.62 206 LEU B CA 1
ATOM 5174 C C . LEU B 1 206 ? 7.43 16.609 18.062 1 93.62 206 LEU B C 1
ATOM 5176 O O . LEU B 1 206 ? 8.352 16.156 18.734 1 93.62 206 LEU B O 1
ATOM 5180 N N . ASP B 1 207 ? 6.383 15.922 17.547 1 94.25 207 ASP B N 1
ATOM 5181 C CA . ASP B 1 207 ? 6.367 14.492 17.859 1 94.25 207 ASP B CA 1
ATOM 5182 C C . ASP B 1 207 ? 5.359 13.758 16.984 1 94.25 207 ASP B C 1
ATOM 5184 O O . ASP B 1 207 ? 4.449 14.367 16.422 1 94.25 207 ASP B O 1
ATOM 5188 N N . CYS B 1 208 ? 5.66 12.57 16.781 1 92.19 208 CYS B N 1
ATOM 5189 C CA . CYS B 1 208 ? 4.754 11.578 16.219 1 92.19 208 CYS B CA 1
ATOM 5190 C C . CYS B 1 208 ? 4.684 10.336 17.094 1 92.19 208 CYS B C 1
ATOM 5192 O O . CYS B 1 208 ? 5.641 9.562 17.172 1 92.19 208 CYS B O 1
ATOM 5194 N N . ILE B 1 209 ? 3.49 10.18 17.656 1 91 209 ILE B N 1
ATOM 5195 C CA . ILE B 1 209 ? 3.4 9.219 18.734 1 91 209 ILE B CA 1
ATOM 5196 C C . ILE B 1 209 ? 2.441 8.094 18.359 1 91 209 ILE B C 1
ATOM 5198 O O . ILE B 1 209 ? 1.366 8.344 17.812 1 91 209 ILE B O 1
ATOM 5202 N N . THR B 1 210 ? 2.887 6.887 18.672 1 86.5 210 THR B N 1
ATOM 5203 C CA . THR B 1 210 ? 1.991 5.746 18.531 1 86.5 210 THR B CA 1
ATOM 5204 C C . THR B 1 210 ? 1.103 5.605 19.766 1 86.5 210 THR B C 1
ATOM 5206 O O . THR B 1 210 ? 1.594 5.617 20.891 1 86.5 210 THR B O 1
ATOM 5209 N N . LEU B 1 211 ? -0.153 5.594 19.469 1 82.88 211 LEU B N 1
ATOM 5210 C CA . LEU B 1 211 ? -1.104 5.398 20.547 1 82.88 211 LEU B CA 1
ATOM 5211 C C . LEU B 1 211 ? -1.46 3.926 20.719 1 82.88 211 LEU B C 1
ATOM 5213 O O . LEU B 1 211 ? -2.074 3.334 19.828 1 82.88 211 LEU B O 1
ATOM 5217 N N . LYS B 1 212 ? -1.033 3.271 21.703 1 72.75 212 LYS B N 1
ATOM 5218 C CA . LYS B 1 212 ? -1.225 1.842 21.938 1 72.75 212 LYS B CA 1
ATOM 5219 C C . LYS B 1 212 ? -2.383 1.592 22.906 1 72.75 212 LYS B C 1
ATOM 5221 O O . LYS B 1 212 ? -2.838 0.455 23.047 1 72.75 212 LYS B O 1
ATOM 5226 N N . GLU B 1 213 ? -2.842 2.654 23.453 1 69.62 213 GLU B N 1
ATOM 5227 C CA . GLU B 1 213 ? -3.873 2.504 24.469 1 69.62 213 GLU B CA 1
ATOM 5228 C C . GLU B 1 213 ? -5.227 2.172 23.844 1 69.62 213 GLU B C 1
ATOM 5230 O O . GLU B 1 213 ? -5.426 2.363 22.641 1 69.62 213 GLU B O 1
ATOM 5235 N N . LYS B 1 214 ? -6.074 1.582 24.703 1 66.31 214 LYS B N 1
ATOM 5236 C CA . LYS B 1 214 ? -7.402 1.11 24.328 1 66.31 214 LYS B CA 1
ATOM 5237 C C . LYS B 1 214 ? -8.258 2.256 23.797 1 66.31 214 LYS B C 1
ATOM 5239 O O . LYS B 1 214 ? -8.953 2.105 22.797 1 66.31 214 LYS B O 1
ATOM 5244 N N . SER B 1 215 ? -8.312 3.309 24.609 1 70.62 215 SER B N 1
ATOM 5245 C CA . SER B 1 215 ? -9.117 4.457 24.219 1 70.62 215 SER B CA 1
ATOM 5246 C C . SER B 1 215 ? -8.289 5.734 24.172 1 70.62 215 SER B C 1
ATOM 5248 O O . SER B 1 215 ? -7.387 5.922 25 1 70.62 215 SER B O 1
ATOM 5250 N N . GLN B 1 216 ? -8.5 6.324 23.125 1 73.94 216 GLN B N 1
ATOM 5251 C CA . GLN B 1 216 ? -7.836 7.617 22.984 1 73.94 216 GLN B CA 1
ATOM 5252 C C . GLN B 1 216 ? -8.594 8.711 23.734 1 73.94 216 GLN B C 1
ATOM 5254 O O . GLN B 1 216 ? -9.305 9.508 23.109 1 73.94 216 GLN B O 1
ATOM 5259 N N . THR B 1 217 ? -8.43 8.656 25.047 1 78.5 217 THR B N 1
ATOM 5260 C CA . THR B 1 217 ? -9.094 9.672 25.859 1 78.5 217 THR B CA 1
ATOM 5261 C C . THR B 1 217 ? -8.273 10.961 25.891 1 78.5 217 THR B C 1
ATOM 5263 O O . THR B 1 217 ? -7.094 10.961 25.531 1 78.5 217 THR B O 1
ATOM 5266 N N . ALA B 1 218 ? -8.992 11.961 26.281 1 84.31 218 ALA B N 1
ATOM 5267 C CA . ALA B 1 218 ? -8.344 13.266 26.391 1 84.31 218 ALA B CA 1
ATOM 5268 C C . ALA B 1 218 ? -7.156 13.219 27.344 1 84.31 218 ALA B C 1
ATOM 5270 O O . ALA B 1 218 ? -6.109 13.82 27.078 1 84.31 218 ALA B O 1
ATOM 5271 N N . ASN B 1 219 ? -7.293 12.445 28.359 1 85.81 219 ASN B N 1
ATOM 5272 C CA . ASN B 1 219 ? -6.234 12.352 29.359 1 85.81 219 ASN B CA 1
ATOM 5273 C C . ASN B 1 219 ? -4.984 11.688 28.781 1 85.81 219 ASN B C 1
ATOM 5275 O O . ASN B 1 219 ? -3.867 12.117 29.062 1 85.81 219 ASN B O 1
ATOM 5279 N N . ILE B 1 220 ? -5.195 10.703 28.047 1 86.38 220 ILE B N 1
ATOM 5280 C CA . ILE B 1 220 ? -4.078 9.969 27.469 1 86.38 220 ILE B CA 1
ATOM 5281 C C . ILE B 1 220 ? -3.359 10.852 26.453 1 86.38 220 ILE B C 1
ATOM 5283 O O . ILE B 1 220 ? -2.129 10.945 26.453 1 86.38 220 ILE B O 1
ATOM 5287 N N . ILE B 1 221 ? -4.094 11.477 25.672 1 88.94 221 ILE B N 1
ATOM 5288 C CA . ILE B 1 221 ? -3.525 12.352 24.641 1 88.94 221 ILE B CA 1
ATOM 5289 C C . ILE B 1 221 ? -2.76 13.492 25.312 1 88.94 221 ILE B C 1
ATOM 5291 O O . ILE B 1 221 ? -1.637 13.812 24.922 1 88.94 221 ILE B O 1
ATOM 5295 N N . ALA B 1 222 ? -3.406 14.047 26.359 1 90.88 222 ALA B N 1
ATOM 5296 C CA . ALA B 1 222 ? -2.754 15.133 27.094 1 90.88 222 ALA B CA 1
ATOM 5297 C C . ALA B 1 222 ? -1.439 14.664 27.703 1 90.88 222 ALA B C 1
ATOM 5299 O O . ALA B 1 222 ? -0.439 15.383 27.672 1 90.88 222 ALA B O 1
ATOM 5300 N N . SER B 1 223 ? -1.499 13.484 28.219 1 91.81 223 SER B N 1
ATOM 5301 C CA . SER B 1 223 ? -0.296 12.93 28.828 1 91.81 223 SER B CA 1
ATOM 5302 C C . SER B 1 223 ? 0.82 12.758 27.812 1 91.81 223 SER B C 1
ATOM 5304 O O . SER B 1 223 ? 1.983 13.047 28.094 1 91.81 223 SER B O 1
ATOM 5306 N N . LYS B 1 224 ? 0.447 12.297 26.672 1 92.19 224 LYS B N 1
ATOM 5307 C CA . LYS B 1 224 ? 1.429 12.102 25.609 1 92.19 224 LYS B CA 1
ATOM 5308 C C . LYS B 1 224 ? 2.004 13.438 25.141 1 92.19 224 LYS B C 1
ATOM 5310 O O . LYS B 1 224 ? 3.205 13.547 24.875 1 92.19 224 LYS B O 1
ATOM 5315 N N . ILE B 1 225 ? 1.186 14.398 25.047 1 92.56 225 ILE B N 1
ATOM 5316 C CA . ILE B 1 225 ? 1.626 15.727 24.641 1 92.56 225 ILE B CA 1
ATOM 5317 C C . ILE B 1 225 ? 2.562 16.312 25.703 1 92.56 225 ILE B C 1
ATOM 5319 O O . ILE B 1 225 ? 3.594 16.891 25.375 1 92.56 225 ILE B O 1
ATOM 5323 N N . ARG B 1 226 ? 2.23 16.125 26.984 1 94.12 226 ARG B N 1
ATOM 5324 C CA . ARG B 1 226 ? 3.072 16.594 28.078 1 94.12 226 ARG B CA 1
ATOM 5325 C C . ARG B 1 226 ? 4.461 15.969 28 1 94.12 226 ARG B C 1
ATOM 5327 O O . ARG B 1 226 ? 5.465 16.656 28.219 1 94.12 226 ARG B O 1
ATOM 5334 N N . GLN B 1 227 ? 4.441 14.727 27.719 1 94.31 227 GLN B N 1
ATOM 5335 C CA . GLN B 1 227 ? 5.719 14.031 27.578 1 94.31 227 GLN B CA 1
ATOM 5336 C C . GLN B 1 227 ? 6.555 14.625 26.453 1 94.31 227 GLN B C 1
ATOM 5338 O O . GLN B 1 227 ? 7.766 14.805 26.594 1 94.31 227 GLN B O 1
ATOM 5343 N N . SER B 1 228 ? 5.922 14.875 25.391 1 93.94 228 SER B N 1
ATOM 5344 C CA . SER B 1 228 ? 6.609 15.461 24.25 1 93.94 228 SER B CA 1
ATOM 5345 C C . SER B 1 228 ? 7.141 16.859 24.578 1 93.94 228 SER B C 1
ATOM 5347 O O . SER B 1 228 ? 8.266 17.203 24.203 1 93.94 228 SER B O 1
ATOM 5349 N N . LEU B 1 229 ? 6.348 17.672 25.25 1 94 229 LEU B N 1
ATOM 5350 C CA . LEU B 1 229 ? 6.758 19.016 25.656 1 94 229 LEU B CA 1
ATOM 5351 C C . LEU B 1 229 ? 7.934 18.969 26.625 1 94 229 LEU B C 1
ATOM 5353 O O . LEU B 1 229 ? 8.898 19.719 26.484 1 94 229 LEU B O 1
ATOM 5357 N N . SER B 1 230 ? 7.812 18.031 27.531 1 94.5 230 SER B N 1
ATOM 5358 C CA . SER B 1 230 ? 8.883 17.875 28.516 1 94.5 230 SER B CA 1
ATOM 5359 C C . SER B 1 230 ? 10.188 17.438 27.828 1 94.5 230 SER B C 1
ATOM 5361 O O . SER B 1 230 ? 11.266 17.938 28.188 1 94.5 230 SER B O 1
ATOM 5363 N N . ARG B 1 231 ? 10.062 16.562 26.938 1 93.88 231 ARG B N 1
ATOM 5364 C CA . ARG B 1 231 ? 11.219 16.094 26.188 1 93.88 231 ARG B CA 1
ATOM 5365 C C . ARG B 1 231 ? 11.938 17.25 25.516 1 93.88 231 ARG B C 1
ATOM 5367 O O . ARG B 1 231 ? 13.164 17.266 25.422 1 93.88 231 ARG B O 1
ATOM 5374 N N . LEU B 1 232 ? 11.203 18.234 25.094 1 94.06 232 LEU B N 1
ATOM 5375 C CA . LEU B 1 232 ? 11.75 19.375 24.359 1 94.06 232 LEU B CA 1
ATOM 5376 C C . LEU B 1 232 ? 11.969 20.562 25.281 1 94.06 232 LEU B C 1
ATOM 5378 O O . LEU B 1 232 ? 12.289 21.672 24.828 1 94.06 232 LEU B O 1
ATOM 5382 N N . SER B 1 233 ? 11.727 20.422 26.594 1 92.88 233 SER B N 1
ATOM 5383 C CA . SER B 1 233 ? 11.898 21.438 27.625 1 92.88 233 SER B CA 1
ATOM 5384 C C . SER B 1 233 ? 10.992 22.641 27.359 1 92.88 233 SER B C 1
ATOM 5386 O O . SER B 1 233 ? 11.422 23.781 27.484 1 92.88 233 SER B O 1
ATOM 5388 N N . ILE B 1 234 ? 9.883 22.359 26.938 1 92.69 234 ILE B N 1
ATOM 5389 C CA . ILE B 1 234 ? 8.867 23.391 26.766 1 92.69 234 ILE B CA 1
ATOM 5390 C C . ILE B 1 234 ? 7.91 23.375 27.953 1 92.69 234 ILE B C 1
ATOM 5392 O O . ILE B 1 234 ? 7.285 22.359 28.25 1 92.69 234 ILE B O 1
ATOM 5396 N N . SER B 1 235 ? 7.832 24.5 28.547 1 91.56 235 SER B N 1
ATOM 5397 C CA . SER B 1 235 ? 6.906 24.594 29.672 1 91.56 235 SER B CA 1
ATOM 5398 C C . SER B 1 235 ? 5.457 24.578 29.203 1 91.56 235 SER B C 1
ATOM 5400 O O . SER B 1 235 ? 5.121 25.172 28.188 1 91.56 235 SER B O 1
ATOM 5402 N N . GLU B 1 236 ? 4.582 23.922 29.922 1 91.12 236 GLU B N 1
ATOM 5403 C CA . GLU B 1 236 ? 3.166 23.828 29.594 1 91.12 236 GLU B CA 1
ATOM 5404 C C . GLU B 1 236 ? 2.504 25.203 29.594 1 91.12 236 GLU B C 1
ATOM 5406 O O . GLU B 1 236 ? 1.53 25.438 28.875 1 91.12 236 GLU B O 1
ATOM 5411 N N . THR B 1 237 ? 3.037 26.094 30.422 1 88.88 237 THR B N 1
ATOM 5412 C CA . THR B 1 237 ? 2.461 27.438 30.562 1 88.88 237 THR B CA 1
ATOM 5413 C C . THR B 1 237 ? 2.67 28.25 29.297 1 88.88 237 THR B C 1
ATOM 5415 O O . THR B 1 237 ? 1.984 29.25 29.062 1 88.88 237 THR B O 1
ATOM 5418 N N . ARG B 1 238 ? 3.574 27.812 28.484 1 90.19 238 ARG B N 1
ATOM 5419 C CA . ARG B 1 238 ? 3.865 28.531 27.25 1 90.19 238 ARG B CA 1
ATOM 5420 C C . ARG B 1 238 ? 2.924 28.094 26.141 1 90.19 238 ARG B C 1
ATOM 5422 O O . ARG B 1 238 ? 2.852 28.75 25.094 1 90.19 238 ARG B O 1
ATOM 5429 N N . LEU B 1 239 ? 2.299 27.062 26.344 1 91.81 239 LEU B N 1
ATOM 5430 C CA . LEU B 1 239 ? 1.305 26.625 25.375 1 91.81 239 LEU B CA 1
ATOM 5431 C C . LEU B 1 239 ? 0.051 27.484 25.438 1 91.81 239 LEU B C 1
ATOM 5433 O O . LEU B 1 239 ? -0.725 27.375 26.391 1 91.81 239 LEU B O 1
ATOM 5437 N N . LYS B 1 240 ? -0.2 28.266 24.438 1 90.25 240 LYS B N 1
ATOM 5438 C CA . LYS B 1 240 ? -1.294 29.234 24.5 1 90.25 240 LYS B CA 1
ATOM 5439 C C . LYS B 1 240 ? -2.441 28.828 23.578 1 90.25 240 LYS B C 1
ATOM 5441 O O . LYS B 1 240 ? -3.602 29.141 23.859 1 90.25 240 LYS B O 1
ATOM 5446 N N . TYR B 1 241 ? -2.008 28.156 22.531 1 90.31 241 TYR B N 1
ATOM 5447 C CA . TYR B 1 241 ? -3.035 27.828 21.547 1 90.31 241 TYR B CA 1
ATOM 5448 C C . TYR B 1 241 ? -2.93 26.375 21.109 1 90.31 241 TYR B C 1
ATOM 5450 O O . TYR B 1 241 ? -1.827 25.844 20.938 1 90.31 241 TYR B O 1
ATOM 5458 N N . VAL B 1 242 ? -4.043 25.766 20.906 1 89 242 VAL B N 1
ATOM 5459 C CA . VAL B 1 242 ? -4.148 24.406 20.359 1 89 242 VAL B CA 1
ATOM 5460 C C . VAL B 1 242 ? -5.145 24.391 19.203 1 89 242 VAL B C 1
ATOM 5462 O O . VAL B 1 242 ? -6.27 24.891 19.344 1 89 242 VAL B O 1
ATOM 5465 N N . ALA B 1 243 ? -4.637 23.953 18.094 1 82.44 243 ALA B N 1
ATOM 5466 C CA . ALA B 1 243 ? -5.496 23.844 16.922 1 82.44 243 ALA B CA 1
ATOM 5467 C C . ALA B 1 243 ? -5.719 22.391 16.531 1 82.44 243 ALA B C 1
ATOM 5469 O O . ALA B 1 243 ? -4.836 21.75 15.953 1 82.44 243 ALA B O 1
ATOM 5470 N N . PRO B 1 244 ? -6.801 21.734 16.844 1 76.62 244 PRO B N 1
ATOM 5471 C CA . PRO B 1 244 ? -7.117 20.344 16.469 1 76.62 244 PRO B CA 1
ATOM 5472 C C . PRO B 1 244 ? -8.234 20.266 15.43 1 76.62 244 PRO B C 1
ATOM 5474 O O . PRO B 1 244 ? -8.781 21.281 15.016 1 76.62 244 PRO B O 1
ATOM 5477 N N . ASP B 1 245 ? -8.406 18.891 15.031 1 74.25 245 ASP B N 1
ATOM 5478 C CA . ASP B 1 245 ? -9.609 18.609 14.258 1 74.25 245 ASP B CA 1
ATOM 5479 C C . ASP B 1 245 ? -10.828 18.5 15.164 1 74.25 245 ASP B C 1
ATOM 5481 O O . ASP B 1 245 ? -10.766 17.859 16.219 1 74.25 245 ASP B O 1
ATOM 5485 N N . GLY B 1 246 ? -11.742 19.391 15.383 1 68.25 246 GLY B N 1
ATOM 5486 C CA . GLY B 1 246 ? -13.023 19.578 16.031 1 68.25 246 GLY B CA 1
ATOM 5487 C C . GLY B 1 246 ? -13.406 18.438 16.953 1 68.25 246 GLY B C 1
ATOM 5488 O O . GLY B 1 246 ? -14.484 18.453 17.547 1 68.25 246 GLY B O 1
ATOM 5489 N N . ALA B 1 247 ? -12.516 17.391 17.172 1 70.31 247 ALA B N 1
ATOM 5490 C CA . ALA B 1 247 ? -12.898 16.266 18.031 1 70.31 247 ALA B CA 1
ATOM 5491 C C . ALA B 1 247 ? -13.008 16.703 19.484 1 70.31 247 ALA B C 1
ATOM 5493 O O . ALA B 1 247 ? -12.195 17.5 19.969 1 70.31 247 ALA B O 1
ATOM 5494 N N . THR B 1 248 ? -14.094 16.297 20.141 1 73.94 248 THR B N 1
ATOM 5495 C CA . THR B 1 248 ? -14.375 16.656 21.531 1 73.94 248 THR B CA 1
ATOM 5496 C C . THR B 1 248 ? -13.195 16.281 22.422 1 73.94 248 THR B C 1
ATOM 5498 O O . THR B 1 248 ? -12.867 17.016 23.359 1 73.94 248 THR B O 1
ATOM 5501 N N . VAL B 1 249 ? -12.594 15.266 22.078 1 77.19 249 VAL B N 1
ATOM 5502 C CA . VAL B 1 249 ? -11.477 14.789 22.875 1 77.19 249 VAL B CA 1
ATOM 5503 C C . VAL B 1 249 ? -10.352 15.828 22.875 1 77.19 249 VAL B C 1
ATOM 5505 O O . VAL B 1 249 ? -9.758 16.109 23.922 1 77.19 249 VAL B O 1
ATOM 5508 N N . ILE B 1 250 ? -10.195 16.406 21.797 1 76.19 250 ILE B N 1
ATOM 5509 C CA . ILE B 1 250 ? -9.078 17.328 21.656 1 76.19 250 ILE B CA 1
ATOM 5510 C C . ILE B 1 250 ? -9.438 18.672 22.312 1 76.19 250 ILE B C 1
ATOM 5512 O O . ILE B 1 250 ? -8.562 19.344 22.859 1 76.19 250 ILE B O 1
ATOM 5516 N N . GLU B 1 251 ? -10.734 19.016 22.297 1 80.12 251 GLU B N 1
ATOM 5517 C CA . GLU B 1 251 ? -11.164 20.203 23.047 1 80.12 251 GLU B CA 1
ATOM 5518 C C . GLU B 1 251 ? -10.844 20.078 24.531 1 80.12 251 GLU B C 1
ATOM 5520 O O . GLU B 1 251 ? -10.375 21.031 25.141 1 80.12 251 GLU B O 1
ATOM 5525 N N . ASN B 1 252 ? -11.047 18.906 25 1 84.62 252 ASN B N 1
ATOM 5526 C CA . ASN B 1 252 ? -10.75 18.641 26.406 1 84.62 252 ASN B CA 1
ATOM 5527 C C . ASN B 1 252 ? -9.25 18.703 26.688 1 84.62 252 ASN B C 1
ATOM 5529 O O . ASN B 1 252 ? -8.836 19.156 27.766 1 84.62 252 ASN B O 1
ATOM 5533 N N . VAL B 1 253 ? -8.508 18.344 25.766 1 86.5 253 VAL B N 1
ATOM 5534 C CA . VAL B 1 253 ? -7.055 18.422 25.875 1 86.5 253 VAL B CA 1
ATOM 5535 C C . VAL B 1 253 ? -6.621 19.875 26.016 1 86.5 253 VAL B C 1
ATOM 5537 O O . VAL B 1 253 ? -5.777 20.203 26.844 1 86.5 253 VAL B O 1
ATOM 5540 N N . SER B 1 254 ? -7.188 20.734 25.203 1 86.94 254 SER B N 1
ATOM 5541 C CA . SER B 1 254 ? -6.875 22.172 25.266 1 86.94 254 SER B CA 1
ATOM 5542 C C . SER B 1 254 ? -7.207 22.75 26.641 1 86.94 254 SER B C 1
ATOM 5544 O O . SER B 1 254 ? -6.461 23.562 27.172 1 86.94 254 SER B O 1
ATOM 5546 N N . ARG B 1 255 ? -8.273 22.297 27.156 1 86.19 255 ARG B N 1
ATOM 5547 C CA . ARG B 1 255 ? -8.695 22.766 28.484 1 86.19 255 ARG B CA 1
ATOM 5548 C C . ARG B 1 255 ? -7.719 22.312 29.562 1 86.19 255 ARG B C 1
ATOM 5550 O O . ARG B 1 255 ? -7.422 23.062 30.484 1 86.19 255 ARG B O 1
ATOM 5557 N N . ASP B 1 256 ? -7.285 21.125 29.391 1 87.69 256 ASP B N 1
ATOM 5558 C CA . ASP B 1 256 ? -6.328 20.578 30.344 1 87.69 256 ASP B CA 1
ATOM 5559 C C . ASP B 1 256 ? -5.055 21.422 30.391 1 87.69 256 ASP B C 1
ATOM 5561 O O . ASP B 1 256 ? -4.445 21.578 31.453 1 87.69 256 ASP B O 1
ATOM 5565 N N . PHE B 1 257 ? -4.66 22.016 29.328 1 90.31 257 PHE B N 1
ATOM 5566 C CA . PHE B 1 257 ? -3.443 22.812 29.25 1 90.31 257 PHE B CA 1
ATOM 5567 C C . PHE B 1 257 ? -3.738 24.281 29.531 1 90.31 257 PHE B C 1
ATOM 5569 O O . PHE B 1 257 ? -2.816 25.094 29.656 1 90.31 257 PHE B O 1
ATOM 5576 N N . GLY B 1 258 ? -5.012 24.578 29.641 1 88.12 258 GLY B N 1
ATOM 5577 C CA . GLY B 1 258 ? -5.383 25.969 29.797 1 88.12 258 GLY B CA 1
ATOM 5578 C C . GLY B 1 258 ? -5.109 26.797 28.547 1 88.12 258 GLY B C 1
ATOM 5579 O O . GLY B 1 258 ? -4.859 28 28.641 1 88.12 258 GLY B O 1
ATOM 5580 N N . ALA B 1 259 ? -4.992 26.156 27.453 1 91.31 259 ALA B N 1
ATOM 5581 C CA . ALA B 1 259 ? -4.723 26.828 26.188 1 91.31 259 ALA B CA 1
ATOM 5582 C C . ALA B 1 259 ? -6.02 27.141 25.453 1 91.31 259 ALA B C 1
ATOM 5584 O O . ALA B 1 259 ? -7.059 26.531 25.703 1 91.31 259 ALA B O 1
ATOM 5585 N N . LYS B 1 260 ? -5.926 28.141 24.656 1 89.19 260 LYS B N 1
ATOM 5586 C CA . LYS B 1 260 ? -7.09 28.484 23.844 1 89.19 260 LYS B CA 1
ATOM 5587 C C . LYS B 1 260 ? -7.273 27.5 22.688 1 89.19 260 LYS B C 1
ATOM 5589 O O . LYS B 1 260 ? -6.316 27.172 21.984 1 89.19 260 LYS B O 1
ATOM 5594 N N . TYR B 1 261 ? -8.43 27.094 22.562 1 88.44 261 TYR B N 1
ATOM 5595 C CA . TYR B 1 261 ? -8.805 26.141 21.516 1 88.44 261 TYR B CA 1
ATOM 5596 C C . TYR B 1 261 ? -9.234 26.859 20.25 1 88.44 261 TYR B C 1
ATOM 5598 O O . TYR B 1 261 ? -10.102 27.734 20.297 1 88.44 261 TYR B O 1
ATOM 5606 N N . ILE B 1 262 ? -8.57 26.516 19.156 1 86.94 262 ILE B N 1
ATOM 5607 C CA . ILE B 1 262 ? -8.977 27.047 17.859 1 86.94 262 ILE B CA 1
ATOM 5608 C C . ILE B 1 262 ? -9.328 25.891 16.922 1 86.94 262 ILE B C 1
ATOM 5610 O O . ILE B 1 262 ? -8.453 25.141 16.5 1 86.94 262 ILE B O 1
ATOM 5614 N N . HIS B 1 263 ? -10.547 25.781 16.594 1 87.06 263 HIS B N 1
ATOM 5615 C CA . HIS B 1 263 ? -10.992 24.734 15.688 1 87.06 263 HIS B CA 1
ATOM 5616 C C . HIS B 1 263 ? -10.406 24.938 14.289 1 87.06 263 HIS B C 1
ATOM 5618 O O . HIS B 1 263 ? -10.477 26.047 13.734 1 87.06 263 HIS B O 1
ATOM 5624 N N . CYS B 1 264 ? -9.836 23.922 13.75 1 88.19 264 CYS B N 1
ATOM 5625 C CA . CYS B 1 264 ? -9.281 24.016 12.398 1 88.19 264 CYS B CA 1
ATOM 5626 C C . CYS B 1 264 ? -10.32 24.531 11.414 1 88.19 264 CYS B C 1
ATOM 5628 O O . CYS B 1 264 ? -11.391 23.938 11.273 1 88.19 264 CYS B O 1
ATOM 5630 N N . CYS B 1 265 ? -10 25.562 10.766 1 88.38 265 CYS B N 1
ATOM 5631 C CA . CYS B 1 265 ? -10.922 26.219 9.852 1 88.38 265 CYS B CA 1
ATOM 5632 C C . CYS B 1 265 ? -11.336 25.281 8.727 1 88.38 265 CYS B C 1
ATOM 5634 O O . CYS B 1 265 ? -12.516 25.203 8.375 1 88.38 265 CYS B O 1
ATOM 5636 N N . ALA B 1 266 ? -10.391 24.594 8.18 1 89.88 266 ALA B N 1
ATOM 5637 C CA . ALA B 1 266 ? -10.688 23.656 7.094 1 89.88 266 ALA B CA 1
ATOM 5638 C C . ALA B 1 266 ? -11.672 22.594 7.551 1 89.88 266 ALA B C 1
ATOM 5640 O O . ALA B 1 266 ? -12.547 22.172 6.785 1 89.88 266 ALA B O 1
ATOM 5641 N N . HIS B 1 267 ? -11.555 22.172 8.758 1 88.75 267 HIS B N 1
ATOM 5642 C CA . HIS B 1 267 ? -12.453 21.156 9.289 1 88.75 267 HIS B CA 1
ATOM 5643 C C . HIS B 1 267 ? -13.867 21.703 9.461 1 88.75 267 HIS B C 1
ATOM 5645 O O . HIS B 1 267 ? -14.844 21 9.211 1 88.75 267 HIS B O 1
ATOM 5651 N N . VAL B 1 268 ? -13.922 22.891 9.922 1 88.94 268 VAL B N 1
ATOM 5652 C CA . VAL B 1 268 ? -15.227 23.531 10.07 1 88.94 268 VAL B CA 1
ATOM 5653 C C . VAL B 1 268 ? -15.922 23.625 8.719 1 88.94 268 VAL B C 1
ATOM 5655 O O . VAL B 1 268 ? -17.094 23.281 8.602 1 88.94 268 VAL B O 1
ATOM 5658 N N . ILE B 1 269 ? -15.18 24.047 7.762 1 90.94 269 ILE B N 1
ATOM 5659 C CA . ILE B 1 269 ? -15.734 24.125 6.414 1 90.94 269 ILE B CA 1
ATOM 5660 C C . ILE B 1 269 ? -16.203 22.734 5.977 1 90.94 269 ILE B C 1
ATOM 5662 O O . ILE B 1 269 ? -17.297 22.594 5.41 1 90.94 269 ILE B O 1
ATOM 5666 N N . ASN B 1 270 ? -15.422 21.75 6.199 1 91.88 270 ASN B N 1
ATOM 5667 C CA . ASN B 1 270 ? -15.766 20.375 5.836 1 91.88 270 ASN B CA 1
ATOM 5668 C C . ASN B 1 270 ? -17.078 19.938 6.465 1 91.88 270 ASN B C 1
ATOM 5670 O O . ASN B 1 270 ? -17.922 19.344 5.797 1 91.88 270 ASN B O 1
ATOM 5674 N N . LEU B 1 271 ? -17.266 20.25 7.719 1 87.81 271 LEU B N 1
ATOM 5675 C CA . LEU B 1 271 ? -18.484 19.875 8.43 1 87.81 271 LEU B CA 1
ATOM 5676 C C . LEU B 1 271 ? -19.703 20.578 7.828 1 87.81 271 LEU B C 1
ATOM 5678 O O . LEU B 1 271 ? -20.734 19.953 7.594 1 87.81 271 LEU B O 1
ATOM 5682 N N . ILE B 1 272 ? -19.562 21.797 7.531 1 88.75 272 ILE B N 1
ATOM 5683 C CA . ILE B 1 272 ? -20.656 22.609 7.023 1 88.75 272 ILE B CA 1
ATOM 5684 C C . ILE B 1 272 ? -21.062 22.109 5.633 1 88.75 272 ILE B C 1
ATOM 5686 O O . ILE B 1 272 ? -22.25 21.891 5.367 1 88.75 272 ILE B O 1
ATOM 5690 N N . VAL B 1 273 ? -20.078 21.953 4.848 1 91.06 273 VAL B N 1
ATOM 5691 C CA . VAL B 1 273 ? -20.359 21.578 3.467 1 91.06 273 VAL B CA 1
ATOM 5692 C C . VAL B 1 273 ? -20.938 20.156 3.428 1 91.06 273 VAL B C 1
ATOM 5694 O O . VAL B 1 273 ? -21.922 19.906 2.73 1 91.06 273 VAL B O 1
ATOM 5697 N N . SER B 1 274 ? -20.344 19.266 4.156 1 89.88 274 SER B N 1
ATOM 5698 C CA . SER B 1 274 ? -20.812 17.875 4.18 1 89.88 274 SER B CA 1
ATOM 5699 C C . SER B 1 274 ? -22.266 17.797 4.656 1 89.88 274 SER B C 1
ATOM 5701 O O . SER B 1 274 ? -23.062 17.078 4.062 1 89.88 274 SER B O 1
ATOM 5703 N N . LYS B 1 275 ? -22.578 18.484 5.656 1 86.88 275 LYS B N 1
ATOM 5704 C CA . LYS B 1 275 ? -23.938 18.5 6.172 1 86.88 275 LYS B CA 1
ATOM 5705 C C . LYS B 1 275 ? -24.906 19.125 5.164 1 86.88 275 LYS B C 1
ATOM 5707 O O . LYS B 1 275 ? -26.016 18.625 4.977 1 86.88 275 LYS B O 1
ATOM 5712 N N . SER B 1 276 ? -24.453 20.172 4.535 1 86.25 276 SER B N 1
ATOM 5713 C CA . SER B 1 276 ? -25.297 20.859 3.566 1 86.25 276 SER B CA 1
ATOM 5714 C C . SER B 1 276 ? -25.609 19.984 2.363 1 86.25 276 SER B C 1
ATOM 5716 O O . SER B 1 276 ? -26.75 19.938 1.899 1 86.25 276 SER B O 1
ATOM 5718 N N . ILE B 1 277 ? -24.625 19.297 1.891 1 86.56 277 ILE B N 1
ATOM 5719 C CA . ILE B 1 277 ? -24.797 18.422 0.733 1 86.56 277 ILE B CA 1
ATOM 5720 C C . ILE B 1 277 ? -25.75 17.281 1.086 1 86.56 277 ILE B C 1
ATOM 5722 O O . ILE B 1 277 ? -26.609 16.906 0.278 1 86.56 277 ILE B O 1
ATOM 5726 N N . ALA B 1 278 ? -25.641 16.812 2.262 1 85.12 278 ALA B N 1
ATOM 5727 C CA . ALA B 1 278 ? -26.453 15.672 2.701 1 85.12 278 ALA B CA 1
ATOM 5728 C C . ALA B 1 278 ? -27.922 16.047 2.809 1 85.12 278 ALA B C 1
ATOM 5730 O O . ALA B 1 278 ? -28.797 15.188 2.662 1 85.12 278 ALA B O 1
ATOM 5731 N N . THR B 1 279 ? -28.219 17.25 3.002 1 79.44 279 THR B N 1
ATOM 5732 C CA . THR B 1 279 ? -29.578 17.688 3.26 1 79.44 279 THR B CA 1
ATOM 5733 C C . THR B 1 279 ? -30.219 18.234 1.987 1 79.44 279 THR B C 1
ATOM 5735 O O . THR B 1 279 ? -31.422 18.531 1.97 1 79.44 279 THR B O 1
ATOM 5738 N N . THR B 1 280 ? -29.547 18.359 0.936 1 77.75 280 THR B N 1
ATOM 5739 C CA . THR B 1 280 ? -30.078 18.906 -0.304 1 77.75 280 THR B CA 1
ATOM 5740 C C . THR B 1 280 ? -30.609 17.797 -1.206 1 77.75 280 THR B C 1
ATOM 5742 O O . THR B 1 280 ? -30.125 16.656 -1.157 1 77.75 280 THR B O 1
ATOM 5745 N N . PRO B 1 281 ? -31.562 18.094 -1.982 1 74.5 281 PRO B N 1
ATOM 5746 C CA . PRO B 1 281 ? -32.062 17.125 -2.955 1 74.5 281 PRO B CA 1
ATOM 5747 C C . PRO B 1 281 ? -31 16.688 -3.957 1 74.5 281 PRO B C 1
ATOM 5749 O O . PRO B 1 281 ? -31.125 15.648 -4.598 1 74.5 281 PRO B O 1
ATOM 5752 N N . ALA B 1 282 ? -30.031 17.516 -3.971 1 83.88 282 ALA B N 1
ATOM 5753 C CA . ALA B 1 282 ? -28.953 17.203 -4.906 1 83.88 282 ALA B CA 1
ATOM 5754 C C . ALA B 1 282 ? -28.156 15.984 -4.434 1 83.88 282 ALA B C 1
ATOM 5756 O O . ALA B 1 282 ? -27.406 15.383 -5.211 1 83.88 282 ALA B O 1
ATOM 5757 N N . ASN B 1 283 ? -28.344 15.633 -3.18 1 89.5 283 ASN B N 1
ATOM 5758 C CA . ASN B 1 283 ? -27.609 14.5 -2.625 1 89.5 283 ASN B CA 1
ATOM 5759 C C . ASN B 1 283 ? -27.875 13.219 -3.404 1 89.5 283 ASN B C 1
ATOM 5761 O O . ASN B 1 283 ? -26.969 12.43 -3.645 1 89.5 283 ASN B O 1
ATOM 5765 N N . GLY B 1 284 ? -29.094 13.078 -3.771 1 91.44 284 GLY B N 1
ATOM 5766 C CA . GLY B 1 284 ? -29.438 11.898 -4.555 1 91.44 284 GLY B CA 1
ATOM 5767 C C . GLY B 1 284 ? -28.703 11.828 -5.879 1 91.44 284 GLY B C 1
ATOM 5768 O O . GLY B 1 284 ? -28.25 10.758 -6.289 1 91.44 284 GLY B O 1
ATOM 5769 N N . LEU B 1 285 ? -28.625 12.992 -6.516 1 93.62 285 LEU B N 1
ATOM 5770 C CA . LEU B 1 285 ? -27.922 13.055 -7.789 1 93.62 285 LEU B CA 1
ATOM 5771 C C . LEU B 1 285 ? -26.422 12.766 -7.605 1 93.62 285 LEU B C 1
ATOM 5773 O O . LEU B 1 285 ? -25.828 12.031 -8.391 1 93.62 285 LEU B O 1
ATOM 5777 N N . ILE B 1 286 ? -25.906 13.297 -6.562 1 93.94 286 ILE B N 1
ATOM 5778 C CA . ILE B 1 286 ? -24.484 13.109 -6.277 1 93.94 286 ILE B CA 1
ATOM 5779 C C . ILE B 1 286 ? -24.203 11.633 -5.973 1 93.94 286 ILE B C 1
ATOM 5781 O O . ILE B 1 286 ? -23.203 11.078 -6.418 1 93.94 286 ILE B O 1
ATOM 5785 N N . GLN B 1 287 ? -25.094 11.023 -5.305 1 93.94 287 GLN B N 1
ATOM 5786 C CA . GLN B 1 287 ? -24.969 9.609 -4.988 1 93.94 287 GLN B CA 1
ATOM 5787 C C . GLN B 1 287 ? -25 8.758 -6.254 1 93.94 287 GLN B C 1
ATOM 5789 O O . GLN B 1 287 ? -24.266 7.766 -6.359 1 93.94 287 GLN B O 1
ATOM 5794 N N . ARG B 1 288 ? -25.859 9.141 -7.121 1 94.12 288 ARG B N 1
ATOM 5795 C CA . ARG B 1 288 ? -25.922 8.43 -8.391 1 94.12 288 ARG B CA 1
ATOM 5796 C C . ARG B 1 288 ? -24.594 8.523 -9.141 1 94.12 288 ARG B C 1
ATOM 5798 O O . ARG B 1 288 ? -24.125 7.535 -9.695 1 94.12 288 ARG B O 1
ATOM 5805 N N . ILE B 1 289 ? -24 9.688 -9.125 1 95.81 289 ILE B N 1
ATOM 5806 C CA . ILE B 1 289 ? -22.703 9.891 -9.766 1 95.81 289 ILE B CA 1
ATOM 5807 C C . ILE B 1 289 ? -21.656 9.023 -9.078 1 95.81 289 ILE B C 1
ATOM 5809 O O . ILE B 1 289 ? -20.859 8.359 -9.742 1 95.81 289 ILE B O 1
ATOM 5813 N N . LYS B 1 290 ? -21.719 9.086 -7.793 1 94.75 290 LYS B N 1
ATOM 5814 C CA . LYS B 1 290 ? -20.766 8.305 -7 1 94.75 290 LYS B CA 1
ATOM 5815 C C . LYS B 1 290 ? -20.844 6.824 -7.371 1 94.75 290 LYS B C 1
ATOM 5817 O O . LYS B 1 290 ? -19.797 6.164 -7.504 1 94.75 290 LYS B O 1
ATOM 5822 N N . GLN B 1 291 ? -21.953 6.332 -7.57 1 94.62 291 GLN B N 1
ATOM 5823 C CA . GLN B 1 291 ? -22.156 4.926 -7.902 1 94.62 291 GLN B CA 1
ATOM 5824 C C . GLN B 1 291 ? -21.578 4.598 -9.281 1 94.62 291 GLN B C 1
ATOM 5826 O O . GLN B 1 291 ? -20.953 3.553 -9.461 1 94.62 291 GLN B O 1
ATOM 5831 N N . VAL B 1 292 ? -21.844 5.434 -10.156 1 95.06 292 VAL B N 1
ATOM 5832 C CA . VAL B 1 292 ? -21.344 5.207 -11.508 1 95.06 292 VAL B CA 1
ATOM 5833 C C . VAL B 1 292 ? -19.812 5.273 -11.516 1 95.06 292 VAL B C 1
ATOM 5835 O O . VAL B 1 292 ? -19.156 4.445 -12.141 1 95.06 292 VAL B O 1
ATOM 5838 N N . VAL B 1 293 ? -19.312 6.258 -10.805 1 94.75 293 VAL B N 1
ATOM 5839 C CA . VAL B 1 293 ? -17.859 6.398 -10.727 1 94.75 293 VAL B CA 1
ATOM 5840 C C . VAL B 1 293 ? -17.25 5.164 -10.062 1 94.75 293 VAL B C 1
ATOM 5842 O O . VAL B 1 293 ? -16.203 4.676 -10.484 1 94.75 293 VAL B O 1
ATOM 5845 N N . ALA B 1 294 ? -17.859 4.684 -9.039 1 92.19 294 ALA B N 1
ATOM 5846 C CA . ALA B 1 294 ? -17.406 3.463 -8.375 1 92.19 294 ALA B CA 1
ATOM 5847 C C . ALA B 1 294 ? -17.375 2.291 -9.359 1 92.19 294 ALA B C 1
ATOM 5849 O O . ALA B 1 294 ? -16.469 1.46 -9.312 1 92.19 294 ALA B O 1
ATOM 5850 N N . LYS B 1 295 ? -18.359 2.18 -10.25 1 91.12 295 LYS B N 1
ATOM 5851 C CA . LYS B 1 295 ? -18.406 1.118 -11.25 1 91.12 295 LYS B CA 1
ATOM 5852 C C . LYS B 1 295 ? -17.234 1.222 -12.219 1 91.12 295 LYS B C 1
ATOM 5854 O O . LYS B 1 295 ? -16.688 0.204 -12.656 1 91.12 295 LYS B O 1
ATOM 5859 N N . ILE B 1 296 ? -16.891 2.459 -12.586 1 89.38 296 ILE B N 1
ATOM 5860 C CA . ILE B 1 296 ? -15.742 2.678 -13.461 1 89.38 296 ILE B CA 1
ATOM 5861 C C . ILE B 1 296 ? -14.484 2.111 -12.805 1 89.38 296 ILE B C 1
ATOM 5863 O O . ILE B 1 296 ? -13.672 1.454 -13.461 1 89.38 296 ILE B O 1
ATOM 5867 N N . ASN B 1 297 ? -14.406 2.359 -11.539 1 83.69 297 ASN B N 1
ATOM 5868 C CA . ASN B 1 297 ? -13.188 1.978 -10.836 1 83.69 297 ASN B CA 1
ATOM 5869 C C . ASN B 1 297 ? -13.141 0.475 -10.57 1 83.69 297 ASN B C 1
ATOM 5871 O O . ASN B 1 297 ? -12.062 -0.112 -10.492 1 83.69 297 ASN B O 1
ATOM 5875 N N . LYS B 1 298 ? -14.234 -0.135 -10.477 1 80.75 298 LYS B N 1
ATOM 5876 C CA . LYS B 1 298 ? -14.312 -1.548 -10.109 1 80.75 298 LYS B CA 1
ATOM 5877 C C . LYS B 1 298 ? -14.172 -2.438 -11.344 1 80.75 298 LYS B C 1
ATOM 5879 O O . LYS B 1 298 ? -13.648 -3.551 -11.258 1 80.75 298 LYS B O 1
ATOM 5884 N N . SER B 1 299 ? -14.648 -1.994 -12.477 1 79.12 299 SER B N 1
ATOM 5885 C CA . SER B 1 299 ? -14.695 -2.812 -13.688 1 79.12 299 SER B CA 1
ATOM 5886 C C . SER B 1 299 ? -13.688 -2.33 -14.727 1 79.12 299 SER B C 1
ATOM 5888 O O . SER B 1 299 ? -13.805 -1.212 -15.234 1 79.12 299 SER B O 1
ATOM 5890 N N . SER B 1 300 ? -12.805 -3.246 -15.086 1 76.88 300 SER B N 1
ATOM 5891 C CA . SER B 1 300 ? -11.836 -2.914 -16.125 1 76.88 300 SER B CA 1
ATOM 5892 C C . SER B 1 300 ? -12.523 -2.65 -17.469 1 76.88 300 SER B C 1
ATOM 5894 O O . SER B 1 300 ? -12.094 -1.788 -18.234 1 76.88 300 SER B O 1
ATOM 5896 N N . LYS B 1 301 ? -13.586 -3.373 -17.719 1 80 301 LYS B N 1
ATOM 5897 C CA . LYS B 1 301 ? -14.336 -3.191 -18.953 1 80 301 LYS B CA 1
ATOM 5898 C C . LYS B 1 301 ? -14.984 -1.812 -19 1 80 301 LYS B C 1
ATOM 5900 O O . LYS B 1 301 ? -14.914 -1.125 -20.031 1 80 301 LYS B O 1
ATOM 5905 N N . THR B 1 302 ? -15.594 -1.485 -17.906 1 86.81 302 THR B N 1
ATOM 5906 C CA . THR B 1 302 ? -16.25 -0.186 -17.812 1 86.81 302 THR B CA 1
ATOM 5907 C C . THR B 1 302 ? -15.227 0.943 -17.953 1 86.81 302 THR B C 1
ATOM 5909 O O . THR B 1 302 ? -15.484 1.936 -18.641 1 86.81 302 THR B O 1
ATOM 5912 N N . LYS B 1 303 ? -14.141 0.823 -17.328 1 86.25 303 LYS B N 1
ATOM 5913 C CA . LYS B 1 303 ? -13.07 1.814 -17.406 1 86.25 303 LYS B CA 1
ATOM 5914 C C . LYS B 1 303 ? -12.555 1.979 -18.828 1 86.25 303 LYS B C 1
ATOM 5916 O O . LYS B 1 303 ? -12.312 3.1 -19.281 1 86.25 303 LYS B O 1
ATOM 5921 N N . PHE B 1 304 ? -12.383 0.847 -19.453 1 83.75 304 PHE B N 1
ATOM 5922 C CA . PHE B 1 304 ? -11.922 0.857 -20.828 1 83.75 304 PHE B CA 1
ATOM 5923 C C . PHE B 1 304 ? -12.906 1.596 -21.734 1 83.75 304 PHE B C 1
ATOM 5925 O O . PHE B 1 304 ? -12.508 2.428 -22.547 1 83.75 304 PHE B O 1
ATOM 5932 N N . GLU B 1 305 ? -14.156 1.241 -21.594 1 87.94 305 GLU B N 1
ATOM 5933 C CA . GLU B 1 305 ? -15.203 1.875 -22.375 1 87.94 305 GLU B CA 1
ATOM 5934 C C . GLU B 1 305 ? -15.203 3.389 -22.188 1 87.94 305 GLU B C 1
ATOM 5936 O O . GLU B 1 305 ? -15.344 4.145 -23.156 1 87.94 305 GLU B O 1
ATOM 5941 N N . TYR B 1 306 ? -15.055 3.777 -21 1 91.69 306 TYR B N 1
ATOM 5942 C CA . TYR B 1 306 ? -15.039 5.199 -20.672 1 91.69 306 TYR B CA 1
ATOM 5943 C C . TYR B 1 306 ? -13.828 5.883 -21.297 1 91.69 306 TYR B C 1
ATOM 5945 O O . TYR B 1 306 ? -13.961 6.938 -21.922 1 91.69 306 TYR B O 1
ATOM 5953 N N . ARG B 1 307 ? -12.742 5.316 -21.203 1 88.56 307 ARG B N 1
ATOM 5954 C CA . ARG B 1 307 ? -11.508 5.871 -21.734 1 88.56 307 ARG B CA 1
ATOM 5955 C C . ARG B 1 307 ? -11.562 5.965 -23.266 1 88.56 307 ARG B C 1
ATOM 5957 O O . ARG B 1 307 ? -11.094 6.945 -23.844 1 88.56 307 ARG B O 1
ATOM 5964 N N . GLU B 1 308 ? -11.992 4.895 -23.812 1 88.5 308 GLU B N 1
ATOM 5965 C CA . GLU B 1 308 ? -12.109 4.867 -25.266 1 88.5 308 GLU B CA 1
ATOM 5966 C C . GLU B 1 308 ? -13 5.992 -25.766 1 88.5 308 GLU B C 1
ATOM 5968 O O . GLU B 1 308 ? -12.688 6.641 -26.766 1 88.5 308 GLU B O 1
ATOM 5973 N N . TYR B 1 309 ? -14.055 6.137 -25.109 1 91.94 309 TYR B N 1
ATOM 5974 C CA . TYR B 1 309 ? -14.969 7.191 -25.531 1 91.94 309 TYR B CA 1
ATOM 5975 C C . TYR B 1 309 ? -14.352 8.57 -25.312 1 91.94 309 TYR B C 1
ATOM 5977 O O . TYR B 1 309 ? -14.547 9.477 -26.125 1 91.94 309 TYR B O 1
ATOM 5985 N N . LEU B 1 310 ? -13.68 8.766 -24.234 1 93.38 310 LEU B N 1
ATOM 5986 C CA . LEU B 1 310 ? -12.977 10.023 -24 1 93.38 310 LEU B CA 1
ATOM 5987 C C . LEU B 1 310 ? -12.016 10.32 -25.156 1 93.38 310 LEU B C 1
ATOM 5989 O O . LEU B 1 310 ? -11.938 11.453 -25.625 1 93.38 310 LEU B O 1
ATOM 5993 N N . GLN B 1 311 ? -11.359 9.297 -25.531 1 91 311 GLN B N 1
ATOM 5994 C CA . GLN B 1 311 ? -10.406 9.43 -26.625 1 91 311 GLN B CA 1
ATOM 5995 C C . GLN B 1 311 ? -11.125 9.773 -27.922 1 91 311 GLN B C 1
ATOM 5997 O O . GLN B 1 311 ? -10.664 10.633 -28.688 1 91 311 GLN B O 1
ATOM 6002 N N . GLU B 1 312 ? -12.188 9.078 -28.156 1 91.69 312 GLU B N 1
ATOM 6003 C CA . GLU B 1 312 ? -12.969 9.305 -29.375 1 91.69 312 GLU B CA 1
ATOM 6004 C C . GLU B 1 312 ? -13.469 10.742 -29.453 1 91.69 312 GLU B C 1
ATOM 6006 O O . GLU B 1 312 ? -13.516 11.336 -30.531 1 91.69 312 GLU B O 1
ATOM 6011 N N . MET B 1 313 ? -13.828 11.266 -28.312 1 93.31 313 MET B N 1
ATOM 6012 C CA . MET B 1 313 ? -14.391 12.609 -28.266 1 93.31 313 MET B CA 1
ATOM 6013 C C . MET B 1 313 ? -13.297 13.656 -28.062 1 93.31 313 MET B C 1
ATOM 6015 O O . MET B 1 313 ? -13.578 14.844 -27.906 1 93.31 313 MET B O 1
ATOM 6019 N N . ASP B 1 314 ? -12.055 13.234 -28 1 92.06 314 ASP B N 1
ATOM 6020 C CA . ASP B 1 314 ? -10.898 14.109 -27.828 1 92.06 314 ASP B CA 1
ATOM 6021 C C . ASP B 1 314 ? -10.992 14.883 -26.5 1 92.06 314 ASP B C 1
ATOM 6023 O O . ASP B 1 314 ? -10.773 16.094 -26.484 1 92.06 314 ASP B O 1
ATOM 6027 N N . LEU B 1 315 ? -11.477 14.203 -25.578 1 90.75 315 LEU B N 1
ATOM 6028 C CA . LEU B 1 315 ? -11.516 14.742 -24.219 1 90.75 315 LEU B CA 1
ATOM 6029 C C . LEU B 1 315 ? -10.297 14.297 -23.422 1 90.75 315 LEU B C 1
ATOM 6031 O O . LEU B 1 315 ? -9.656 13.297 -23.766 1 90.75 315 LEU B O 1
ATOM 6035 N N . PRO B 1 316 ? -9.938 15.07 -22.438 1 89.81 316 PRO B N 1
ATOM 6036 C CA . PRO B 1 316 ? -8.82 14.641 -21.594 1 89.81 316 PRO B CA 1
ATOM 6037 C C . PRO B 1 316 ? -9.031 13.25 -21 1 89.81 316 PRO B C 1
ATOM 6039 O O . PRO B 1 316 ? -10.133 12.914 -20.578 1 89.81 316 PRO B O 1
ATOM 6042 N N . LYS B 1 317 ? -7.965 12.516 -21.125 1 85.94 317 LYS B N 1
ATOM 6043 C CA . LYS B 1 317 ? -8.016 11.148 -20.609 1 85.94 317 LYS B CA 1
ATOM 6044 C C . LYS B 1 317 ? -7.926 11.117 -19.094 1 85.94 317 LYS B C 1
ATOM 6046 O O . LYS B 1 317 ? -6.988 10.547 -18.531 1 85.94 317 LYS B O 1
ATOM 6051 N N . LYS B 1 318 ? -8.797 11.812 -18.453 1 88.94 318 LYS B N 1
ATOM 6052 C CA . LYS B 1 318 ? -8.812 11.875 -16.984 1 88.94 318 LYS B CA 1
ATOM 6053 C C . LYS B 1 318 ? -9.992 11.086 -16.422 1 88.94 318 LYS B C 1
ATOM 6055 O O . LYS B 1 318 ? -11.133 11.281 -16.828 1 88.94 318 LYS B O 1
ATOM 6060 N N . MET B 1 319 ? -9.68 10.188 -15.578 1 90.25 319 MET B N 1
ATOM 6061 C CA . MET B 1 319 ? -10.727 9.469 -14.867 1 90.25 319 MET B CA 1
ATOM 6062 C C . MET B 1 319 ? -11.32 10.336 -13.758 1 90.25 319 MET B C 1
ATOM 6064 O O . MET B 1 319 ? -10.609 11.109 -13.117 1 90.25 319 MET B O 1
ATOM 6068 N N . PRO B 1 320 ? -12.586 10.18 -13.555 1 92.81 320 PRO B N 1
ATOM 6069 C CA . PRO B 1 320 ? -13.188 10.977 -12.484 1 92.81 320 PRO B CA 1
ATOM 6070 C C . PRO B 1 320 ? -12.633 10.625 -11.102 1 92.81 320 PRO B C 1
ATOM 6072 O O . PRO B 1 320 ? -12.359 9.453 -10.828 1 92.81 320 PRO B O 1
ATOM 6075 N N . CYS B 1 321 ? -12.547 11.625 -10.328 1 91.44 321 CYS B N 1
ATOM 6076 C CA . CYS B 1 321 ? -12.086 11.461 -8.961 1 91.44 321 CYS B CA 1
ATOM 6077 C C . CYS B 1 321 ? -13.07 10.633 -8.148 1 91.44 321 CYS B C 1
ATOM 6079 O O . CYS B 1 321 ? -14.281 10.797 -8.281 1 91.44 321 CYS B O 1
ATOM 6081 N N . THR B 1 322 ? -12.508 9.773 -7.328 1 89.19 322 THR B N 1
ATOM 6082 C CA . THR B 1 322 ? -13.344 9.008 -6.414 1 89.19 322 THR B CA 1
ATOM 6083 C C . THR B 1 322 ? -13.602 9.797 -5.133 1 89.19 322 THR B C 1
ATOM 6085 O O . THR B 1 322 ? -12.703 10.461 -4.609 1 89.19 322 THR B O 1
ATOM 6088 N N . GLU B 1 323 ? -14.742 9.664 -4.688 1 87.12 323 GLU B N 1
ATOM 6089 C CA . GLU B 1 323 ? -15.102 10.414 -3.49 1 87.12 323 GLU B CA 1
ATOM 6090 C C . GLU B 1 323 ? -14.453 9.812 -2.246 1 87.12 323 GLU B C 1
ATOM 6092 O O . GLU B 1 323 ? -14.414 8.586 -2.092 1 87.12 323 GLU B O 1
ATOM 6097 N N . CYS B 1 324 ? -13.891 10.672 -1.486 1 86.31 324 CYS B N 1
ATOM 6098 C CA . CYS B 1 324 ? -13.438 10.344 -0.139 1 86.31 324 CYS B CA 1
ATOM 6099 C C . CYS B 1 324 ? -14.453 10.789 0.902 1 86.31 324 CYS B C 1
ATOM 6101 O O . CYS B 1 324 ? -14.734 11.984 1.033 1 86.31 324 CYS B O 1
ATOM 6103 N N . PRO B 1 325 ? -14.945 9.883 1.62 1 81.56 325 PRO B N 1
ATOM 6104 C CA . PRO B 1 325 ? -16.047 10.219 2.516 1 81.56 325 PRO B CA 1
ATOM 6105 C C . PRO B 1 325 ? -15.664 11.234 3.586 1 81.56 325 PRO B C 1
ATOM 6107 O O . PRO B 1 325 ? -16.516 11.977 4.078 1 81.56 325 PRO B O 1
ATOM 6110 N N . THR B 1 326 ? -14.438 11.328 3.938 1 81.12 326 THR B N 1
ATOM 6111 C CA . THR B 1 326 ? -14.039 12.188 5.047 1 81.12 326 THR B CA 1
ATOM 6112 C C . THR B 1 326 ? -13.602 13.555 4.539 1 81.12 326 THR B C 1
ATOM 6114 O O . THR B 1 326 ? -13.328 14.461 5.332 1 81.12 326 THR B O 1
ATOM 6117 N N . ARG B 1 327 ? -13.562 13.688 3.258 1 86.31 327 ARG B N 1
ATOM 6118 C CA . ARG B 1 327 ? -13.133 14.953 2.666 1 86.31 327 ARG B CA 1
ATOM 6119 C C . ARG B 1 327 ? -14.031 15.352 1.505 1 86.31 327 ARG B C 1
ATOM 6121 O O . ARG B 1 327 ? -13.891 14.836 0.395 1 86.31 327 ARG B O 1
ATOM 6128 N N . TRP B 1 328 ? -14.703 16.344 1.724 1 91.31 328 TRP B N 1
ATOM 6129 C CA . TRP B 1 328 ? -15.711 16.766 0.752 1 91.31 328 TRP B CA 1
ATOM 6130 C C . TRP B 1 328 ? -15.055 17.25 -0.54 1 91.31 328 TRP B C 1
ATOM 6132 O O . TRP B 1 328 ? -15.703 17.297 -1.587 1 91.31 328 TRP B O 1
ATOM 6142 N N . GLY B 1 329 ? -13.812 17.703 -0.477 1 92.81 329 GLY B N 1
ATOM 6143 C CA . GLY B 1 329 ? -13.109 18.188 -1.654 1 92.81 329 GLY B CA 1
ATOM 6144 C C . GLY B 1 329 ? -13.117 17.203 -2.803 1 92.81 329 GLY B C 1
ATOM 6145 O O . GLY B 1 329 ? -13.211 17.594 -3.969 1 92.81 329 GLY B O 1
ATOM 6146 N N . SER B 1 330 ? -13.102 15.984 -2.488 1 93.69 330 SER B N 1
ATOM 6147 C CA . SER B 1 330 ? -13.148 14.945 -3.514 1 93.69 330 SER B CA 1
ATOM 6148 C C . SER B 1 330 ? -14.508 14.906 -4.203 1 93.69 330 SER B C 1
ATOM 6150 O O . SER B 1 330 ? -14.602 14.586 -5.391 1 93.69 330 SER B O 1
ATOM 6152 N N . THR B 1 331 ? -15.547 15.203 -3.43 1 93.38 331 THR B N 1
ATOM 6153 C CA . THR B 1 331 ? -16.875 15.289 -4.023 1 93.38 331 THR B CA 1
ATOM 6154 C C . THR B 1 331 ? -16.938 16.406 -5.059 1 93.38 331 THR B C 1
ATOM 6156 O O . THR B 1 331 ? -17.484 16.219 -6.148 1 93.38 331 THR B O 1
ATOM 6159 N N . PHE B 1 332 ? -16.391 17.547 -4.707 1 95.19 332 PHE B N 1
ATOM 6160 C CA . PHE B 1 332 ? -16.328 18.672 -5.625 1 95.19 332 PHE B CA 1
ATOM 6161 C C . PHE B 1 332 ? -15.562 18.297 -6.887 1 95.19 332 PHE B C 1
ATOM 6163 O O . PHE B 1 332 ? -16 18.578 -8 1 95.19 332 PHE B O 1
ATOM 6170 N N . LEU B 1 333 ? -14.422 17.672 -6.773 1 96.69 333 LEU B N 1
ATOM 6171 C CA . LEU B 1 333 ? -13.586 17.281 -7.902 1 96.69 333 LEU B CA 1
ATOM 6172 C C . LEU B 1 333 ? -14.289 16.219 -8.75 1 96.69 333 LEU B C 1
ATOM 6174 O O . LEU B 1 333 ? -14.219 16.266 -9.984 1 96.69 333 LEU B O 1
ATOM 6178 N N . MET B 1 334 ? -14.891 15.289 -8.094 1 96.31 334 MET B N 1
ATOM 6179 C CA . MET B 1 334 ? -15.656 14.266 -8.805 1 96.31 334 MET B CA 1
ATOM 6180 C C . MET B 1 334 ? -16.734 14.898 -9.672 1 96.31 334 MET B C 1
ATOM 6182 O O . MET B 1 334 ? -16.859 14.586 -10.859 1 96.31 334 MET B O 1
ATOM 6186 N N . LEU B 1 335 ? -17.453 15.812 -9.07 1 95.38 335 LEU B N 1
ATOM 6187 C CA . LEU B 1 335 ? -18.516 16.516 -9.781 1 95.38 335 LEU B CA 1
ATOM 6188 C C . LEU B 1 335 ? -17.953 17.297 -10.969 1 95.38 335 LEU B C 1
ATOM 6190 O O . LEU B 1 335 ? -18.5 17.234 -12.07 1 95.38 335 LEU B O 1
ATOM 6194 N N . SER B 1 336 ? -16.906 17.953 -10.727 1 96.44 336 SER B N 1
ATOM 6195 C CA . SER B 1 336 ? -16.266 18.734 -11.766 1 96.44 336 SER B CA 1
ATOM 6196 C C . SER B 1 336 ? -15.789 17.859 -12.914 1 96.44 336 SER B C 1
ATOM 6198 O O . SER B 1 336 ? -16 18.188 -14.086 1 96.44 336 SER B O 1
ATOM 6200 N N . ASP B 1 337 ? -15.188 16.766 -12.57 1 96 337 ASP B N 1
ATOM 6201 C CA . ASP B 1 337 ? -14.688 15.844 -13.586 1 96 337 ASP B CA 1
ATOM 6202 C C . ASP B 1 337 ? -15.828 15.297 -14.445 1 96 337 ASP B C 1
ATOM 6204 O O . ASP B 1 337 ? -15.711 15.234 -15.672 1 96 337 ASP B O 1
ATOM 6208 N N . VAL B 1 338 ? -16.891 14.953 -13.836 1 96.19 338 VAL B N 1
ATOM 6209 C CA . VAL B 1 338 ? -18.031 14.359 -14.523 1 96.19 338 VAL B CA 1
ATOM 6210 C C . VAL B 1 338 ? -18.703 15.406 -15.414 1 96.19 338 VAL B C 1
ATOM 6212 O O . VAL B 1 338 ? -19.016 15.133 -16.578 1 96.19 338 VAL B O 1
ATOM 6215 N N . LEU B 1 339 ? -18.891 16.578 -14.914 1 96 339 LEU B N 1
ATOM 6216 C CA . LEU B 1 339 ? -19.547 17.641 -15.664 1 96 339 LEU B CA 1
ATOM 6217 C C . LEU B 1 339 ? -18.703 18.062 -16.859 1 96 339 LEU B C 1
ATOM 6219 O O . LEU B 1 339 ? -19.234 18.422 -17.906 1 96 339 LEU B O 1
ATOM 6223 N N . ASN B 1 340 ? -17.422 18.016 -16.703 1 94.56 340 ASN B N 1
ATOM 6224 C CA . ASN B 1 340 ? -16.516 18.375 -17.781 1 94.56 340 ASN B CA 1
ATOM 6225 C C . ASN B 1 340 ? -16.531 17.344 -18.891 1 94.56 340 ASN B C 1
ATOM 6227 O O . ASN B 1 340 ? -16.203 17.656 -20.047 1 94.56 340 ASN B O 1
ATOM 6231 N N . ALA B 1 341 ? -16.891 16.156 -18.531 1 95.12 341 ALA B N 1
ATOM 6232 C CA . ALA B 1 341 ? -16.953 15.078 -19.516 1 95.12 341 ALA B CA 1
ATOM 6233 C C . ALA B 1 341 ? -18.344 14.445 -19.531 1 95.12 341 ALA B C 1
ATOM 6235 O O . ALA B 1 341 ? -18.469 13.219 -19.531 1 95.12 341 ALA B O 1
ATOM 6236 N N . MET B 1 342 ? -19.328 15.305 -19.578 1 93.94 342 MET B N 1
ATOM 6237 C CA . MET B 1 342 ? -20.703 14.844 -19.438 1 93.94 342 MET B CA 1
ATOM 6238 C C . MET B 1 342 ? -21.094 13.945 -20.609 1 93.94 342 MET B C 1
ATOM 6240 O O . MET B 1 342 ? -21.828 12.969 -20.422 1 93.94 342 MET B O 1
ATOM 6244 N N . SER B 1 343 ? -20.641 14.234 -21.797 1 93.38 343 SER B N 1
ATOM 6245 C CA . SER B 1 343 ? -20.969 13.414 -22.969 1 93.38 343 SER B CA 1
ATOM 6246 C C . SER B 1 343 ? -20.453 11.992 -22.797 1 93.38 343 SER B C 1
ATOM 6248 O O . SER B 1 343 ? -21.172 11.031 -23.094 1 93.38 343 SER B O 1
ATOM 6250 N N . ALA B 1 344 ? -19.234 11.953 -22.359 1 94.31 344 ALA B N 1
ATOM 6251 C CA . ALA B 1 344 ? -18.641 10.641 -22.125 1 94.31 344 ALA B CA 1
ATOM 6252 C C . ALA B 1 344 ? -19.375 9.914 -21 1 94.31 344 ALA B C 1
ATOM 6254 O O . ALA B 1 344 ? -19.594 8.703 -21.078 1 94.31 344 ALA B O 1
ATOM 6255 N N . PHE B 1 345 ? -19.75 10.648 -20.031 1 95.5 345 PHE B N 1
ATOM 6256 C CA . PHE B 1 345 ? -20.469 10.07 -18.891 1 95.5 345 PHE B CA 1
ATOM 6257 C C . PHE B 1 345 ? -21.844 9.555 -19.312 1 95.5 345 PHE B C 1
ATOM 6259 O O . PHE B 1 345 ? -22.266 8.477 -18.906 1 95.5 345 PHE B O 1
ATOM 6266 N N . ASP B 1 346 ? -22.484 10.266 -20.156 1 94.38 346 ASP B N 1
ATOM 6267 C CA . ASP B 1 346 ? -23.766 9.852 -20.719 1 94.38 346 ASP B CA 1
ATOM 6268 C C . ASP B 1 346 ? -23.641 8.555 -21.5 1 94.38 346 ASP B C 1
ATOM 6270 O O . ASP B 1 346 ? -24.469 7.645 -21.359 1 94.38 346 ASP B O 1
ATOM 6274 N N . HIS B 1 347 ? -22.672 8.578 -22.297 1 94.75 347 HIS B N 1
ATOM 6275 C CA . HIS B 1 347 ? -22.406 7.371 -23.062 1 94.75 347 HIS B CA 1
ATOM 6276 C C . HIS B 1 347 ? -22.203 6.168 -22.141 1 94.75 347 HIS B C 1
ATOM 6278 O O . HIS B 1 347 ? -22.703 5.074 -22.422 1 94.75 347 HIS B O 1
ATOM 6284 N N . LEU B 1 348 ? -21.438 6.398 -21.156 1 94.94 348 LEU B N 1
ATOM 6285 C CA . LEU B 1 348 ? -21.188 5.328 -20.203 1 94.94 348 LEU B CA 1
ATOM 6286 C C . LEU B 1 348 ? -22.469 4.855 -19.547 1 94.94 348 LEU B C 1
ATOM 6288 O O . LEU B 1 348 ? -22.672 3.656 -19.344 1 94.94 348 LEU B O 1
ATOM 6292 N N . MET B 1 349 ? -23.281 5.773 -19.188 1 95.62 349 MET B N 1
ATOM 6293 C CA . MET B 1 349 ? -24.562 5.422 -18.578 1 95.62 349 MET B CA 1
ATOM 6294 C C . MET B 1 349 ? -25.391 4.555 -19.516 1 95.62 349 MET B C 1
ATOM 6296 O O . MET B 1 349 ? -26.016 3.58 -19.078 1 95.62 349 MET B O 1
ATOM 6300 N N . ASP B 1 350 ? -25.344 4.863 -20.719 1 95.06 350 ASP B N 1
ATOM 6301 C CA . ASP B 1 350 ? -26.016 4.043 -21.719 1 95.06 350 ASP B CA 1
ATOM 6302 C C . ASP B 1 350 ? -25.422 2.639 -21.781 1 95.06 350 ASP B C 1
ATOM 6304 O O . ASP B 1 350 ? -26.156 1.647 -21.812 1 95.06 350 ASP B O 1
ATOM 6308 N N . TYR B 1 351 ? -24.172 2.703 -21.828 1 93.12 351 TYR B N 1
ATOM 6309 C CA . TYR B 1 351 ? -23.438 1.437 -21.875 1 93.12 351 TYR B CA 1
ATOM 6310 C C . TYR B 1 351 ? -23.812 0.549 -20.703 1 93.12 351 TYR B C 1
ATOM 6312 O O . TYR B 1 351 ? -23.953 -0.667 -20.844 1 93.12 351 TYR B O 1
ATOM 6320 N N . LEU B 1 352 ? -24 1.104 -19.562 1 94.81 352 LEU B N 1
ATOM 6321 C CA . LEU B 1 352 ? -24.312 0.379 -18.328 1 94.81 352 LEU B CA 1
ATOM 6322 C C . LEU B 1 352 ? -25.812 0.174 -18.203 1 94.81 352 LEU B C 1
ATOM 6324 O O . LEU B 1 352 ? -26.297 -0.331 -17.172 1 94.81 352 LEU B O 1
ATOM 6328 N N . LYS B 1 353 ? -26.594 0.638 -19.109 1 95.06 353 LYS B N 1
ATOM 6329 C CA . LYS B 1 353 ? -28.047 0.529 -19.109 1 95.06 353 LYS B CA 1
ATOM 6330 C C . LYS B 1 353 ? -28.656 1.265 -17.922 1 95.06 353 LYS B C 1
ATOM 6332 O O . LYS B 1 353 ? -29.562 0.747 -17.281 1 95.06 353 LYS B O 1
ATOM 6337 N N . LEU B 1 354 ? -28.047 2.33 -17.625 1 95.25 354 LEU B N 1
ATOM 6338 C CA . LEU B 1 354 ? -28.578 3.211 -16.594 1 95.25 354 LEU B CA 1
ATOM 6339 C C . LEU B 1 354 ? -29.281 4.422 -17.203 1 95.25 354 LEU B C 1
ATOM 6341 O O . LEU B 1 354 ? -28.984 4.797 -18.344 1 95.25 354 LEU B O 1
ATOM 6345 N N . SER B 1 355 ? -30.125 5.016 -16.422 1 94.06 355 SER B N 1
ATOM 6346 C CA . SER B 1 355 ? -30.828 6.199 -16.906 1 94.06 355 SER B CA 1
ATOM 6347 C C . SER B 1 355 ? -29.922 7.422 -16.891 1 94.06 355 SER B C 1
ATOM 6349 O O . SER B 1 355 ? -29.25 7.695 -15.891 1 94.06 355 SER B O 1
ATOM 6351 N N . ARG B 1 356 ? -29.969 8.109 -17.984 1 94.12 356 ARG B N 1
ATOM 6352 C CA . ARG B 1 356 ? -29.203 9.344 -18.078 1 94.12 356 ARG B CA 1
ATOM 6353 C C . ARG B 1 356 ? -29.781 10.422 -17.156 1 94.12 356 ARG B C 1
ATOM 6355 O O . ARG B 1 356 ? -30.922 10.32 -16.719 1 94.12 356 ARG B O 1
ATOM 6362 N N . PHE B 1 357 ? -28.875 11.328 -16.891 1 94.62 357 PHE B N 1
ATOM 6363 C CA . PHE B 1 357 ? -29.359 12.492 -16.156 1 94.62 357 PHE B CA 1
ATOM 6364 C C . PHE B 1 357 ? -30.188 13.398 -17.047 1 94.62 357 PHE B C 1
ATOM 6366 O O . PHE B 1 357 ? -29.828 13.648 -18.203 1 94.62 357 PHE B O 1
ATOM 6373 N N . GLU B 1 358 ? -31.312 13.852 -16.547 1 94 358 GLU B N 1
ATOM 6374 C CA . GLU B 1 358 ? -32.125 14.812 -17.266 1 94 358 GLU B CA 1
ATOM 6375 C C . GLU B 1 358 ? -31.453 16.172 -17.328 1 94 358 GLU B C 1
ATOM 6377 O O . GLU B 1 358 ? -30.578 16.484 -16.516 1 94 358 GLU B O 1
ATOM 6382 N N . ILE B 1 359 ? -31.859 16.953 -18.25 1 93.44 359 ILE B N 1
ATOM 6383 C CA . ILE B 1 359 ? -31.281 18.266 -18.469 1 93.44 359 ILE B CA 1
ATOM 6384 C C . ILE B 1 359 ? -31.406 19.109 -17.188 1 93.44 359 ILE B C 1
ATOM 6386 O O . ILE B 1 359 ? -30.469 19.812 -16.812 1 93.44 359 ILE B O 1
ATOM 6390 N N . GLU B 1 360 ? -32.5 18.938 -16.547 1 92 360 GLU B N 1
ATOM 6391 C CA . GLU B 1 360 ? -32.719 19.688 -15.305 1 92 360 GLU B CA 1
ATOM 6392 C C . GLU B 1 360 ? -31.797 19.203 -14.195 1 92 360 GLU B C 1
ATOM 6394 O O . GLU B 1 360 ? -31.328 20.016 -13.383 1 92 360 GLU B O 1
ATOM 6399 N N . GLU B 1 361 ? -31.594 17.984 -14.195 1 93.12 361 GLU B N 1
ATOM 6400 C CA . GLU B 1 361 ? -30.703 17.422 -13.18 1 93.12 361 GLU B CA 1
ATOM 6401 C C . GLU B 1 361 ? -29.266 17.906 -13.391 1 93.12 361 GLU B C 1
ATOM 6403 O O . GLU B 1 361 ? -28.562 18.219 -12.422 1 93.12 361 GLU B O 1
ATOM 6408 N N . VAL B 1 362 ? -28.891 17.953 -14.656 1 94.5 362 VAL B N 1
ATOM 6409 C CA . VAL B 1 362 ? -27.562 18.422 -14.984 1 94.5 362 VAL B CA 1
ATOM 6410 C C . VAL B 1 362 ? -27.422 19.891 -14.586 1 94.5 362 VAL B C 1
ATOM 6412 O O . VAL B 1 362 ? -26.375 20.328 -14.094 1 94.5 362 VAL B O 1
ATOM 6415 N N . ARG B 1 363 ? -28.438 20.641 -14.781 1 91.81 363 ARG B N 1
ATOM 6416 C CA . ARG B 1 363 ? -28.438 22.047 -14.398 1 91.81 363 ARG B CA 1
ATOM 6417 C C . ARG B 1 363 ? -28.266 22.203 -12.891 1 91.81 363 ARG B C 1
ATOM 6419 O O . ARG B 1 363 ? -27.531 23.078 -12.43 1 91.81 363 ARG B O 1
ATOM 6426 N N . VAL B 1 364 ? -28.938 21.375 -12.188 1 90.19 364 VAL B N 1
ATOM 6427 C CA . VAL B 1 364 ? -28.844 21.391 -10.734 1 90.19 364 VAL B CA 1
ATOM 6428 C C . VAL B 1 364 ? -27.422 21.047 -10.305 1 90.19 364 VAL B C 1
ATOM 6430 O O . VAL B 1 364 ? -26.844 21.703 -9.43 1 90.19 364 VAL B O 1
ATOM 6433 N N . LEU B 1 365 ? -26.859 20.062 -10.938 1 93.38 365 LEU B N 1
ATOM 6434 C CA . LEU B 1 365 ? -25.5 19.641 -10.609 1 93.38 365 LEU B CA 1
ATOM 6435 C C . LEU B 1 365 ? -24.5 20.75 -10.906 1 93.38 365 LEU B C 1
ATOM 6437 O O . LEU B 1 365 ? -23.562 20.984 -10.133 1 93.38 365 LEU B O 1
ATOM 6441 N N . LYS B 1 366 ? -24.688 21.438 -11.953 1 93.38 366 LYS B N 1
ATOM 6442 C CA . LYS B 1 366 ? -23.828 22.562 -12.297 1 93.38 366 LYS B CA 1
ATOM 6443 C C . LYS B 1 366 ? -23.953 23.688 -11.273 1 93.38 366 LYS B C 1
ATOM 6445 O O . LYS B 1 366 ? -22.953 24.297 -10.883 1 93.38 366 LYS B O 1
ATOM 6450 N N . LYS B 1 367 ? -25.109 23.906 -10.836 1 88.88 367 LYS B N 1
ATOM 6451 C CA . LYS B 1 367 ? -25.344 24.938 -9.828 1 88.88 367 LYS B CA 1
ATOM 6452 C C . LYS B 1 367 ? -24.656 24.578 -8.516 1 88.88 367 LYS B C 1
ATOM 6454 O O . LYS B 1 367 ? -24.047 25.438 -7.875 1 88.88 367 LYS B O 1
ATOM 6459 N N . ILE B 1 368 ? -24.75 23.391 -8.211 1 90.12 368 ILE B N 1
ATOM 6460 C CA . ILE B 1 368 ? -24.125 22.938 -6.969 1 90.12 368 ILE B CA 1
ATOM 6461 C C . ILE B 1 368 ? -22.609 23.062 -7.082 1 90.12 368 ILE B C 1
ATOM 6463 O O . ILE B 1 368 ? -21.953 23.5 -6.137 1 90.12 368 ILE B O 1
ATOM 6467 N N . ARG B 1 369 ? -22.109 22.625 -8.172 1 93.19 369 ARG B N 1
ATOM 6468 C CA . ARG B 1 369 ? -20.672 22.734 -8.398 1 93.19 369 ARG B CA 1
ATOM 6469 C C . ARG B 1 369 ? -20.219 24.188 -8.266 1 93.19 369 ARG B C 1
ATOM 6471 O O . ARG B 1 369 ? -19.203 24.469 -7.617 1 93.19 369 ARG B O 1
ATOM 6478 N N . ASN B 1 370 ? -20.953 25.078 -8.852 1 91.38 370 ASN B N 1
ATOM 6479 C CA . ASN B 1 370 ? -20.625 26.5 -8.789 1 91.38 370 ASN B CA 1
ATOM 6480 C C . ASN B 1 370 ? -20.734 27.031 -7.363 1 91.38 370 ASN B C 1
ATOM 6482 O O . ASN B 1 370 ? -19.922 27.859 -6.941 1 91.38 370 ASN B O 1
ATOM 6486 N N . PHE B 1 371 ? -21.719 26.547 -6.746 1 89.62 371 PHE B N 1
ATOM 6487 C CA . PHE B 1 371 ? -21.922 26.969 -5.363 1 89.62 371 PHE B CA 1
ATOM 6488 C C . PHE B 1 371 ? -20.766 26.516 -4.477 1 89.62 371 PHE B C 1
ATOM 6490 O O . PHE B 1 371 ? -20.375 27.219 -3.553 1 89.62 371 PHE B O 1
ATOM 6497 N N . LEU B 1 372 ? -20.203 25.375 -4.75 1 93.06 372 LEU B N 1
ATOM 6498 C CA . LEU B 1 372 ? -19.188 24.766 -3.9 1 93.06 372 LEU B CA 1
ATOM 6499 C C . LEU B 1 372 ? -17.797 25.297 -4.246 1 93.06 372 LEU B C 1
ATOM 6501 O O . LEU B 1 372 ? -16.859 25.141 -3.467 1 93.06 372 LEU B O 1
ATOM 6505 N N . GLU B 1 373 ? -17.625 25.922 -5.324 1 94.62 373 GLU B N 1
ATOM 6506 C CA . GLU B 1 373 ? -16.328 26.344 -5.836 1 94.62 373 GLU B CA 1
ATOM 6507 C C . GLU B 1 373 ? -15.625 27.281 -4.852 1 94.62 373 GLU B C 1
ATOM 6509 O O . GLU B 1 373 ? -14.461 27.078 -4.523 1 94.62 373 GLU B O 1
ATOM 6514 N N . PRO B 1 374 ? -16.359 28.312 -4.305 1 93.62 374 PRO B N 1
ATOM 6515 C CA . PRO B 1 374 ? -15.695 29.172 -3.326 1 93.62 374 PRO B CA 1
ATOM 6516 C C . PRO B 1 374 ? -15.258 28.406 -2.074 1 93.62 374 PRO B C 1
ATOM 6518 O O . PRO B 1 374 ? -14.211 28.719 -1.494 1 93.62 374 PRO B O 1
ATOM 6521 N N . TYR B 1 375 ? -16.031 27.484 -1.663 1 95 375 TYR B N 1
ATOM 6522 C CA . TYR B 1 375 ? -15.68 26.688 -0.494 1 95 375 TYR B CA 1
ATOM 6523 C C . TYR B 1 375 ? -14.43 25.859 -0.756 1 95 375 TYR B C 1
ATOM 6525 O O . TYR B 1 375 ? -13.562 25.75 0.116 1 95 375 TYR B O 1
ATOM 6533 N N . TYR B 1 376 ? -14.328 25.297 -1.945 1 95.69 376 TYR B N 1
ATOM 6534 C CA . TYR B 1 376 ? -13.156 24.531 -2.322 1 95.69 376 TYR B CA 1
ATOM 6535 C C . TYR B 1 376 ? -11.914 25.406 -2.365 1 95.69 376 TYR B C 1
ATOM 6537 O O . TYR B 1 376 ? -10.867 25.031 -1.824 1 95.69 376 TYR B O 1
ATOM 6545 N N . THR B 1 377 ? -12.047 26.547 -2.91 1 94.88 377 THR B N 1
ATOM 6546 C CA . THR B 1 377 ? -10.938 27.484 -3.035 1 94.88 377 THR B CA 1
ATOM 6547 C C . THR B 1 377 ? -10.453 27.938 -1.661 1 94.88 377 THR B C 1
ATOM 6549 O O . THR B 1 377 ? -9.25 27.953 -1.394 1 94.88 377 THR B O 1
ATOM 6552 N N . MET B 1 378 ? -11.422 28.312 -0.838 1 93.75 378 MET B N 1
ATOM 6553 C CA . MET B 1 378 ? -11.062 28.797 0.488 1 93.75 378 MET B CA 1
ATOM 6554 C C . MET B 1 378 ? -10.469 27.688 1.342 1 93.75 378 MET B C 1
ATOM 6556 O O . MET B 1 378 ? -9.578 27.938 2.158 1 93.75 378 MET B O 1
ATOM 6560 N N . THR B 1 379 ? -10.992 26.438 1.204 1 93.75 379 THR B N 1
ATOM 6561 C CA . THR B 1 379 ? -10.406 25.312 1.917 1 93.75 379 THR B CA 1
ATOM 6562 C C . THR B 1 379 ? -8.938 25.141 1.559 1 93.75 379 THR B C 1
ATOM 6564 O O . THR B 1 379 ? -8.094 24.984 2.441 1 93.75 379 THR B O 1
ATOM 6567 N N . ASN B 1 380 ? -8.625 25.219 0.311 1 92.62 380 ASN B N 1
ATOM 6568 C CA . ASN B 1 380 ? -7.246 25.094 -0.141 1 92.62 380 ASN B CA 1
ATOM 6569 C C . ASN B 1 380 ? -6.375 26.234 0.387 1 92.62 380 ASN B C 1
ATOM 6571 O O . ASN B 1 380 ? -5.199 26.016 0.699 1 92.62 380 ASN B O 1
ATOM 6575 N N . GLN B 1 381 ? -6.957 27.391 0.535 1 90.62 381 GLN B N 1
ATOM 6576 C CA . GLN B 1 381 ? -6.223 28.547 1.031 1 90.62 381 GLN B CA 1
ATOM 6577 C C . GLN B 1 381 ? -5.879 28.391 2.51 1 90.62 381 GLN B C 1
ATOM 6579 O O . GLN B 1 381 ? -4.758 28.688 2.928 1 90.62 381 GLN B O 1
ATOM 6584 N N . VAL B 1 382 ? -6.793 27.953 3.223 1 90.12 382 VAL B N 1
ATOM 6585 C CA . VAL B 1 382 ? -6.574 27.844 4.664 1 90.12 382 VAL B CA 1
ATOM 6586 C C . VAL B 1 382 ? -5.652 26.672 4.965 1 90.12 382 VAL B C 1
ATOM 6588 O O . VAL B 1 382 ? -5.031 26.625 6.027 1 90.12 382 VAL B O 1
ATOM 6591 N N . CYS B 1 383 ? -5.535 25.688 4.07 1 88.44 383 CYS B N 1
ATOM 6592 C CA . CYS B 1 383 ? -4.703 24.5 4.281 1 88.44 383 CYS B CA 1
ATOM 6593 C C . CYS B 1 383 ? -3.258 24.781 3.873 1 88.44 383 CYS B C 1
ATOM 6595 O O . CYS B 1 383 ? -2.383 23.938 4.078 1 88.44 383 CYS B O 1
ATOM 6597 N N . PHE B 1 384 ? -3.074 25.938 3.496 1 84.38 384 PHE B N 1
ATOM 6598 C CA . PHE B 1 384 ? -1.717 26.266 3.084 1 84.38 384 PHE B CA 1
ATOM 6599 C C . PHE B 1 384 ? -0.792 26.359 4.293 1 84.38 384 PHE B C 1
ATOM 6601 O O . PHE B 1 384 ? -1.216 26.75 5.379 1 84.38 384 PHE B O 1
ATOM 6608 N N . LYS B 1 385 ? 0.435 26.094 4.129 1 79.12 385 LYS B N 1
ATOM 6609 C CA . LYS B 1 385 ? 1.423 25.984 5.199 1 79.12 385 LYS B CA 1
ATOM 6610 C C . LYS B 1 385 ? 1.551 27.297 5.965 1 79.12 385 LYS B C 1
ATOM 6612 O O . LYS B 1 385 ? 1.742 27.297 7.184 1 79.12 385 LYS B O 1
ATOM 6617 N N . ASP B 1 386 ? 1.405 28.422 5.301 1 78.75 386 ASP B N 1
ATOM 6618 C CA . ASP B 1 386 ? 1.635 29.719 5.922 1 78.75 386 ASP B CA 1
ATOM 6619 C C . ASP B 1 386 ? 0.319 30.359 6.371 1 78.75 386 ASP B C 1
ATOM 6621 O O . ASP B 1 386 ? 0.28 31.531 6.715 1 78.75 386 ASP B O 1
ATOM 6625 N N . SER B 1 387 ? -0.655 29.531 6.395 1 84.06 387 SER B N 1
ATOM 6626 C CA . SER B 1 387 ? -1.944 30.062 6.82 1 84.06 387 SER B CA 1
ATOM 6627 C C . SER B 1 387 ? -1.944 30.391 8.312 1 84.06 387 SER B C 1
ATOM 6629 O O . SER B 1 387 ? -1.335 29.672 9.109 1 84.06 387 SER B O 1
ATOM 6631 N N . THR B 1 388 ? -2.594 31.516 8.672 1 82.88 388 THR B N 1
ATOM 6632 C CA . THR B 1 388 ? -2.66 31.953 10.062 1 82.88 388 THR B CA 1
ATOM 6633 C C . THR B 1 388 ? -4.102 31.969 10.555 1 82.88 388 THR B C 1
ATOM 6635 O O . THR B 1 388 ? -5.039 31.891 9.758 1 82.88 388 THR B O 1
ATOM 6638 N N . ALA B 1 389 ? -4.25 32.031 11.844 1 83.75 389 ALA B N 1
ATOM 6639 C CA . ALA B 1 389 ? -5.574 32.062 12.461 1 83.75 389 ALA B CA 1
ATOM 6640 C C . ALA B 1 389 ? -6.379 33.281 12.023 1 83.75 389 ALA B C 1
ATOM 6642 O O . ALA B 1 389 ? -7.609 33.219 11.984 1 83.75 389 ALA B O 1
ATOM 6643 N N . SER B 1 390 ? -5.691 34.312 11.656 1 82.31 390 SER B N 1
ATOM 6644 C CA . SER B 1 390 ? -6.379 35.531 11.258 1 82.31 390 SER B CA 1
ATOM 6645 C C . SER B 1 390 ? -7.152 35.312 9.961 1 82.31 390 SER B C 1
ATOM 6647 O O . SER B 1 390 ? -8.109 36.062 9.68 1 82.31 390 SER B O 1
ATOM 6649 N N . MET B 1 391 ? -6.742 34.375 9.227 1 85.94 391 MET B N 1
ATOM 6650 C CA . MET B 1 391 ? -7.406 34.125 7.949 1 85.94 391 MET B CA 1
ATOM 6651 C C . MET B 1 391 ? -8.812 33.562 8.18 1 85.94 391 MET B C 1
ATOM 6653 O O . MET B 1 391 ? -9.664 33.656 7.289 1 85.94 391 MET B O 1
ATOM 6657 N N . TYR B 1 392 ? -8.984 33.094 9.336 1 86.75 392 TYR B N 1
ATOM 6658 C CA . TYR B 1 392 ? -10.273 32.531 9.688 1 86.75 392 TYR B CA 1
ATOM 6659 C C . TYR B 1 392 ? -11.406 33.531 9.469 1 86.75 392 TYR B C 1
ATOM 6661 O O . TYR B 1 392 ? -12.422 33.188 8.844 1 86.75 392 TYR B O 1
ATOM 6669 N N . ILE B 1 393 ? -11.18 34.688 9.867 1 87.12 393 ILE B N 1
ATOM 6670 C CA . ILE B 1 393 ? -12.203 35.719 9.797 1 87.12 393 ILE B CA 1
ATOM 6671 C C . ILE B 1 393 ? -12.445 36.094 8.336 1 87.12 393 ILE B C 1
ATOM 6673 O O . ILE B 1 393 ? -13.594 36.188 7.887 1 87.12 393 ILE B O 1
ATOM 6677 N N . GLY B 1 394 ? -11.344 36.312 7.625 1 89.25 394 GLY B N 1
ATOM 6678 C CA . GLY B 1 394 ? -11.469 36.656 6.219 1 89.25 394 GLY B CA 1
ATOM 6679 C C . GLY B 1 394 ? -12.164 35.594 5.398 1 89.25 394 GLY B C 1
ATOM 6680 O O . GLY B 1 394 ? -13.055 35.906 4.602 1 89.25 394 GLY B O 1
ATOM 6681 N N . VAL B 1 395 ? -11.836 34.438 5.641 1 91.69 395 VAL B N 1
ATOM 6682 C CA . VAL B 1 395 ? -12.398 33.312 4.898 1 91.69 395 VAL B CA 1
ATOM 6683 C C . VAL B 1 395 ? -13.875 33.156 5.227 1 91.69 395 VAL B C 1
ATOM 6685 O O . VAL B 1 395 ? -14.703 32.969 4.332 1 91.69 395 VAL B O 1
ATOM 6688 N N . ALA B 1 396 ? -14.25 33.312 6.461 1 89.69 396 ALA B N 1
ATOM 6689 C CA . ALA B 1 396 ? -15.648 33.219 6.879 1 89.69 396 ALA B CA 1
ATOM 6690 C C . ALA B 1 396 ? -16.5 34.281 6.203 1 89.69 396 ALA B C 1
ATOM 6692 O O . ALA B 1 396 ? -17.578 34 5.691 1 89.69 396 ALA B O 1
ATOM 6693 N N . GLN B 1 397 ? -15.977 35.438 6.141 1 90.88 397 GLN B N 1
ATOM 6694 C CA . GLN B 1 397 ? -16.703 36.531 5.531 1 90.88 397 GLN B CA 1
ATOM 6695 C C . GLN B 1 397 ? -16.906 36.312 4.035 1 90.88 397 GLN B C 1
ATOM 6697 O O . GLN B 1 397 ? -17.984 36.562 3.502 1 90.88 397 GLN B O 1
ATOM 6702 N N . ILE B 1 398 ? -15.898 35.812 3.439 1 91.38 398 ILE B N 1
ATOM 6703 C CA . ILE B 1 398 ? -15.969 35.562 2.008 1 91.38 398 ILE B CA 1
ATOM 6704 C C . ILE B 1 398 ? -17.016 34.469 1.739 1 91.38 398 ILE B C 1
ATOM 6706 O O . ILE B 1 398 ? -17.844 34.625 0.837 1 91.38 398 ILE B O 1
ATOM 6710 N N . LEU B 1 399 ? -17.047 33.469 2.539 1 91.75 399 LEU B N 1
ATOM 6711 C CA . LEU B 1 399 ? -17.938 32.344 2.312 1 91.75 399 LEU B CA 1
ATOM 6712 C C . LEU B 1 399 ? -19.375 32.75 2.635 1 91.75 399 LEU B C 1
ATOM 6714 O O . LEU B 1 399 ? -20.312 32.312 1.951 1 91.75 399 LEU B O 1
ATOM 6718 N N . ILE B 1 400 ? -19.531 33.562 3.594 1 88.69 400 ILE B N 1
ATOM 6719 C CA . ILE B 1 400 ? -20.859 34.062 3.926 1 88.69 400 ILE B CA 1
ATOM 6720 C C . ILE B 1 400 ? -21.391 34.938 2.779 1 88.69 400 ILE B C 1
ATOM 6722 O O . ILE B 1 400 ? -22.531 34.75 2.346 1 88.69 400 ILE B O 1
ATOM 6726 N N . SER B 1 401 ? -20.562 35.719 2.299 1 89 401 SER B N 1
ATOM 6727 C CA . SER B 1 401 ? -20.938 36.594 1.19 1 89 401 SER B CA 1
ATOM 6728 C C . SER B 1 401 ? -21.266 35.781 -0.058 1 89 401 SER B C 1
ATOM 6730 O O . SER B 1 401 ? -22.25 36.062 -0.752 1 89 401 SER B O 1
ATOM 6732 N N . ALA B 1 402 ? -20.438 34.844 -0.287 1 87.19 402 ALA B N 1
ATOM 6733 C CA . ALA B 1 402 ? -20.656 34 -1.448 1 87.19 402 ALA B CA 1
ATOM 6734 C C . ALA B 1 402 ? -21.984 33.219 -1.331 1 87.19 402 ALA B C 1
ATOM 6736 O O . ALA B 1 402 ? -22.703 33.062 -2.318 1 87.19 402 ALA B O 1
ATOM 6737 N N . THR B 1 403 ? -22.328 32.781 -0.204 1 86.31 403 THR B N 1
ATOM 6738 C CA . THR B 1 403 ? -23.562 32.062 0.04 1 86.31 403 THR B CA 1
ATOM 6739 C C . THR B 1 403 ? -24.781 32.969 -0.125 1 86.31 403 THR B C 1
ATOM 6741 O O . THR B 1 403 ? -25.781 32.562 -0.721 1 86.31 403 THR B O 1
ATOM 6744 N N . GLU B 1 404 ? -24.625 34.156 0.344 1 84 404 GLU B N 1
ATOM 6745 C CA . GLU B 1 404 ? -25.719 35.094 0.246 1 84 404 GLU B CA 1
ATOM 6746 C C . GLU B 1 404 ? -25.969 35.5 -1.204 1 84 404 GLU B C 1
ATOM 6748 O O . GLU B 1 404 ? -27.125 35.656 -1.618 1 84 404 GLU B O 1
ATOM 6753 N N . SER B 1 405 ? -24.953 35.625 -1.883 1 80.69 405 SER B N 1
ATOM 6754 C CA . SER B 1 405 ? -25.078 36 -3.287 1 80.69 405 SER B CA 1
ATOM 6755 C C . SER B 1 405 ? -25.734 34.906 -4.098 1 80.69 405 SER B C 1
ATOM 6757 O O . SER B 1 405 ? -26.484 35.156 -5.047 1 80.69 405 SER B O 1
ATOM 6759 N N . SER B 1 406 ? -25.422 33.719 -3.748 1 74.25 406 SER B N 1
ATOM 6760 C CA . SER B 1 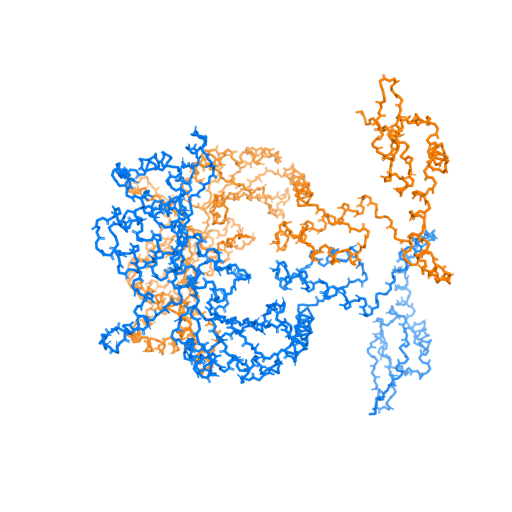406 ? -25.984 32.562 -4.473 1 74.25 406 SER B CA 1
ATOM 6761 C C . SER B 1 406 ? -27.422 32.312 -4.074 1 74.25 406 SER B C 1
ATOM 6763 O O . SER B 1 406 ? -28.219 31.812 -4.879 1 74.25 406 SER B O 1
ATOM 6765 N N . SER B 1 407 ? -27.75 32.406 -2.74 1 63.22 407 SER B N 1
ATOM 6766 C CA . SER B 1 407 ? -29.094 32.188 -2.238 1 63.22 407 SER B CA 1
ATOM 6767 C C . SER B 1 407 ? -30.094 33.156 -2.859 1 63.22 407 SER B C 1
ATOM 6769 O O . SER B 1 407 ? -31.266 32.844 -3.041 1 63.22 407 SER B O 1
ATOM 6771 N N . SER B 1 408 ? -29.672 34.438 -2.951 1 54.91 408 SER B N 1
ATOM 6772 C CA . SER B 1 408 ? -30.609 35.312 -3.645 1 54.91 408 SER B CA 1
ATOM 6773 C C . SER B 1 408 ? -31.094 34.688 -4.949 1 54.91 408 SER B C 1
ATOM 6775 O O . SER B 1 408 ? -32.219 34.938 -5.391 1 54.91 408 SER B O 1
ATOM 6777 N N . SER B 1 409 ? -30.188 33.906 -5.336 1 48.19 409 SER B N 1
ATOM 6778 C CA . SER B 1 409 ? -30.641 33.188 -6.531 1 48.19 409 SER B CA 1
ATOM 6779 C C . SER B 1 409 ? -31.391 31.922 -6.176 1 48.19 409 SER B C 1
ATOM 6781 O O . SER B 1 409 ? -32.062 31.328 -7.027 1 48.19 409 SER B O 1
ATOM 6783 N N . TRP B 1 410 ? -30.969 31.297 -5.008 1 48.59 410 TRP B N 1
ATOM 6784 C CA . TRP B 1 410 ? -31.609 30.062 -4.57 1 48.59 410 TRP B CA 1
ATOM 6785 C C . TRP B 1 410 ? -32.781 30.375 -3.654 1 48.59 410 TRP B C 1
ATOM 6787 O O . TRP B 1 410 ? -32.656 31.094 -2.672 1 48.59 410 TRP B O 1
ATOM 6797 N N . SER B 1 411 ? -33.938 30.656 -4.047 1 41 411 SER B N 1
ATOM 6798 C CA . SER B 1 411 ? -35.156 30.891 -3.271 1 41 411 SER B CA 1
ATOM 6799 C C . SER B 1 411 ? -35.188 30.047 -2 1 41 411 SER B C 1
ATOM 6801 O O . SER B 1 411 ? -36.094 30.172 -1.177 1 41 411 SER B O 1
ATOM 6803 N N . ASP B 1 412 ? -34.406 28.953 -1.854 1 39.81 412 ASP B N 1
ATOM 6804 C CA . ASP B 1 412 ? -34.812 28.094 -0.748 1 39.81 412 ASP B CA 1
ATOM 6805 C C . ASP B 1 412 ? -34.094 28.469 0.537 1 39.81 412 ASP B C 1
ATOM 6807 O O . ASP B 1 412 ? -32.875 28.688 0.526 1 39.81 412 ASP B O 1
ATOM 6811 N N . GLU B 1 413 ? -34.656 28.953 1.609 1 39.75 413 GLU B N 1
ATOM 6812 C CA . GLU B 1 413 ? -34.406 29.422 2.967 1 39.75 413 GLU B CA 1
ATOM 6813 C C . GLU B 1 413 ? -33.312 28.578 3.637 1 39.75 413 GLU B C 1
ATOM 6815 O O . GLU B 1 413 ? -32.625 29.047 4.539 1 39.75 413 GLU B O 1
ATOM 6820 N N . LYS B 1 414 ? -33.156 27.406 3.332 1 37.69 414 LYS B N 1
ATOM 6821 C CA . LYS B 1 414 ? -32.406 26.453 4.156 1 37.69 414 LYS B CA 1
ATOM 6822 C C . LYS B 1 414 ? -30.906 26.719 4.082 1 37.69 414 LYS B C 1
ATOM 6824 O O . LYS B 1 414 ? -30.203 26.547 5.074 1 37.69 414 LYS B O 1
ATOM 6829 N N . TRP B 1 415 ? -30.453 27.188 3.006 1 40.12 415 TRP B N 1
ATOM 6830 C CA . TRP B 1 415 ? -29 27.359 2.906 1 40.12 415 TRP B CA 1
ATOM 6831 C C . TRP B 1 415 ? -28.547 28.594 3.693 1 40.12 415 TRP B C 1
ATOM 6833 O O . TRP B 1 415 ? -27.359 28.703 4.027 1 40.12 415 TRP B O 1
ATOM 6843 N N . LEU B 1 416 ? -29.422 29.594 3.943 1 39.06 416 LEU B N 1
ATOM 6844 C CA . LEU B 1 416 ? -29.078 30.797 4.707 1 39.06 416 LEU B CA 1
ATOM 6845 C C . LEU B 1 416 ? -28.641 30.422 6.121 1 39.06 416 LEU B C 1
ATOM 6847 O O . LEU B 1 416 ? -27.875 31.156 6.746 1 39.06 416 LEU B O 1
ATOM 6851 N N . ARG B 1 417 ? -29.016 29.312 6.613 1 35.78 417 ARG B N 1
ATOM 6852 C CA . ARG B 1 417 ? -28.609 28.953 7.965 1 35.78 417 ARG B CA 1
ATOM 6853 C C . ARG B 1 417 ? -27.125 28.625 8.023 1 35.78 417 ARG B C 1
ATOM 6855 O O . ARG B 1 417 ? -26.547 28.547 9.109 1 35.78 417 ARG B O 1
ATOM 6862 N N . TYR B 1 418 ? -26.531 28.359 6.91 1 37.62 418 TYR B N 1
ATOM 6863 C CA . TYR B 1 418 ? -25.125 28 6.859 1 37.62 418 TYR B CA 1
ATOM 6864 C C . TYR B 1 418 ? -24.25 29.156 7.355 1 37.62 418 TYR B C 1
ATOM 6866 O O . TYR B 1 418 ? -23.266 28.938 8.078 1 37.62 418 TYR B O 1
ATOM 6874 N N . GLY B 1 419 ? -24.5 30.453 6.914 1 36.56 419 GLY B N 1
ATOM 6875 C CA . GLY B 1 419 ? -23.703 31.609 7.316 1 36.56 419 GLY B CA 1
ATOM 6876 C C . GLY B 1 419 ? -23.891 31.984 8.773 1 36.56 419 GLY B C 1
ATOM 6877 O O . GLY B 1 419 ? -23 32.562 9.391 1 36.56 419 GLY B O 1
ATOM 6878 N N . ARG B 1 420 ? -25.016 31.688 9.352 1 34.53 420 ARG B N 1
ATOM 6879 C CA . ARG B 1 420 ? -25.281 32.125 10.719 1 34.53 420 ARG B CA 1
ATOM 6880 C C . ARG B 1 420 ? -24.547 31.25 11.727 1 34.53 420 ARG B C 1
ATOM 6882 O O . ARG B 1 420 ? -24.469 31.578 12.906 1 34.53 420 ARG B O 1
ATOM 6889 N N . TYR B 1 421 ? -24.125 30.078 11.258 1 35.12 421 TYR B N 1
ATOM 6890 C CA . TYR B 1 421 ? -23.391 29.281 12.227 1 35.12 421 TYR B CA 1
ATOM 6891 C C . TYR B 1 421 ? -22.125 30 12.68 1 35.12 421 TYR B C 1
ATOM 6893 O O . TYR B 1 421 ? -21.734 29.906 13.844 1 35.12 421 TYR B O 1
ATOM 6901 N N . TYR B 1 422 ? -21.516 30.719 11.805 1 35.53 422 TYR B N 1
ATOM 6902 C CA . TYR B 1 422 ? -20.312 31.438 12.242 1 35.53 422 TYR B CA 1
ATOM 6903 C C . TYR B 1 422 ? -20.688 32.625 13.133 1 35.53 422 TYR B C 1
ATOM 6905 O O . TYR B 1 422 ? -19.891 33.062 13.961 1 35.53 422 TYR B O 1
ATOM 6913 N N . ASP B 1 423 ? -21.891 33.281 12.883 1 32.09 423 ASP B N 1
ATOM 6914 C CA . ASP B 1 423 ? -22.25 34.469 13.664 1 32.09 423 ASP B CA 1
ATOM 6915 C C . ASP B 1 423 ? -22.703 34.062 15.07 1 32.09 423 ASP B C 1
ATOM 6917 O O . ASP B 1 423 ? -22.547 34.844 16.016 1 32.09 423 ASP B O 1
ATOM 6921 N N . SER B 1 424 ? -23.484 32.938 15.188 1 32.56 424 SER B N 1
ATOM 6922 C CA . SER B 1 424 ? -24.078 32.688 16.5 1 32.56 424 SER B CA 1
ATOM 6923 C C . SER B 1 424 ? -23 32.438 17.547 1 32.56 424 SER B C 1
ATOM 6925 O O . SER B 1 424 ? -23.234 32.625 18.75 1 32.56 424 SER B O 1
ATOM 6927 N N . ASP B 1 425 ? -21.828 31.812 17.188 1 32.81 425 ASP B N 1
ATOM 6928 C CA . ASP B 1 425 ? -21.016 31.578 18.375 1 32.81 425 ASP B CA 1
ATOM 6929 C C . ASP B 1 425 ? -20.531 32.875 18.969 1 32.81 425 ASP B C 1
ATOM 6931 O O . ASP B 1 425 ? -19.797 32.906 19.969 1 32.81 425 ASP B O 1
ATOM 6935 N N . SER B 1 426 ? -20.641 34.062 18.297 1 31.66 426 SER B N 1
ATOM 6936 C CA . SER B 1 426 ? -20.359 35.219 19.141 1 31.66 426 SER B CA 1
ATOM 6937 C C . SER B 1 426 ? -21.453 35.438 20.172 1 31.66 426 SER B C 1
ATOM 6939 O O . SER B 1 426 ? -21.188 35.812 21.312 1 31.66 426 SER B O 1
ATOM 6941 N N . SER B 1 427 ? -22.812 35.688 19.781 1 29.16 427 SER B N 1
ATOM 6942 C CA . SER B 1 427 ? -23.812 36.062 20.781 1 29.16 427 SER B CA 1
ATOM 6943 C C . SER B 1 427 ? -24.484 34.844 21.375 1 29.16 427 SER B C 1
ATOM 6945 O O . SER B 1 427 ? -25.516 34.938 22.047 1 29.16 427 SER B O 1
ATOM 6947 N N . SER B 1 428 ? -24.484 33.594 20.859 1 28.42 428 SER B N 1
ATOM 6948 C CA . SER B 1 428 ? -25.391 32.594 21.406 1 28.42 428 SER B CA 1
ATOM 6949 C C . SER B 1 428 ? -25.234 32.469 22.906 1 28.42 428 SER B C 1
ATOM 6951 O O . SER B 1 428 ? -24.125 32.281 23.406 1 28.42 428 SER B O 1
ATOM 6953 N N . GLU B 1 429 ? -26.188 32.969 23.734 1 26.95 429 GLU B N 1
ATOM 6954 C CA . GLU B 1 429 ? -26.766 32.375 24.953 1 26.95 429 GLU B CA 1
ATOM 6955 C C . GLU B 1 429 ? -26.875 30.859 24.828 1 26.95 429 GLU B C 1
ATOM 6957 O O . GLU B 1 429 ? -27.047 30.328 23.734 1 26.95 429 GLU B O 1
ATOM 6962 N N . SER B 1 430 ? -26.656 29.984 25.984 1 27.27 430 SER B N 1
ATOM 6963 C CA . SER B 1 430 ? -26.641 28.578 26.391 1 27.27 430 SER B CA 1
ATOM 6964 C C . SER B 1 430 ? -27.922 27.875 25.969 1 27.27 430 SER B C 1
ATOM 6966 O O . SER B 1 430 ? -28.359 26.922 26.625 1 27.27 430 SER B O 1
ATOM 6968 N N . SER B 1 431 ? -28.828 28.281 25.156 1 26.22 431 SER B N 1
ATOM 6969 C CA . SER B 1 431 ? -29.969 27.375 25.125 1 26.22 431 SER B CA 1
ATOM 6970 C C . SER B 1 431 ? -29.516 25.953 24.797 1 26.22 431 SER B C 1
ATOM 6972 O O . SER B 1 431 ? -28.672 25.75 23.922 1 26.22 431 SER B O 1
ATOM 6974 N N . ASP B 1 432 ? -29.812 24.828 25.734 1 24.98 432 ASP B N 1
ATOM 6975 C CA . ASP B 1 432 ? -29.703 23.391 25.953 1 24.98 432 ASP B CA 1
ATOM 6976 C C . ASP B 1 432 ? -30.203 22.609 24.75 1 24.98 432 ASP B C 1
ATOM 6978 O O . ASP B 1 432 ? -31.281 22.016 24.797 1 24.98 432 ASP B O 1
ATOM 6982 N N . THR B 1 433 ? -30.422 23.141 23.641 1 25.25 433 THR B N 1
ATOM 6983 C CA . THR B 1 433 ? -30.938 22.094 22.75 1 25.25 433 THR B CA 1
ATOM 6984 C C . THR B 1 433 ? -30.031 20.859 22.781 1 25.25 433 THR B C 1
ATOM 6986 O O . THR B 1 433 ? -28.812 20.969 22.656 1 25.25 433 THR B O 1
ATOM 6989 N N . ASP B 1 434 ? -30.469 19.688 23.422 1 23.66 434 ASP B N 1
ATOM 6990 C CA . ASP B 1 434 ? -30 18.328 23.609 1 23.66 434 ASP B CA 1
ATOM 6991 C C . ASP B 1 434 ? -29.469 17.734 22.312 1 23.66 434 ASP B C 1
ATOM 6993 O O . ASP B 1 434 ? -30.234 17.5 21.375 1 23.66 434 ASP B O 1
ATOM 6997 N N . TYR B 1 435 ? -28.469 18.328 21.766 1 24.2 435 TYR B N 1
ATOM 6998 C CA . TYR B 1 435 ? -27.766 17.469 20.812 1 24.2 435 TYR B CA 1
ATOM 6999 C C . TYR B 1 435 ? -27.641 16.047 21.344 1 24.2 435 TYR B C 1
ATOM 7001 O O . TYR B 1 435 ? -27 15.828 22.375 1 24.2 435 TYR B O 1
ATOM 7009 N N . ASP B 1 436 ? -28.75 15.312 21.375 1 24.12 436 ASP B N 1
ATOM 7010 C CA . ASP B 1 436 ? -28.609 13.875 21.562 1 24.12 436 ASP B CA 1
ATOM 7011 C C . ASP B 1 436 ? -27.344 13.352 20.875 1 24.12 436 ASP B C 1
ATOM 7013 O O . ASP B 1 436 ? -27.234 13.414 19.641 1 24.12 436 ASP B O 1
ATOM 7017 N N . SER B 1 437 ? -26.188 13.68 21.422 1 25.77 437 SER B N 1
ATOM 7018 C CA . SER B 1 437 ? -24.906 12.992 21.203 1 25.77 437 SER B CA 1
ATOM 7019 C C . SER B 1 437 ? -25.109 11.492 21.047 1 25.77 437 SER B C 1
ATOM 7021 O O . SER B 1 437 ? -25.219 10.766 22.047 1 25.77 437 SER B O 1
ATOM 7023 N N . THR B 1 438 ? -26.125 11.047 20.375 1 24.95 438 THR B N 1
ATOM 7024 C CA . THR B 1 438 ? -25.906 9.617 20.188 1 24.95 438 THR B CA 1
ATOM 7025 C C . THR B 1 438 ? -24.438 9.328 19.891 1 24.95 438 THR B C 1
ATOM 7027 O O . THR B 1 438 ? -23.797 10.039 19.125 1 24.95 438 THR B O 1
ATOM 7030 N N . ASP B 1 439 ? -23.703 8.852 20.906 1 25.66 439 ASP B N 1
ATOM 7031 C CA . ASP B 1 439 ? -22.438 8.125 20.938 1 25.66 439 ASP B CA 1
ATOM 7032 C C . ASP B 1 439 ? -22.219 7.336 19.641 1 25.66 439 ASP B C 1
ATOM 7034 O O . ASP B 1 439 ? -22.578 6.156 19.562 1 25.66 439 ASP B O 1
ATOM 7038 N N . GLU B 1 440 ? -22.812 7.742 18.562 1 25.77 440 GLU B N 1
ATOM 7039 C CA . GLU B 1 440 ? -22.25 6.91 17.5 1 25.77 440 GLU B CA 1
ATOM 7040 C C . GLU B 1 440 ? -20.719 6.902 17.562 1 25.77 440 GLU B C 1
ATOM 7042 O O . GLU B 1 440 ? -20.094 7.961 17.594 1 25.77 440 GLU B O 1
ATOM 7047 N N . GLU B 1 441 ? -20.125 5.926 18.281 1 27.86 441 GLU B N 1
ATOM 7048 C CA . GLU B 1 441 ? -18.734 5.5 18.219 1 27.86 441 GLU B CA 1
ATOM 7049 C C . GLU B 1 441 ? -18.109 5.871 16.891 1 27.86 441 GLU B C 1
ATOM 7051 O O . GLU B 1 441 ? -18.562 5.422 15.828 1 27.86 441 GLU B O 1
ATOM 7056 N N . ASN B 1 442 ? -17.844 7.137 16.688 1 28.14 442 ASN B N 1
ATOM 7057 C CA . ASN B 1 442 ? -17 7.594 15.594 1 28.14 442 ASN B CA 1
ATOM 7058 C C . ASN B 1 442 ? -15.953 6.547 15.219 1 28.14 442 ASN B C 1
ATOM 7060 O O . ASN B 1 442 ? -15.016 6.293 15.984 1 28.14 442 ASN B O 1
ATOM 7064 N N . SER B 1 443 ? -16.391 5.461 14.766 1 28.14 443 SER B N 1
ATOM 7065 C CA . SER B 1 443 ? -15.453 4.539 14.117 1 28.14 443 SER B CA 1
ATOM 7066 C C . SER B 1 443 ? -14.469 5.285 13.219 1 28.14 443 SER B C 1
ATOM 7068 O O . SER B 1 443 ? -14.875 6.07 12.359 1 28.14 443 SER B O 1
ATOM 7070 N N . TYR B 1 444 ? -13.406 5.852 13.852 1 28.36 444 TYR B N 1
ATOM 7071 C CA . TYR B 1 444 ? -12.266 6.258 13.039 1 28.36 444 TYR B CA 1
ATOM 7072 C C . TYR B 1 444 ? -12.242 5.5 11.711 1 28.36 444 TYR B C 1
ATOM 7074 O O . TYR B 1 444 ? -12.203 4.27 11.695 1 28.36 444 TYR B O 1
ATOM 7082 N N . GLU B 1 445 ? -13.086 5.93 10.836 1 29.73 445 GLU B N 1
ATOM 7083 C CA . GLU B 1 445 ? -13.094 5.43 9.469 1 29.73 445 GLU B CA 1
ATOM 7084 C C . GLU B 1 445 ? -11.68 5.145 8.977 1 29.73 445 GLU B C 1
ATOM 7086 O O . GLU B 1 445 ? -10.75 5.895 9.273 1 29.73 445 GLU B O 1
ATOM 7091 N N . GLU B 1 446 ? -11.398 3.883 8.742 1 29.34 446 GLU B N 1
ATOM 7092 C CA . GLU B 1 446 ? -10.258 3.279 8.07 1 29.34 446 GLU B CA 1
ATOM 7093 C C . GLU B 1 446 ? -9.828 4.109 6.859 1 29.34 446 GLU B C 1
ATOM 7095 O O . GLU B 1 446 ? -10.617 4.32 5.938 1 29.34 446 GLU B O 1
ATOM 7100 N N . ASN B 1 447 ? -9.227 5.211 7.156 1 28.97 447 ASN B N 1
ATOM 7101 C CA . ASN B 1 447 ? -8.594 5.805 5.984 1 28.97 447 ASN B CA 1
ATOM 7102 C C . ASN B 1 447 ? -7.941 4.742 5.105 1 28.97 447 ASN B C 1
ATOM 7104 O O . ASN B 1 447 ? -7.023 4.047 5.543 1 28.97 447 ASN B O 1
ATOM 7108 N N . SER B 1 448 ? -8.656 4.184 4.273 1 27.95 448 SER B N 1
ATOM 7109 C CA . SER B 1 448 ? -8.273 3.234 3.23 1 27.95 448 SER B CA 1
ATOM 7110 C C . SER B 1 448 ? -6.984 3.666 2.535 1 27.95 448 SER B C 1
ATOM 7112 O O . SER B 1 448 ? -6.461 2.945 1.682 1 27.95 448 SER B O 1
ATOM 7114 N N . ASP B 1 449 ? -6.648 4.914 2.666 1 27.86 449 ASP B N 1
ATOM 7115 C CA . ASP B 1 449 ? -5.547 5.281 1.784 1 27.86 449 ASP B CA 1
ATOM 7116 C C . ASP B 1 449 ? -4.207 4.84 2.365 1 27.86 449 ASP B C 1
ATOM 7118 O O . ASP B 1 449 ? -3.148 5.238 1.873 1 27.86 449 ASP B O 1
ATOM 7122 N N . ALA B 1 450 ? -4.09 4.52 3.693 1 26.14 450 ALA B N 1
ATOM 7123 C CA . ALA B 1 450 ? -2.713 4.309 4.137 1 26.14 450 ALA B CA 1
ATOM 7124 C C . ALA B 1 450 ? -2.117 3.053 3.51 1 26.14 450 ALA B C 1
ATOM 7126 O O . ALA B 1 450 ? -2.775 2.012 3.449 1 26.14 450 ALA B O 1
ATOM 7127 N N . PRO B 1 451 ? -1.001 3.184 2.854 1 24.36 451 PRO B N 1
ATOM 7128 C CA . PRO B 1 451 ? -0.289 2.068 2.225 1 24.36 451 PRO B CA 1
ATOM 7129 C C . PRO B 1 451 ? 0.079 0.968 3.219 1 24.36 451 PRO B C 1
ATOM 7131 O O . PRO B 1 451 ? 0.41 1.259 4.371 1 24.36 451 PRO B O 1
ATOM 7134 N N . THR B 1 452 ? -0.813 0.025 3.424 1 21.44 452 THR B N 1
ATOM 7135 C CA . THR B 1 452 ? -0.423 -1.102 4.266 1 21.44 452 THR B CA 1
ATOM 7136 C C . THR B 1 452 ? 1.026 -1.497 4 1 21.44 452 THR B C 1
ATOM 7138 O O . THR B 1 452 ? 1.438 -1.634 2.846 1 21.44 452 THR B O 1
ATOM 7141 N N . LEU B 1 453 ? 1.909 -1.204 4.828 1 19.62 453 LEU B N 1
ATOM 7142 C CA . LEU B 1 453 ? 3.275 -1.717 4.859 1 19.62 453 LEU B CA 1
ATOM 7143 C C . LEU B 1 453 ? 3.283 -3.242 4.867 1 19.62 453 LEU B C 1
ATOM 7145 O O . LEU B 1 453 ? 2.699 -3.865 5.758 1 19.62 453 LEU B O 1
ATOM 7149 N N . ASP B 1 454 ? 2.992 -3.875 3.84 1 18.67 454 ASP B N 1
ATOM 7150 C CA . ASP B 1 454 ? 3.537 -5.227 3.943 1 18.67 454 ASP B CA 1
ATOM 7151 C C . ASP B 1 454 ? 5.023 -5.195 4.289 1 18.67 454 ASP B C 1
ATOM 7153 O O . ASP B 1 454 ? 5.781 -4.406 3.725 1 18.67 454 ASP B O 1
#

Solvent-accessible surface area (backbone atoms only — not comparable to full-atom values): 51551 Å² total; per-residue (Å²): 136,83,80,76,77,79,76,78,76,75,80,67,68,68,75,70,45,70,50,38,46,71,74,40,66,43,101,83,69,46,45,25,36,29,35,64,82,77,67,51,76,41,76,52,57,91,83,71,60,60,60,64,61,51,49,46,39,60,71,75,38,44,63,64,51,45,53,59,43,47,63,44,41,66,61,41,60,80,50,60,74,74,68,73,70,53,74,69,68,76,59,59,65,77,63,46,70,66,55,49,51,52,50,50,48,33,46,44,47,20,34,62,76,64,66,47,66,70,59,50,52,66,31,64,48,40,45,52,33,47,31,70,57,24,73,71,51,74,75,49,50,52,68,51,43,51,50,52,47,52,51,50,50,51,52,50,43,52,52,49,30,58,54,53,69,65,32,74,58,36,32,37,35,46,49,74,50,69,40,69,53,68,76,34,34,36,37,40,35,32,37,39,35,42,40,87,79,64,76,45,77,45,79,44,79,70,45,76,41,78,46,77,61,49,63,88,41,33,65,55,52,41,51,53,50,49,50,50,31,53,73,43,71,43,63,64,86,30,36,47,34,32,36,33,77,59,51,67,45,54,55,49,29,22,56,73,54,69,20,45,72,42,65,34,60,52,44,51,50,43,53,52,50,50,53,51,45,67,71,36,80,59,33,61,57,51,50,52,50,50,50,52,52,51,46,35,75,66,29,65,41,50,36,35,54,43,49,51,44,20,55,73,68,70,41,75,90,68,76,61,50,69,69,41,93,92,38,58,64,29,47,55,46,20,50,50,42,42,63,76,37,40,69,45,49,46,50,44,28,52,73,68,71,42,83,66,81,48,72,66,53,51,51,50,51,52,51,49,52,61,64,44,45,61,56,52,52,48,38,57,54,58,66,36,89,84,48,56,77,71,49,51,58,57,51,50,52,50,52,38,50,52,49,52,63,50,36,77,70,41,83,64,73,73,65,64,58,64,54,44,59,72,55,41,75,71,72,66,75,82,78,77,74,75,70,76,69,68,76,65,74,75,64,71,69,73,54,78,76,55,65,52,68,123,136,84,80,76,77,80,76,81,78,76,82,67,71,68,76,71,46,70,52,39,46,71,75,40,66,43,99,86,70,46,45,25,36,29,36,65,84,78,67,49,75,39,76,51,57,89,81,71,63,60,60,65,60,52,50,46,39,59,70,75,38,44,65,64,50,45,55,59,44,49,66,43,42,70,61,43,62,79,51,63,76,74,70,74,70,55,74,68,68,75,62,60,65,77,63,46,71,68,55,48,53,51,49,52,50,34,45,45,46,21,34,60,76,64,68,48,67,68,60,51,52,67,31,65,48,40,45,51,32,47,31,70,56,25,73,70,52,73,74,50,50,52,67,51,43,50,51,51,46,51,50,50,51,50,51,51,44,51,51,48,30,58,55,54,70,65,33,73,57,34,33,35,36,45,50,74,46,68,38,67,51,68,76,35,34,37,36,40,36,32,36,40,35,41,40,86,78,65,76,44,78,45,80,45,79,69,44,77,40,78,46,80,63,49,63,88,40,32,67,55,54,41,51,53,50,49,51,49,31,52,74,41,72,43,60,63,85,30,35,48,34,32,35,30,64,80,44,68,45,50,55,50,31,20,55,73,54,68,20,46,70,42,68,35,61,54,52,53,52,43,53,51,50,50,53,51,47,67,71,36,80,59,35,60,58,51,49,53,49,51,52,53,54,51,45,36,73,66,30,65,42,49,36,33,56,43,49,51,44,20,54,74,69,71,42,75,91,68,78,62,50,69,69,43,93,90,37,56,65,29,47,54,47,20,51,49,43,43,63,74,37,40,69,44,49,45,50,44,26,52,73,71,71,42,82,65,80,49,72,67,54,49,52,51,50,52,49,48,51,61,64,45,46,62,56,52,54,48,38,57,53,58,67,37,90,83,50,54,78,72,47,50,59,57,50,51,51,51,52,36,51,52,49,52,63,49,34,77,69,40,85,63,72,72,64,63,56,63,52,45,58,71,55,38,74,73,70,63,74,81,80,75,73,75,70,76,69,69,76,64,75,74,64,71,68,75,55,77,76,52,66,48,67,124

Sequence (908 aa):
LDIATGNTDCVIPVAEIEHLSGKFVDDTGSDVAECRICSKIYKIPRCRSTSNLLRHLKENHPEELRNANATRTRREKNNNDPKQATLEETLKRKMTKAQKESLDKKLATAVAHGSLPLSIVASPSFSDFVTALNPSYRTPSTKGLKDVMRAQVQEVDDEHRALFATATDVAITIDCWKSKNGNCSLLSVTGHVFSSDFNRRHNVVLDCITLKEKSQTANIIASKIRQSLSRLSISETRLKYVAPDGATVIENVSRDFGAKYIHCCAHVINLIVSKSIATTPANGLIQRIKQVVAKINKSSKTKFEYREYLQEMDLPKKMPCTECPTRWGSTFLMLSDVLNAMSAFDHLMDYLKLSRFEIEEVRVLKKIRNFLEPYYTMTNQVCFKDSTASMYIGVAQILISATESSSSSWSDEKWLRYGRYYDSDSSSESSDTDYDSTDEENSYEENSDAPTLDLDIATGNTDCVIPVAEIEHLSGKFVDDTGSDVAECRICSKIYKIPRCRSTSNLLRHLKENHPEELRNANATRTRREKNNNDPKQATLEETLKRKMTKAQKESLDKKLATAVAHGSLPLSIVASPSFSDFVTALNPSYRTPSTKGLKDVMRAQVQEVDDEHRALFATATDVAITIDCWKSKNGNCSLLSVTGHVFSSDFNRRHNVVLDCITLKEKSQTANIIASKIRQSLSRLSISETRLKYVAPDGATVIENVSRDFGAKYIHCCAHVINLIVSKSIATTPANGLIQRIKQVVAKINKSSKTKFEYREYLQEMDLPKKMPCTECPTRWGSTFLMLSDVLNAMSAFDHLMDYLKLSRFEIEEVRVLKKIRNFLEPYYTMTNQVCFKDSTASMYIGVAQILISATESSSSSWSDEKWLRYGRYYDSDSSSESSDTDYDSTDEENSYEENSDAPTLD

Nearest PDB structures (foldseek):
  4d1q-assembly1_A-2  TM=6.573E-01  e=1.563E-11  Musca domestica
  8sjd-assembly1_B  TM=6.514E-01  e=1.410E-11  Musca domestica
  8sjd-assembly1_D  TM=6.640E-01  e=2.053E-10  Musca domestica
  8edg-assembly1_C  TM=5.882E-01  e=3.751E-11  Musca domestica
  2bw3-assembly1_A  TM=5.931E-01  e=1.226E-10  Musca domestica

Secondary structure (DSSP, 8-state):
-------------TTGGGGEEEEEE-TTS-EEEEETTT--EEE--TT--THHHHHHHHHH-HHHHHHHHHHHHHHHHTTSS-----HHHH------HHHHHHHHHHHHHHHHHHT--GGGGG-HHHHHHHHHH-TT--PPPHHHHHHHHHHHHHHHHHHHHHHHHH-S-EEEEEEEEEETTTTEEEEEEEEEEE-TTS--EEEEEEEEEEE-SSS--HHHHHHHHHHHHHHTT--GGGEEEEE-S--HHHHHHHHHHTPEE---HHHHHHHHHHHHHHHSTHHHHHHHHHHHHHHHHH-HHHHHHHHHHHHHTT----PPPPPBTTBHHHHHHHHHHHHHTHHHHHHHHHHTTPPPPPHHHHHHHHHHHHHHHHHHHHHHHHTSTT--TTHHHHHHHHHHHHHHHHHSS---GGGGGGTHHHHHHHH--------------------TTS----/-------------TTGGGGB---EE-TTS-EEEEBTTT--EEE--TT--THHHHHHHHHH-HHHHHHHHHHHHHHHHTTSS-----HHHH------HHHHHHHHHHHHHHHHHHT--GGGGG-HHHHHHHHHH-TT--PPPHHHHHHHHHHHHHHHHHHHHHHHHH-S-EEEEEEEEEETTTTEEEEEEEEEEE-TTS--EEEEEEEEEEE-SSS--HHHHHHHHHHHHHHTT--GGGEEEEE--S-HHHHHHHHHHTPEE---HHHHHHHHHHHHHHHSTHHHHHHHHHHHHHHHHH-HHHHHHHHHHHHHTT----PPPPPBTTBHHHHHHHHHHHHHTHHHHHHHHHHTTPPPPPHHHHHHHHHHHHHHHHHHHHHHHHTSTT--TTHHHHHHHHHHHHHHHHHTT---GGGGHHHHHHHHHHH--------------------TTS----

InterPro domains:
  IPR003656 Zinc finger, BED-type [PF02892] (30-62)
  IPR003656 Zinc finger, BED-type [PS50808] (26-68)
  IPR012337 Ribonuclease H-like superfamily [SSF53098] (167-410)
  IPR036236 Zinc finger C2H2 superfamily [SSF57667] (31-67)
  IPR052035 Zinc finger BED domain-containing [PTHR46481] (27-395)

Foldseek 3Di:
DPPPVPPPPPPPPPPLCVQWPDQDQPPVRFTWIARNVPRDIHTQDPVNPCVVVVVCCVVPVVPVVVVVVVVVVVVCVVVPPVPPPDPVPVPLPQQDPVNQLVVLLVVLVCCVVVVHDLCCLVDPVSQVVVCVVRVNHHRDDSVVSVVSVVVVVVVVLVVLLVVQVQFQAKEKEWDKADDPQVRWIKIWIWIWTAGPVSPDIDIGTQDIDTDPDPDDALVVVLVVVVVSCVSSVHDLQRYAEYEYLDPPRVVVNCVVSVHHYDYQLLSVLQVLLLVVCVPDPLVVVLVVLLVLLVVCVVDPVLVVQLQVVCVVVVHDSDRAFHDDNSGCLSSLRNLVVCLSVVVSVQVSCVVVVHDHDDPVSSVVSVLVSVLCVLSSVLSVVCPDPPHDPVVSVVSLVVNLVSQVVSVVVVVDPPSNVSSCVVVCVVPDDPPCPCPVPPPPVPPSPPPVPNPNPD/DPPPPPPPPPPPPPPVCVQWPDQDQPPVRFTWIARNVPRDIHTCPPVNPCVVVVVCCVVPVVVVVVVVVVVVVVVCVVVPPVPPPDPVVVPLPQQDPVNQLVVLLVVLVCCVVVVHDLCCLVDPVSQVVVCVVRVNHHGDDSVVSVVSVVVVVVVVLVVLLVVQVQFQAKEKEWDKADFPQVRWIKIWIWIWTAGPVSPDIDIGTQDIDTDPDPDDALVVVLVVVVVSCVSSVHDLQRYAEYEYAPDPRVVVNCVVSVHDYDYQLLNLLQVLLLVVCVPDPLVVVLVVLLVLLVVCVVDPVLVVQLQVVCVVVVHDSDRAFHDDNSGCLSSLRNLVVCLSVVVSVQVSCVVVVHDHDDPVSSVVSVLVSVLCVLSSVLSVVCPDPPHDPVVSVVSLVVNLVSQVVSVVVVVPPVSNVSSCVVVCVVPDDPPCPCPVPPPPVPPSPPPVPNDNPD

Radius of gyration: 37.09 Å; Cα contacts (8 Å, |Δi|>4): 958; chains: 2; bounding box: 93×88×81 Å